Protein AF-0000000083107569 (afdb_homodimer)

InterPro domains:
  IPR003673 CoA-transferase family III [PF02515] (4-371)
  IPR023606 CoA-transferase family III domain 1 superfamily [G3DSA:3.40.50.10540] (3-394)
  IPR023606 CoA-transferase family III domain 1 superfamily [SSF89796] (1-400)
  IPR044855 CoA-transferase family III domain 3 superfamily [G3DSA:3.30.1540.10] (238-335)
  IPR050509 Coenzyme A-transferase family III [PTHR48228] (2-400)

Secondary structure (DSSP, 8-state):
--TTTT-EEEEE--SSHHHHHHHHHHHTT-EEEEEE-TTT--GGGG--EETTEE--SS--HHHHHHHTT-EEEEB-TTSHHHHHHHHHHHHT-SEEEE---HHHHHHHT-SHHHHHHH-TT-EEEEEESS-SSSGGGG----IIIIIIIITSHHHHHSPTT-SS-PPPSSTTHHHHHHHHHHHHHHHHHHHHHHHHS---EEEEEHHHHHHHHTHHHHHHHHHHT-PPPPPPTTS-S-TT-TTEEEEE-TTS-EEEEE-S-HHHHHHHHHHHTT-GGGGG-GGGSSHHHHHHTHHHHHHHHHHHHTTS-HHHHHHHGGG-SS-EEE---HHHHHH-HHHHHTT-EEEETTEEEEPPS-EETTBPPP--PPPPTTTTHHHHHHHTT--HHHHHHHHHTTSB-/--TTTT-EEEEE--SSHHHHHHHHHHHTT-EEEEEE-TTT--GGGG--EETTEE--SS--HHHHHHHTT-EEEEB-TTSHHHHHHHHHHHHT-SEEEE---HHHHHHHT-SHHHHHHH-TT-EEEEEESS-SSSGGGG----IIIIIIIITSHHHHHSPTT-SS-PPPSSTTHHHHHHHHHHHHHHHHHHHHHHHHS---EEEEEHHHHHHHHTHHHHHHHHHHT-PPPPPPTTS-S-TT-TTEEEEE-TTS-EEEEE-S-HHHHHHHHHHHTT-GGGGG-GGGSSHHHHHHTHHHHHHHHHHHHTTS-HHHHHHHGGG-SS-EEE---HHHHHH-HHHHHTT-EEEETTEEEEPPS-EETTBPPP--PPPPTTTTHHHHHHHTT--HHHHHHHHHTTSB-

Organism: NCBI:txid185642

Solvent-accessible surface area (backbone atoms only — not comparable to full-atom values): 39235 Å² total; per-residue (Å²): 138,52,45,32,57,90,38,31,32,40,30,52,42,57,60,46,31,45,27,21,13,49,19,46,38,20,44,34,36,22,50,31,38,35,45,24,39,32,81,76,40,48,71,38,73,71,55,39,69,54,90,93,46,70,61,76,74,78,83,49,40,70,40,32,63,24,34,23,41,33,43,20,29,17,37,24,51,86,40,72,69,15,37,51,52,50,47,56,54,49,49,71,26,49,29,43,35,30,39,67,44,60,68,56,22,59,74,56,54,59,37,71,70,51,48,33,73,64,24,72,62,34,28,43,32,41,34,41,25,49,30,90,32,48,91,51,29,72,44,76,58,42,47,63,33,21,15,35,18,32,26,11,49,26,44,21,36,28,34,80,86,53,60,65,50,49,62,75,64,44,68,51,35,48,19,38,49,32,5,48,45,39,36,16,40,49,26,27,36,53,31,26,22,73,76,68,65,50,51,42,36,36,42,29,16,30,27,41,33,27,32,30,34,39,22,47,43,36,22,43,24,56,73,70,72,44,84,70,76,34,69,62,56,56,56,70,71,40,80,52,34,62,38,27,28,69,37,45,22,54,73,77,40,42,36,38,35,60,30,88,55,46,70,79,39,44,45,60,50,25,46,69,64,73,38,54,69,58,46,73,32,73,60,49,66,41,68,68,35,28,28,73,38,11,69,60,48,37,54,52,49,37,60,51,43,34,73,38,37,57,71,58,46,54,63,60,49,67,76,51,87,55,40,59,24,55,45,20,37,50,65,56,30,72,65,30,65,45,44,54,50,49,36,39,58,38,62,26,77,94,40,61,36,50,35,67,43,58,25,58,64,86,37,61,69,72,59,37,43,37,49,54,88,38,60,39,28,68,62,53,44,42,73,75,69,46,50,71,70,56,50,50,50,36,41,73,70,52,16,30,92,137,51,47,32,57,88,38,29,34,40,29,52,42,56,60,48,31,44,26,20,13,48,19,44,38,22,46,33,35,23,51,31,39,34,44,23,39,32,82,76,41,48,71,37,73,70,54,39,67,54,90,94,45,69,62,76,73,80,84,47,40,70,40,34,62,23,33,23,42,32,42,19,30,17,37,24,50,87,40,71,69,16,36,52,52,50,47,56,55,50,49,71,26,49,28,42,35,31,38,67,44,60,68,56,22,59,73,53,56,60,37,72,69,51,50,34,72,63,24,72,63,34,28,43,33,40,34,41,26,47,32,89,31,48,90,50,31,72,44,75,57,42,49,62,32,21,16,35,17,32,26,11,49,26,44,22,35,29,32,81,88,52,60,63,52,51,61,75,63,45,68,52,34,50,18,37,49,34,6,46,46,40,34,17,41,49,27,26,36,53,32,25,22,73,75,70,66,50,51,42,36,35,41,27,15,29,25,40,32,26,31,29,35,37,21,47,44,35,21,42,24,56,75,69,73,44,84,70,77,33,70,62,56,56,56,68,69,40,81,52,33,59,39,27,28,69,38,45,22,53,72,74,42,42,36,38,34,61,31,89,54,45,67,78,37,44,45,60,51,24,46,67,63,73,37,54,70,58,48,71,34,75,59,50,67,41,67,68,35,29,27,73,37,11,70,60,48,37,54,52,49,40,60,50,44,35,72,38,38,59,70,57,46,53,62,59,49,67,76,52,86,55,42,56,23,55,45,20,38,49,64,55,31,72,66,29,67,47,44,54,51,50,35,39,58,35,63,26,77,95,41,61,35,49,36,67,44,58,26,57,64,86,37,64,68,74,59,39,42,37,50,52,87,39,59,40,28,68,62,54,44,42,73,75,68,47,50,70,70,56,50,52,50,36,42,73,71,52,15,30,90

Nearest PDB structures (foldseek):
  2vjp-assembly1_B  TM=8.245E-01  e=9.365E-31  Oxalobacter formigenes
  2vjn-assembly1_B  TM=8.217E-01  e=1.332E-30  Oxalobacter formigenes
  2vjq-assembly1_A  TM=8.116E-01  e=9.932E-31  Oxalobacter formigenes
  1t4c-assembly1_A  TM=8.168E-01  e=2.132E-30  Oxalobacter formigenes
  1pt8-assembly1_B  TM=8.135E-01  e=2.372E-29  unclassified

Radius of gyration: 26.6 Å; Cα contacts (8 Å, |Δi|>4): 1887; chains: 2; bounding box: 60×81×58 Å

Foldseek 3Di:
DQPQAPAEEEEAEAFQFQLLLVQQSLLSHYAYEYEAAFPCGHPQCVPQDWPPHGHDDDDRPSVFNSFWNYHYWHFHLQDPLRVVVVLLSLLVHQEYEYADAPVVCVNSQNDPCSSCVSPVLHAYEYEAAAWCDDPCSRPGDALFPAQCVPLCPFVAQAAPPDPDTDGDPTHCPLSNQQSNVRSVQVSVQVVVCVVPVHGYYHYTHSNNSNNVVCVVQCVVCVVVVHHRGHDDPPDAPDLQALQAGWAAAQVGWIKGGDFPPCLVQVQLVCVLLVNNVVNPPPCNNDSNSSRVCSVVVNVVVNVSRHHHDLVVSCVSCVPRPGDMDTPDDPVCCVVDPVCVVLCLWDDAPPDIHGFDPDDDPSDTGDIYTRDDHSNCNVVVCVVSPDDPVVVVVCVVVSRTD/DQPQAPAEEEEAEAFQFQLLLVQQSLLSHYAYEYEAAFPCGHPQCVPQDWPPHGHDDDDRPSVFNSFWNYHYWHFHLQDPLRVVVVLLSLLVHQEYEYADAPVVCVNSQNDPCSSCVSPVLHAYEYEAAAWCDDPCSRPGDALFPAQCVPLCPFVAQAAPPDPDTDGDPTHCPLSNQQSNVRSVQ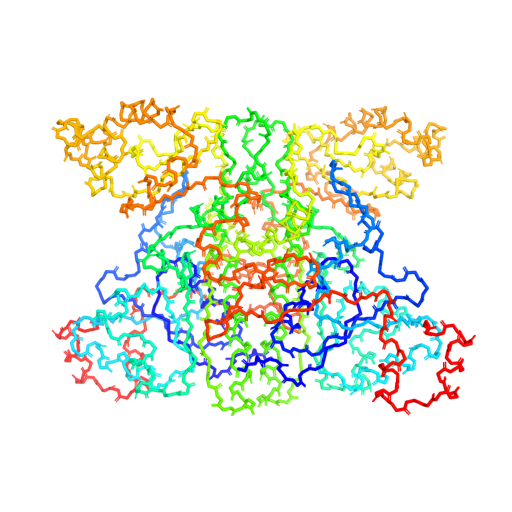VVVQVVCCVVPVHGYYHYTHSNNSNNVVCVVQCVVCVVVVHHRGHDDPPDAPDLQALQAGWAAAQVGWIKGGDFPPCLVQVQVVCVLLVNNVVNPPPCNNDSNSSRVCSVVSNVVVNVSRHHHDLVVSCVSCVPRPGDMDTPDDPVCCVVDPVCVVLCLWDDAPPDIHGFDPDDDPSDTGDIYTRDDHSNCNVVVCVVSPDDPVVVVVCVVSSRTD

Structure (mmCIF, N/CA/C/O backbone):
data_AF-0000000083107569-model_v1
#
loop_
_entity.id
_entity.type
_entity.pdbx_description
1 polymer 'CoA transferase'
#
loop_
_atom_site.group_PDB
_atom_site.id
_atom_site.type_symbol
_atom_site.label_atom_id
_atom_site.label_alt_id
_atom_site.label_comp_id
_atom_site.label_asym_id
_atom_site.label_entity_id
_atom_site.label_seq_id
_atom_site.pdbx_PDB_ins_code
_atom_site.Cartn_x
_atom_site.Cartn_y
_atom_site.Cartn_z
_atom_site.occupancy
_atom_site.B_iso_or_equiv
_atom_site.auth_seq_id
_atom_site.auth_comp_id
_atom_site.auth_asym_id
_atom_site.auth_atom_id
_atom_site.pdbx_PDB_model_num
ATOM 1 N N . MET A 1 1 ? -21.047 1.73 -14.234 1 72.94 1 MET A N 1
ATOM 2 C CA . MET A 1 1 ? -21.484 2.398 -13.008 1 72.94 1 MET A CA 1
ATOM 3 C C . MET A 1 1 ? -20.344 2.455 -11.992 1 72.94 1 MET A C 1
ATOM 5 O O . MET A 1 1 ? -19.547 1.521 -11.898 1 72.94 1 MET A O 1
ATOM 9 N N . ARG A 1 2 ? -20.297 3.654 -11.266 1 92 2 ARG A N 1
ATOM 10 C CA . ARG A 1 2 ? -19.281 3.818 -10.227 1 92 2 ARG A CA 1
ATOM 11 C C . ARG A 1 2 ? -19.828 3.389 -8.867 1 92 2 ARG A C 1
ATOM 13 O O . ARG A 1 2 ? -20.938 3.748 -8.492 1 92 2 ARG A O 1
ATOM 20 N N . PRO A 1 3 ? -19.094 2.604 -8.117 1 96.62 3 PRO A N 1
ATOM 21 C CA . PRO A 1 3 ? -19.609 1.876 -6.957 1 96.62 3 PRO A CA 1
ATOM 22 C C . PRO A 1 3 ? -20.125 2.807 -5.863 1 96.62 3 PRO A C 1
ATOM 24 O O . PRO A 1 3 ? -21.016 2.424 -5.098 1 96.62 3 PRO A O 1
ATOM 27 N N . LEU A 1 4 ? -19.641 4.07 -5.809 1 98.19 4 LEU A N 1
ATOM 28 C CA . LEU A 1 4 ? -20.016 4.93 -4.691 1 98.19 4 LEU A CA 1
ATOM 29 C C . LEU A 1 4 ? -20.859 6.102 -5.164 1 98.19 4 LEU A C 1
ATOM 31 O O . LEU A 1 4 ? -20.953 7.125 -4.484 1 98.19 4 LEU A O 1
ATOM 35 N N . GLU A 1 5 ? -21.453 5.922 -6.336 1 97.56 5 GLU A N 1
ATOM 36 C CA . GLU A 1 5 ? -22.406 6.934 -6.801 1 97.56 5 GLU A CA 1
ATOM 37 C C . GLU A 1 5 ? -23.484 7.188 -5.762 1 97.56 5 GLU A C 1
ATOM 39 O O . GLU A 1 5 ? -24.078 6.246 -5.223 1 97.56 5 GLU A O 1
ATOM 44 N N . GLY A 1 6 ? -23.719 8.438 -5.484 1 97.75 6 GLY A N 1
ATOM 45 C CA . GLY A 1 6 ? -24.75 8.812 -4.539 1 97.75 6 GLY A CA 1
ATOM 46 C C . GLY A 1 6 ? -24.25 8.93 -3.111 1 97.75 6 GLY A C 1
ATOM 47 O O . GLY A 1 6 ? -24.984 9.336 -2.217 1 97.75 6 GLY A O 1
ATOM 48 N N . ILE A 1 7 ? -23.016 8.578 -2.826 1 98.75 7 ILE A N 1
ATOM 49 C CA . ILE A 1 7 ? -22.422 8.68 -1.501 1 98.75 7 ILE A CA 1
ATOM 50 C C . ILE A 1 7 ? -21.781 10.055 -1.324 1 98.75 7 ILE A C 1
ATOM 52 O O . ILE A 1 7 ? -21.062 10.531 -2.203 1 98.75 7 ILE A O 1
ATOM 56 N N . ARG A 1 8 ? -22.047 10.695 -0.234 1 98.88 8 ARG A N 1
ATOM 57 C CA . ARG A 1 8 ? -21.469 12 0.081 1 98.88 8 ARG A CA 1
ATOM 58 C C . ARG A 1 8 ? -20.438 11.883 1.198 1 98.88 8 ARG A C 1
ATOM 60 O O . ARG A 1 8 ? -20.719 11.328 2.258 1 98.88 8 ARG A O 1
ATOM 67 N N . VAL A 1 9 ? -19.266 12.391 0.952 1 98.94 9 VAL A N 1
ATOM 68 C CA . VAL A 1 9 ? -18.172 12.367 1.913 1 98.94 9 VAL A CA 1
ATOM 69 C C . VAL A 1 9 ? -17.781 13.797 2.297 1 98.94 9 VAL A C 1
ATOM 71 O O . VAL A 1 9 ? -17.5 14.625 1.43 1 98.94 9 VAL A O 1
ATOM 74 N N . LEU A 1 10 ? -17.844 14.102 3.568 1 98.94 10 LEU A N 1
ATOM 75 C CA . LEU A 1 10 ? -17.328 15.352 4.105 1 98.94 10 LEU A CA 1
ATOM 76 C C . LEU A 1 10 ? -15.906 15.164 4.637 1 98.94 10 LEU A C 1
ATOM 78 O O . LEU A 1 10 ? -15.703 14.516 5.668 1 98.94 10 LEU A O 1
ATOM 82 N N . GLU A 1 11 ? -14.977 15.727 3.926 1 98.94 11 GLU A N 1
ATOM 83 C CA . GLU A 1 11 ? -13.562 15.547 4.258 1 98.94 11 GLU A CA 1
ATOM 84 C C . GLU A 1 11 ? -13.016 16.766 5.004 1 98.94 11 GLU A C 1
ATOM 86 O O . GLU A 1 11 ? -12.859 17.828 4.422 1 98.94 11 GLU A O 1
ATOM 91 N N . VAL A 1 12 ? -12.758 16.578 6.25 1 98.88 12 VAL A N 1
ATOM 92 C CA . VAL A 1 12 ? -12.078 17.562 7.098 1 98.88 12 VAL A CA 1
ATOM 93 C C . VAL A 1 12 ? -10.656 17.078 7.406 1 98.88 12 VAL A C 1
ATOM 95 O O . VAL A 1 12 ? -10.383 16.594 8.508 1 98.88 12 VAL A O 1
ATOM 98 N N . ALA A 1 13 ? -9.836 17.172 6.438 1 98.62 13 ALA A N 1
ATOM 99 C CA . ALA A 1 13 ? -8.492 16.594 6.5 1 98.62 13 ALA A CA 1
ATOM 100 C C . ALA A 1 13 ? -7.5 17.422 5.691 1 98.62 13 ALA A C 1
ATOM 102 O O . ALA A 1 13 ? -7.898 18.203 4.824 1 98.62 13 ALA A O 1
ATOM 103 N N . MET A 1 14 ? -6.289 17.266 6.023 1 97.19 14 MET A N 1
ATOM 104 C CA . MET A 1 14 ? -5.227 18 5.352 1 97.19 14 MET A CA 1
ATOM 105 C C . MET A 1 14 ? -4.09 17.062 4.938 1 97.19 14 MET A C 1
ATOM 107 O O . MET A 1 14 ? -4.062 15.906 5.336 1 97.19 14 MET A O 1
ATOM 111 N N . TYR A 1 15 ? -3.219 17.562 4.031 1 95.94 15 TYR A N 1
ATOM 112 C CA . TYR A 1 15 ? -1.989 16.906 3.598 1 95.94 15 TYR A CA 1
ATOM 113 C C . TYR A 1 15 ? -2.291 15.711 2.705 1 95.94 15 TYR A C 1
ATOM 115 O O . TYR A 1 15 ? -3.164 15.781 1.835 1 95.94 15 TYR A O 1
ATOM 123 N N . GLY A 1 16 ? -1.47 14.648 2.818 1 96.62 16 GLY A N 1
ATOM 124 C CA . GLY A 1 16 ? -1.492 13.68 1.73 1 96.62 16 GLY A CA 1
ATOM 125 C C . GLY A 1 16 ? -2.219 12.398 2.086 1 96.62 16 GLY A C 1
ATOM 126 O O . GLY A 1 16 ? -2.934 11.836 1.254 1 96.62 16 GLY A O 1
ATOM 127 N N . PHE A 1 17 ? -2.215 11.977 3.359 1 98.62 17 PHE A N 1
ATOM 128 C CA . PHE A 1 17 ? -2.682 10.641 3.723 1 98.62 17 PHE A CA 1
ATOM 129 C C . PHE A 1 17 ? -4.199 10.547 3.59 1 98.62 17 PHE A C 1
ATOM 131 O O . PHE A 1 17 ? -4.707 10.086 2.568 1 98.62 17 PHE A O 1
ATOM 138 N N . VAL A 1 18 ? -4.941 11.172 4.414 1 98.88 18 VAL A N 1
ATOM 139 C CA . VAL A 1 18 ? -6.395 11.039 4.445 1 98.88 18 VAL A CA 1
ATOM 140 C C . VAL A 1 18 ? -6.992 11.617 3.166 1 98.88 18 VAL A C 1
ATOM 142 O O . VAL A 1 18 ? -7.895 11.023 2.572 1 98.88 18 VAL A O 1
ATOM 145 N N . PRO A 1 19 ? -6.465 12.719 2.641 1 98.88 19 PRO A N 1
ATOM 146 C CA . PRO A 1 19 ? -6.992 13.219 1.368 1 98.88 19 PRO A CA 1
ATOM 147 C C . PRO A 1 19 ? -6.797 12.227 0.221 1 98.88 19 PRO A C 1
ATOM 149 O O . PRO A 1 19 ? -7.578 12.219 -0.731 1 98.88 19 PRO A O 1
ATOM 152 N N . SER A 1 20 ? -5.746 11.344 0.263 1 98.88 20 SER A N 1
ATOM 153 C CA . SER A 1 20 ? -5.605 10.305 -0.744 1 98.88 20 SER A CA 1
ATOM 154 C C . SER A 1 20 ? -6.777 9.328 -0.696 1 98.88 20 SER A C 1
ATOM 156 O O . SER A 1 20 ? -7.191 8.789 -1.728 1 98.88 20 SER A O 1
ATOM 158 N N . ALA A 1 21 ? -7.227 9.07 0.498 1 98.94 21 ALA A N 1
ATOM 159 C CA . ALA A 1 21 ? -8.438 8.258 0.612 1 98.94 21 ALA A CA 1
ATOM 160 C C . ALA A 1 21 ? -9.609 8.93 -0.093 1 98.94 21 ALA A C 1
ATOM 162 O O . ALA A 1 21 ? -10.359 8.281 -0.827 1 98.94 21 ALA A O 1
ATOM 163 N N . GLY A 1 22 ? -9.781 10.242 0.153 1 98.88 22 GLY A N 1
ATOM 164 C CA . GLY A 1 22 ? -10.828 10.992 -0.521 1 98.88 22 GLY A CA 1
ATOM 165 C C . GLY A 1 22 ? -10.742 10.922 -2.033 1 98.88 22 GLY A C 1
ATOM 166 O O . GLY A 1 22 ? -11.758 10.844 -2.719 1 98.88 22 GLY A O 1
ATOM 167 N N . ALA A 1 23 ? -9.531 10.953 -2.555 1 98.88 23 ALA A N 1
ATOM 168 C CA . ALA A 1 23 ? -9.32 10.867 -4 1 98.88 23 ALA A CA 1
ATOM 169 C C . ALA A 1 23 ? -9.812 9.523 -4.543 1 98.88 23 ALA A C 1
ATOM 171 O O . ALA A 1 23 ? -10.461 9.477 -5.59 1 98.88 23 ALA A O 1
ATOM 172 N N . VAL A 1 24 ? -9.469 8.445 -3.85 1 98.88 24 VAL A N 1
ATOM 173 C CA . VAL A 1 24 ? -9.906 7.121 -4.266 1 98.88 24 VAL A CA 1
ATOM 174 C C . VAL A 1 24 ? -11.43 7.043 -4.234 1 98.88 24 VAL A C 1
ATOM 176 O O . VAL A 1 24 ? -12.047 6.578 -5.191 1 98.88 24 VAL A O 1
ATOM 179 N N . LEU A 1 25 ? -12.031 7.562 -3.143 1 98.94 25 LEU A N 1
ATOM 180 C CA . LEU A 1 25 ? -13.484 7.551 -3.014 1 98.94 25 LEU A CA 1
ATOM 181 C C . LEU A 1 25 ? -14.133 8.352 -4.133 1 98.94 25 LEU A C 1
ATOM 183 O O . LEU A 1 25 ? -15.148 7.938 -4.691 1 98.94 25 LEU A O 1
ATOM 187 N N . ALA A 1 26 ? -13.547 9.5 -4.434 1 98.81 26 ALA A N 1
ATOM 188 C CA . ALA A 1 26 ? -14.062 10.328 -5.523 1 98.81 26 ALA A CA 1
ATOM 189 C C . ALA A 1 26 ? -14.016 9.57 -6.848 1 98.81 26 ALA A C 1
ATOM 191 O O . ALA A 1 26 ? -14.984 9.594 -7.613 1 98.81 26 ALA A O 1
ATOM 192 N N . GLU A 1 27 ? -12.969 8.883 -7.105 1 98.62 27 GLU A N 1
ATOM 193 C CA . GLU A 1 27 ? -12.812 8.133 -8.344 1 98.62 27 GLU A CA 1
ATOM 194 C C . GLU A 1 27 ? -13.742 6.918 -8.367 1 98.62 27 GLU A C 1
ATOM 196 O O . GLU A 1 27 ? -14.07 6.402 -9.438 1 98.62 27 GLU A O 1
ATOM 201 N N . TRP A 1 28 ? -14.109 6.441 -7.156 1 98.69 28 TRP A N 1
ATOM 202 C CA . TRP A 1 28 ? -15.086 5.363 -7.082 1 98.69 28 TRP A CA 1
ATOM 203 C C . TRP A 1 28 ? -16.5 5.906 -7.227 1 98.69 28 TRP A C 1
ATOM 205 O O . TRP A 1 28 ? -17.469 5.145 -7.219 1 98.69 28 TRP A O 1
ATOM 215 N N . GLY A 1 29 ? -16.672 7.262 -7.273 1 98.25 29 GLY A N 1
ATOM 216 C CA . GLY A 1 29 ? -17.953 7.828 -7.648 1 98.25 29 GLY A CA 1
ATOM 217 C C . GLY A 1 29 ? -18.562 8.711 -6.57 1 98.25 29 GLY A C 1
ATOM 218 O O . GLY A 1 29 ? -19.578 9.359 -6.789 1 98.25 29 GLY A O 1
ATOM 219 N N . ALA A 1 30 ? -17.938 8.828 -5.402 1 98.75 30 ALA A N 1
ATOM 220 C CA . ALA A 1 30 ? -18.484 9.602 -4.297 1 98.75 30 ALA A CA 1
ATOM 221 C C . ALA A 1 30 ? -18.359 11.102 -4.566 1 98.75 30 ALA A C 1
ATOM 223 O O . ALA A 1 30 ? -17.469 11.531 -5.301 1 98.75 30 ALA A O 1
ATOM 224 N N . ASP A 1 31 ? -19.297 11.844 -4.051 1 98.56 31 ASP A N 1
ATOM 225 C CA . ASP A 1 31 ? -19.156 13.297 -3.971 1 98.56 31 ASP A CA 1
ATOM 226 C C . ASP A 1 31 ? -18.375 13.711 -2.73 1 98.56 31 ASP A C 1
ATOM 228 O O . ASP A 1 31 ? -18.922 13.758 -1.627 1 98.56 31 ASP A O 1
ATOM 232 N N . VAL A 1 32 ? -17.141 14.047 -2.932 1 98.94 32 VAL A N 1
ATOM 233 C CA . VAL A 1 32 ? -16.25 14.359 -1.814 1 98.94 32 VAL A CA 1
ATOM 234 C C . VAL A 1 32 ? -16.109 15.875 -1.688 1 98.94 32 VAL A C 1
ATOM 236 O O . VAL A 1 32 ? -15.609 16.531 -2.605 1 98.94 32 VAL A O 1
ATOM 239 N N . LEU A 1 33 ? -16.5 16.391 -0.551 1 98.88 33 LEU A N 1
ATOM 240 C CA . LEU A 1 33 ? -16.375 17.797 -0.213 1 98.88 33 LEU A CA 1
ATOM 241 C C . LEU A 1 33 ? -15.219 18.031 0.753 1 98.88 33 LEU A C 1
ATOM 243 O O . LEU A 1 33 ? -15.297 17.656 1.924 1 98.88 33 LEU A O 1
ATOM 247 N N . LYS A 1 34 ? -14.203 18.625 0.248 1 98.88 34 LYS A N 1
ATOM 248 C CA . LYS A 1 34 ? -13.047 18.938 1.078 1 98.88 34 LYS A CA 1
ATOM 249 C C . LYS A 1 34 ? -13.227 20.266 1.798 1 98.88 34 LYS A C 1
ATOM 251 O O . LYS A 1 34 ? -13.484 21.297 1.164 1 98.88 34 LYS A O 1
ATOM 256 N N . VAL A 1 35 ? -13.117 20.234 3.088 1 98.88 35 VAL A N 1
ATOM 257 C CA . VAL A 1 35 ? -13.125 21.438 3.904 1 98.88 35 VAL A CA 1
ATOM 258 C C . VAL A 1 35 ? -11.703 21.969 4.086 1 98.88 35 VAL A C 1
ATOM 260 O O . VAL A 1 35 ? -10.82 21.219 4.531 1 98.88 35 VAL A O 1
ATOM 263 N N . GLU A 1 36 ? -11.484 23.156 3.729 1 98.38 36 GLU A N 1
ATOM 264 C CA . GLU A 1 36 ? -10.234 23.859 3.977 1 98.38 36 GLU A CA 1
ATOM 265 C C . GLU A 1 36 ? -10.469 25.094 4.844 1 98.38 36 GLU A C 1
ATOM 267 O O . GLU A 1 36 ? -11.547 25.688 4.812 1 98.38 36 GLU A O 1
ATOM 272 N N . HIS A 1 37 ? -9.461 25.453 5.668 1 97.94 37 HIS A N 1
ATOM 273 C CA . HIS A 1 37 ? -9.609 26.672 6.438 1 97.94 37 HIS A CA 1
ATOM 274 C C . HIS A 1 37 ? -9.938 27.859 5.527 1 97.94 37 HIS A C 1
ATOM 276 O O . HIS A 1 37 ? -9.328 28.016 4.469 1 97.94 37 HIS A O 1
ATOM 282 N N . ALA A 1 38 ? -10.773 28.734 5.949 1 97.88 38 ALA A N 1
ATOM 283 C CA . ALA A 1 38 ? -11.383 29.781 5.125 1 97.88 38 ALA A CA 1
ATOM 284 C C . ALA A 1 38 ? -10.336 30.766 4.617 1 97.88 38 ALA A C 1
ATOM 286 O O . ALA A 1 38 ? -10.508 31.391 3.568 1 97.88 38 ALA A O 1
ATOM 287 N N . VAL A 1 39 ? -9.219 30.844 5.309 1 96.5 39 VAL A N 1
ATOM 288 C CA . VAL A 1 39 ? -8.219 31.844 4.965 1 96.5 39 VAL A CA 1
ATOM 289 C C . VAL A 1 39 ? -6.934 31.156 4.512 1 96.5 39 VAL A C 1
ATOM 291 O O . VAL A 1 39 ? -6.426 31.438 3.422 1 96.5 39 VAL A O 1
ATOM 294 N N . THR A 1 40 ? -6.445 30.219 5.234 1 95.38 40 THR A N 1
ATOM 295 C CA . THR A 1 40 ? -5.109 29.656 5.023 1 95.38 40 THR A CA 1
ATOM 296 C C . THR A 1 40 ? -5.164 28.469 4.074 1 95.38 40 THR A C 1
ATOM 298 O O . THR A 1 40 ? -4.148 28.094 3.492 1 95.38 40 THR A O 1
ATOM 301 N N . GLY A 1 41 ? -6.402 27.859 3.908 1 96.69 41 GLY A N 1
ATOM 302 C CA . GLY A 1 41 ? -6.52 26.656 3.082 1 96.69 41 GLY A CA 1
ATOM 303 C C . GLY A 1 41 ? -5.723 25.484 3.613 1 96.69 41 GLY A C 1
ATOM 304 O O . GLY A 1 41 ? -5.449 25.406 4.812 1 96.69 41 GLY A O 1
ATOM 305 N N . ASP A 1 42 ? -5.5 24.5 2.77 1 97.06 42 ASP A N 1
ATOM 306 C CA . ASP A 1 42 ? -4.629 23.375 3.082 1 97.06 42 ASP A CA 1
ATOM 307 C C . ASP A 1 42 ? -3.16 23.75 2.934 1 97.06 42 ASP A C 1
ATOM 309 O O . ASP A 1 42 ? -2.736 24.219 1.868 1 97.06 42 ASP A O 1
ATOM 313 N N . PRO A 1 43 ? -2.398 23.516 3.971 1 94.62 43 PRO A N 1
ATOM 314 C CA . PRO A 1 43 ? -0.979 23.859 3.877 1 94.62 43 PRO A CA 1
ATOM 315 C C . PRO A 1 43 ? -0.27 23.141 2.729 1 94.62 43 PRO A C 1
ATOM 317 O O . PRO A 1 43 ? 0.745 23.641 2.225 1 94.62 43 PRO A O 1
ATOM 320 N N . GLN A 1 44 ? -0.758 22.109 2.26 1 95.06 44 GLN A N 1
ATOM 321 C CA . GLN A 1 44 ? -0.157 21.344 1.168 1 95.06 44 GLN A CA 1
ATOM 322 C C . GLN A 1 44 ? -0.099 22.172 -0.113 1 95.06 44 GLN A C 1
ATOM 324 O O . GLN A 1 44 ? 0.735 21.922 -0.984 1 95.06 44 GLN A O 1
ATOM 329 N N . ARG A 1 45 ? -1.011 23.141 -0.285 1 95.56 45 ARG A N 1
ATOM 330 C CA . ARG A 1 45 ? -1.041 23.984 -1.472 1 95.56 45 ARG A CA 1
ATOM 331 C C . ARG A 1 45 ? 0.247 24.797 -1.6 1 95.56 45 ARG A C 1
ATOM 333 O O . ARG A 1 45 ? 0.629 25.188 -2.701 1 95.56 45 ARG A O 1
ATOM 340 N N . GLY A 1 46 ? 0.902 24.984 -0.491 1 93.62 46 GLY A N 1
ATOM 341 C CA . GLY A 1 46 ? 2.135 25.75 -0.481 1 93.62 46 GLY A CA 1
ATOM 342 C C . GLY A 1 46 ? 3.367 24.906 -0.76 1 93.62 46 GLY A C 1
ATOM 343 O O . GLY A 1 46 ? 4.457 25.453 -0.958 1 93.62 46 GLY A O 1
ATOM 344 N N . LEU A 1 47 ? 3.213 23.625 -0.811 1 92.56 47 LEU A N 1
ATOM 345 C CA . LEU A 1 47 ? 4.344 22.75 -1.081 1 92.56 47 LEU A CA 1
ATOM 346 C C . LEU A 1 47 ? 4.715 22.766 -2.561 1 92.56 47 LEU A C 1
ATOM 348 O O . LEU A 1 47 ? 3.988 22.234 -3.396 1 92.56 47 LEU A O 1
ATOM 352 N N . ARG A 1 48 ? 5.805 23.406 -2.816 1 95.06 48 ARG A N 1
ATOM 353 C CA . ARG A 1 48 ? 6.203 23.594 -4.207 1 95.06 48 ARG A CA 1
ATOM 354 C C . ARG A 1 48 ? 7.598 23.031 -4.461 1 95.06 48 ARG A C 1
ATOM 356 O O . ARG A 1 48 ? 8.039 22.953 -5.609 1 95.06 48 ARG A O 1
ATOM 363 N N . GLN A 1 49 ? 8.234 22.656 -3.432 1 92.81 49 GLN A N 1
ATOM 364 C CA . GLN A 1 49 ? 9.586 22.094 -3.523 1 92.81 49 GLN A CA 1
ATOM 365 C C . GLN A 1 49 ? 9.641 20.672 -2.98 1 92.81 49 GLN A C 1
ATOM 367 O O . GLN A 1 49 ? 9.227 20.422 -1.847 1 92.81 49 GLN A O 1
ATOM 372 N N . THR A 1 50 ? 10.117 19.75 -3.783 1 92.5 50 THR A N 1
ATOM 373 C CA . THR A 1 50 ? 10.422 18.375 -3.406 1 92.5 50 THR A CA 1
ATOM 374 C C . THR A 1 50 ? 11.828 18 -3.842 1 92.5 50 THR A C 1
ATOM 376 O O . THR A 1 50 ? 12.078 17.766 -5.027 1 92.5 50 THR A O 1
ATOM 379 N N . GLY A 1 51 ? 12.672 17.781 -2.818 1 87.44 51 GLY A N 1
ATOM 380 C CA . GLY A 1 51 ? 14.07 17.625 -3.191 1 87.44 51 GLY A CA 1
ATOM 381 C C . GLY A 1 51 ? 14.57 18.734 -4.105 1 87.44 51 GLY A C 1
ATOM 382 O O . GLY A 1 51 ? 14.422 19.922 -3.799 1 87.44 51 GLY A O 1
ATOM 383 N N . MET A 1 52 ? 15.109 18.328 -5.234 1 89.31 52 MET A N 1
ATOM 384 C CA . MET A 1 52 ? 15.648 19.297 -6.18 1 89.31 52 MET A CA 1
ATOM 385 C C . MET A 1 52 ? 14.586 19.75 -7.172 1 89.31 52 MET A C 1
ATOM 387 O O . MET A 1 52 ? 14.828 20.625 -7.996 1 89.31 52 MET A O 1
ATOM 391 N N . LEU A 1 53 ? 13.398 19.172 -7.059 1 95.81 53 LEU A N 1
ATOM 392 C CA . LEU A 1 53 ? 12.328 19.516 -7.992 1 95.81 53 LEU A CA 1
ATOM 393 C C . LEU A 1 53 ? 11.484 20.672 -7.461 1 95.81 53 LEU A C 1
ATOM 395 O O . LEU A 1 53 ? 11.094 20.656 -6.293 1 95.81 53 LEU A O 1
ATOM 399 N N . ARG A 1 54 ? 11.219 21.656 -8.297 1 96.88 54 ARG A N 1
ATOM 400 C CA . ARG A 1 54 ? 10.406 22.812 -7.938 1 96.88 54 ARG A CA 1
ATOM 401 C C . ARG A 1 54 ? 9.273 23.031 -8.938 1 96.88 54 ARG A C 1
ATOM 403 O O . ARG A 1 54 ? 9.492 23 -10.148 1 96.88 54 ARG A O 1
ATOM 410 N N . VAL A 1 55 ? 8.125 23.125 -8.43 1 97.38 55 VAL A N 1
ATOM 411 C CA . VAL A 1 55 ? 6.953 23.391 -9.258 1 97.38 55 VAL A CA 1
ATOM 412 C C . VAL A 1 55 ? 6.668 24.891 -9.273 1 97.38 55 VAL A C 1
ATOM 414 O O . VAL A 1 55 ? 6.523 25.516 -8.227 1 97.38 55 VAL A O 1
ATOM 417 N N . GLU A 1 56 ? 6.574 25.484 -10.492 1 95.25 56 GLU A N 1
ATOM 418 C CA . GLU A 1 56 ? 6.211 26.891 -10.648 1 95.25 56 GLU A CA 1
ATOM 419 C C . GLU A 1 56 ? 4.762 27.031 -11.109 1 95.25 56 GLU A C 1
ATOM 421 O O . GLU A 1 56 ? 4.328 26.344 -12.039 1 95.25 56 GLU A O 1
ATOM 426 N N . GLY A 1 57 ? 4.055 27.812 -10.461 1 93 57 GLY A N 1
ATOM 427 C CA . GLY A 1 57 ? 2.678 28.078 -10.852 1 93 57 GLY A CA 1
ATOM 428 C C . GLY A 1 57 ? 1.775 26.859 -10.695 1 93 57 GLY A C 1
ATOM 429 O O . GLY A 1 57 ? 2.035 26 -9.859 1 93 57 GLY A O 1
ATOM 430 N N . ASP A 1 58 ? 0.604 26.891 -11.359 1 94.62 58 ASP A N 1
ATOM 431 C CA . ASP A 1 58 ? -0.383 25.812 -11.352 1 94.62 58 ASP A CA 1
ATOM 432 C C . ASP A 1 58 ? -0.449 25.109 -12.703 1 94.62 58 ASP A C 1
ATOM 434 O O . ASP A 1 58 ? -0.106 25.703 -13.727 1 94.62 58 ASP A O 1
ATOM 438 N N . PRO A 1 59 ? -0.81 23.875 -12.766 1 97.12 59 PRO A N 1
ATOM 439 C CA . PRO A 1 59 ? -1.237 23.078 -11.609 1 97.12 59 PRO A CA 1
ATOM 440 C C . PRO A 1 59 ? -0.063 22.562 -10.773 1 97.12 59 PRO A C 1
ATOM 442 O O . PRO A 1 59 ? 1.054 22.438 -11.289 1 97.12 59 PRO A O 1
ATOM 445 N N . ASN A 1 60 ? -0.274 22.328 -9.492 1 97.44 60 ASN A N 1
ATOM 446 C CA . ASN A 1 60 ? 0.705 21.797 -8.555 1 97.44 60 ASN A CA 1
ATOM 447 C C . ASN A 1 60 ? 0.443 20.328 -8.242 1 97.44 60 ASN A C 1
ATOM 449 O O . ASN A 1 60 ? -0.457 20 -7.469 1 97.44 60 ASN A O 1
ATOM 453 N N . PRO A 1 61 ? 1.259 19.375 -8.797 1 97.44 61 PRO A N 1
ATOM 454 C CA . PRO A 1 61 ? 1.026 17.953 -8.578 1 97.44 61 PRO A CA 1
ATOM 455 C C . PRO A 1 61 ? 1.026 17.578 -7.094 1 97.44 61 PRO A C 1
ATOM 457 O O . PRO A 1 61 ? 0.402 16.594 -6.703 1 97.44 61 PRO A O 1
ATOM 460 N N . ASN A 1 62 ? 1.654 18.406 -6.285 1 96.19 62 ASN A N 1
ATOM 461 C CA . ASN A 1 62 ? 1.776 18.094 -4.863 1 96.19 62 ASN A CA 1
ATOM 462 C C . ASN A 1 62 ? 0.419 18.125 -4.164 1 96.19 62 ASN A C 1
ATOM 464 O O . ASN A 1 62 ? 0.227 17.453 -3.148 1 96.19 62 ASN A O 1
ATOM 468 N N . ILE A 1 63 ? -0.472 18.859 -4.656 1 97.06 63 ILE A N 1
ATOM 469 C CA . ILE A 1 63 ? -1.803 18.906 -4.059 1 97.06 63 ILE A CA 1
ATOM 470 C C . ILE A 1 63 ? -2.789 18.141 -4.938 1 97.06 63 ILE A C 1
ATOM 472 O O . ILE A 1 63 ? -3.773 17.594 -4.438 1 97.06 63 ILE A O 1
ATOM 476 N N . GLU A 1 64 ? -2.541 18.016 -6.277 1 98.06 64 GLU A N 1
ATOM 477 C CA . GLU A 1 64 ? -3.473 17.469 -7.25 1 98.06 64 GLU A CA 1
ATOM 478 C C . GLU A 1 64 ? -3.658 15.961 -7.035 1 98.06 64 GLU A C 1
ATOM 480 O O . GLU A 1 64 ? -4.766 15.445 -7.176 1 98.06 64 GLU A O 1
ATOM 485 N N . HIS A 1 65 ? -2.611 15.258 -6.688 1 97.88 65 HIS A N 1
ATOM 486 C CA . HIS A 1 65 ? -2.662 13.812 -6.539 1 97.88 65 HIS A CA 1
ATOM 487 C C . HIS A 1 65 ? -3.701 13.398 -5.5 1 97.88 65 HIS A C 1
ATOM 489 O O . HIS A 1 65 ? -4.57 12.57 -5.777 1 97.88 65 HIS A O 1
ATOM 495 N N . ALA A 1 66 ? -3.723 14.031 -4.371 1 98.31 66 ALA A N 1
ATOM 496 C CA . ALA A 1 66 ? -4.555 13.602 -3.25 1 98.31 66 ALA A CA 1
ATOM 497 C C . ALA A 1 66 ? -5.926 14.266 -3.299 1 98.31 66 ALA A C 1
ATOM 499 O O . ALA A 1 66 ? -6.84 13.883 -2.564 1 98.31 66 ALA A O 1
ATOM 500 N N . ASN A 1 67 ? -6.129 15.281 -4.203 1 98.62 67 ASN A N 1
ATOM 501 C CA . ASN A 1 67 ? -7.359 16.062 -4.105 1 98.62 67 ASN A CA 1
ATOM 502 C C . ASN A 1 67 ? -8.117 16.078 -5.426 1 98.62 67 ASN A C 1
ATOM 504 O O . ASN A 1 67 ? -9.148 16.734 -5.547 1 98.62 67 ASN A O 1
ATOM 508 N N . ARG A 1 68 ? -7.617 15.328 -6.414 1 98.5 68 ARG A N 1
ATOM 509 C CA . ARG A 1 68 ? -8.305 15.242 -7.699 1 98.5 68 ARG A CA 1
ATOM 510 C C . ARG A 1 68 ? -9.75 14.805 -7.523 1 98.5 68 ARG A C 1
ATOM 512 O O . ARG A 1 68 ? -10.062 14.008 -6.637 1 98.5 68 ARG A O 1
ATOM 519 N N . GLY A 1 69 ? -10.602 15.367 -8.289 1 98.25 69 GLY A N 1
ATOM 520 C CA . GLY A 1 69 ? -11.984 14.922 -8.383 1 98.25 69 GLY A CA 1
ATOM 521 C C . GLY A 1 69 ? -12.867 15.484 -7.289 1 98.25 69 GLY A C 1
ATOM 522 O O . GLY A 1 69 ? -14.078 15.281 -7.297 1 98.25 69 GLY A O 1
ATOM 523 N N . LYS A 1 70 ? -12.359 16.312 -6.367 1 98.69 70 LYS A N 1
ATOM 524 C CA . LYS A 1 70 ? -13.133 16.797 -5.223 1 98.69 70 LYS A CA 1
ATOM 525 C C . LYS A 1 70 ? -13.695 18.188 -5.48 1 98.69 70 LYS A C 1
ATOM 527 O O . LYS A 1 70 ? -13.398 18.797 -6.504 1 98.69 70 LYS A O 1
ATOM 532 N N . ARG A 1 71 ? -14.602 18.578 -4.629 1 98.62 71 ARG A N 1
ATOM 533 C CA . ARG A 1 71 ? -15 19.969 -4.449 1 98.62 71 ARG A CA 1
ATOM 534 C C . ARG A 1 71 ? -14.453 20.531 -3.139 1 98.62 71 ARG A C 1
ATOM 536 O O . ARG A 1 71 ? -14.164 19.781 -2.207 1 98.62 71 ARG A O 1
ATOM 543 N N . SER A 1 72 ? -14.266 21.844 -3.088 1 98.75 72 SER A N 1
ATOM 544 C CA . SER A 1 72 ? -13.648 22.453 -1.91 1 98.75 72 SER A CA 1
ATOM 545 C C . SER A 1 72 ? -14.5 23.594 -1.364 1 98.75 72 SER A C 1
ATOM 547 O O . SER A 1 72 ? -15.047 24.375 -2.133 1 98.75 72 SER A O 1
ATOM 549 N N . ILE A 1 73 ? -14.641 23.656 -0.067 1 98.88 73 ILE A N 1
ATOM 550 C CA . ILE A 1 73 ? -15.281 24.766 0.643 1 98.88 73 ILE A CA 1
ATOM 551 C C . ILE A 1 73 ? -14.32 25.359 1.665 1 98.88 73 ILE A C 1
ATOM 553 O O . ILE A 1 73 ? -13.633 24.625 2.383 1 98.88 73 ILE A O 1
ATOM 557 N N . GLY A 1 74 ? -14.18 26.672 1.639 1 98.75 74 GLY A N 1
ATOM 558 C CA . GLY A 1 74 ? -13.453 27.375 2.688 1 98.75 74 GLY A CA 1
ATOM 559 C C . GLY A 1 74 ? -14.281 27.609 3.936 1 98.75 74 GLY A C 1
ATOM 560 O O . GLY A 1 74 ? -15.305 28.297 3.887 1 98.75 74 GLY A O 1
ATOM 561 N N . LEU A 1 75 ? -13.867 27.062 5.055 1 98.69 75 LEU A N 1
ATOM 562 C CA . LEU A 1 75 ? -14.664 27.094 6.277 1 98.69 75 LEU A CA 1
ATOM 563 C C . LEU A 1 75 ? -13.773 27.266 7.504 1 98.69 75 LEU A C 1
ATOM 565 O O . LEU A 1 75 ? -12.773 26.562 7.656 1 98.69 75 LEU A O 1
ATOM 569 N N . ASP A 1 76 ? -14.055 28.266 8.32 1 98.44 76 ASP A N 1
ATOM 570 C CA . ASP A 1 76 ? -13.398 28.406 9.609 1 98.44 76 ASP A CA 1
ATOM 571 C C . ASP A 1 76 ? -14.234 27.781 10.727 1 98.44 76 ASP A C 1
ATOM 573 O O . ASP A 1 76 ? -15.18 28.391 11.227 1 98.44 76 ASP A O 1
ATOM 577 N N . MET A 1 77 ? -13.82 26.656 11.195 1 97 77 MET A N 1
ATOM 578 C CA . MET A 1 77 ? -14.586 25.875 12.156 1 97 77 MET A CA 1
ATOM 579 C C . MET A 1 77 ? -14.438 26.438 13.57 1 97 77 MET A C 1
ATOM 581 O O . MET A 1 77 ? -15.094 25.969 14.5 1 97 77 MET A O 1
ATOM 585 N N . SER A 1 78 ? -13.539 27.438 13.734 1 95.75 78 SER A N 1
ATOM 586 C CA . SER A 1 78 ? -13.289 27.984 15.062 1 95.75 78 SER A CA 1
ATOM 587 C C . SER A 1 78 ? -14.359 29 15.453 1 95.75 78 SER A C 1
ATOM 589 O O . SER A 1 78 ? -14.5 29.359 16.625 1 95.75 78 SER A O 1
ATOM 591 N N . VAL A 1 79 ? -15.055 29.531 14.461 1 95.38 79 VAL A N 1
ATOM 592 C CA . VAL A 1 79 ? -16.125 30.484 14.758 1 95.38 79 VAL A CA 1
ATOM 593 C C . VAL A 1 79 ? -17.469 29.766 14.758 1 95.38 79 VAL A C 1
ATOM 595 O O . VAL A 1 79 ? -17.656 28.781 14.039 1 95.38 79 VAL A O 1
ATOM 598 N N . ALA A 1 80 ? -18.422 30.281 15.484 1 96.44 80 ALA A N 1
ATOM 599 C CA . ALA A 1 80 ? -19.703 29.625 15.719 1 96.44 80 ALA A CA 1
ATOM 600 C C . ALA A 1 80 ? -20.453 29.406 14.406 1 96.44 80 ALA A C 1
ATOM 602 O O . ALA A 1 80 ? -21.047 28.344 14.195 1 96.44 80 ALA A O 1
ATOM 603 N N . GLU A 1 81 ? -20.438 30.406 13.562 1 97.38 81 GLU A N 1
ATOM 604 C CA . GLU A 1 81 ? -21.156 30.312 12.289 1 97.38 81 GLU A CA 1
ATOM 605 C C . GLU A 1 81 ? -20.547 29.25 11.391 1 97.38 81 GLU A C 1
ATOM 607 O O . GLU A 1 81 ? -21.281 28.547 10.672 1 97.38 81 GLU A O 1
ATOM 612 N N . GLY A 1 82 ? -19.219 29.109 11.383 1 97.81 82 GLY A N 1
ATOM 613 C CA . GLY A 1 82 ? -18.562 28.062 10.625 1 97.81 82 GLY A CA 1
ATOM 614 C C . GLY A 1 82 ? -18.891 26.656 11.109 1 97.81 82 GLY A C 1
ATOM 615 O O . GLY A 1 82 ? -19.078 25.75 10.312 1 97.81 82 GLY A O 1
ATOM 616 N N . ARG A 1 83 ? -19 26.5 12.391 1 97.69 83 ARG A N 1
ATOM 617 C CA . ARG A 1 83 ? -19.375 25.219 12.984 1 97.69 83 ARG A CA 1
ATOM 618 C C . ARG A 1 83 ? -20.797 24.844 12.594 1 97.69 83 ARG A C 1
ATOM 620 O O . ARG A 1 83 ? -21.094 23.656 12.367 1 97.69 83 ARG A O 1
ATOM 627 N N . GLU A 1 84 ? -21.656 25.828 12.555 1 97.38 84 GLU A N 1
ATOM 628 C CA . GLU A 1 84 ? -23.031 25.578 12.133 1 97.38 84 GLU A CA 1
ATOM 629 C C . GLU A 1 84 ? -23.078 25.016 10.719 1 97.38 84 GLU A C 1
ATOM 631 O O . GLU A 1 84 ? -23.828 24.078 10.438 1 97.38 84 GLU A O 1
ATOM 636 N N . VAL A 1 85 ? -22.297 25.641 9.859 1 98.5 85 VAL A N 1
ATOM 637 C CA . VAL A 1 85 ? -22.234 25.188 8.477 1 98.5 85 VAL A CA 1
ATOM 638 C C . VAL A 1 85 ? -21.688 23.766 8.43 1 98.5 85 VAL A C 1
ATOM 640 O O . VAL A 1 85 ? -22.219 22.906 7.711 1 98.5 85 VAL A O 1
ATOM 643 N N . LEU A 1 86 ? -20.656 23.484 9.219 1 98.75 86 LEU A N 1
ATOM 644 C CA . LEU A 1 86 ? -20.078 22.156 9.266 1 98.75 86 LEU A CA 1
ATOM 645 C C . LEU A 1 86 ? -21.109 21.109 9.695 1 98.75 86 LEU A C 1
ATOM 647 O O . LEU A 1 86 ? -21.172 20.031 9.125 1 98.75 86 LEU A O 1
ATOM 651 N N . CYS A 1 87 ? -21.859 21.453 10.695 1 98.5 87 CYS A N 1
ATOM 652 C CA . CYS A 1 87 ? -22.875 20.531 11.211 1 98.5 87 CYS A CA 1
ATOM 653 C C . CYS A 1 87 ? -23.938 20.25 10.156 1 98.5 87 CYS A C 1
ATOM 655 O O . CYS A 1 87 ? -24.391 19.109 10.016 1 98.5 87 CYS A O 1
ATOM 657 N N . GLU A 1 88 ? -24.328 21.281 9.438 1 98.5 88 GLU A N 1
ATOM 658 C CA . GLU A 1 88 ? -25.312 21.094 8.375 1 98.5 88 GLU A CA 1
ATOM 659 C C . GLU A 1 88 ? -24.766 20.188 7.273 1 98.5 88 GLU A C 1
ATOM 661 O O . GLU A 1 88 ? -25.484 19.344 6.738 1 98.5 88 GLU A O 1
ATOM 666 N N . LEU A 1 89 ? -23.516 20.391 6.891 1 98.81 89 LEU A N 1
ATOM 667 C CA . LEU A 1 89 ? -22.875 19.531 5.891 1 98.81 89 LEU A CA 1
ATOM 668 C C . LEU A 1 89 ? -22.781 18.094 6.387 1 98.81 89 LEU A C 1
ATOM 670 O O . LEU A 1 89 ? -23.031 17.156 5.633 1 98.81 89 LEU A O 1
ATOM 674 N N . ALA A 1 90 ? -22.406 17.906 7.676 1 98.88 90 ALA A N 1
ATOM 675 C CA . ALA A 1 90 ? -22.312 16.578 8.266 1 98.88 90 ALA A CA 1
ATOM 676 C C . ALA A 1 90 ? -23.656 15.875 8.273 1 98.88 90 ALA A C 1
ATOM 678 O O . ALA A 1 90 ? -23.75 14.672 8.016 1 98.88 90 ALA A O 1
ATOM 679 N N . ARG A 1 91 ? -24.719 16.625 8.523 1 98.5 91 ARG A N 1
ATOM 680 C CA . ARG A 1 91 ? -26.078 16.094 8.562 1 98.5 91 ARG A CA 1
ATOM 681 C C . ARG A 1 91 ? -26.453 15.469 7.223 1 98.5 91 ARG A C 1
ATOM 683 O O . ARG A 1 91 ? -27.219 14.5 7.176 1 98.5 91 ARG A O 1
ATOM 690 N N . ARG A 1 92 ? -25.844 15.938 6.18 1 98.25 92 ARG A N 1
ATOM 691 C CA . ARG A 1 92 ? -26.219 15.547 4.824 1 98.25 92 ARG A CA 1
ATOM 692 C C . ARG A 1 92 ? -25.203 14.578 4.23 1 98.25 92 ARG A C 1
ATOM 694 O O . ARG A 1 92 ? -25.281 14.234 3.049 1 98.25 92 ARG A O 1
ATOM 701 N N . SER A 1 93 ? -24.266 14.117 5.004 1 98.88 93 SER A N 1
ATOM 702 C CA . SER A 1 93 ? -23.172 13.289 4.496 1 98.88 93 SER A CA 1
ATOM 703 C C . SER A 1 93 ? -23.312 11.844 4.961 1 98.88 93 SER A C 1
ATOM 705 O O . SER A 1 93 ? -23.922 11.578 5.996 1 98.88 93 SER A O 1
ATOM 707 N N . ASP A 1 94 ? -22.734 10.938 4.195 1 98.88 94 ASP A N 1
ATOM 708 C CA . ASP A 1 94 ? -22.688 9.523 4.566 1 98.88 94 ASP A CA 1
ATOM 709 C C . ASP A 1 94 ? -21.422 9.203 5.352 1 98.88 94 ASP A C 1
ATOM 711 O O . ASP A 1 94 ? -21.406 8.273 6.16 1 98.88 94 ASP A O 1
ATOM 715 N N . VAL A 1 95 ? -20.391 9.922 5.09 1 99 95 VAL A N 1
ATOM 716 C CA . VAL A 1 95 ? -19.078 9.68 5.691 1 99 95 VAL A CA 1
ATOM 717 C C . VAL A 1 95 ? -18.484 11 6.168 1 99 95 VAL A C 1
ATOM 719 O O . VAL A 1 95 ? -18.5 12 5.438 1 99 95 VAL A O 1
ATOM 722 N N . PHE A 1 96 ? -18.062 11.102 7.402 1 98.94 96 PHE A N 1
ATOM 723 C CA . PHE A 1 96 ? -17.172 12.125 7.918 1 98.94 96 PHE A CA 1
ATOM 724 C C . PHE A 1 96 ? -15.734 11.625 7.953 1 98.94 96 PHE A C 1
ATOM 726 O O . PHE A 1 96 ? -15.43 10.641 8.633 1 98.94 96 PHE A O 1
ATOM 733 N N . LEU A 1 97 ? -14.852 12.25 7.215 1 98.94 97 LEU A N 1
ATOM 734 C CA . LEU A 1 97 ? -13.484 11.797 7.016 1 98.94 97 LEU A CA 1
ATOM 735 C C . LEU A 1 97 ? -12.492 12.836 7.539 1 98.94 97 LEU A C 1
ATOM 737 O O . LEU A 1 97 ? -12.453 13.969 7.055 1 98.94 97 LEU A O 1
ATOM 741 N N . THR A 1 98 ? -11.586 12.43 8.523 1 98.94 98 THR A N 1
ATOM 742 C CA . THR A 1 98 ? -10.75 13.461 9.117 1 98.94 98 THR A CA 1
ATOM 743 C C . THR A 1 98 ? -9.344 12.93 9.398 1 98.94 98 THR A C 1
ATOM 745 O O . THR A 1 98 ? -9.156 11.727 9.562 1 98.94 98 THR A O 1
ATOM 748 N N . SER A 1 99 ? -8.391 13.812 9.398 1 98.62 99 SER A N 1
ATOM 749 C CA . SER A 1 99 ? -7.012 13.508 9.766 1 98.62 99 SER A CA 1
ATOM 750 C C . SER A 1 99 ? -6.621 14.211 11.062 1 98.62 99 SER A C 1
ATOM 752 O O . SER A 1 99 ? -5.457 14.164 11.469 1 98.62 99 SER A O 1
ATOM 754 N N . PHE A 1 100 ? -7.555 14.938 11.688 1 98.31 100 PHE A N 1
ATOM 755 C CA . PHE A 1 100 ? -7.223 15.727 12.867 1 98.31 100 PHE A CA 1
ATOM 756 C C . PHE A 1 100 ? -6.992 14.828 14.07 1 98.31 100 PHE A C 1
ATOM 758 O O . PHE A 1 100 ? -7.695 13.828 14.258 1 98.31 100 PHE A O 1
ATOM 765 N N . LEU A 1 101 ? -6.078 15.25 14.898 1 97.81 101 LEU A N 1
ATOM 766 C CA . LEU A 1 101 ? -5.746 14.516 16.125 1 97.81 101 LEU A CA 1
ATOM 767 C C . LEU A 1 101 ? -6.766 14.805 17.219 1 97.81 101 LEU A C 1
ATOM 769 O O . LEU A 1 101 ? -7.566 15.734 17.109 1 97.81 101 LEU A O 1
ATOM 773 N N . PRO A 1 102 ? -6.734 13.992 18.25 1 97.81 102 PRO A N 1
ATOM 774 C CA . PRO A 1 102 ? -7.762 14.102 19.281 1 97.81 102 PRO A CA 1
ATOM 775 C C . PRO A 1 102 ? -7.863 15.508 19.875 1 97.81 102 PRO A C 1
ATOM 777 O O . PRO A 1 102 ? -8.969 16.016 20.078 1 97.81 102 PRO A O 1
ATOM 780 N N . GLY A 1 103 ? -6.762 16.141 20.125 1 97.69 103 GLY A N 1
ATOM 781 C CA . GLY A 1 103 ? -6.797 17.484 20.672 1 97.69 103 GLY A CA 1
ATOM 782 C C . GLY A 1 103 ? -7.527 18.484 19.781 1 97.69 103 GLY A C 1
ATOM 783 O O . GLY A 1 103 ? -8.391 19.219 20.25 1 97.69 103 GLY A O 1
ATOM 784 N N . ALA A 1 104 ? -7.203 18.453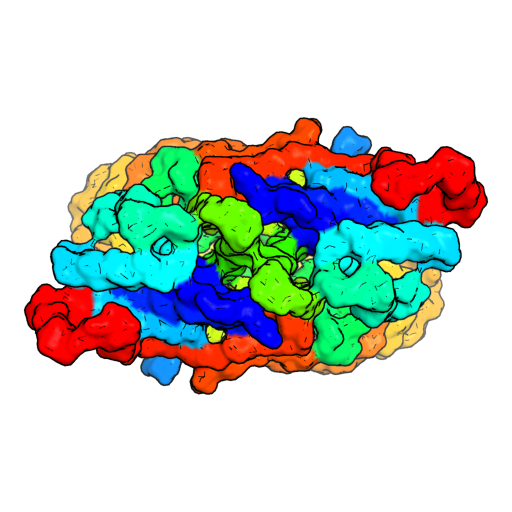 18.531 1 97.38 104 ALA A N 1
ATOM 785 C CA . ALA A 1 104 ? -7.852 19.344 17.578 1 97.38 104 ALA A CA 1
ATOM 786 C C . ALA A 1 104 ? -9.32 18.984 17.391 1 97.38 104 ALA A C 1
ATOM 788 O O . ALA A 1 104 ? -10.172 19.875 17.266 1 97.38 104 ALA A O 1
ATOM 789 N N . ARG A 1 105 ? -9.641 17.703 17.328 1 98.19 105 ARG A N 1
ATOM 790 C CA . ARG A 1 105 ? -11.023 17.281 17.188 1 98.19 105 ARG A CA 1
ATOM 791 C C . ARG A 1 105 ? -11.875 17.781 18.344 1 98.19 105 ARG A C 1
ATOM 793 O O . ARG A 1 105 ? -13.016 18.219 18.141 1 98.19 105 ARG A O 1
ATOM 800 N N . LYS A 1 106 ? -11.289 17.719 19.531 1 97.5 106 LYS A N 1
ATOM 801 C CA . LYS A 1 106 ? -11.992 18.234 20.703 1 97.5 106 LYS A CA 1
ATOM 802 C C . LYS A 1 106 ? -12.172 19.75 20.609 1 97.5 106 LYS A C 1
ATOM 804 O O . LYS A 1 106 ? -13.258 20.266 20.859 1 97.5 106 LYS A O 1
ATOM 809 N N . LYS A 1 107 ? -11.148 20.422 20.234 1 97.31 107 LYS A N 1
ATOM 810 C CA . LYS A 1 107 ? -11.164 21.875 20.125 1 97.31 107 LYS A CA 1
ATOM 811 C C . LYS A 1 107 ? -12.242 22.328 19.156 1 97.31 107 LYS A C 1
ATOM 813 O O . LYS A 1 107 ? -12.969 23.281 19.422 1 97.31 107 LYS A O 1
ATOM 818 N N . PHE A 1 108 ? -12.383 21.625 18.031 1 97.56 108 PHE A N 1
ATOM 819 C CA . PHE A 1 108 ? -13.289 22.062 16.984 1 97.56 108 PHE A CA 1
ATOM 820 C C . PHE A 1 108 ? -14.656 21.406 17.125 1 97.56 108 PHE A C 1
ATOM 822 O O . PHE A 1 108 ? -15.594 21.734 16.391 1 97.56 108 PHE A O 1
ATOM 829 N N . GLY A 1 109 ? -14.797 20.5 18.062 1 97.75 109 GLY A N 1
ATOM 830 C CA . GLY A 1 109 ? -16.062 19.812 18.266 1 97.75 109 GLY A CA 1
ATOM 831 C C . GLY A 1 109 ? -16.438 18.906 17.094 1 97.75 109 GLY A C 1
ATOM 832 O O . GLY A 1 109 ? -17.562 18.969 16.594 1 97.75 109 GLY A O 1
ATOM 833 N N . ILE A 1 110 ? -15.453 18.094 16.656 1 98.5 110 ILE A N 1
ATOM 834 C CA . ILE A 1 110 ? -15.75 17.266 15.492 1 98.5 110 ILE A CA 1
ATOM 835 C C . ILE A 1 110 ? -15.391 15.805 15.797 1 98.5 110 ILE A C 1
ATOM 837 O O . ILE A 1 110 ? -15.102 15.031 14.883 1 98.5 110 ILE A O 1
ATOM 841 N N . ASP A 1 111 ? -15.273 15.469 17.062 1 98.38 111 ASP A N 1
ATOM 842 C CA . ASP A 1 111 ? -15.031 14.07 17.391 1 98.38 111 ASP A CA 1
ATOM 843 C C . ASP A 1 111 ? -16.281 13.227 17.141 1 98.38 111 ASP A C 1
ATOM 845 O O . ASP A 1 111 ? -17.297 13.742 16.688 1 98.38 111 ASP A O 1
ATOM 849 N N . VAL A 1 112 ? -16.203 11.969 17.406 1 98.44 112 VAL A N 1
ATOM 850 C CA . VAL A 1 112 ? -17.234 11 17.047 1 98.44 112 VAL A CA 1
ATOM 851 C C . VAL A 1 112 ? -18.578 11.438 17.641 1 98.44 112 VAL A C 1
ATOM 853 O O . VAL A 1 112 ? -19.578 11.531 16.922 1 98.44 112 VAL A O 1
ATOM 856 N N . ASP A 1 113 ? -18.578 11.773 18.922 1 98.44 113 ASP A N 1
ATOM 857 C CA . ASP A 1 113 ? -19.828 12.109 19.594 1 98.44 113 ASP A CA 1
ATOM 858 C C . ASP A 1 113 ? -20.406 13.414 19.047 1 98.44 113 ASP A C 1
ATOM 860 O O . ASP A 1 113 ? -21.625 13.555 18.922 1 98.44 113 ASP A O 1
ATOM 864 N N . ASP A 1 114 ? -19.562 14.359 18.719 1 98.56 114 ASP A N 1
ATOM 865 C CA . ASP A 1 114 ? -20.016 15.641 18.188 1 98.56 114 ASP A CA 1
ATOM 866 C C . ASP A 1 114 ? -20.703 15.461 16.844 1 98.56 114 ASP A C 1
ATOM 868 O O . ASP A 1 114 ? -21.797 16 16.609 1 98.56 114 ASP A O 1
ATOM 872 N N . ILE A 1 115 ? -20.109 14.727 15.945 1 98.81 115 ILE A N 1
ATOM 873 C CA . ILE A 1 115 ? -20.625 14.547 14.594 1 98.81 115 ILE A CA 1
ATOM 874 C C . ILE A 1 115 ? -21.875 13.672 14.633 1 98.81 115 ILE A C 1
ATOM 876 O O . ILE A 1 115 ? -22.844 13.945 13.922 1 98.81 115 ILE A O 1
ATOM 880 N N . ARG A 1 116 ? -21.891 12.672 15.492 1 98.56 116 ARG A N 1
ATOM 881 C CA . ARG A 1 116 ? -23.031 11.758 15.555 1 98.56 116 ARG A CA 1
ATOM 882 C C . ARG A 1 116 ? -24.219 12.406 16.266 1 98.56 116 ARG A C 1
ATOM 884 O O . ARG A 1 116 ? -25.344 11.938 16.141 1 98.56 116 ARG A O 1
ATOM 891 N N . ALA A 1 117 ? -23.969 13.438 17.031 1 98.5 117 ALA A N 1
ATOM 892 C CA . ALA A 1 117 ? -25.078 14.195 17.609 1 98.5 117 ALA A CA 1
ATOM 893 C C . ALA A 1 117 ? -25.953 14.805 16.516 1 98.5 117 ALA A C 1
ATOM 895 O O . ALA A 1 117 ? -27.172 14.945 16.688 1 98.5 117 ALA A O 1
ATOM 896 N N . VAL A 1 118 ? -25.391 15.062 15.383 1 98.12 118 VAL A N 1
ATOM 897 C CA . VAL A 1 118 ? -26.156 15.695 14.312 1 98.12 118 VAL A CA 1
ATOM 898 C C . VAL A 1 118 ? -26.531 14.648 13.266 1 98.12 118 VAL A C 1
ATOM 900 O O . VAL A 1 118 ? -27.5 14.828 12.523 1 98.12 118 VAL A O 1
ATOM 903 N N . ASN A 1 119 ? -25.75 13.602 13.141 1 98.69 119 ASN A N 1
ATOM 904 C CA . ASN A 1 119 ? -25.984 12.539 12.172 1 98.69 119 ASN A CA 1
ATOM 905 C C . ASN A 1 119 ? -25.609 11.172 12.734 1 98.69 119 ASN A C 1
ATOM 907 O O . ASN A 1 119 ? -24.516 10.664 12.461 1 98.69 119 ASN A O 1
ATOM 911 N N . PRO A 1 120 ? -26.469 10.5 13.391 1 98.56 120 PRO A N 1
ATOM 912 C CA . PRO A 1 120 ? -26.172 9.258 14.109 1 98.56 120 PRO A CA 1
ATOM 913 C C . PRO A 1 120 ? -25.797 8.109 13.172 1 98.56 120 PRO A C 1
ATOM 915 O O . PRO A 1 120 ? -25.219 7.113 13.609 1 98.56 120 PRO A O 1
ATOM 918 N N . LYS A 1 121 ? -26.109 8.195 11.898 1 98.31 121 LYS A N 1
ATOM 919 C CA . LYS A 1 121 ? -25.891 7.086 10.984 1 98.31 121 LYS A CA 1
ATOM 920 C C . LYS A 1 121 ? -24.609 7.281 10.18 1 98.31 121 LYS A C 1
ATOM 922 O O . LYS A 1 121 ? -24.266 6.461 9.32 1 98.31 121 LYS A O 1
ATOM 927 N N . ILE A 1 122 ? -23.891 8.32 10.461 1 98.81 122 ILE A N 1
ATOM 928 C CA . ILE A 1 122 ? -22.719 8.68 9.656 1 98.81 122 ILE A CA 1
ATOM 929 C C . ILE A 1 122 ? -21.594 7.695 9.93 1 98.81 122 ILE A C 1
ATOM 931 O O . ILE A 1 122 ? -21.391 7.258 11.062 1 98.81 122 ILE A O 1
ATOM 935 N N . ILE A 1 123 ? -20.875 7.242 8.906 1 98.94 123 ILE A N 1
ATOM 936 C CA . ILE A 1 123 ? -19.578 6.574 9.086 1 98.94 123 ILE A CA 1
ATOM 937 C C . ILE A 1 123 ? -18.516 7.598 9.484 1 98.94 123 ILE A C 1
ATOM 939 O O . ILE A 1 123 ? -18.297 8.586 8.773 1 98.94 123 ILE A O 1
ATOM 943 N N . TYR A 1 124 ? -17.938 7.422 10.617 1 98.94 124 TYR A N 1
ATOM 944 C CA . TYR A 1 124 ? -16.844 8.281 11.062 1 98.94 124 TYR A CA 1
ATOM 945 C C . TYR A 1 124 ? -15.492 7.633 10.766 1 98.94 124 TYR A C 1
ATOM 947 O O . TYR A 1 124 ? -15.156 6.594 11.344 1 98.94 124 TYR A O 1
ATOM 955 N N . ALA A 1 125 ? -14.75 8.227 9.82 1 98.94 125 ALA A N 1
ATOM 956 C CA . ALA A 1 125 ? -13.469 7.66 9.398 1 98.94 125 ALA A CA 1
ATOM 957 C C . ALA A 1 125 ? -12.32 8.617 9.695 1 98.94 125 ALA A C 1
ATOM 959 O O . ALA A 1 125 ? -12.445 9.828 9.516 1 98.94 125 ALA A O 1
ATOM 960 N N . ARG A 1 126 ? -11.25 8.047 10.164 1 98.75 126 ARG A N 1
ATOM 961 C CA . ARG A 1 126 ? -10.109 8.898 10.477 1 98.75 126 ARG A CA 1
ATOM 962 C C . ARG A 1 126 ? -8.797 8.188 10.141 1 98.75 126 ARG A C 1
ATOM 964 O O . ARG A 1 126 ? -8.734 6.957 10.141 1 98.75 126 ARG A O 1
ATOM 971 N N . GLY A 1 127 ? -7.797 8.922 9.766 1 98.75 127 GLY A N 1
ATOM 972 C CA . GLY A 1 127 ? -6.418 8.516 9.555 1 98.75 127 GLY A CA 1
ATOM 973 C C . GLY A 1 127 ? -5.43 9.25 10.438 1 98.75 127 GLY A C 1
ATOM 974 O O . GLY A 1 127 ? -5.562 10.461 10.648 1 98.75 127 GLY A O 1
ATOM 975 N N . SER A 1 128 ? -4.5 8.562 11.023 1 98.56 128 SER A N 1
ATOM 976 C CA . SER A 1 128 ? -3.459 9.156 11.852 1 98.56 128 SER A CA 1
ATOM 977 C C . SER A 1 128 ? -2.105 8.508 11.586 1 98.56 128 SER A C 1
ATOM 979 O O . SER A 1 128 ? -2.016 7.52 10.852 1 98.56 128 SER A O 1
ATOM 981 N N . ALA A 1 129 ? -1.069 9.062 12.141 1 98.5 129 ALA A N 1
ATOM 982 C CA . ALA A 1 129 ? 0.261 8.484 11.977 1 98.5 129 ALA A CA 1
ATOM 983 C C . ALA A 1 129 ? 0.417 7.227 12.82 1 98.5 129 ALA A C 1
ATOM 985 O O . ALA A 1 129 ? 0.952 6.219 12.352 1 98.5 129 ALA A O 1
ATOM 986 N N . LEU A 1 130 ? -0.179 7.316 14.102 1 98.44 130 LEU A N 1
ATOM 987 C CA . LEU A 1 130 ? 0.305 6.324 15.062 1 98.44 130 LEU A CA 1
ATOM 988 C C . LEU A 1 130 ? -0.851 5.512 15.633 1 98.44 130 LEU A C 1
ATOM 990 O O . LEU A 1 130 ? -0.645 4.656 16.5 1 98.44 130 LEU A O 1
ATOM 994 N N . GLY A 1 131 ? -2.107 5.723 15.242 1 98.44 131 GLY A N 1
ATOM 995 C CA . GLY A 1 131 ? -3.252 4.926 15.664 1 98.44 131 GLY A CA 1
ATOM 996 C C . GLY A 1 131 ? -4.031 5.559 16.797 1 98.44 131 GLY A C 1
ATOM 997 O O . GLY A 1 131 ? -3.543 6.48 17.453 1 98.44 131 GLY A O 1
ATOM 998 N N . PRO A 1 132 ? -5.191 5.121 17.047 1 98.12 132 PRO A N 1
ATOM 999 C CA . PRO A 1 132 ? -6.121 5.777 17.984 1 98.12 132 PRO A CA 1
ATOM 1000 C C . PRO A 1 132 ? -5.918 5.34 19.422 1 98.12 132 PRO A C 1
ATOM 1002 O O . PRO A 1 132 ? -6.52 5.91 20.344 1 98.12 132 PRO A O 1
ATOM 1005 N N . ARG A 1 133 ? -5.102 4.344 19.641 1 97.94 133 ARG A N 1
ATOM 1006 C CA . ARG A 1 133 ? -4.867 3.842 20.984 1 97.94 133 ARG A CA 1
ATOM 1007 C C . ARG A 1 133 ? -3.4 3.984 21.375 1 97.94 133 ARG A C 1
ATOM 1009 O O . ARG A 1 133 ? -2.543 4.207 20.531 1 97.94 133 ARG A O 1
ATOM 1016 N N . GLY A 1 134 ? -3.164 3.855 22.656 1 97.25 134 GLY A N 1
ATOM 1017 C CA . GLY A 1 134 ? -1.801 3.953 23.156 1 97.25 134 GLY A CA 1
ATOM 1018 C C . GLY A 1 134 ? -1.399 5.371 23.516 1 97.25 134 GLY A C 1
ATOM 1019 O O . GLY A 1 134 ? -2.096 6.324 23.172 1 97.25 134 GLY A O 1
ATOM 1020 N N . GLU A 1 135 ? -0.258 5.527 24.125 1 96 135 GLU A N 1
ATOM 1021 C CA . GLU A 1 135 ? 0.222 6.789 24.672 1 96 135 GLU A CA 1
ATOM 1022 C C . GLU A 1 135 ? 0.473 7.816 23.578 1 96 135 GLU A C 1
ATOM 1024 O O . GLU A 1 135 ? 0.32 9.016 23.797 1 96 135 GLU A O 1
ATOM 1029 N N . GLU A 1 136 ? 0.748 7.285 22.438 1 96.94 136 GLU A N 1
ATOM 1030 C CA . GLU A 1 136 ? 1.15 8.211 21.375 1 96.94 136 GLU A CA 1
ATOM 1031 C C . GLU A 1 136 ? -0.007 8.492 20.422 1 96.94 136 GLU A C 1
ATOM 1033 O O . GLU A 1 136 ? 0.192 9.078 19.359 1 96.94 136 GLU A O 1
ATOM 1038 N N . SER A 1 137 ? -1.218 8.109 20.812 1 97.38 137 SER A N 1
ATOM 1039 C CA . SER A 1 137 ? -2.398 8.352 19.984 1 97.38 137 SER A CA 1
ATOM 1040 C C . SER A 1 137 ? -2.645 9.844 19.797 1 97.38 137 SER A C 1
ATOM 1042 O O . SER A 1 137 ? -3.387 10.242 18.891 1 97.38 137 SER A O 1
ATOM 1044 N N . VAL A 1 138 ? -2.027 10.695 20.609 1 96.81 138 VAL A N 1
ATOM 1045 C CA . VAL A 1 138 ? -2.252 12.133 20.547 1 96.81 138 VAL A CA 1
ATOM 1046 C C . VAL A 1 138 ? -1.109 12.812 19.797 1 96.81 138 VAL A C 1
ATOM 1048 O O . VAL A 1 138 ? -1.102 14.031 19.625 1 96.81 138 VAL A O 1
ATOM 1051 N N . LYS A 1 139 ? -0.12 12.008 19.359 1 95.69 139 LYS A N 1
ATOM 1052 C CA . LYS A 1 139 ? 1.048 12.547 18.672 1 95.69 139 LYS A CA 1
ATOM 1053 C C . LYS A 1 139 ? 0.905 12.391 17.156 1 95.69 139 LYS A C 1
ATOM 1055 O O . LYS A 1 139 ? 0.317 11.422 16.672 1 95.69 139 LYS A O 1
ATOM 1060 N N . GLY A 1 140 ? 1.417 13.391 16.469 1 93.88 140 GLY A N 1
ATOM 1061 C CA . GLY A 1 140 ? 1.469 13.312 15.016 1 93.88 140 GLY A CA 1
ATOM 1062 C C . GLY A 1 140 ? 2.688 12.57 14.508 1 93.88 140 GLY A C 1
ATOM 1063 O O . GLY A 1 140 ? 3.494 12.07 15.297 1 93.88 140 GLY A O 1
ATOM 1064 N N . GLY A 1 141 ? 2.762 12.469 13.289 1 95 141 GLY A N 1
ATOM 1065 C CA . GLY A 1 141 ? 3.873 11.852 12.586 1 95 141 GLY A CA 1
ATOM 1066 C C . GLY A 1 141 ? 3.773 11.984 11.078 1 95 141 GLY A C 1
ATOM 1067 O O . GLY A 1 141 ? 2.83 12.594 10.562 1 95 141 GLY A O 1
ATOM 1068 N N . TYR A 1 142 ? 4.812 11.508 10.453 1 96.81 142 TYR A N 1
ATOM 1069 C CA . TYR A 1 142 ? 4.922 11.594 9 1 96.81 142 TYR A CA 1
ATOM 1070 C C . TYR A 1 142 ? 5.137 10.211 8.391 1 96.81 142 TYR A C 1
ATOM 1072 O O . TYR A 1 142 ? 5.418 9.242 9.109 1 96.81 142 TYR A O 1
ATOM 1080 N N . ASP A 1 143 ? 4.926 10.203 7.074 1 97.88 143 ASP A N 1
ATOM 1081 C CA . ASP A 1 143 ? 5.219 8.992 6.316 1 97.88 143 ASP A CA 1
ATOM 1082 C C . ASP A 1 143 ? 6.602 8.445 6.664 1 97.88 143 ASP A C 1
ATOM 1084 O O . ASP A 1 143 ? 6.746 7.262 6.977 1 97.88 143 ASP A O 1
ATOM 1088 N N . MET A 1 144 ? 7.582 9.258 6.742 1 97.19 144 MET A N 1
ATOM 1089 C CA . MET A 1 144 ? 8.969 8.898 7.043 1 97.19 144 MET A CA 1
ATOM 1090 C C . MET A 1 144 ? 9.07 8.258 8.422 1 97.19 144 MET A C 1
ATOM 1092 O O . MET A 1 144 ? 9.648 7.176 8.562 1 97.19 144 MET A O 1
ATOM 1096 N N . THR A 1 145 ? 8.492 8.867 9.406 1 98 145 THR A N 1
ATOM 1097 C CA . THR A 1 145 ? 8.695 8.43 10.781 1 98 145 THR A CA 1
ATOM 1098 C C . THR A 1 145 ? 7.848 7.199 11.086 1 98 145 THR A C 1
ATOM 1100 O O . THR A 1 145 ? 8.328 6.242 11.695 1 98 145 THR A O 1
ATOM 1103 N N . ALA A 1 146 ? 6.602 7.172 10.578 1 98.62 146 ALA A N 1
ATOM 1104 C CA . ALA A 1 146 ? 5.676 6.117 10.984 1 98.62 146 ALA A CA 1
ATOM 1105 C C . ALA A 1 146 ? 5.727 4.938 10.016 1 98.62 146 ALA A C 1
ATOM 1107 O O . ALA A 1 146 ? 6.121 3.832 10.391 1 98.62 146 ALA A O 1
ATOM 1108 N N . PHE A 1 147 ? 5.441 5.172 8.758 1 98.81 147 PHE A N 1
ATOM 1109 C CA . PHE A 1 147 ? 5.324 4.113 7.758 1 98.81 147 PHE A CA 1
ATOM 1110 C C . PHE A 1 147 ? 6.695 3.551 7.398 1 98.81 147 PHE A C 1
ATOM 1112 O O . PHE A 1 147 ? 6.895 2.334 7.398 1 98.81 147 PHE A O 1
ATOM 1119 N N . TRP A 1 148 ? 7.652 4.41 7.113 1 98.62 148 TRP A N 1
ATOM 1120 C CA . TRP A 1 148 ? 8.922 3.998 6.512 1 98.62 148 TRP A CA 1
ATOM 1121 C C . TRP A 1 148 ? 9.891 3.51 7.578 1 98.62 148 TRP A C 1
ATOM 1123 O O . TRP A 1 148 ? 10.422 2.398 7.484 1 98.62 148 TRP A O 1
ATOM 1133 N N . CYS A 1 149 ? 10.125 4.285 8.656 1 98.44 149 CYS A N 1
ATOM 1134 C CA . CYS A 1 149 ? 11.148 3.977 9.641 1 98.44 149 CYS A CA 1
ATOM 1135 C C . CYS A 1 149 ? 10.602 3.047 10.719 1 98.44 149 CYS A C 1
ATOM 1137 O O . CYS A 1 149 ? 11.133 1.954 10.93 1 98.44 149 CYS A O 1
ATOM 1139 N N . ARG A 1 150 ? 9.531 3.498 11.344 1 98.5 150 ARG A N 1
ATOM 1140 C CA . ARG A 1 150 ? 9.094 2.832 12.562 1 98.5 150 ARG A CA 1
ATOM 1141 C C . ARG A 1 150 ? 8.461 1.479 12.258 1 98.5 150 ARG A C 1
ATOM 1143 O O . ARG A 1 150 ? 8.586 0.534 13.039 1 98.5 150 ARG A O 1
ATOM 1150 N N . ALA A 1 151 ? 7.801 1.359 11.086 1 98.62 151 ALA A N 1
ATOM 1151 C CA . ALA A 1 151 ? 7.125 0.121 10.711 1 98.62 151 ALA A CA 1
ATOM 1152 C C . ALA A 1 151 ? 8.125 -0.908 10.188 1 98.62 151 ALA A C 1
ATOM 1154 O O . ALA A 1 151 ? 7.773 -2.074 9.984 1 98.62 151 ALA A O 1
ATOM 1155 N N . GLY A 1 152 ? 9.352 -0.489 9.859 1 98.31 152 GLY A N 1
ATOM 1156 C CA . GLY A 1 152 ? 10.391 -1.49 9.68 1 98.31 152 GLY A CA 1
ATOM 1157 C C . GLY A 1 152 ? 10.906 -1.558 8.25 1 98.31 152 GLY A C 1
ATOM 1158 O O . GLY A 1 152 ? 11.883 -2.258 7.973 1 98.31 152 GLY A O 1
ATOM 1159 N N . THR A 1 153 ? 10.297 -0.812 7.285 1 98.56 153 THR A N 1
ATOM 1160 C CA . THR A 1 153 ? 10.695 -0.904 5.887 1 98.56 153 THR A CA 1
ATOM 1161 C C . THR A 1 153 ? 12.125 -0.395 5.699 1 98.56 153 THR A C 1
ATOM 1163 O O . THR A 1 153 ? 12.961 -1.084 5.113 1 98.56 153 THR A O 1
ATOM 1166 N N . ALA A 1 154 ? 12.422 0.761 6.23 1 97.69 154 ALA A N 1
ATOM 1167 C CA . ALA A 1 154 ? 13.711 1.428 6.023 1 97.69 154 ALA A CA 1
ATOM 1168 C C . ALA A 1 154 ? 14.867 0.528 6.449 1 97.69 154 ALA A C 1
ATOM 1170 O O . ALA A 1 154 ? 15.789 0.283 5.668 1 97.69 154 ALA A O 1
ATOM 1171 N N . ALA A 1 155 ? 14.781 0.022 7.656 1 97.31 155 ALA A N 1
ATOM 1172 C CA . ALA A 1 155 ? 15.859 -0.812 8.18 1 97.31 155 ALA A CA 1
ATOM 1173 C C . ALA A 1 155 ? 15.992 -2.104 7.379 1 97.31 155 ALA A C 1
ATOM 1175 O O . ALA A 1 155 ? 17.109 -2.588 7.156 1 97.31 155 ALA A O 1
ATOM 1176 N N . THR A 1 156 ? 14.898 -2.645 6.961 1 97.38 156 THR A N 1
ATOM 1177 C CA . THR A 1 156 ? 14.891 -3.949 6.305 1 97.38 156 THR A CA 1
ATOM 1178 C C . THR A 1 156 ? 15.523 -3.859 4.918 1 97.38 156 THR A C 1
ATOM 1180 O O . THR A 1 156 ? 16.219 -4.785 4.484 1 97.38 156 THR A O 1
ATOM 1183 N N . ILE A 1 157 ? 15.328 -2.754 4.227 1 97.12 157 ILE A N 1
ATOM 1184 C CA . ILE A 1 157 ? 15.773 -2.693 2.838 1 97.12 157 ILE A CA 1
ATOM 1185 C C . ILE A 1 157 ? 17.188 -2.117 2.77 1 97.12 157 ILE A C 1
ATOM 1187 O O . ILE A 1 157 ? 17.797 -2.084 1.7 1 97.12 157 ILE A O 1
ATOM 1191 N N . THR A 1 158 ? 17.703 -1.556 3.879 1 96.56 158 THR A N 1
ATOM 1192 C CA . THR A 1 158 ? 19.047 -0.983 3.893 1 96.56 158 THR A CA 1
ATOM 1193 C C . THR A 1 158 ? 20.109 -2.074 4.074 1 96.56 158 THR A C 1
ATOM 1195 O O . THR A 1 158 ? 20.125 -2.762 5.094 1 96.56 158 THR A O 1
ATOM 1198 N N . PRO A 1 159 ? 20.938 -2.219 3.074 1 92.62 159 PRO A N 1
ATOM 1199 C CA . PRO A 1 159 ? 21.969 -3.252 3.193 1 92.62 159 PRO A CA 1
ATOM 1200 C C . PRO A 1 159 ? 22.844 -3.07 4.426 1 92.62 159 PRO A C 1
ATOM 1202 O O . PRO A 1 159 ? 23.172 -1.938 4.797 1 92.62 159 PRO A O 1
ATOM 1205 N N . ALA A 1 160 ? 23.281 -4.18 4.949 1 88.31 160 ALA A N 1
ATOM 1206 C CA . ALA A 1 160 ? 24.156 -4.145 6.117 1 88.31 160 ALA A CA 1
ATOM 1207 C C . ALA A 1 160 ? 25.453 -3.385 5.82 1 88.31 160 ALA A C 1
ATOM 1209 O O . ALA A 1 160 ? 26.031 -3.549 4.754 1 88.31 160 ALA A O 1
ATOM 1210 N N . GLY A 1 161 ? 25.812 -2.539 6.727 1 86.75 161 GLY A N 1
ATOM 1211 C CA . GLY A 1 161 ? 27.078 -1.821 6.609 1 86.75 161 GLY A CA 1
ATOM 1212 C C . GLY A 1 161 ? 26.953 -0.526 5.828 1 86.75 161 GLY A C 1
ATOM 1213 O O . GLY A 1 161 ? 27.859 0.302 5.84 1 86.75 161 GLY A O 1
ATOM 1214 N N . MET A 1 162 ? 25.875 -0.378 5.105 1 90.12 162 MET A N 1
ATOM 1215 C CA . MET A 1 162 ? 25.656 0.881 4.402 1 90.12 162 MET A CA 1
ATOM 1216 C C . MET A 1 162 ? 25.469 2.029 5.387 1 90.12 162 MET A C 1
ATOM 1218 O O . MET A 1 162 ? 24.688 1.914 6.332 1 90.12 162 MET A O 1
ATOM 1222 N N . PRO A 1 163 ? 26.25 3.096 5.145 1 90.5 163 PRO A N 1
ATOM 1223 C CA . PRO A 1 163 ? 25.984 4.246 6.016 1 90.5 163 PRO A CA 1
ATOM 1224 C C . PRO A 1 163 ? 24.594 4.836 5.805 1 90.5 163 PRO A C 1
ATOM 1226 O O . PRO A 1 163 ? 24.125 4.941 4.668 1 90.5 163 PRO A O 1
ATOM 1229 N N . GLY A 1 164 ? 23.906 5.137 6.914 1 93.69 164 GLY A N 1
ATOM 1230 C CA . GLY A 1 164 ? 22.594 5.75 6.824 1 93.69 164 GLY A CA 1
ATOM 1231 C C . GLY A 1 164 ? 21.484 4.746 6.566 1 93.69 164 GLY A C 1
ATOM 1232 O O . GLY A 1 164 ? 21.484 3.646 7.121 1 93.69 164 GLY A O 1
ATOM 1233 N N . MET A 1 165 ? 20.5 5.199 5.812 1 94.56 165 MET A N 1
ATOM 1234 C CA . MET A 1 165 ? 19.344 4.367 5.477 1 94.56 165 MET A CA 1
ATOM 1235 C C . MET A 1 165 ? 18.812 4.699 4.086 1 94.56 165 MET A C 1
ATOM 1237 O O . MET A 1 165 ? 19.109 5.766 3.543 1 94.56 165 MET A O 1
ATOM 1241 N N . ILE A 1 166 ? 18.156 3.787 3.473 1 95.94 166 ILE A N 1
ATOM 1242 C CA . ILE A 1 166 ? 17.484 4.043 2.209 1 95.94 166 ILE A CA 1
ATOM 1243 C C . ILE A 1 166 ? 16.203 4.844 2.463 1 95.94 166 ILE A C 1
ATOM 1245 O O . ILE A 1 166 ? 15.359 4.445 3.273 1 95.94 166 ILE A O 1
ATOM 1249 N N . ALA A 1 167 ? 16.094 6 1.831 1 95.31 167 ALA A N 1
ATOM 1250 C CA . ALA A 1 167 ? 14.938 6.883 1.958 1 95.31 167 ALA A CA 1
ATOM 1251 C C . ALA A 1 167 ? 13.766 6.371 1.129 1 95.31 167 ALA A C 1
ATOM 1253 O O . ALA A 1 167 ? 13.945 5.543 0.234 1 95.31 167 ALA A O 1
ATOM 1254 N N . PRO A 1 168 ? 12.539 6.809 1.47 1 96 168 PRO A N 1
ATOM 1255 C CA . PRO A 1 168 ? 11.406 6.457 0.614 1 96 168 PRO A CA 1
ATOM 1256 C C . PRO A 1 168 ? 11.516 7.055 -0.787 1 96 168 PRO A C 1
ATOM 1258 O O . PRO A 1 168 ? 12.328 7.949 -1.019 1 96 168 PRO A O 1
ATOM 1261 N N . PRO A 1 169 ? 10.773 6.52 -1.744 1 95.81 169 PRO A N 1
ATOM 1262 C CA . PRO A 1 169 ? 10.93 6.922 -3.143 1 95.81 169 PRO A CA 1
ATOM 1263 C C . PRO A 1 169 ? 10.461 8.352 -3.4 1 95.81 169 PRO A C 1
ATOM 1265 O O . PRO A 1 169 ? 10.812 8.945 -4.422 1 95.81 169 PRO A O 1
ATOM 1268 N N . GLY A 1 170 ? 9.734 8.906 -2.688 1 93.38 170 GLY A N 1
ATOM 1269 C CA . GLY A 1 170 ? 9.195 10.25 -2.797 1 93.38 170 GLY A CA 1
ATOM 1270 C C . GLY A 1 170 ? 8.211 10.594 -1.697 1 93.38 170 GLY A C 1
ATOM 1271 O O . GLY A 1 170 ? 8.031 9.82 -0.752 1 93.38 170 GLY A O 1
ATOM 1272 N N . PRO A 1 171 ? 7.68 11.805 -1.891 1 93.19 171 PRO A N 1
ATOM 1273 C CA . PRO A 1 171 ? 6.688 12.156 -0.873 1 93.19 171 PRO A CA 1
ATOM 1274 C C . PRO A 1 171 ? 5.426 11.305 -0.953 1 93.19 171 PRO A C 1
ATOM 1276 O O . PRO A 1 171 ? 5.078 10.812 -2.027 1 93.19 171 PRO A O 1
ATOM 1279 N N . ALA A 1 172 ? 4.836 11.062 0.173 1 97.19 172 ALA A N 1
ATOM 1280 C CA . ALA A 1 172 ? 3.477 10.555 0.329 1 97.19 172 ALA A CA 1
ATOM 1281 C C . ALA A 1 172 ? 3.373 9.109 -0.158 1 97.19 172 ALA A C 1
ATOM 1283 O O . ALA A 1 172 ? 2.312 8.68 -0.614 1 97.19 172 ALA A O 1
ATOM 1284 N N . TYR A 1 173 ? 4.504 8.312 -0.246 1 98.5 173 TYR A N 1
ATOM 1285 C CA . TYR A 1 173 ? 4.449 6.914 -0.642 1 98.5 173 TYR A CA 1
ATOM 1286 C C . TYR A 1 173 ? 3.527 6.121 0.279 1 98.5 173 TYR A C 1
ATOM 1288 O O . TYR A 1 173 ? 2.529 5.559 -0.17 1 98.5 173 TYR A O 1
ATOM 1296 N N . GLY A 1 174 ? 3.85 6.152 1.628 1 98.75 174 GLY A N 1
ATOM 1297 C CA . GLY A 1 174 ? 3 5.508 2.617 1 98.75 174 GLY A CA 1
ATOM 1298 C C . GLY A 1 174 ? 1.64 6.164 2.754 1 98.75 174 GLY A C 1
ATOM 1299 O O . GLY A 1 174 ? 0.646 5.492 3.039 1 98.75 174 GLY A O 1
ATOM 1300 N N . ASP A 1 175 ? 1.551 7.484 2.539 1 98.75 175 ASP A N 1
ATOM 1301 C CA . ASP A 1 175 ? 0.285 8.211 2.58 1 98.75 175 ASP A CA 1
ATOM 1302 C C . ASP A 1 175 ? -0.688 7.68 1.53 1 98.75 175 ASP A C 1
ATOM 1304 O O . ASP A 1 175 ? -1.863 7.453 1.823 1 98.75 175 ASP A O 1
ATOM 1308 N N . THR A 1 176 ? -0.142 7.473 0.319 1 98.88 176 THR A N 1
ATOM 1309 C CA . THR A 1 176 ? -0.959 7.016 -0.8 1 98.88 176 THR A CA 1
ATOM 1310 C C . THR A 1 176 ? -1.468 5.602 -0.554 1 98.88 176 THR A C 1
ATOM 1312 O O . THR A 1 176 ? -2.65 5.316 -0.757 1 98.88 176 THR A O 1
ATOM 1315 N N . ILE A 1 177 ? -0.606 4.727 -0.066 1 98.94 177 ILE A N 1
ATOM 1316 C CA . ILE A 1 177 ? -0.963 3.348 0.242 1 98.94 177 ILE A CA 1
ATOM 1317 C C . ILE A 1 177 ? -2.01 3.32 1.354 1 98.94 177 ILE A C 1
ATOM 1319 O O . ILE A 1 177 ? -3.029 2.637 1.239 1 98.94 177 ILE A O 1
ATOM 1323 N N . SER A 1 178 ? -1.787 4.113 2.398 1 98.94 178 SER A N 1
ATOM 1324 C CA . SER A 1 178 ? -2.689 4.152 3.545 1 98.94 178 SER A CA 1
ATOM 1325 C C . SER A 1 178 ? -4.043 4.738 3.164 1 98.94 178 SER A C 1
ATOM 1327 O O . SER A 1 178 ? -5.074 4.34 3.709 1 98.94 178 SER A O 1
ATOM 1329 N N . GLY A 1 179 ? -3.99 5.746 2.242 1 98.94 179 GLY A N 1
ATOM 1330 C CA . GLY A 1 179 ? -5.242 6.301 1.745 1 98.94 179 GLY A CA 1
ATOM 1331 C C . GLY A 1 179 ? -6.137 5.262 1.099 1 98.94 179 GLY A C 1
ATOM 1332 O O . GLY A 1 179 ? -7.352 5.254 1.321 1 98.94 179 GLY A O 1
ATOM 1333 N N . THR A 1 180 ? -5.535 4.375 0.335 1 98.94 180 THR A N 1
ATOM 1334 C CA . THR A 1 180 ? -6.312 3.328 -0.323 1 98.94 180 THR A CA 1
ATOM 1335 C C . THR A 1 180 ? -6.871 2.344 0.701 1 98.94 180 THR A C 1
ATOM 1337 O O . THR A 1 180 ? -7.984 1.841 0.545 1 98.94 180 THR A O 1
ATOM 1340 N N . ASN A 1 181 ? -6.059 2.02 1.754 1 98.94 181 ASN A N 1
ATOM 1341 C CA . ASN A 1 181 ? -6.562 1.195 2.846 1 98.94 181 ASN A CA 1
ATOM 1342 C C . ASN A 1 181 ? -7.809 1.809 3.48 1 98.94 181 ASN A C 1
ATOM 1344 O O . ASN A 1 181 ? -8.797 1.112 3.715 1 98.94 181 ASN A O 1
ATOM 1348 N N . LEU A 1 182 ? -7.727 3.074 3.736 1 98.94 182 LEU A N 1
ATOM 1349 C CA . LEU A 1 182 ? -8.812 3.789 4.395 1 98.94 182 LEU A CA 1
ATOM 1350 C C . LEU A 1 182 ? -10.055 3.828 3.508 1 98.94 182 LEU A C 1
ATOM 1352 O O . LEU A 1 182 ? -11.172 3.596 3.98 1 98.94 182 LEU A O 1
ATOM 1356 N N . ALA A 1 183 ? -9.875 4.094 2.199 1 98.94 183 ALA A N 1
ATOM 1357 C CA . ALA A 1 183 ? -10.984 4.082 1.254 1 98.94 183 ALA A CA 1
ATOM 1358 C C . ALA A 1 183 ? -11.672 2.721 1.236 1 98.94 183 ALA A C 1
ATOM 1360 O O . ALA A 1 183 ? -12.906 2.643 1.237 1 98.94 183 ALA A O 1
ATOM 1361 N N . GLY A 1 184 ? -10.867 1.646 1.226 1 98.94 184 GLY A N 1
ATOM 1362 C CA . GLY A 1 184 ? -11.43 0.308 1.28 1 98.94 184 GLY A CA 1
ATOM 1363 C C . GLY A 1 184 ? -12.219 0.045 2.549 1 98.94 184 GLY A C 1
ATOM 1364 O O . GLY A 1 184 ? -13.305 -0.536 2.5 1 98.94 184 GLY A O 1
ATOM 1365 N N . GLY A 1 185 ? -11.664 0.466 3.709 1 98.88 185 GLY A N 1
ATOM 1366 C CA . GLY A 1 185 ? -12.375 0.338 4.969 1 98.88 185 GLY A CA 1
ATOM 1367 C C . GLY A 1 185 ? -13.695 1.083 4.984 1 98.88 185 GLY A C 1
ATOM 1368 O O . GLY A 1 185 ? -14.695 0.58 5.504 1 98.88 185 GLY A O 1
ATOM 1369 N N . ILE A 1 186 ? -13.711 2.277 4.422 1 98.94 186 ILE A N 1
ATOM 1370 C CA . ILE A 1 186 ? -14.922 3.08 4.352 1 98.94 186 ILE A CA 1
ATOM 1371 C C . ILE A 1 186 ? -15.969 2.361 3.498 1 98.94 186 ILE A C 1
ATOM 1373 O O . ILE A 1 186 ? -17.141 2.291 3.873 1 98.94 186 ILE A O 1
ATOM 1377 N N . ALA A 1 187 ? -15.555 1.769 2.352 1 98.94 187 ALA A N 1
ATOM 1378 C CA . ALA A 1 187 ? -16.484 1.015 1.503 1 98.94 187 ALA A CA 1
ATOM 1379 C C . ALA A 1 187 ? -17.078 -0.163 2.262 1 98.94 187 ALA A C 1
ATOM 1381 O O . ALA A 1 187 ? -18.281 -0.415 2.174 1 98.94 187 ALA A O 1
ATOM 1382 N N . ALA A 1 188 ? -16.266 -0.892 3.01 1 98.88 188 ALA A N 1
ATOM 1383 C CA . ALA A 1 188 ? -16.734 -2.027 3.795 1 98.88 188 ALA A CA 1
ATOM 1384 C C . ALA A 1 188 ? -17.734 -1.578 4.859 1 98.88 188 ALA A C 1
ATOM 1386 O O . ALA A 1 188 ? -18.75 -2.236 5.082 1 98.88 188 ALA A O 1
ATOM 1387 N N . ALA A 1 189 ? -17.406 -0.426 5.504 1 98.88 189 ALA A N 1
ATOM 1388 C CA . ALA A 1 189 ? -18.312 0.115 6.523 1 98.88 189 ALA A CA 1
ATOM 1389 C C . ALA A 1 189 ? -19.641 0.535 5.918 1 98.88 189 ALA A C 1
ATOM 1391 O O . ALA A 1 189 ? -20.703 0.302 6.508 1 98.88 189 ALA A O 1
ATOM 1392 N N . LEU A 1 190 ? -19.625 1.203 4.766 1 98.88 190 LEU A N 1
ATOM 1393 C CA . LEU A 1 190 ? -20.844 1.6 4.062 1 98.88 190 LEU A CA 1
ATOM 1394 C C . LEU A 1 190 ? -21.672 0.379 3.695 1 98.88 190 LEU A C 1
ATOM 1396 O O . LEU A 1 190 ? -22.906 0.412 3.79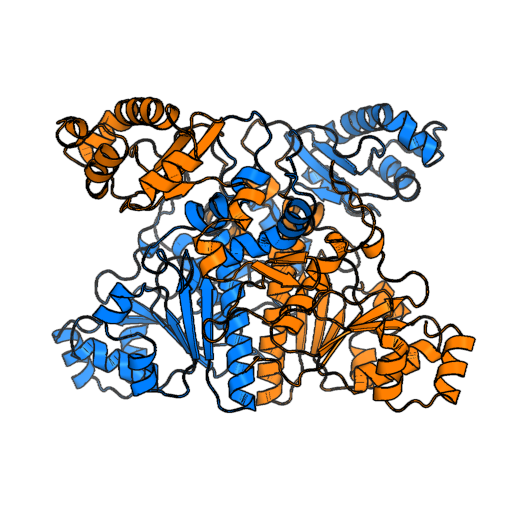1 1 98.88 190 LEU A O 1
ATOM 1400 N N . LEU A 1 191 ? -21.031 -0.713 3.264 1 98.75 191 LEU A N 1
ATOM 1401 C CA . LEU A 1 191 ? -21.719 -1.957 2.959 1 98.75 191 LEU A CA 1
ATOM 1402 C C . LEU A 1 191 ? -22.453 -2.486 4.188 1 98.75 191 LEU A C 1
ATOM 1404 O O . LEU A 1 191 ? -23.625 -2.846 4.113 1 98.75 191 LEU A O 1
ATOM 1408 N N . ALA A 1 192 ? -21.75 -2.516 5.309 1 98.62 192 ALA A N 1
ATOM 1409 C CA . ALA A 1 192 ? -22.344 -2.996 6.551 1 98.62 192 ALA A CA 1
ATOM 1410 C C . ALA A 1 192 ? -23.562 -2.156 6.934 1 98.62 192 ALA A C 1
ATOM 1412 O O . ALA A 1 192 ? -24.609 -2.697 7.32 1 98.62 192 ALA A O 1
ATOM 1413 N N . ARG A 1 193 ? -23.422 -0.855 6.824 1 98.31 193 ARG A N 1
ATOM 1414 C CA . ARG A 1 193 ? -24.516 0.038 7.164 1 98.31 193 ARG A CA 1
ATOM 1415 C C . ARG A 1 193 ? -25.719 -0.197 6.246 1 98.31 193 ARG A C 1
ATOM 1417 O O . ARG A 1 193 ? -26.875 -0.152 6.695 1 98.31 193 ARG A O 1
ATOM 1424 N N . GLU A 1 194 ? -25.438 -0.409 4.945 1 97.44 194 GLU A N 1
ATOM 1425 C CA . GLU A 1 194 ? -26.5 -0.701 3.994 1 97.44 194 GLU A CA 1
ATOM 1426 C C . GLU A 1 194 ? -27.281 -1.948 4.402 1 97.44 194 GLU A C 1
ATOM 1428 O O . GLU A 1 194 ? -28.5 -2.008 4.234 1 97.44 194 GLU A O 1
ATOM 1433 N N . ARG A 1 195 ? -26.688 -2.867 5.004 1 96.88 195 ARG A N 1
ATOM 1434 C CA . ARG A 1 195 ? -27.266 -4.172 5.289 1 96.88 195 ARG A CA 1
ATOM 1435 C C . ARG A 1 195 ? -27.875 -4.207 6.684 1 96.88 195 ARG A C 1
ATOM 1437 O O . ARG A 1 195 ? -28.891 -4.891 6.914 1 96.88 195 ARG A O 1
ATOM 1444 N N . THR A 1 196 ? -27.281 -3.439 7.641 1 97.06 196 THR A N 1
ATOM 1445 C CA . THR A 1 196 ? -27.672 -3.605 9.039 1 97.06 196 THR A CA 1
ATOM 1446 C C . THR A 1 196 ? -28.281 -2.314 9.586 1 97.06 196 THR A C 1
ATOM 1448 O O . THR A 1 196 ? -28.953 -2.326 10.617 1 97.06 196 THR A O 1
ATOM 1451 N N . GLY A 1 197 ? -27.953 -1.2 8.93 1 97.25 197 GLY A N 1
ATOM 1452 C CA . GLY A 1 197 ? -28.375 0.098 9.438 1 97.25 197 GLY A CA 1
ATOM 1453 C C . GLY A 1 197 ? -27.422 0.673 10.469 1 97.25 197 GLY A C 1
ATOM 1454 O O . GLY A 1 197 ? -27.578 1.817 10.898 1 97.25 197 GLY A O 1
ATOM 1455 N N . GLU A 1 198 ? -26.359 -0.088 10.789 1 97 198 GLU A N 1
ATOM 1456 C CA . GLU A 1 198 ? -25.469 0.329 11.867 1 97 198 GLU A CA 1
ATOM 1457 C C . GLU A 1 198 ? -24.188 0.958 11.305 1 97 198 GLU A C 1
ATOM 1459 O O . GLU A 1 198 ? -23.484 0.34 10.5 1 97 198 GLU A O 1
ATOM 1464 N N . PRO A 1 199 ? -23.906 2.18 11.766 1 97.75 199 PRO A N 1
ATOM 1465 C CA . PRO A 1 199 ? -22.672 2.82 11.297 1 97.75 199 PRO A CA 1
ATOM 1466 C C . PRO A 1 199 ? -21.438 2.355 12.07 1 97.75 199 PRO A C 1
ATOM 1468 O O . PRO A 1 199 ? -21.562 1.784 13.156 1 97.75 199 PRO A O 1
ATOM 1471 N N . SER A 1 200 ? -20.219 2.572 11.492 1 98.31 200 SER A N 1
ATOM 1472 C CA . SER A 1 200 ? -18.953 2.195 12.117 1 98.31 200 SER A CA 1
ATOM 1473 C C . SER A 1 200 ? -17.984 3.381 12.188 1 98.31 200 SER A C 1
ATOM 1475 O O . SER A 1 200 ? -18.188 4.387 11.5 1 98.31 200 SER A O 1
ATOM 1477 N N . ILE A 1 201 ? -17.078 3.26 13.125 1 98.69 201 ILE A N 1
ATOM 1478 C CA . ILE A 1 201 ? -15.859 4.059 13.086 1 98.69 201 ILE A CA 1
ATOM 1479 C C . ILE A 1 201 ? -14.781 3.301 12.32 1 98.69 201 ILE A C 1
ATOM 1481 O O . ILE A 1 201 ? -14.555 2.113 12.562 1 98.69 201 ILE A O 1
ATOM 1485 N N . VAL A 1 202 ? -14.188 3.947 11.352 1 98.88 202 VAL A N 1
ATOM 1486 C CA . VAL A 1 202 ? -13.125 3.344 10.562 1 98.88 202 VAL A CA 1
ATOM 1487 C C . VAL A 1 202 ? -11.797 4.035 10.867 1 98.88 202 VAL A C 1
ATOM 1489 O O . VAL A 1 202 ? -11.695 5.262 10.773 1 98.88 202 VAL A O 1
ATOM 1492 N N . ASP A 1 203 ? -10.773 3.238 11.234 1 98.75 203 ASP A N 1
ATOM 1493 C CA . ASP A 1 203 ? -9.477 3.809 11.586 1 98.75 203 ASP A CA 1
ATOM 1494 C C . ASP A 1 203 ? -8.359 3.154 10.789 1 98.75 203 ASP A C 1
ATOM 1496 O O . ASP A 1 203 ? -8.297 1.928 10.68 1 98.75 203 ASP A O 1
ATOM 1500 N N . VAL A 1 204 ? -7.535 3.947 10.188 1 98.88 204 VAL A N 1
ATOM 1501 C CA . VAL A 1 204 ? -6.293 3.506 9.562 1 98.88 204 VAL A CA 1
ATOM 1502 C C . VAL A 1 204 ? -5.145 4.406 10 1 98.88 204 VAL A C 1
ATOM 1504 O O . VAL A 1 204 ? -5.312 5.621 10.133 1 98.88 204 VAL A O 1
ATOM 1507 N N . SER A 1 205 ? -3.984 3.871 10.289 1 98.88 205 SER A N 1
ATOM 1508 C CA . SER A 1 205 ? -2.801 4.66 10.617 1 98.88 205 SER A CA 1
ATOM 1509 C C . SER A 1 205 ? -1.657 4.367 9.648 1 98.88 205 SER A C 1
ATOM 1511 O O . SER A 1 205 ? -1.615 3.299 9.039 1 98.88 205 SER A O 1
ATOM 1513 N N . LEU A 1 206 ? -0.761 5.309 9.508 1 98.88 206 LEU A N 1
ATOM 1514 C CA . LEU A 1 206 ? 0.462 5.086 8.742 1 98.88 206 LEU A CA 1
ATOM 1515 C C . LEU A 1 206 ? 1.266 3.93 9.336 1 98.88 206 LEU A C 1
ATOM 1517 O O . LEU A 1 206 ? 1.77 3.078 8.594 1 98.88 206 LEU A O 1
ATOM 1521 N N . LEU A 1 207 ? 1.386 3.92 10.648 1 98.88 207 LEU A N 1
ATOM 1522 C CA . LEU A 1 207 ? 2.135 2.885 11.352 1 98.88 207 LEU A CA 1
ATOM 1523 C C . LEU A 1 207 ? 1.548 1.505 11.07 1 98.88 207 LEU A C 1
ATOM 1525 O O . LEU A 1 207 ? 2.275 0.58 10.703 1 98.88 207 LEU A O 1
ATOM 1529 N N . GLY A 1 208 ? 0.24 1.361 11.211 1 98.88 208 GLY A N 1
ATOM 1530 C CA . GLY A 1 208 ? -0.427 0.101 10.93 1 98.88 208 GLY A CA 1
ATOM 1531 C C . GLY A 1 208 ? -0.309 -0.322 9.477 1 98.88 208 GLY A C 1
ATOM 1532 O O . GLY A 1 208 ? -0.112 -1.502 9.18 1 98.88 208 GLY A O 1
ATOM 1533 N N . SER A 1 209 ? -0.426 0.619 8.547 1 98.94 209 SER A N 1
ATOM 1534 C CA . SER A 1 209 ? -0.311 0.343 7.117 1 98.94 209 SER A CA 1
ATOM 1535 C C . SER A 1 209 ? 1.092 -0.136 6.758 1 98.94 209 SER A C 1
ATOM 1537 O O . SER A 1 209 ? 1.252 -1.072 5.973 1 98.94 209 SER A O 1
ATOM 1539 N N . GLY A 1 210 ? 2.07 0.592 7.301 1 98.94 210 GLY A N 1
ATOM 1540 C CA . GLY A 1 210 ? 3.439 0.169 7.059 1 98.94 210 GLY A CA 1
ATOM 1541 C C . GLY A 1 210 ? 3.736 -1.225 7.582 1 98.94 210 GLY A C 1
ATOM 1542 O O . GLY A 1 210 ? 4.348 -2.037 6.887 1 98.94 210 GLY A O 1
ATOM 1543 N N . LEU A 1 211 ? 3.26 -1.467 8.789 1 98.94 211 LEU A N 1
ATOM 1544 C CA . LEU A 1 211 ? 3.48 -2.775 9.398 1 98.94 211 LEU A CA 1
ATOM 1545 C C . LEU A 1 211 ? 2.791 -3.871 8.586 1 98.94 211 LEU A C 1
ATOM 1547 O O . LEU A 1 211 ? 3.355 -4.949 8.391 1 98.94 211 LEU A O 1
ATOM 1551 N N . TRP A 1 212 ? 1.625 -3.623 8.117 1 98.88 212 TRP A N 1
ATOM 1552 C CA . TRP A 1 212 ? 0.891 -4.574 7.289 1 98.88 212 TRP A CA 1
ATOM 1553 C C . TRP A 1 212 ? 1.636 -4.852 5.988 1 98.88 212 TRP A C 1
ATOM 1555 O O . TRP A 1 212 ? 1.753 -6.004 5.566 1 98.88 212 TRP A O 1
ATOM 1565 N N . SER A 1 213 ? 2.135 -3.803 5.379 1 98.88 213 SER A N 1
ATOM 1566 C CA . SER A 1 213 ? 2.9 -3.982 4.148 1 98.88 213 SER A CA 1
ATOM 1567 C C . SER A 1 213 ? 4.078 -4.93 4.363 1 98.88 213 SER A C 1
ATOM 1569 O O . SER A 1 213 ? 4.457 -5.672 3.457 1 98.88 213 SER A O 1
ATOM 1571 N N . MET A 1 214 ? 4.594 -4.938 5.59 1 98.62 214 MET A N 1
ATOM 1572 C CA . MET A 1 214 ? 5.711 -5.789 5.988 1 98.62 214 MET A CA 1
ATOM 1573 C C . MET A 1 214 ? 5.211 -7.094 6.598 1 98.62 214 MET A C 1
ATOM 1575 O O . MET A 1 214 ? 5.996 -7.863 7.16 1 98.62 214 MET A O 1
ATOM 1579 N N . GLY A 1 215 ? 3.947 -7.371 6.551 1 98.69 215 GLY A N 1
ATOM 1580 C CA . GLY A 1 215 ? 3.305 -8.406 7.344 1 98.69 215 GLY A CA 1
ATOM 1581 C C . GLY A 1 215 ? 3.918 -9.773 7.148 1 98.69 215 GLY A C 1
ATOM 1582 O O . GLY A 1 215 ? 4.086 -10.531 8.109 1 98.69 215 GLY A O 1
ATOM 1583 N N . HIS A 1 216 ? 4.223 -10.156 5.906 1 98.12 216 HIS A N 1
ATOM 1584 C CA . HIS A 1 216 ? 4.836 -11.453 5.629 1 98.12 216 HIS A CA 1
ATOM 1585 C C . HIS A 1 216 ? 6.203 -11.562 6.293 1 98.12 216 HIS A C 1
ATOM 1587 O O . HIS A 1 216 ? 6.496 -12.555 6.961 1 98.12 216 HIS A O 1
ATOM 1593 N N . THR A 1 217 ? 7.035 -10.555 6.09 1 98.38 217 THR A N 1
ATOM 1594 C CA . THR A 1 217 ? 8.375 -10.531 6.664 1 98.38 217 THR A CA 1
ATOM 1595 C C . THR A 1 217 ? 8.312 -10.516 8.188 1 98.38 217 THR A C 1
ATOM 1597 O O . THR A 1 217 ? 9.086 -11.203 8.859 1 98.38 217 THR A O 1
ATOM 1600 N N . VAL A 1 218 ? 7.379 -9.742 8.742 1 98.75 218 VAL A N 1
ATOM 1601 C CA . VAL A 1 218 ? 7.219 -9.664 10.188 1 98.75 218 VAL A CA 1
ATOM 1602 C C . VAL A 1 218 ? 6.848 -11.039 10.734 1 98.75 218 VAL A C 1
ATOM 1604 O O . VAL A 1 218 ? 7.406 -11.492 11.742 1 98.75 218 VAL A O 1
ATOM 1607 N N . ALA A 1 219 ? 5.91 -11.711 10.078 1 98.44 219 ALA A N 1
ATOM 1608 C CA . ALA A 1 219 ? 5.492 -13.039 10.523 1 98.44 219 ALA A CA 1
ATOM 1609 C C . ALA A 1 219 ? 6.672 -14.008 10.531 1 98.44 219 ALA A C 1
ATOM 1611 O O . ALA A 1 219 ? 6.871 -14.742 11.5 1 98.44 219 ALA A O 1
ATOM 1612 N N . LEU A 1 220 ? 7.418 -14.016 9.445 1 98.25 220 LEU A N 1
ATOM 1613 C CA . LEU A 1 220 ? 8.547 -14.922 9.281 1 98.25 220 LEU A CA 1
ATOM 1614 C C . LEU A 1 220 ? 9.625 -14.641 10.32 1 98.25 220 LEU A C 1
ATOM 1616 O O . LEU A 1 220 ? 10.062 -15.555 11.031 1 98.25 220 LEU A O 1
ATOM 1620 N N . THR A 1 221 ? 10.031 -13.406 10.453 1 98.44 221 THR A N 1
ATOM 1621 C CA . THR A 1 221 ? 11.141 -13.039 11.328 1 98.44 221 THR A CA 1
ATOM 1622 C C . THR A 1 221 ? 10.734 -13.188 12.797 1 98.44 221 THR A C 1
ATOM 1624 O O . THR A 1 221 ? 11.547 -13.594 13.633 1 98.44 221 THR A O 1
ATOM 1627 N N . LYS A 1 222 ? 9.5 -12.844 13.117 1 98.25 222 LYS A N 1
ATOM 1628 C CA . LYS A 1 222 ? 9.031 -13.016 14.484 1 98.25 222 LYS A CA 1
ATOM 1629 C C . LYS A 1 222 ? 8.984 -14.492 14.867 1 98.25 222 LYS A C 1
ATOM 1631 O O . LYS A 1 222 ? 9.391 -14.867 15.969 1 98.25 222 LYS A O 1
ATOM 1636 N N . HIS A 1 223 ? 8.469 -15.336 13.992 1 98.19 223 HIS A N 1
ATOM 1637 C CA . HIS A 1 223 ? 8.375 -16.766 14.242 1 98.19 223 HIS A CA 1
ATOM 1638 C C . HIS A 1 223 ? 9.75 -17.375 14.469 1 98.19 223 HIS A C 1
ATOM 1640 O O . HIS A 1 223 ? 9.93 -18.203 15.367 1 98.19 223 HIS A O 1
ATOM 1646 N N . LEU A 1 224 ? 10.719 -16.969 13.711 1 98 224 LEU A N 1
ATOM 1647 C CA . LEU A 1 224 ? 12.047 -17.562 13.75 1 98 224 LEU A CA 1
ATOM 1648 C C . LEU A 1 224 ? 12.938 -16.844 14.758 1 98 224 LEU A C 1
ATOM 1650 O O . LEU A 1 224 ? 13.992 -17.359 15.141 1 98 224 LEU A O 1
ATOM 1654 N N . GLY A 1 225 ? 12.531 -15.625 15.219 1 97.81 225 GLY A N 1
ATOM 1655 C CA . GLY A 1 225 ? 13.375 -14.805 16.078 1 97.81 225 GLY A CA 1
ATOM 1656 C C . GLY A 1 225 ? 14.641 -14.328 15.391 1 97.81 225 GLY A C 1
ATOM 1657 O O . GLY A 1 225 ? 15.688 -14.211 16.031 1 97.81 225 GLY A O 1
ATOM 1658 N N . GLN A 1 226 ? 14.609 -14.148 14.023 1 97.44 226 GLN A N 1
ATOM 1659 C CA . GLN A 1 226 ? 15.758 -13.766 13.203 1 97.44 226 GLN A CA 1
ATOM 1660 C C . GLN A 1 226 ? 15.383 -12.672 12.211 1 97.44 226 GLN A C 1
ATOM 1662 O O . GLN A 1 226 ? 14.297 -12.703 11.625 1 97.44 226 GLN A O 1
ATOM 1667 N N . ARG A 1 227 ? 16.266 -11.758 12.047 1 95.94 227 ARG A N 1
ATOM 1668 C CA . ARG A 1 227 ? 16.031 -10.695 11.07 1 95.94 227 ARG A CA 1
ATOM 1669 C C . ARG A 1 227 ? 16.281 -11.188 9.648 1 95.94 227 ARG A C 1
ATOM 1671 O O . ARG A 1 227 ? 17.109 -12.07 9.438 1 95.94 227 ARG A O 1
ATOM 1678 N N . LEU A 1 228 ? 15.531 -10.656 8.695 1 95.88 228 LEU A N 1
ATOM 1679 C CA . LEU A 1 228 ? 15.852 -10.82 7.281 1 95.88 228 LEU A CA 1
ATOM 1680 C C . LEU A 1 228 ? 16.766 -9.711 6.793 1 95.88 228 LEU A C 1
ATOM 1682 O O . LEU A 1 228 ? 16.406 -8.531 6.832 1 95.88 228 LEU A O 1
ATOM 1686 N N . GLU A 1 229 ? 17.906 -10 6.355 1 92.31 229 GLU A N 1
ATOM 1687 C CA . GLU A 1 229 ? 18.875 -9.008 5.93 1 92.31 229 GLU A CA 1
ATOM 1688 C C . GLU A 1 229 ? 18.797 -8.758 4.426 1 92.31 229 GLU A C 1
ATOM 1690 O O . GLU A 1 229 ? 18.641 -9.695 3.643 1 92.31 229 GLU A O 1
ATOM 1695 N N . ALA A 1 230 ? 18.844 -7.473 4.113 1 92.56 230 ALA A N 1
ATOM 1696 C CA . ALA A 1 230 ? 18.875 -7.129 2.691 1 92.56 230 ALA A CA 1
ATOM 1697 C C . ALA A 1 230 ? 20.172 -7.605 2.045 1 92.56 230 ALA A C 1
ATOM 1699 O O . ALA A 1 230 ? 21.25 -7.461 2.621 1 92.56 230 ALA A O 1
ATOM 1700 N N . PRO A 1 231 ? 20.047 -8.18 0.866 1 88.56 231 PRO A N 1
ATOM 1701 C CA . PRO A 1 231 ? 21.266 -8.523 0.15 1 88.56 231 PRO A CA 1
ATOM 1702 C C . PRO A 1 231 ? 22.062 -7.297 -0.297 1 88.56 231 PRO A C 1
ATOM 1704 O O . PRO A 1 231 ? 21.469 -6.234 -0.531 1 88.56 231 PRO A O 1
ATOM 1707 N N . PRO A 1 232 ? 23.422 -7.449 -0.382 1 88 232 PRO A N 1
ATOM 1708 C CA . PRO A 1 232 ? 24.188 -6.332 -0.947 1 88 232 PRO A CA 1
ATOM 1709 C C . PRO A 1 232 ? 23.766 -5.988 -2.373 1 88 232 PRO A C 1
ATOM 1711 O O . PRO A 1 232 ? 23.531 -6.887 -3.182 1 88 232 PRO A O 1
ATOM 1714 N N . PRO A 1 233 ? 23.719 -4.68 -2.586 1 87.62 233 PRO A N 1
ATOM 1715 C CA . PRO A 1 233 ? 23.359 -4.32 -3.961 1 87.62 233 PRO A CA 1
ATOM 1716 C C . PRO A 1 233 ? 24.406 -4.77 -4.973 1 87.62 233 PRO A C 1
ATOM 1718 O O . PRO A 1 233 ? 25.609 -4.746 -4.68 1 87.62 233 PRO A O 1
ATOM 1721 N N . GLY A 1 234 ? 24.031 -5.25 -6.082 1 85.31 234 GLY A N 1
ATOM 1722 C CA . GLY A 1 234 ? 24.953 -5.574 -7.16 1 85.31 234 GLY A CA 1
ATOM 1723 C C . GLY A 1 234 ? 25.281 -7.051 -7.242 1 85.31 234 GLY A C 1
ATOM 1724 O O . GLY A 1 234 ? 25.797 -7.523 -8.258 1 85.31 234 GLY A O 1
ATOM 1725 N N . VAL A 1 235 ? 25.031 -7.754 -6.191 1 83.81 235 VAL A N 1
ATOM 1726 C CA . VAL A 1 235 ? 25.297 -9.188 -6.223 1 83.81 235 VAL A CA 1
ATOM 1727 C C . VAL A 1 235 ? 24.219 -9.898 -7.039 1 83.81 235 VAL A C 1
ATOM 1729 O O . VAL A 1 235 ? 23.078 -9.453 -7.086 1 83.81 235 VAL A O 1
ATOM 1732 N N . HIS A 1 236 ? 24.828 -11 -7.684 1 85.56 236 HIS A N 1
ATOM 1733 C CA . HIS A 1 236 ? 23.875 -11.836 -8.391 1 85.56 236 HIS A CA 1
ATOM 1734 C C . HIS A 1 236 ? 22.906 -12.5 -7.418 1 85.56 236 HIS A C 1
ATOM 1736 O O . HIS A 1 236 ? 23.328 -13.055 -6.398 1 85.56 236 HIS A O 1
ATOM 1742 N N . GLY A 1 237 ? 21.641 -12.367 -7.422 1 78.06 237 GLY A N 1
ATOM 1743 C CA . GLY A 1 237 ? 20.562 -12.742 -6.52 1 78.06 237 GLY A CA 1
ATOM 1744 C C . GLY A 1 237 ? 20.531 -14.234 -6.223 1 78.06 237 GLY A C 1
ATOM 1745 O O . GLY A 1 237 ? 20.5 -14.641 -5.059 1 78.06 237 GLY A O 1
ATOM 1746 N N . ALA A 1 238 ? 20.625 -15.141 -7.273 1 87.44 238 ALA A N 1
ATOM 1747 C CA . ALA A 1 238 ? 20.516 -16.578 -7.082 1 87.44 238 ALA A CA 1
ATOM 1748 C C . ALA A 1 238 ? 21.859 -17.266 -7.371 1 87.44 238 ALA A C 1
ATOM 1750 O O . ALA A 1 238 ? 22.344 -17.234 -8.5 1 87.44 238 ALA A O 1
ATOM 1751 N N . PRO A 1 239 ? 22.391 -17.938 -6.449 1 88.31 239 PRO A N 1
ATOM 1752 C CA . PRO A 1 239 ? 23.703 -18.547 -6.652 1 88.31 239 PRO A CA 1
ATOM 1753 C C . PRO A 1 239 ? 23.672 -19.719 -7.641 1 88.31 239 PRO A C 1
ATOM 1755 O O . PRO A 1 239 ? 24.688 -20.062 -8.234 1 88.31 239 PRO A O 1
ATOM 1758 N N . ASN A 1 240 ? 22.469 -20.281 -7.84 1 94.38 240 ASN A N 1
ATOM 1759 C CA . ASN A 1 240 ? 22.422 -21.5 -8.656 1 94.38 240 ASN A CA 1
ATOM 1760 C C . ASN A 1 240 ? 21.484 -21.328 -9.852 1 94.38 240 ASN A C 1
ATOM 1762 O O . ASN A 1 240 ? 20.969 -22.312 -10.383 1 94.38 240 ASN A O 1
ATOM 1766 N N . ASN A 1 241 ? 21.141 -20.125 -10.234 1 97.06 241 ASN A N 1
ATOM 1767 C CA . ASN A 1 241 ? 20.25 -19.844 -11.359 1 97.06 241 ASN A CA 1
ATOM 1768 C C . ASN A 1 241 ? 20.641 -18.547 -12.055 1 97.06 241 ASN A C 1
ATOM 1770 O O . ASN A 1 241 ? 20.359 -17.453 -11.539 1 97.06 241 ASN A O 1
ATOM 1774 N N . PRO A 1 242 ? 21.25 -18.641 -13.234 1 97.88 242 PRO A N 1
ATOM 1775 C CA . PRO A 1 242 ? 21.672 -17.422 -13.93 1 97.88 242 PRO A CA 1
ATOM 1776 C C . PRO A 1 242 ? 20.5 -16.578 -14.414 1 97.88 242 PRO A C 1
ATOM 1778 O O . PRO A 1 242 ? 20.688 -15.43 -14.836 1 97.88 242 PRO A O 1
ATOM 1781 N N . LEU A 1 243 ? 19.266 -17.156 -14.344 1 97.94 243 LEU A N 1
ATOM 1782 C CA . LEU A 1 243 ? 18.094 -16.453 -14.867 1 97.94 243 LEU A CA 1
ATOM 1783 C C . LEU A 1 243 ? 17.266 -15.875 -13.734 1 97.94 243 LEU A C 1
ATOM 1785 O O . LEU A 1 243 ? 16.078 -15.555 -13.93 1 97.94 243 LEU A O 1
ATOM 1789 N N . VAL A 1 244 ? 17.812 -15.797 -12.547 1 96.25 244 VAL A N 1
ATOM 1790 C CA . VAL A 1 244 ? 17.281 -15.055 -11.414 1 96.25 244 VAL A CA 1
ATOM 1791 C C . VAL A 1 244 ? 18.328 -14.086 -10.891 1 96.25 244 VAL A C 1
ATOM 1793 O O . VAL A 1 244 ? 19.172 -14.461 -10.07 1 96.25 244 VAL A O 1
ATOM 1796 N N . GLY A 1 245 ? 18.188 -12.875 -11.383 1 95.31 245 GLY A N 1
ATOM 1797 C CA . GLY A 1 245 ? 19.203 -11.891 -11.039 1 95.31 245 GLY A CA 1
ATOM 1798 C C . GLY A 1 245 ? 19.078 -10.602 -11.836 1 95.31 245 GLY A C 1
ATOM 1799 O O . GLY A 1 245 ? 18.062 -10.383 -12.508 1 95.31 245 GLY A O 1
ATOM 1800 N N . LEU A 1 246 ? 20.078 -9.727 -11.625 1 96.44 246 LEU A N 1
ATOM 1801 C CA . LEU A 1 246 ? 20.109 -8.406 -12.242 1 96.44 246 LEU A CA 1
ATOM 1802 C C . LEU A 1 246 ? 21.234 -8.305 -13.25 1 96.44 246 LEU A C 1
ATOM 1804 O O . LEU A 1 246 ? 22.359 -8.766 -12.992 1 96.44 246 LEU A O 1
ATOM 1808 N N . TYR A 1 247 ? 20.953 -7.695 -14.367 1 97.44 247 TYR A N 1
ATOM 1809 C CA . TYR A 1 247 ? 21.953 -7.477 -15.406 1 97.44 247 TYR A CA 1
ATOM 1810 C C . TYR A 1 247 ? 21.969 -6.02 -15.844 1 97.44 247 TYR A C 1
ATOM 1812 O O . TYR A 1 247 ? 20.922 -5.414 -16.062 1 97.44 247 TYR A O 1
ATOM 1820 N N . SER A 1 248 ? 23.141 -5.465 -15.984 1 97.06 248 SER A N 1
ATOM 1821 C CA . SER A 1 248 ? 23.281 -4.059 -16.344 1 97.06 248 SER A CA 1
ATOM 1822 C C . SER A 1 248 ? 23.281 -3.875 -17.859 1 97.06 248 SER A C 1
ATOM 1824 O O . SER A 1 248 ? 23.875 -4.672 -18.594 1 97.06 248 SER A O 1
ATOM 1826 N N . THR A 1 249 ? 22.656 -2.873 -18.328 1 97.69 249 THR A N 1
ATOM 1827 C CA . THR A 1 249 ? 22.625 -2.512 -19.75 1 97.69 249 THR A CA 1
ATOM 1828 C C . THR A 1 249 ? 23.703 -1.494 -20.062 1 97.69 249 THR A C 1
ATOM 1830 O O . THR A 1 249 ? 24.391 -0.999 -19.172 1 97.69 249 THR A O 1
ATOM 1833 N N . SER A 1 250 ? 23.797 -1.146 -21.344 1 98 250 SER A N 1
ATOM 1834 C CA . SER A 1 250 ? 24.891 -0.288 -21.797 1 98 250 SER A CA 1
ATOM 1835 C C . SER A 1 250 ? 24.719 1.14 -21.297 1 98 250 SER A C 1
ATOM 1837 O O . SER A 1 250 ? 25.688 1.89 -21.203 1 98 250 SER A O 1
ATOM 1839 N N . ASP A 1 251 ? 23.531 1.534 -20.969 1 96 251 ASP A N 1
ATOM 1840 C CA . ASP A 1 251 ? 23.25 2.898 -20.531 1 96 251 ASP A CA 1
ATOM 1841 C C . ASP A 1 251 ? 23.141 2.977 -19.016 1 96 251 ASP A C 1
ATOM 1843 O O . ASP A 1 251 ? 22.547 3.906 -18.484 1 96 251 ASP A O 1
ATOM 1847 N N . GLY A 1 252 ? 23.656 1.986 -18.328 1 94.5 252 GLY A N 1
ATOM 1848 C CA . GLY A 1 252 ? 23.781 2.031 -16.875 1 94.5 252 GLY A CA 1
ATOM 1849 C C . GLY A 1 252 ? 22.484 1.7 -16.172 1 94.5 252 GLY A C 1
ATOM 1850 O O . GLY A 1 252 ? 22.281 2.078 -15.016 1 94.5 252 GLY A O 1
ATOM 1851 N N . ARG A 1 253 ? 21.562 1.115 -16.828 1 95.94 253 ARG A N 1
ATOM 1852 C CA . ARG A 1 253 ? 20.312 0.647 -16.266 1 95.94 253 ARG A CA 1
ATOM 1853 C C . ARG A 1 253 ? 20.328 -0.862 -16.047 1 95.94 253 ARG A C 1
ATOM 1855 O O . ARG A 1 253 ? 21.375 -1.5 -16.203 1 95.94 253 ARG A O 1
ATOM 1862 N N . TYR A 1 254 ? 19.141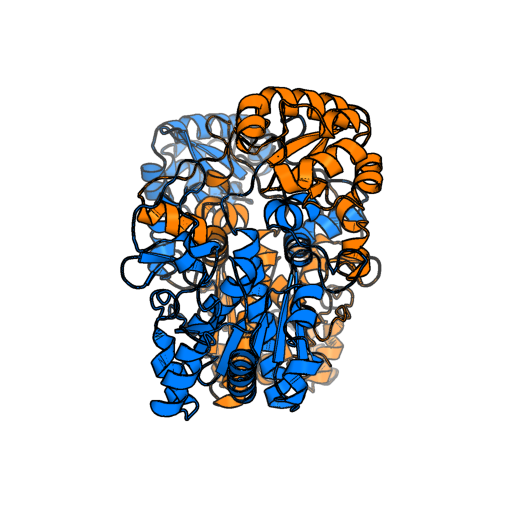 -1.397 -15.602 1 97.31 254 TYR A N 1
ATOM 1863 C CA . TYR A 1 254 ? 19.188 -2.809 -15.234 1 97.31 254 TYR A CA 1
ATOM 1864 C C . TYR A 1 254 ? 17.969 -3.545 -15.781 1 97.31 254 TYR A C 1
ATOM 1866 O O . TYR A 1 254 ? 16.906 -2.947 -15.969 1 97.31 254 TYR A O 1
ATOM 1874 N N . ILE A 1 255 ? 18.141 -4.801 -15.992 1 97.75 255 ILE A N 1
ATOM 1875 C CA . ILE A 1 255 ? 17.109 -5.785 -16.297 1 97.75 255 ILE A CA 1
ATOM 1876 C C . ILE A 1 255 ? 17.047 -6.828 -15.18 1 97.75 255 ILE A C 1
ATOM 1878 O O . ILE A 1 255 ? 18.078 -7.324 -14.727 1 97.75 255 ILE A O 1
ATOM 1882 N N . SER A 1 256 ? 15.852 -7.082 -14.758 1 97.19 256 SER A N 1
ATOM 1883 C CA . SER A 1 256 ? 15.641 -8.117 -13.75 1 97.19 256 SER A CA 1
ATOM 1884 C C . SER A 1 256 ? 15.047 -9.375 -14.367 1 97.19 256 SER A C 1
ATOM 1886 O O . SER A 1 256 ? 13.961 -9.336 -14.945 1 97.19 256 SER A O 1
ATOM 1888 N N . PHE A 1 257 ? 15.742 -10.531 -14.203 1 97.5 257 PHE A N 1
ATOM 1889 C CA . PHE A 1 257 ? 15.211 -11.844 -14.555 1 97.5 257 PHE A CA 1
ATOM 1890 C C . PHE A 1 257 ? 14.68 -12.562 -13.32 1 97.5 257 PHE A C 1
ATOM 1892 O O . PHE A 1 257 ? 15.328 -12.555 -12.266 1 97.5 257 PHE A O 1
ATOM 1899 N N . VAL A 1 258 ? 13.516 -13.086 -13.43 1 96.56 258 VAL A N 1
ATOM 1900 C CA . VAL A 1 258 ? 12.945 -13.914 -12.375 1 96.56 258 VAL A CA 1
ATOM 1901 C C . VAL A 1 258 ? 12.383 -15.203 -12.969 1 96.56 258 VAL A C 1
ATOM 1903 O O . VAL A 1 258 ? 11.188 -15.484 -12.828 1 96.56 258 VAL A O 1
ATOM 1906 N N . MET A 1 259 ? 13.25 -15.992 -13.555 1 96.56 259 MET A N 1
ATOM 1907 C CA . MET A 1 259 ? 12.891 -17.266 -14.18 1 96.56 259 MET A CA 1
ATOM 1908 C C . MET A 1 259 ? 13.328 -18.438 -13.312 1 96.56 259 MET A C 1
ATOM 1910 O O . MET A 1 259 ? 14.453 -18.922 -13.445 1 96.56 259 MET A O 1
ATOM 1914 N N . MET A 1 260 ? 12.43 -19 -12.586 1 91.88 260 MET A N 1
ATOM 1915 C CA . MET A 1 260 ? 12.727 -19.984 -11.555 1 91.88 260 MET A CA 1
ATOM 1916 C C . MET A 1 260 ? 13.094 -21.328 -12.18 1 91.88 260 MET A C 1
ATOM 1918 O O . MET A 1 260 ? 13.797 -22.125 -11.57 1 91.88 260 MET A O 1
ATOM 1922 N N . GLN A 1 261 ? 12.586 -21.578 -13.375 1 94.31 261 GLN A N 1
ATOM 1923 C CA . GLN A 1 261 ? 12.914 -22.797 -14.109 1 94.31 261 GLN A CA 1
ATOM 1924 C C . GLN A 1 261 ? 13.906 -22.516 -15.234 1 94.31 261 GLN A C 1
ATOM 1926 O O . GLN A 1 261 ? 13.523 -22.422 -16.406 1 94.31 261 GLN A O 1
ATOM 1931 N N . PRO A 1 262 ? 15.117 -22.547 -14.875 1 95.88 262 PRO A N 1
ATOM 1932 C CA . PRO A 1 262 ? 16.094 -22.078 -15.859 1 95.88 262 PRO A CA 1
ATOM 1933 C C . PRO A 1 262 ? 16.156 -22.984 -17.094 1 95.88 262 PRO A C 1
ATOM 1935 O O . PRO A 1 262 ? 16.375 -22.5 -18.203 1 95.88 262 PRO A O 1
ATOM 1938 N N . THR A 1 263 ? 15.938 -24.297 -16.953 1 95.94 263 THR A N 1
ATOM 1939 C CA . THR A 1 263 ? 16.016 -25.203 -18.109 1 95.94 263 THR A CA 1
ATOM 1940 C C . THR A 1 263 ? 14.883 -24.906 -19.094 1 95.94 263 THR A C 1
ATOM 1942 O O . THR A 1 263 ? 15.055 -25.078 -20.312 1 95.94 263 THR A O 1
ATOM 1945 N N . LYS A 1 264 ? 13.836 -24.453 -18.562 1 96.75 264 LYS A N 1
ATOM 1946 C CA . LYS A 1 264 ? 12.688 -24.125 -19.391 1 96.75 264 LYS A CA 1
ATOM 1947 C C . LYS A 1 264 ? 12.945 -22.875 -20.234 1 96.75 264 LYS A C 1
ATOM 1949 O O . LYS A 1 264 ? 12.492 -22.797 -21.375 1 96.75 264 LYS A O 1
ATOM 1954 N N . PHE A 1 265 ? 13.68 -21.984 -19.703 1 97.88 265 PHE A N 1
ATOM 1955 C CA . PHE A 1 265 ? 13.719 -20.656 -20.312 1 97.88 265 PHE A CA 1
ATOM 1956 C C . PHE A 1 265 ? 15.086 -20.375 -20.922 1 97.88 265 PHE A C 1
ATOM 1958 O O . PHE A 1 265 ? 15.242 -19.453 -21.703 1 97.88 265 PHE A O 1
ATOM 1965 N N . TRP A 1 266 ? 16.109 -21.156 -20.672 1 98.31 266 TRP A N 1
ATOM 1966 C CA . TRP A 1 266 ? 17.484 -20.891 -21.031 1 98.31 266 TRP A CA 1
ATOM 1967 C C . TRP A 1 266 ? 17.625 -20.703 -22.547 1 98.31 266 TRP A C 1
ATOM 1969 O O . TRP A 1 266 ? 18.172 -19.703 -23 1 98.31 266 TRP A O 1
ATOM 1979 N N . ALA A 1 267 ? 17.094 -21.625 -23.297 1 98.12 267 ALA A N 1
ATOM 1980 C CA . ALA A 1 267 ? 17.234 -21.562 -24.75 1 98.12 267 ALA A CA 1
ATOM 1981 C C . ALA A 1 267 ? 16.625 -20.297 -25.328 1 98.12 267 ALA A C 1
ATOM 1983 O O . ALA A 1 267 ? 17.203 -19.672 -26.219 1 98.12 267 ALA A O 1
ATOM 1984 N N . ASP A 1 268 ? 15.469 -19.969 -24.844 1 98.31 268 ASP A N 1
ATOM 1985 C CA . ASP A 1 268 ? 14.773 -18.766 -25.312 1 98.31 268 ASP A CA 1
ATOM 1986 C C . ASP A 1 268 ? 15.562 -17.516 -24.984 1 98.31 268 ASP A C 1
ATOM 1988 O O . ASP A 1 268 ? 15.664 -16.594 -25.797 1 98.31 268 ASP A O 1
ATOM 1992 N N . VAL A 1 269 ? 16.141 -17.469 -23.766 1 98.5 269 VAL A N 1
ATOM 1993 C CA . VAL A 1 269 ? 16.969 -16.328 -23.359 1 98.5 269 VAL A CA 1
ATOM 1994 C C . VAL A 1 269 ? 18.203 -16.25 -24.266 1 98.5 269 VAL A C 1
ATOM 1996 O O . VAL A 1 269 ? 18.547 -15.164 -24.75 1 98.5 269 VAL A O 1
ATOM 1999 N N . CYS A 1 270 ? 18.828 -17.359 -24.531 1 98.31 270 CYS A N 1
ATOM 2000 C CA . CYS A 1 270 ? 20.016 -17.391 -25.375 1 98.31 270 CYS A CA 1
ATOM 2001 C C . CYS A 1 270 ? 19.703 -16.828 -26.75 1 98.31 270 CYS A C 1
ATOM 2003 O O . CYS A 1 270 ? 20.484 -16.031 -27.297 1 98.31 270 CYS A O 1
ATOM 2005 N N . ARG A 1 271 ? 18.594 -17.219 -27.281 1 98.12 271 ARG A N 1
ATOM 2006 C CA . ARG A 1 271 ? 18.203 -16.719 -28.594 1 98.12 271 ARG A CA 1
ATOM 2007 C C . ARG A 1 271 ? 18 -15.211 -28.562 1 98.12 271 ARG A C 1
ATOM 2009 O O . ARG A 1 271 ? 18.438 -14.5 -29.469 1 98.12 271 ARG A O 1
ATOM 2016 N N . HIS A 1 272 ? 17.391 -14.688 -27.516 1 98.31 272 HIS A N 1
ATOM 2017 C CA . HIS A 1 272 ? 17.062 -13.273 -27.438 1 98.31 272 HIS A CA 1
ATOM 2018 C C . HIS A 1 272 ? 18.312 -12.43 -27.219 1 98.31 272 HIS A C 1
ATOM 2020 O O . HIS A 1 272 ? 18.344 -11.25 -27.578 1 98.31 272 HIS A O 1
ATOM 2026 N N . VAL A 1 273 ? 19.375 -13.07 -26.641 1 98.06 273 VAL A N 1
ATOM 2027 C CA . VAL A 1 273 ? 20.594 -12.297 -26.406 1 98.06 273 VAL A CA 1
ATOM 2028 C C . VAL A 1 273 ? 21.578 -12.539 -27.547 1 98.06 273 VAL A C 1
ATOM 2030 O O . VAL A 1 273 ? 22.766 -12.242 -27.438 1 98.06 273 VAL A O 1
ATOM 2033 N N . ASP A 1 274 ? 21.156 -13.203 -28.609 1 97.31 274 ASP A N 1
ATOM 2034 C CA . ASP A 1 274 ? 21.906 -13.43 -29.844 1 97.31 274 ASP A CA 1
ATOM 2035 C C . ASP A 1 274 ? 23.062 -14.398 -29.609 1 97.31 274 ASP A C 1
ATOM 2037 O O . ASP A 1 274 ? 24.156 -14.195 -30.141 1 97.31 274 ASP A O 1
ATOM 2041 N N . LEU A 1 275 ? 22.844 -15.297 -28.75 1 97.94 275 LEU A N 1
ATOM 2042 C CA . LEU A 1 275 ? 23.797 -16.391 -28.531 1 97.94 275 LEU A CA 1
ATOM 2043 C C . LEU A 1 275 ? 23.109 -17.734 -28.594 1 97.94 275 LEU A C 1
ATOM 2045 O O . LEU A 1 275 ? 23.203 -18.547 -27.656 1 97.94 275 LEU A O 1
ATOM 2049 N N . PRO A 1 276 ? 22.516 -18.047 -29.734 1 97.56 276 PRO A N 1
ATOM 2050 C CA . PRO A 1 276 ? 21.703 -19.266 -29.828 1 97.56 276 PRO A CA 1
ATOM 2051 C C . PRO A 1 276 ? 22.531 -20.531 -29.641 1 97.56 276 PRO A C 1
ATOM 2053 O O . PRO A 1 276 ? 22 -21.562 -29.219 1 97.56 276 PRO A O 1
ATOM 2056 N N . GLU A 1 277 ? 23.812 -20.453 -29.859 1 96.56 277 GLU A N 1
ATOM 2057 C CA . GLU A 1 277 ? 24.672 -21.625 -29.719 1 96.56 277 GLU A CA 1
ATOM 2058 C C . GLU A 1 277 ? 24.75 -22.078 -28.266 1 96.56 277 GLU A C 1
ATOM 2060 O O . GLU A 1 277 ? 24.984 -23.25 -27.984 1 96.56 277 GLU A O 1
ATOM 2065 N N . LEU A 1 278 ? 24.516 -21.188 -27.328 1 97 278 LEU A N 1
ATOM 2066 C CA . LEU A 1 278 ? 24.594 -21.5 -25.906 1 97 278 LEU A CA 1
ATOM 2067 C C . LEU A 1 278 ? 23.438 -22.406 -25.484 1 97 278 LEU A C 1
ATOM 2069 O O . LEU A 1 278 ? 23.5 -23.047 -24.438 1 97 278 LEU A O 1
ATOM 2073 N N . ALA A 1 279 ? 22.375 -22.453 -26.281 1 96.69 279 ALA A N 1
ATOM 2074 C CA . ALA A 1 279 ? 21.234 -23.297 -25.984 1 96.69 279 ALA A CA 1
ATOM 2075 C C . ALA A 1 279 ? 21.625 -24.781 -25.984 1 96.69 279 ALA A C 1
ATOM 2077 O O . ALA A 1 279 ? 21.047 -25.578 -25.234 1 96.69 279 ALA A O 1
ATOM 2078 N N . ASP A 1 280 ? 22.656 -25.062 -26.781 1 96 280 ASP A N 1
ATOM 2079 C CA . ASP A 1 280 ? 23.078 -26.453 -26.906 1 96 280 ASP A CA 1
ATOM 2080 C C . ASP A 1 280 ? 24.391 -26.703 -26.156 1 96 280 ASP A C 1
ATOM 2082 O O . ASP A 1 280 ? 24.969 -27.781 -26.266 1 96 280 ASP A O 1
ATOM 2086 N N . ASP A 1 281 ? 24.844 -25.719 -25.453 1 97.25 281 ASP A N 1
ATOM 2087 C CA . ASP A 1 281 ? 26.062 -25.875 -24.641 1 97.25 281 ASP A CA 1
ATOM 2088 C C . ASP A 1 281 ? 25.844 -26.906 -23.531 1 97.25 281 ASP A C 1
ATOM 2090 O O . ASP A 1 281 ? 24.953 -26.75 -22.703 1 97.25 281 ASP A O 1
ATOM 2094 N N . PRO A 1 282 ? 26.641 -27.938 -23.453 1 97.19 282 PRO A N 1
ATOM 2095 C CA . PRO A 1 282 ? 26.469 -29.016 -22.469 1 97.19 282 PRO A CA 1
ATOM 2096 C C . PRO A 1 282 ? 26.516 -28.516 -21.031 1 97.19 282 PRO A C 1
ATOM 2098 O O . PRO A 1 282 ? 25.953 -29.141 -20.125 1 97.19 282 PRO A O 1
ATOM 2101 N N . ARG A 1 283 ? 27.156 -27.375 -20.781 1 96.69 283 ARG A N 1
ATOM 2102 C CA . ARG A 1 283 ? 27.25 -26.797 -19.438 1 96.69 283 ARG A CA 1
ATOM 2103 C C . ARG A 1 283 ? 25.875 -26.453 -18.891 1 96.69 283 ARG A C 1
ATOM 2105 O O . ARG A 1 283 ? 25.688 -26.375 -17.672 1 96.69 283 ARG A O 1
ATOM 2112 N N . PHE A 1 284 ? 24.875 -26.297 -19.828 1 97.88 284 PHE A N 1
ATOM 2113 C CA . PHE A 1 284 ? 23.594 -25.734 -19.406 1 97.88 284 PHE A CA 1
ATOM 2114 C C . PHE A 1 284 ? 22.453 -26.641 -19.812 1 97.88 284 PHE A C 1
ATOM 2116 O O . PHE A 1 284 ? 21.328 -26.172 -20.016 1 97.88 284 PHE A O 1
ATOM 2123 N N . ALA A 1 285 ? 22.75 -27.891 -19.938 1 95.75 285 ALA A N 1
ATOM 2124 C CA . ALA A 1 285 ? 21.812 -28.844 -20.516 1 95.75 285 ALA A CA 1
ATOM 2125 C C . ALA A 1 285 ? 20.781 -29.297 -19.5 1 95.75 285 ALA A C 1
ATOM 2127 O O . ALA A 1 285 ? 19.656 -29.672 -19.859 1 95.75 285 ALA A O 1
ATOM 2128 N N . THR A 1 286 ? 21.219 -29.375 -18.266 1 96.62 286 THR A N 1
ATOM 2129 C CA . THR A 1 286 ? 20.328 -29.844 -17.203 1 96.62 286 THR A CA 1
ATOM 2130 C C . THR A 1 286 ? 20.266 -28.844 -16.047 1 96.62 286 THR A C 1
ATOM 2132 O O . THR A 1 286 ? 21.078 -27.906 -16 1 96.62 286 THR A O 1
ATOM 2135 N N . VAL A 1 287 ? 19.312 -29.047 -15.18 1 95.69 287 VAL A N 1
ATOM 2136 C CA . VAL A 1 287 ? 19.141 -28.172 -14.031 1 95.69 287 VAL A CA 1
ATOM 2137 C C . VAL A 1 287 ? 20.406 -28.188 -13.172 1 95.69 287 VAL A C 1
ATOM 2139 O O . VAL A 1 287 ? 20.875 -27.141 -12.719 1 95.69 287 VAL A O 1
ATOM 2142 N N . GLU A 1 288 ? 20.984 -29.359 -13.047 1 97 288 GLU A N 1
ATOM 2143 C CA . GLU A 1 288 ? 22.188 -29.5 -12.234 1 97 288 GLU A CA 1
ATOM 2144 C C . GLU A 1 288 ? 23.375 -28.812 -12.891 1 97 288 GLU A C 1
ATOM 2146 O O . GLU A 1 288 ? 24.188 -28.188 -12.203 1 97 288 GLU A O 1
ATOM 2151 N N . LYS A 1 289 ? 23.438 -28.938 -14.117 1 97.75 289 LYS A N 1
ATOM 2152 C CA . LYS A 1 289 ? 24.562 -28.375 -14.852 1 97.75 289 LYS A CA 1
ATOM 2153 C C . LYS A 1 289 ? 24.484 -26.844 -14.875 1 97.75 289 LYS A C 1
ATOM 2155 O O . LYS A 1 289 ? 25.484 -26.156 -14.711 1 97.75 289 LYS A O 1
ATOM 2160 N N . ILE A 1 290 ? 23.312 -26.312 -15.094 1 97.56 290 ILE A N 1
ATOM 2161 C CA . ILE A 1 290 ? 23.141 -24.859 -15.047 1 97.56 290 ILE A CA 1
ATOM 2162 C C . ILE A 1 290 ? 23.531 -24.344 -13.664 1 97.56 290 ILE A C 1
ATOM 2164 O O . ILE A 1 290 ? 24.25 -23.344 -13.555 1 97.56 290 ILE A O 1
ATOM 2168 N N . ALA A 1 291 ? 23.047 -25.031 -12.656 1 97.38 291 ALA A N 1
ATOM 2169 C CA . ALA A 1 291 ? 23.359 -24.625 -11.289 1 97.38 291 ALA A CA 1
ATOM 2170 C C . ALA A 1 291 ? 24.859 -24.594 -11.039 1 97.38 291 ALA A C 1
ATOM 2172 O O . ALA A 1 291 ? 25.391 -23.625 -10.469 1 97.38 291 ALA A O 1
ATOM 2173 N N . ALA A 1 292 ? 25.516 -25.609 -11.539 1 97.5 292 ALA A N 1
ATOM 2174 C CA . ALA A 1 292 ? 26.953 -25.734 -11.328 1 97.5 292 ALA A CA 1
ATOM 2175 C C . ALA A 1 292 ? 27.734 -24.688 -12.125 1 97.5 292 ALA A C 1
ATOM 2177 O O . ALA A 1 292 ? 28.812 -24.266 -11.719 1 97.5 292 ALA A O 1
ATOM 2178 N N . ASN A 1 293 ? 27.188 -24.266 -13.188 1 97.88 293 ASN A N 1
ATOM 2179 C CA . ASN A 1 293 ? 27.891 -23.359 -14.078 1 97.88 293 ASN A CA 1
ATOM 2180 C C . ASN A 1 293 ? 27.266 -21.969 -14.094 1 97.88 293 ASN A C 1
ATOM 2182 O O . ASN A 1 293 ? 27.406 -21.219 -15.062 1 97.88 293 ASN A O 1
ATOM 2186 N N . THR A 1 294 ? 26.484 -21.656 -13.086 1 97.94 294 THR A N 1
ATOM 2187 C CA . THR A 1 294 ? 25.797 -20.375 -12.977 1 97.94 294 THR A CA 1
ATOM 2188 C C . THR A 1 294 ? 26.797 -19.219 -13.07 1 97.94 294 THR A C 1
ATOM 2190 O O . THR A 1 294 ? 26.562 -18.25 -13.797 1 97.94 294 THR A O 1
ATOM 2193 N N . PRO A 1 295 ? 27.969 -19.25 -12.43 1 97.31 295 PRO A N 1
ATOM 2194 C CA . PRO A 1 295 ? 28.906 -18.125 -12.555 1 97.31 295 PRO A CA 1
ATOM 2195 C C . PRO A 1 295 ? 29.312 -17.875 -14 1 97.31 295 PRO A C 1
ATOM 2197 O O . PRO A 1 295 ? 29.375 -16.719 -14.43 1 97.31 295 PRO A O 1
ATOM 2200 N N . ASP A 1 296 ? 29.531 -18.922 -14.711 1 97.75 296 ASP A N 1
ATOM 2201 C CA . ASP A 1 296 ? 29.906 -18.781 -16.125 1 97.75 296 ASP A CA 1
ATOM 2202 C C . ASP A 1 296 ? 28.766 -18.172 -16.922 1 97.75 296 ASP A C 1
ATOM 2204 O O . ASP A 1 296 ? 28.984 -17.281 -17.75 1 97.75 296 ASP A O 1
ATOM 2208 N N . ALA A 1 297 ? 27.578 -18.719 -16.719 1 98.12 297 ALA A N 1
ATOM 2209 C CA . ALA A 1 297 ? 26.406 -18.219 -17.438 1 98.12 297 ALA A CA 1
ATOM 2210 C C . ALA A 1 297 ? 26.156 -16.734 -17.125 1 98.12 297 ALA A C 1
ATOM 2212 O O . ALA A 1 297 ? 25.844 -15.961 -18.031 1 98.12 297 ALA A O 1
ATOM 2213 N N . VAL A 1 298 ? 26.328 -16.375 -15.883 1 97.81 298 VAL A N 1
ATOM 2214 C CA . VAL A 1 298 ? 26.141 -14.984 -15.453 1 97.81 298 VAL A CA 1
ATOM 2215 C C . VAL A 1 298 ? 27.156 -14.078 -16.156 1 97.81 298 VAL A C 1
ATOM 2217 O O . VAL A 1 298 ? 26.812 -12.992 -16.609 1 97.81 298 VAL A O 1
ATOM 2220 N N . GLU A 1 299 ? 28.359 -14.492 -16.203 1 97.69 299 GLU A N 1
ATOM 2221 C CA . GLU A 1 299 ? 29.391 -13.719 -16.891 1 97.69 299 GLU A CA 1
ATOM 2222 C C . GLU A 1 299 ? 29.047 -13.508 -18.359 1 97.69 299 GLU A C 1
ATOM 2224 O O . GLU A 1 299 ? 29.172 -12.398 -18.891 1 97.69 299 GLU A O 1
ATOM 2229 N N . ILE A 1 300 ? 28.578 -14.562 -18.984 1 98.19 300 ILE A N 1
ATOM 2230 C CA . ILE A 1 300 ? 28.219 -14.516 -20.406 1 98.19 300 ILE A CA 1
ATOM 2231 C C . ILE A 1 300 ? 27.047 -13.555 -20.609 1 98.19 300 ILE A C 1
ATOM 2233 O O . ILE A 1 300 ? 27.109 -12.672 -21.469 1 98.19 300 ILE A O 1
ATOM 2237 N N . LEU A 1 301 ? 26 -13.68 -19.844 1 98.12 301 LEU A N 1
ATOM 2238 C CA . LEU A 1 301 ? 24.812 -12.844 -19.969 1 98.12 301 LEU A CA 1
ATOM 2239 C C . LEU A 1 301 ? 25.141 -11.391 -19.641 1 98.12 301 LEU A C 1
ATOM 2241 O O . LEU A 1 301 ? 24.594 -10.477 -20.266 1 98.12 301 LEU A O 1
ATOM 2245 N N . THR A 1 302 ? 25.984 -11.219 -18.641 1 97.81 302 THR A N 1
ATOM 2246 C CA . THR A 1 302 ? 26.391 -9.867 -18.266 1 97.81 302 THR A CA 1
ATOM 2247 C C . THR A 1 302 ? 27.047 -9.156 -19.453 1 97.81 302 THR A C 1
ATOM 2249 O O . THR A 1 302 ? 26.703 -8.008 -19.75 1 97.81 302 THR A O 1
ATOM 2252 N N . LYS A 1 303 ? 27.953 -9.828 -20.094 1 98.31 303 LYS A N 1
ATOM 2253 C CA . LYS A 1 303 ? 28.641 -9.25 -21.25 1 98.31 303 LYS A CA 1
ATOM 2254 C C . LYS A 1 303 ? 27.656 -8.969 -22.375 1 98.31 303 LYS A C 1
ATOM 2256 O O . LYS A 1 303 ? 27.719 -7.926 -23.031 1 98.31 303 LYS A O 1
ATOM 2261 N N . ALA A 1 304 ? 26.75 -9.906 -22.594 1 98.5 304 ALA A N 1
ATOM 2262 C CA . ALA A 1 304 ? 25.781 -9.766 -23.672 1 98.5 304 ALA A CA 1
ATOM 2263 C C . ALA A 1 304 ? 24.828 -8.602 -23.422 1 98.5 304 ALA A C 1
ATOM 2265 O O . ALA A 1 304 ? 24.609 -7.773 -24.297 1 98.5 304 ALA A O 1
ATOM 2266 N N . ILE A 1 305 ? 24.266 -8.453 -22.25 1 98.38 305 ILE A N 1
ATOM 2267 C CA . ILE A 1 305 ? 23.234 -7.469 -21.938 1 98.38 305 ILE A CA 1
ATOM 2268 C C . ILE A 1 305 ? 23.859 -6.078 -21.844 1 98.38 305 ILE A C 1
ATOM 2270 O O . ILE A 1 305 ? 23.203 -5.074 -22.125 1 98.38 305 ILE A O 1
ATOM 2274 N N . ALA A 1 306 ? 25.125 -6.039 -21.562 1 98.31 306 ALA A N 1
ATOM 2275 C CA . ALA A 1 306 ? 25.844 -4.77 -21.453 1 98.31 306 ALA A CA 1
ATOM 2276 C C . ALA A 1 306 ? 26.016 -4.113 -22.828 1 98.31 306 ALA A C 1
ATOM 2278 O O . ALA A 1 306 ? 26.438 -2.961 -22.922 1 98.31 306 ALA A O 1
ATOM 2279 N N . THR A 1 307 ? 25.578 -4.762 -23.891 1 98.31 307 THR A N 1
ATOM 2280 C CA . THR A 1 307 ? 25.891 -4.285 -25.234 1 98.31 307 THR A CA 1
ATOM 2281 C C . THR A 1 307 ? 24.781 -3.365 -25.766 1 98.31 307 THR A C 1
ATOM 2283 O O . THR A 1 307 ? 24.969 -2.664 -26.75 1 98.31 307 THR A O 1
ATOM 2286 N N . ARG A 1 308 ? 23.609 -3.398 -25.141 1 98.44 308 ARG A N 1
ATOM 2287 C CA . ARG A 1 308 ? 22.484 -2.602 -25.625 1 98.44 308 ARG A CA 1
ATOM 2288 C C . ARG A 1 308 ? 21.844 -1.817 -24.484 1 98.44 308 ARG A C 1
ATOM 2290 O O . ARG A 1 308 ? 22.062 -2.129 -23.312 1 98.44 308 ARG A O 1
ATOM 2297 N N . THR A 1 309 ? 21.094 -0.798 -24.891 1 98.12 309 THR A N 1
ATOM 2298 C CA . THR A 1 309 ? 20.391 0.026 -23.906 1 98.12 309 THR A CA 1
ATOM 2299 C C . THR A 1 309 ? 19.172 -0.702 -23.359 1 98.12 309 THR A C 1
ATOM 2301 O O . THR A 1 309 ? 18.734 -1.701 -23.922 1 98.12 309 THR A O 1
ATOM 2304 N N . LEU A 1 310 ? 18.672 -0.194 -22.312 1 97.81 310 LEU A N 1
ATOM 2305 C CA . LEU A 1 310 ? 17.469 -0.761 -21.703 1 97.81 310 LEU A CA 1
ATOM 2306 C C . LEU A 1 310 ? 16.297 -0.746 -22.688 1 97.81 310 LEU A C 1
ATOM 2308 O O . LEU A 1 310 ? 15.547 -1.718 -22.797 1 97.81 310 LEU A O 1
ATOM 2312 N N . ALA A 1 311 ? 16.125 0.359 -23.406 1 96.62 311 ALA A N 1
ATOM 2313 C CA . ALA A 1 311 ? 15.039 0.485 -24.375 1 96.62 311 ALA A CA 1
ATOM 2314 C C . ALA A 1 311 ? 15.141 -0.583 -25.453 1 96.62 311 ALA A C 1
ATOM 2316 O O . ALA A 1 311 ? 14.141 -1.193 -25.828 1 96.62 311 ALA A O 1
ATOM 2317 N N . GLU A 1 312 ? 16.359 -0.792 -25.906 1 97.69 312 GLU A N 1
ATOM 2318 C CA . GLU A 1 312 ? 16.578 -1.806 -26.938 1 97.69 312 GLU A CA 1
ATOM 2319 C C . GLU A 1 312 ? 16.266 -3.203 -26.406 1 97.69 312 GLU A C 1
ATOM 2321 O O . GLU A 1 312 ? 15.609 -3.996 -27.094 1 97.69 312 GLU A O 1
ATOM 2326 N N . TRP A 1 313 ? 16.75 -3.465 -25.25 1 98.06 313 TRP A N 1
ATOM 2327 C CA . TRP A 1 313 ? 16.484 -4.773 -24.656 1 98.06 313 TRP A CA 1
ATOM 2328 C C . TRP A 1 313 ? 14.984 -4.949 -24.391 1 98.06 313 TRP A C 1
ATOM 2330 O O . TRP A 1 313 ? 14.445 -6.047 -24.547 1 98.06 313 TRP A O 1
ATOM 2340 N N . SER A 1 314 ? 14.32 -3.867 -23.922 1 96.75 314 SER A N 1
ATOM 2341 C CA . SER A 1 314 ? 12.883 -3.939 -23.656 1 96.75 314 SER A CA 1
ATOM 2342 C C . SER A 1 314 ? 12.109 -4.332 -24.922 1 96.75 314 SER A C 1
ATOM 2344 O O . SER A 1 314 ? 11.156 -5.109 -24.844 1 96.75 314 SER A O 1
ATOM 2346 N N . GLU A 1 315 ? 12.5 -3.836 -26.016 1 95.56 315 GLU A N 1
ATOM 2347 C CA . GLU A 1 315 ? 11.898 -4.227 -27.297 1 95.56 315 GLU A CA 1
ATOM 2348 C C . GLU A 1 315 ? 12.203 -5.684 -27.625 1 95.56 315 GLU A C 1
ATOM 2350 O O . GLU A 1 315 ? 11.305 -6.438 -28.016 1 95.56 315 GLU A O 1
ATOM 2355 N N . ARG A 1 316 ? 13.43 -6.059 -27.453 1 96.38 316 ARG A N 1
ATOM 2356 C CA . ARG A 1 316 ? 13.875 -7.398 -27.812 1 96.38 316 ARG A CA 1
ATOM 2357 C C . ARG A 1 316 ? 13.266 -8.445 -26.906 1 96.38 316 ARG A C 1
ATOM 2359 O O . ARG A 1 316 ? 12.953 -9.555 -27.344 1 96.38 316 ARG A O 1
ATOM 2366 N N . PHE A 1 317 ? 13.148 -8.109 -25.625 1 97.38 317 PHE A N 1
ATOM 2367 C CA . PHE A 1 317 ? 12.68 -9.07 -24.641 1 97.38 317 PHE A CA 1
ATOM 2368 C C . PHE A 1 317 ? 11.156 -9.07 -24.578 1 97.38 317 PHE A C 1
ATOM 2370 O O . PHE A 1 317 ? 10.57 -9.82 -23.781 1 97.38 317 PHE A O 1
ATOM 2377 N N . ALA A 1 318 ? 10.477 -8.273 -25.391 1 93.56 318 ALA A N 1
ATOM 2378 C CA . ALA A 1 318 ? 9.016 -8.211 -25.406 1 93.56 318 ALA A CA 1
ATOM 2379 C C . ALA A 1 318 ? 8.406 -9.586 -25.672 1 93.56 318 ALA A C 1
ATOM 2381 O O . ALA A 1 318 ? 7.305 -9.883 -25.203 1 93.56 318 ALA A O 1
ATOM 2382 N N . THR A 1 319 ? 9.133 -10.469 -26.359 1 94.69 319 THR A N 1
ATOM 2383 C CA . THR A 1 319 ? 8.602 -11.773 -26.719 1 94.69 319 THR A CA 1
ATOM 2384 C C . THR A 1 319 ? 9.242 -12.875 -25.891 1 94.69 319 THR A C 1
ATOM 2386 O O . THR A 1 319 ? 9.047 -14.062 -26.156 1 94.69 319 THR A O 1
ATOM 2389 N N . LEU A 1 320 ? 10.062 -12.461 -24.953 1 96.38 320 LEU A N 1
ATOM 2390 C CA . LEU A 1 320 ? 10.664 -13.438 -24.047 1 96.38 320 LEU A CA 1
ATOM 2391 C C . LEU A 1 320 ? 9.594 -14.18 -23.266 1 96.38 320 LEU A C 1
ATOM 2393 O O . LEU A 1 320 ? 8.641 -13.57 -22.766 1 96.38 320 LEU A O 1
ATOM 2397 N N . ALA A 1 321 ? 9.75 -15.484 -23.109 1 95.06 321 ALA A N 1
ATOM 2398 C CA . ALA A 1 321 ? 8.734 -16.328 -22.484 1 95.06 321 ALA A CA 1
ATOM 2399 C C . ALA A 1 321 ? 8.773 -16.203 -20.969 1 95.06 321 ALA A C 1
ATOM 2401 O O . ALA A 1 321 ? 7.734 -16.234 -20.312 1 95.06 321 ALA A O 1
ATOM 2402 N N . GLY A 1 322 ? 9.93 -16.078 -20.469 1 96.5 322 GLY A N 1
ATOM 2403 C CA . GLY A 1 322 ? 10.086 -16.047 -19.016 1 96.5 322 GLY A CA 1
ATOM 2404 C C . GLY A 1 322 ? 9.844 -14.672 -18.422 1 96.5 322 GLY A C 1
ATOM 2405 O O . GLY A 1 322 ? 9.914 -13.664 -19.125 1 96.5 322 GLY A O 1
ATOM 2406 N N . PRO A 1 323 ? 9.5 -14.656 -17.109 1 96.88 323 PRO A N 1
ATOM 2407 C CA . PRO A 1 323 ? 9.266 -13.375 -16.453 1 96.88 323 PRO A CA 1
ATOM 2408 C C . PRO A 1 323 ? 10.523 -12.523 -16.328 1 96.88 323 PRO A C 1
ATOM 2410 O O . PRO A 1 323 ? 11.57 -13.023 -15.914 1 96.88 323 PRO A O 1
ATOM 2413 N N . TRP A 1 324 ? 10.438 -11.344 -16.719 1 97.75 324 TRP A N 1
ATOM 2414 C CA . TRP A 1 324 ? 11.492 -10.336 -16.625 1 97.75 324 TRP A CA 1
ATOM 2415 C C . TRP A 1 324 ? 10.898 -8.938 -16.516 1 97.75 324 TRP A C 1
ATOM 2417 O O . TRP A 1 324 ? 9.695 -8.75 -16.703 1 97.75 324 TRP A O 1
ATOM 2427 N N . ALA A 1 325 ? 11.727 -7.98 -16.125 1 98.06 325 ALA A N 1
ATOM 2428 C CA . ALA A 1 325 ? 11.258 -6.598 -16.125 1 98.06 325 ALA A CA 1
ATOM 2429 C C . ALA A 1 325 ? 12.43 -5.625 -16.266 1 98.06 325 ALA A C 1
ATOM 2431 O O . ALA A 1 325 ? 13.508 -5.859 -15.719 1 98.06 325 ALA A O 1
ATOM 2432 N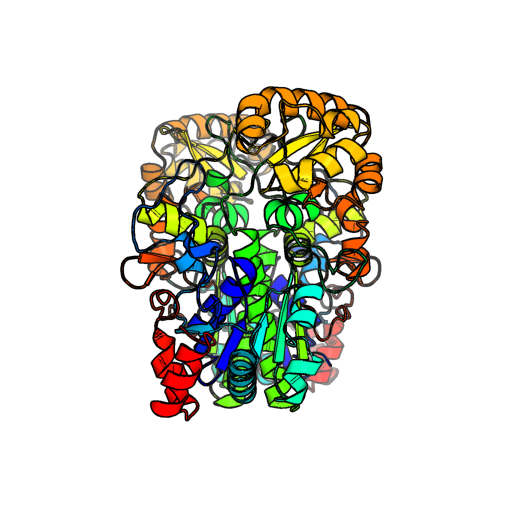 N . PRO A 1 326 ? 12.211 -4.578 -17.094 1 98.25 326 PRO A N 1
ATOM 2433 C CA . PRO A 1 326 ? 13.125 -3.439 -16.969 1 98.25 326 PRO A CA 1
ATOM 2434 C C . PRO A 1 326 ? 13.016 -2.752 -15.609 1 98.25 326 PRO A C 1
ATOM 2436 O O . PRO A 1 326 ? 11.922 -2.635 -15.055 1 98.25 326 PRO A O 1
ATOM 2439 N N . VAL A 1 327 ? 14.109 -2.416 -15 1 98 327 VAL A N 1
ATOM 2440 C CA . VAL A 1 327 ? 14.102 -1.568 -13.812 1 98 327 VAL A CA 1
ATOM 2441 C C . VAL A 1 327 ? 13.898 -0.111 -14.227 1 98 327 VAL A C 1
ATOM 2443 O O . VAL A 1 327 ? 14.852 0.585 -14.562 1 98 327 VAL A O 1
ATOM 2446 N N . GLN A 1 328 ? 12.633 0.347 -14.07 1 98 328 GLN A N 1
ATOM 2447 C CA . GLN A 1 328 ? 12.234 1.61 -14.68 1 98 328 GLN A CA 1
ATOM 2448 C C . GLN A 1 328 ? 12.227 2.74 -13.656 1 98 328 GLN A C 1
ATOM 2450 O O . GLN A 1 328 ? 11.945 2.514 -12.477 1 98 328 GLN A O 1
ATOM 2455 N N . ASP A 1 329 ? 12.578 3.945 -14.141 1 97.25 329 ASP A N 1
ATOM 2456 C CA . ASP A 1 329 ? 12.258 5.129 -13.344 1 97.25 329 ASP A CA 1
ATOM 2457 C C . ASP A 1 329 ? 10.828 5.602 -13.617 1 97.25 329 ASP A C 1
ATOM 2459 O O . ASP A 1 329 ? 10.102 4.977 -14.391 1 97.25 329 ASP A O 1
ATOM 2463 N N . THR A 1 330 ? 10.453 6.727 -13.047 1 98.12 330 THR A N 1
ATOM 2464 C CA . THR A 1 330 ? 9.062 7.164 -13.086 1 98.12 330 THR A CA 1
ATOM 2465 C C . THR A 1 330 ? 8.688 7.664 -14.484 1 98.12 330 THR A C 1
ATOM 2467 O O . THR A 1 330 ? 7.535 7.547 -14.898 1 98.12 330 THR A O 1
ATOM 2470 N N . LEU A 1 331 ? 9.602 8.281 -15.18 1 98.19 331 LEU A N 1
ATOM 2471 C CA . LEU A 1 331 ? 9.312 8.773 -16.516 1 98.19 331 LEU A CA 1
ATOM 2472 C C . LEU A 1 331 ? 9.117 7.613 -17.5 1 98.19 331 LEU A C 1
ATOM 2474 O O . LEU A 1 331 ? 8.195 7.633 -18.312 1 98.19 331 LEU A O 1
ATOM 2478 N N . GLN A 1 332 ? 9.977 6.605 -17.375 1 97.75 332 GLN A N 1
ATOM 2479 C CA . GLN A 1 332 ? 9.836 5.406 -18.203 1 97.75 332 GLN A CA 1
ATOM 2480 C C . GLN A 1 332 ? 8.539 4.672 -17.875 1 97.75 332 GLN A C 1
ATOM 2482 O O . GLN A 1 332 ? 7.836 4.207 -18.781 1 97.75 332 GLN A O 1
ATOM 2487 N N . ALA A 1 333 ? 8.234 4.559 -16.609 1 98.44 333 ALA A N 1
ATOM 2488 C CA . ALA A 1 333 ? 7.004 3.885 -16.203 1 98.44 333 ALA A CA 1
ATOM 2489 C C . ALA A 1 333 ? 5.777 4.578 -16.781 1 98.44 333 ALA A C 1
ATOM 2491 O O . ALA A 1 333 ? 4.848 3.916 -17.25 1 98.44 333 ALA A O 1
ATOM 2492 N N . ALA A 1 334 ? 5.746 5.891 -16.75 1 98.5 334 ALA A N 1
ATOM 2493 C CA . ALA A 1 334 ? 4.598 6.66 -17.219 1 98.5 334 ALA A CA 1
ATOM 2494 C C . ALA A 1 334 ? 4.359 6.43 -18.719 1 98.5 334 ALA A C 1
ATOM 2496 O O . ALA A 1 334 ? 3.248 6.637 -19.203 1 98.5 334 ALA A O 1
ATOM 2497 N N . GLU A 1 335 ? 5.375 5.973 -19.406 1 97.62 335 GLU A N 1
ATOM 2498 C CA . GLU A 1 335 ? 5.258 5.773 -20.844 1 97.62 335 GLU A CA 1
ATOM 2499 C C . GLU A 1 335 ? 5.207 4.289 -21.203 1 97.62 335 GLU A C 1
ATOM 2501 O O . GLU A 1 335 ? 5.137 3.924 -22.375 1 97.62 335 GLU A O 1
ATOM 2506 N N . ASP A 1 336 ? 5.285 3.432 -20.25 1 97.88 336 ASP A N 1
ATOM 2507 C CA . ASP A 1 336 ? 5.297 1.984 -20.438 1 97.88 336 ASP A CA 1
ATOM 2508 C C . ASP A 1 336 ? 4.047 1.513 -21.172 1 97.88 336 ASP A C 1
ATOM 2510 O O . ASP A 1 336 ? 2.928 1.865 -20.797 1 97.88 336 ASP A O 1
ATOM 2514 N N . ALA A 1 337 ? 4.191 0.663 -22.141 1 97.44 337 ALA A N 1
ATOM 2515 C CA . ALA A 1 337 ? 3.105 0.26 -23.031 1 97.44 337 ALA A CA 1
ATOM 2516 C C . ALA A 1 337 ? 2.021 -0.496 -22.281 1 97.44 337 ALA A C 1
ATOM 2518 O O . ALA A 1 337 ? 0.832 -0.35 -22.562 1 97.44 337 ALA A O 1
ATOM 2519 N N . GLN A 1 338 ? 2.381 -1.332 -21.359 1 98 338 GLN A N 1
ATOM 2520 C CA . GLN A 1 338 ? 1.416 -2.115 -20.609 1 98 338 GLN A CA 1
ATOM 2521 C C . GLN A 1 338 ? 0.661 -1.236 -19.609 1 98 338 GLN A C 1
ATOM 2523 O O . GLN A 1 338 ? -0.532 -1.441 -19.375 1 98 338 GLN A O 1
ATOM 2528 N N . ILE A 1 339 ? 1.318 -0.244 -19 1 98.69 339 ILE A N 1
ATOM 2529 C CA . ILE A 1 339 ? 0.693 0.723 -18.094 1 98.69 339 ILE A CA 1
ATOM 2530 C C . ILE A 1 339 ? -0.317 1.565 -18.875 1 98.69 339 ILE A C 1
ATOM 2532 O O . ILE A 1 339 ? -1.444 1.769 -18.422 1 98.69 339 ILE A O 1
ATOM 2536 N N . ARG A 1 340 ? 0.07 1.987 -20.078 1 98.56 340 ARG A N 1
ATOM 2537 C CA . ARG A 1 340 ? -0.812 2.793 -20.906 1 98.56 340 ARG A CA 1
ATOM 2538 C C . ARG A 1 340 ? -1.996 1.971 -21.406 1 98.56 340 ARG A C 1
ATOM 2540 O O . ARG A 1 340 ? -3.131 2.453 -21.422 1 98.56 340 ARG A O 1
ATOM 2547 N N . ALA A 1 341 ? -1.761 0.733 -21.734 1 98.44 341 ALA A N 1
ATOM 2548 C CA . ALA A 1 341 ? -2.816 -0.136 -22.25 1 98.44 341 ALA A CA 1
ATOM 2549 C C . ALA A 1 341 ? -3.891 -0.376 -21.188 1 98.44 341 ALA A C 1
ATOM 2551 O O . ALA A 1 341 ? -5.074 -0.506 -21.516 1 98.44 341 ALA A O 1
ATOM 2552 N N . ASN A 1 342 ? -3.518 -0.409 -19.953 1 98.62 342 ASN A N 1
ATOM 2553 C CA . ASN A 1 342 ? -4.465 -0.627 -18.859 1 98.62 342 ASN A CA 1
ATOM 2554 C C . ASN A 1 342 ? -5.09 0.684 -18.391 1 98.62 342 ASN A C 1
ATOM 2556 O O . ASN A 1 342 ? -5.953 0.684 -17.516 1 98.62 342 ASN A O 1
ATOM 2560 N N . GLU A 1 343 ? -4.555 1.833 -18.922 1 98.44 343 GLU A N 1
ATOM 2561 C CA . GLU A 1 343 ? -5.016 3.166 -18.531 1 98.44 343 GLU A CA 1
ATOM 2562 C C . GLU A 1 343 ? -4.801 3.42 -17.047 1 98.44 343 GLU A C 1
ATOM 2564 O O . GLU A 1 343 ? -5.688 3.939 -16.375 1 98.44 343 GLU A O 1
ATOM 2569 N N . TYR A 1 344 ? -3.641 3.045 -16.625 1 98.69 344 TYR A N 1
ATOM 2570 C CA . TYR A 1 344 ? -3.26 3.357 -15.242 1 98.69 344 TYR A CA 1
ATOM 2571 C C . TYR A 1 344 ? -2.846 4.816 -15.109 1 98.69 344 TYR A C 1
ATOM 2573 O O . TYR A 1 344 ? -2.746 5.344 -14 1 98.69 344 TYR A O 1
ATOM 2581 N N . MET A 1 345 ? -2.59 5.473 -16.219 1 98.56 345 MET A N 1
ATOM 2582 C CA . MET A 1 345 ? -2.451 6.926 -16.297 1 98.56 345 MET A CA 1
ATOM 2583 C C . MET A 1 345 ? -3.727 7.562 -16.844 1 98.56 345 MET A C 1
ATOM 2585 O O . MET A 1 345 ? -4.238 7.156 -17.891 1 98.56 345 MET A O 1
ATOM 2589 N N . VAL A 1 346 ? -4.18 8.57 -16.109 1 98.06 346 VAL A N 1
ATOM 2590 C CA . VAL A 1 346 ? -5.406 9.234 -16.547 1 98.06 346 VAL A CA 1
ATOM 2591 C C . VAL A 1 346 ? -5.188 10.75 -16.594 1 98.06 346 VAL A C 1
ATOM 2593 O O . VAL A 1 346 ? -4.355 11.281 -15.859 1 98.06 346 VAL A O 1
ATOM 2596 N N . ARG A 1 347 ? -5.961 11.391 -17.406 1 97.06 347 ARG A N 1
ATOM 2597 C CA . ARG A 1 347 ? -5.879 12.844 -17.531 1 97.06 347 ARG A CA 1
ATOM 2598 C C . ARG A 1 347 ? -6.77 13.539 -16.5 1 97.06 347 ARG A C 1
ATOM 2600 O O . ARG A 1 347 ? -7.938 13.172 -16.344 1 97.06 347 ARG A O 1
ATOM 2607 N N . ALA A 1 348 ? -6.266 14.445 -15.766 1 97.31 348 ALA A N 1
ATOM 2608 C CA . ALA A 1 348 ? -6.965 15.344 -14.852 1 97.31 348 ALA A CA 1
ATOM 2609 C C . ALA A 1 348 ? -6.621 16.797 -15.148 1 97.31 348 ALA A C 1
ATOM 2611 O O . ALA A 1 348 ? -5.707 17.359 -14.539 1 97.31 348 ALA A O 1
ATOM 2612 N N . GLY A 1 349 ? -7.469 17.453 -15.992 1 96.94 349 GLY A N 1
ATOM 2613 C CA . GLY A 1 349 ? -7.082 18.766 -16.484 1 96.94 349 GLY A CA 1
ATOM 2614 C C . GLY A 1 349 ? -5.789 18.766 -17.266 1 96.94 349 GLY A C 1
ATOM 2615 O O . GLY A 1 349 ? -5.648 18 -18.234 1 96.94 349 GLY A O 1
ATOM 2616 N N . GLU A 1 350 ? -4.859 19.547 -16.781 1 96.62 350 GLU A N 1
ATOM 2617 C CA . GLU A 1 350 ? -3.592 19.703 -17.5 1 96.62 350 GLU A CA 1
ATOM 2618 C C . GLU A 1 350 ? -2.588 18.641 -17.047 1 96.62 350 GLU A C 1
ATOM 2620 O O . GLU A 1 350 ? -1.507 18.516 -17.641 1 96.62 350 GLU A O 1
ATOM 2625 N N . LEU A 1 351 ? -2.945 17.844 -16.094 1 98 351 LEU A N 1
ATOM 2626 C CA . LEU A 1 351 ? -2.012 16.859 -15.547 1 98 351 LEU A CA 1
ATOM 2627 C C . LEU A 1 351 ? -2.387 15.461 -16 1 98 351 LEU A C 1
ATOM 2629 O O . LEU A 1 351 ? -3.549 15.188 -16.312 1 98 351 LEU A O 1
ATOM 2633 N N . GLU A 1 352 ? -1.397 14.641 -16.109 1 97.88 352 GLU A N 1
ATOM 2634 C CA . GLU A 1 352 ? -1.588 13.195 -16.109 1 97.88 352 GLU A CA 1
ATOM 2635 C C . GLU A 1 352 ? -1.281 12.609 -14.727 1 97.88 352 GLU A C 1
ATOM 2637 O O . GLU A 1 352 ? -0.209 12.844 -14.172 1 97.88 352 GLU A O 1
ATOM 2642 N N . LEU A 1 353 ? -2.193 11.945 -14.188 1 98.69 353 LEU A N 1
ATOM 2643 C CA . LEU A 1 353 ? -2.068 11.359 -12.859 1 98.69 353 LEU A CA 1
ATOM 2644 C C . LEU A 1 353 ? -2.234 9.844 -12.914 1 98.69 353 LEU A C 1
ATOM 2646 O O . LEU A 1 353 ? -2.818 9.32 -13.859 1 98.69 353 LEU A O 1
ATOM 2650 N N . VAL A 1 354 ? -1.687 9.188 -11.969 1 98.81 354 VAL A N 1
ATOM 2651 C CA . VAL A 1 354 ? -1.917 7.75 -11.82 1 98.81 354 VAL A CA 1
ATOM 2652 C C . VAL A 1 354 ? -3.322 7.504 -11.281 1 98.81 354 VAL A C 1
ATOM 2654 O O . VAL A 1 354 ? -3.727 8.117 -10.289 1 98.81 354 VAL A O 1
ATOM 2657 N N . ALA A 1 355 ? -4.074 6.613 -11.867 1 98.38 355 ALA A N 1
ATOM 2658 C CA . ALA A 1 355 ? -5.402 6.219 -11.398 1 98.38 355 ALA A CA 1
ATOM 2659 C C . ALA A 1 355 ? -5.312 5.367 -10.141 1 98.38 355 ALA A C 1
ATOM 2661 O O . ALA A 1 355 ? -4.309 4.688 -9.914 1 98.38 355 ALA A O 1
ATOM 2662 N N . ASN A 1 356 ? -6.414 5.449 -9.305 1 98.5 356 ASN A N 1
ATOM 2663 C CA . ASN A 1 356 ? -6.434 4.516 -8.188 1 98.5 356 ASN A CA 1
ATOM 2664 C C . ASN A 1 356 ? -6.234 3.076 -8.656 1 98.5 356 ASN A C 1
ATOM 2666 O O . ASN A 1 356 ? -6.488 2.756 -9.82 1 98.5 356 ASN A O 1
ATOM 2670 N N . PRO A 1 357 ? -5.84 2.156 -7.816 1 98.5 357 PRO A N 1
ATOM 2671 C CA . PRO A 1 357 ? -5.355 0.857 -8.289 1 98.5 357 PRO A CA 1
ATOM 2672 C C . PRO A 1 357 ? -6.488 -0.127 -8.578 1 98.5 357 PRO A C 1
ATOM 2674 O O . PRO A 1 357 ? -6.238 -1.253 -9.016 1 98.5 357 PRO A O 1
ATOM 2677 N N . VAL A 1 358 ? -7.699 0.231 -8.312 1 98.75 358 VAL A N 1
ATOM 2678 C CA . VAL A 1 358 ? -8.836 -0.657 -8.531 1 98.75 358 VAL A CA 1
ATOM 2679 C C . VAL A 1 358 ? -9.602 -0.221 -9.781 1 98.75 358 VAL A C 1
ATOM 2681 O O . VAL A 1 358 ? -9.93 0.957 -9.938 1 98.75 358 VAL A O 1
ATOM 2684 N N . GLN A 1 359 ? -9.828 -1.103 -10.648 1 98.19 359 GLN A N 1
ATOM 2685 C CA . GLN A 1 359 ? -10.703 -0.823 -11.781 1 98.19 359 GLN A CA 1
ATOM 2686 C C . GLN A 1 359 ? -11.977 -1.66 -11.719 1 98.19 359 GLN A C 1
ATOM 2688 O O . GLN A 1 359 ? -11.938 -2.84 -11.359 1 98.19 359 GLN A O 1
ATOM 2693 N N . PHE A 1 360 ? -13.055 -1.089 -11.977 1 98.44 360 PHE A N 1
ATOM 2694 C CA . PHE A 1 360 ? -14.352 -1.755 -12.062 1 98.44 360 PHE A CA 1
ATOM 2695 C C . PHE A 1 360 ? -14.766 -1.939 -13.516 1 98.44 360 PHE A C 1
ATOM 2697 O O . PHE A 1 360 ? -14.711 -0.997 -14.305 1 98.44 360 PHE A O 1
ATOM 2704 N N . ASP A 1 361 ? -15.055 -3.193 -13.859 1 97.81 361 ASP A N 1
ATOM 2705 C CA . ASP A 1 361 ? -15.547 -3.576 -15.18 1 97.81 361 ASP A CA 1
ATOM 2706 C C . ASP A 1 361 ? -14.539 -3.211 -16.266 1 97.81 361 ASP A C 1
ATOM 2708 O O . ASP A 1 361 ? -14.922 -2.752 -17.344 1 97.81 361 ASP A O 1
ATOM 2712 N N . VAL A 1 362 ? -13.305 -3.248 -15.883 1 95.75 362 VAL A N 1
ATOM 2713 C CA . VAL A 1 362 ? -12.148 -3.113 -16.766 1 95.75 362 VAL A CA 1
ATOM 2714 C C . VAL A 1 362 ? -12.141 -1.729 -17.406 1 95.75 362 VAL A C 1
ATOM 2716 O O . VAL A 1 362 ? -11.836 -1.589 -18.594 1 95.75 362 VAL A O 1
ATOM 2719 N N . ALA A 1 363 ? -12.609 -0.775 -16.672 1 95.06 363 ALA A N 1
ATOM 2720 C CA . ALA A 1 363 ? -12.617 0.609 -17.141 1 95.06 363 ALA A CA 1
ATOM 2721 C C . ALA A 1 363 ? -11.812 1.507 -16.203 1 95.06 363 ALA A C 1
ATOM 2723 O O . ALA A 1 363 ? -11.836 1.33 -14.984 1 95.06 363 ALA A O 1
ATOM 2724 N N . PRO A 1 364 ? -11.07 2.443 -16.797 1 94.38 364 PRO A N 1
ATOM 2725 C CA . PRO A 1 364 ? -10.383 3.412 -15.945 1 94.38 364 PRO A CA 1
ATOM 2726 C C . PRO A 1 364 ? -11.352 4.352 -15.227 1 94.38 364 PRO A C 1
ATOM 2728 O O . PRO A 1 364 ? -12.484 4.539 -15.672 1 94.38 364 PRO A O 1
ATOM 2731 N N . PRO A 1 365 ? -10.93 4.91 -14.094 1 94.81 365 PRO A N 1
ATOM 2732 C CA . PRO A 1 365 ? -11.789 5.93 -13.492 1 94.81 365 PRO A CA 1
ATOM 2733 C C . PRO A 1 365 ? -11.844 7.215 -14.312 1 94.81 365 PRO A C 1
ATOM 2735 O O . PRO A 1 365 ? -10.922 7.504 -15.078 1 94.81 365 PRO A O 1
ATOM 2738 N N . GLN A 1 366 ? -12.977 7.859 -14.195 1 93.12 366 GLN A N 1
ATOM 2739 C CA . GLN A 1 366 ? -13.062 9.242 -14.656 1 93.12 366 GLN A CA 1
ATOM 2740 C C . GLN A 1 366 ? -12.648 10.219 -13.562 1 93.12 366 GLN A C 1
ATOM 2742 O O . GLN A 1 366 ? -13.188 10.18 -12.453 1 93.12 366 GLN A O 1
ATOM 2747 N N . THR A 1 367 ? -11.617 10.977 -13.859 1 94.69 367 THR A N 1
ATOM 2748 C CA . THR A 1 367 ? -11.094 11.867 -12.836 1 94.69 367 THR A CA 1
ATOM 2749 C C . THR A 1 367 ? -11.117 13.312 -13.312 1 94.69 367 THR A C 1
ATOM 2751 O O . THR A 1 367 ? -11.172 13.578 -14.523 1 94.69 367 THR A O 1
ATOM 2754 N N . LYS A 1 368 ? -11.242 14.25 -12.359 1 96.94 368 LYS A N 1
ATOM 2755 C CA . LYS A 1 368 ? -11.172 15.695 -12.594 1 96.94 368 LYS A CA 1
ATOM 2756 C C . LYS A 1 368 ? -10.016 16.312 -11.812 1 96.94 368 LYS A C 1
ATOM 2758 O O . LYS A 1 368 ? -9.445 15.68 -10.93 1 96.94 368 LYS A O 1
ATOM 2763 N N . PRO A 1 369 ? -9.648 17.531 -12.219 1 98.06 369 PRO A N 1
ATOM 2764 C CA . PRO A 1 369 ? -8.617 18.219 -11.422 1 98.06 369 PRO A CA 1
ATOM 2765 C C . PRO A 1 369 ? -9.039 18.453 -9.977 1 98.06 369 PRO A C 1
ATOM 2767 O O . PRO A 1 369 ? -10.234 18.375 -9.656 1 98.06 369 PRO A O 1
ATOM 2770 N N . ALA A 1 370 ? -8.07 18.609 -9.141 1 98.19 370 ALA A N 1
ATOM 2771 C CA . ALA A 1 370 ? -8.367 19.078 -7.793 1 98.19 370 ALA A CA 1
ATOM 2772 C C . ALA A 1 370 ? -9.016 20.469 -7.824 1 98.19 370 ALA A C 1
ATOM 2774 O O . ALA A 1 370 ? -8.75 21.266 -8.719 1 98.19 370 ALA A O 1
ATOM 2775 N N . PRO A 1 371 ? -9.906 20.719 -6.902 1 98.19 371 PRO A N 1
ATOM 2776 C CA . PRO A 1 371 ? -10.484 22.062 -6.848 1 98.19 371 PRO A CA 1
ATOM 2777 C C . PRO A 1 371 ? -9.469 23.125 -6.426 1 98.19 371 PRO A C 1
ATOM 2779 O O . PRO A 1 371 ? -8.547 22.828 -5.66 1 98.19 371 PRO A O 1
ATOM 2782 N N . GLY A 1 372 ? -9.625 24.328 -6.996 1 97.31 372 GLY A N 1
ATOM 2783 C CA . GLY A 1 372 ? -8.914 25.453 -6.406 1 97.31 372 GLY A CA 1
ATOM 2784 C C . GLY A 1 372 ? -9.281 25.688 -4.953 1 97.31 372 GLY A C 1
ATOM 2785 O O . GLY A 1 372 ? -10.25 25.125 -4.453 1 97.31 372 GLY A O 1
ATOM 2786 N N . PHE A 1 373 ? -8.492 26.562 -4.305 1 97.38 373 PHE A N 1
ATOM 2787 C CA . PHE A 1 373 ? -8.781 26.891 -2.912 1 97.38 373 PHE A CA 1
ATOM 2788 C C . PHE A 1 373 ? -10.203 27.422 -2.758 1 97.38 373 PHE A C 1
ATOM 2790 O O . PHE A 1 373 ? -10.547 28.453 -3.33 1 97.38 373 PHE A O 1
ATOM 2797 N N . ALA A 1 374 ? -11.062 26.656 -1.991 1 98.06 374 ALA A N 1
ATOM 2798 C CA . ALA A 1 374 ? -12.414 27.078 -1.626 1 98.06 374 ALA A CA 1
ATOM 2799 C C . ALA A 1 374 ? -13.242 27.406 -2.867 1 98.06 374 ALA A C 1
ATOM 2801 O O . ALA A 1 374 ? -14.117 28.266 -2.828 1 98.06 374 ALA A O 1
ATOM 2802 N N . GLU A 1 375 ? -12.961 26.672 -3.896 1 98 375 GLU A N 1
ATOM 2803 C CA . GLU A 1 375 ? -13.453 27.031 -5.223 1 98 375 GLU A CA 1
ATOM 2804 C C . GLU A 1 375 ? -14.977 26.922 -5.293 1 98 375 GLU A C 1
ATOM 2806 O O . GLU A 1 375 ? -15.633 27.719 -5.973 1 98 375 GLU A O 1
ATOM 2811 N N . GLN A 1 376 ? -15.594 26.031 -4.629 1 98.62 376 GLN A N 1
ATOM 2812 C CA . GLN A 1 376 ? -17.016 25.781 -4.797 1 98.62 376 GLN A CA 1
ATOM 2813 C C . GLN A 1 376 ? -17.812 26.203 -3.564 1 98.62 376 GLN A C 1
ATOM 2815 O O . GLN A 1 376 ? -18.906 25.719 -3.322 1 98.62 376 GLN A O 1
ATOM 2820 N N . THR A 1 377 ? -17.297 27.125 -2.77 1 98.69 377 THR A N 1
ATOM 2821 C CA . THR A 1 377 ? -17.891 27.5 -1.49 1 98.69 377 THR A CA 1
ATOM 2822 C C . THR A 1 377 ? -19.328 27.953 -1.677 1 98.69 377 THR A C 1
ATOM 2824 O O . THR A 1 377 ? -20.25 27.406 -1.062 1 98.69 377 THR A O 1
ATOM 2827 N N . ASP A 1 378 ? -19.562 28.922 -2.586 1 98.38 378 ASP A N 1
ATOM 2828 C CA . ASP A 1 378 ? -20.906 29.469 -2.773 1 98.38 378 ASP A CA 1
ATOM 2829 C C . ASP A 1 378 ? -21.875 28.391 -3.256 1 98.38 378 ASP A C 1
ATOM 2831 O O . ASP A 1 378 ? -23 28.281 -2.752 1 98.38 378 ASP A O 1
ATOM 2835 N N . GLU A 1 379 ? -21.422 27.641 -4.199 1 98.38 379 GLU A N 1
ATOM 2836 C CA . GLU A 1 379 ? -22.234 26.562 -4.754 1 98.38 379 GLU A CA 1
ATOM 2837 C C . GLU A 1 379 ? -22.656 25.578 -3.674 1 98.38 379 GLU A C 1
ATOM 2839 O O . GLU A 1 379 ? -23.812 25.172 -3.605 1 98.38 379 GLU A O 1
ATOM 2844 N N . ILE A 1 380 ? -21.719 25.156 -2.848 1 98.69 380 ILE A N 1
ATOM 2845 C CA . ILE A 1 380 ? -21.953 24.172 -1.796 1 98.69 380 ILE A CA 1
ATOM 2846 C C . ILE A 1 380 ? -22.938 24.734 -0.769 1 98.69 380 ILE A C 1
ATOM 2848 O O . ILE A 1 380 ? -23.844 24.031 -0.307 1 98.69 380 ILE A O 1
ATOM 2852 N N . LEU A 1 381 ? -22.781 26.016 -0.4 1 98.69 381 LEU A N 1
ATOM 2853 C CA . LEU A 1 381 ? -23.656 26.656 0.571 1 98.69 381 LEU A CA 1
ATOM 2854 C C . LEU A 1 381 ? -25.078 26.75 0.03 1 98.69 381 LEU A C 1
ATOM 2856 O O . LEU A 1 381 ? -26.047 26.547 0.769 1 98.69 381 LEU A O 1
ATOM 2860 N N . MET A 1 382 ? -25.203 27.047 -1.223 1 98.38 382 MET A N 1
ATOM 2861 C CA . MET A 1 382 ? -26.531 27.094 -1.844 1 98.38 382 MET A CA 1
ATOM 2862 C C . MET A 1 382 ? -27.156 25.703 -1.881 1 98.38 382 MET A C 1
ATOM 2864 O O . MET A 1 382 ? -28.359 25.562 -1.69 1 98.38 382 MET A O 1
ATOM 2868 N N . GLU A 1 383 ? -26.359 24.703 -2.115 1 97.75 383 GLU A N 1
ATOM 2869 C CA . GLU A 1 383 ? -26.828 23.312 -2.166 1 97.75 383 GLU A CA 1
ATOM 2870 C C . GLU A 1 383 ? -27.453 22.906 -0.834 1 97.75 383 GLU A C 1
ATOM 2872 O O . GLU A 1 383 ? -28.359 22.062 -0.8 1 97.75 383 GLU A O 1
ATOM 2877 N N . ILE A 1 384 ? -26.969 23.484 0.234 1 97.06 384 ILE A N 1
ATOM 2878 C CA . ILE A 1 384 ? -27.5 23.062 1.524 1 97.06 384 ILE A CA 1
ATOM 2879 C C . ILE A 1 384 ? -28.594 24.031 1.97 1 97.06 384 ILE A C 1
ATOM 2881 O O . ILE A 1 384 ? -28.984 24.047 3.139 1 97.06 384 ILE A O 1
ATOM 2885 N N . GLY A 1 385 ? -29.016 24.984 1.104 1 97.19 385 GLY A N 1
ATOM 2886 C CA . GLY A 1 385 ? -30.25 25.719 1.295 1 97.19 385 GLY A CA 1
ATOM 2887 C C . GLY A 1 385 ? -30.031 27.141 1.773 1 97.19 385 GLY A C 1
ATOM 2888 O O . GLY A 1 385 ? -30.984 27.828 2.152 1 97.19 385 GLY A O 1
ATOM 2889 N N . LEU A 1 386 ? -28.844 27.578 1.743 1 97.5 386 LEU A N 1
ATOM 2890 C CA . LEU A 1 386 ? -28.594 28.953 2.189 1 97.5 386 LEU A CA 1
ATOM 2891 C C . LEU A 1 386 ? -28.797 29.938 1.045 1 97.5 386 LEU A C 1
ATOM 2893 O O . LEU A 1 386 ? -28.422 29.656 -0.099 1 97.5 386 LEU A O 1
ATOM 2897 N N . ASP A 1 387 ? -29.406 31.031 1.378 1 97.5 387 ASP A N 1
ATOM 2898 C CA . ASP A 1 387 ? -29.562 32.062 0.364 1 97.5 387 ASP A CA 1
ATOM 2899 C C . ASP A 1 387 ? -28.422 33.094 0.417 1 97.5 387 ASP A C 1
ATOM 2901 O O . ASP A 1 387 ? -27.547 33 1.276 1 97.5 387 ASP A O 1
ATOM 2905 N N . TRP A 1 388 ? -28.5 34 -0.471 1 97.31 388 TRP A N 1
ATOM 2906 C CA . TRP A 1 388 ? -27.391 34.938 -0.638 1 97.31 388 TRP A CA 1
ATOM 2907 C C . TRP A 1 388 ? -27.25 35.844 0.592 1 97.31 388 TRP A C 1
ATOM 2909 O O . TRP A 1 388 ? -26.125 36.219 0.959 1 97.31 388 TRP A O 1
ATOM 2919 N N . ASP A 1 389 ? -28.297 36.156 1.249 1 97.69 389 ASP A N 1
ATOM 2920 C CA . ASP A 1 389 ? -28.234 37 2.453 1 97.69 389 ASP A CA 1
ATOM 2921 C C . ASP A 1 389 ? -27.469 36.281 3.561 1 97.69 389 ASP A C 1
ATOM 2923 O O . ASP A 1 389 ? -26.594 36.875 4.195 1 97.69 389 ASP A O 1
ATOM 2927 N N . ARG A 1 390 ? -27.766 35.062 3.727 1 97.5 390 ARG A N 1
ATOM 2928 C CA . ARG A 1 390 ? -27.094 34.281 4.746 1 97.5 390 ARG A CA 1
ATOM 2929 C C . ARG A 1 390 ? -25.625 34.062 4.391 1 97.5 390 ARG A C 1
ATOM 2931 O O . ARG A 1 390 ? -24.75 34.125 5.266 1 97.5 390 ARG A O 1
ATOM 2938 N N . ILE A 1 391 ? -25.328 33.844 3.135 1 98.12 391 ILE A N 1
ATOM 2939 C CA . ILE A 1 391 ? -23.969 33.625 2.666 1 98.12 391 ILE A CA 1
ATOM 2940 C C . ILE A 1 391 ? -23.125 34.875 2.922 1 98.12 391 ILE A C 1
ATOM 2942 O O . ILE A 1 391 ? -21.984 34.781 3.381 1 98.12 391 ILE A O 1
ATOM 2946 N N . ILE A 1 392 ? -23.703 36 2.678 1 97.75 392 ILE A N 1
ATOM 2947 C CA . ILE A 1 392 ? -23.016 37.25 2.91 1 97.75 392 ILE A CA 1
ATOM 2948 C C . ILE A 1 392 ? -22.719 37.406 4.402 1 97.75 392 ILE A C 1
ATOM 2950 O O . ILE A 1 392 ? -21.641 37.875 4.781 1 97.75 392 ILE A O 1
ATOM 2954 N N . GLU A 1 393 ? -23.656 37.062 5.234 1 97.69 393 GLU A N 1
ATOM 2955 C CA . GLU A 1 393 ? -23.453 37.094 6.68 1 97.69 393 GLU A CA 1
ATOM 2956 C C . GLU A 1 393 ? -22.281 36.219 7.102 1 97.69 393 GLU A C 1
ATOM 2958 O O . GLU A 1 393 ? -21.469 36.594 7.941 1 97.69 393 GLU A O 1
ATOM 2963 N N . LEU A 1 394 ? -22.25 35 6.574 1 98.25 394 LEU A N 1
ATOM 2964 C CA . LEU A 1 394 ? -21.188 34.031 6.895 1 98.25 394 LEU A CA 1
ATOM 2965 C C . LEU A 1 394 ? -19.828 34.594 6.465 1 98.25 394 LEU A C 1
ATOM 2967 O O . LEU A 1 394 ? -18.844 34.438 7.188 1 98.25 394 LEU A O 1
ATOM 2971 N N . LYS A 1 395 ? -19.797 35.188 5.266 1 97.81 395 LYS A N 1
ATOM 2972 C CA . LYS A 1 395 ? -18.547 35.781 4.781 1 97.81 395 LYS A CA 1
ATOM 2973 C C . LYS A 1 395 ? -18.109 36.938 5.676 1 97.81 395 LYS A C 1
ATOM 2975 O O . LYS A 1 395 ? -16.922 37.094 5.992 1 97.81 395 LYS A O 1
ATOM 2980 N N . THR A 1 396 ? -19.094 37.75 6.102 1 97.06 396 THR A N 1
ATOM 2981 C CA . THR A 1 396 ? -18.828 38.906 6.957 1 97.06 396 THR A CA 1
ATOM 2982 C C . THR A 1 396 ? -18.297 38.438 8.32 1 97.06 396 THR A C 1
ATOM 2984 O O . THR A 1 396 ? -17.422 39.094 8.898 1 97.06 396 THR A O 1
ATOM 2987 N N . ALA A 1 397 ? -18.781 37.344 8.766 1 96.44 397 ALA A N 1
ATOM 2988 C CA . ALA A 1 397 ? -18.375 36.781 10.047 1 96.44 397 ALA A CA 1
ATOM 2989 C C . ALA A 1 397 ? -17.031 36.094 9.945 1 96.44 397 ALA A C 1
ATOM 2991 O O . ALA A 1 397 ? -16.438 35.719 10.961 1 96.44 397 ALA A O 1
ATOM 2992 N N . GLY A 1 398 ? -16.531 35.875 8.727 1 96.69 398 GLY A N 1
ATOM 2993 C CA . GLY A 1 398 ? -15.281 35.188 8.5 1 96.69 398 GLY A CA 1
ATOM 2994 C C . GLY A 1 398 ? -15.414 33.656 8.555 1 96.69 398 GLY A C 1
ATOM 2995 O O . GLY A 1 398 ? -14.414 32.938 8.609 1 96.69 398 GLY A O 1
ATOM 2996 N N . ALA A 1 399 ? -16.625 33.188 8.523 1 98.12 399 ALA A N 1
ATOM 2997 C CA . ALA A 1 399 ? -16.891 31.766 8.664 1 98.12 399 ALA A CA 1
ATOM 2998 C C . ALA A 1 399 ? -16.578 31.016 7.375 1 98.12 399 ALA A C 1
ATOM 3000 O O . ALA A 1 399 ? -16.219 29.844 7.41 1 98.12 399 ALA A O 1
ATOM 3001 N N . VAL A 1 400 ? -16.766 31.656 6.273 1 98.5 400 VAL A N 1
ATOM 3002 C CA . VAL A 1 400 ? -16.484 31.047 4.973 1 98.5 400 VAL A CA 1
ATOM 3003 C C . VAL A 1 400 ? -15.664 32 4.117 1 98.5 400 VAL A C 1
ATOM 3005 O O . VAL A 1 400 ? -15.5 33.188 4.461 1 98.5 400 VAL A O 1
ATOM 3008 N N . THR A 1 401 ? -15.117 31.422 3.102 1 96.06 401 THR A N 1
ATOM 3009 C CA . THR A 1 401 ? -14.336 32.188 2.154 1 96.06 401 THR A CA 1
ATOM 3010 C C . THR A 1 401 ? -15.25 32.969 1.208 1 96.06 401 THR A C 1
ATOM 3012 O O . THR A 1 401 ? -16.297 32.469 0.792 1 96.06 401 THR A O 1
ATOM 3015 N N . MET B 1 1 ? -19.547 -5.543 15.359 1 73.31 1 MET B N 1
ATOM 3016 C CA . MET B 1 1 ? -19.922 -6.266 14.141 1 73.31 1 MET B CA 1
ATOM 3017 C C . MET B 1 1 ? -18.859 -6.109 13.062 1 73.31 1 MET B C 1
ATOM 3019 O O . MET B 1 1 ? -18.25 -5.047 12.938 1 73.31 1 MET B O 1
ATOM 3023 N N . ARG B 1 2 ? -18.656 -7.277 12.312 1 92.38 2 ARG B N 1
ATOM 3024 C CA . ARG B 1 2 ? -17.703 -7.254 11.211 1 92.38 2 ARG B CA 1
ATOM 3025 C C . ARG B 1 2 ? -18.375 -6.914 9.891 1 92.38 2 ARG B C 1
ATOM 3027 O O . ARG B 1 2 ? -19.469 -7.43 9.594 1 92.38 2 ARG B O 1
ATOM 3034 N N . PRO B 1 3 ? -17.828 -6.035 9.102 1 96.75 3 PRO B N 1
ATOM 3035 C CA . PRO B 1 3 ? -18.531 -5.402 7.977 1 96.75 3 PRO B CA 1
ATOM 3036 C C . PRO B 1 3 ? -18.969 -6.406 6.914 1 96.75 3 PRO B C 1
ATOM 3038 O O . PRO B 1 3 ? -19.953 -6.172 6.215 1 96.75 3 PRO B O 1
ATOM 3041 N N . LEU B 1 4 ? -18.297 -7.582 6.828 1 98.19 4 LEU B N 1
ATOM 3042 C CA . LEU B 1 4 ? -18.594 -8.492 5.734 1 98.19 4 LEU B CA 1
ATOM 3043 C C . LEU B 1 4 ? -19.234 -9.781 6.262 1 98.19 4 LEU B C 1
ATOM 3045 O O . LEU B 1 4 ? -19.203 -10.812 5.586 1 98.19 4 LEU B O 1
ATOM 3049 N N . GLU B 1 5 ? -19.75 -9.695 7.465 1 97.56 5 GLU B N 1
ATOM 3050 C CA . GLU B 1 5 ? -20.5 -10.836 7.984 1 97.56 5 GLU B CA 1
ATOM 3051 C C . GLU B 1 5 ? -21.609 -11.25 7.023 1 97.56 5 GLU B C 1
ATOM 3053 O O . GLU B 1 5 ? -22.359 -10.406 6.539 1 97.56 5 GLU B O 1
ATOM 3058 N N . GLY B 1 6 ? -21.656 -12.531 6.746 1 97.75 6 GLY B N 1
ATOM 3059 C CA . GLY B 1 6 ? -22.688 -13.055 5.867 1 97.75 6 GLY B CA 1
ATOM 3060 C C . GLY B 1 6 ? -22.266 -13.102 4.41 1 97.75 6 GLY B C 1
ATOM 3061 O O . GLY B 1 6 ? -23 -13.617 3.564 1 97.75 6 GLY B O 1
ATOM 3062 N N . ILE B 1 7 ? -21.141 -12.57 4.051 1 98.75 7 ILE B N 1
ATOM 3063 C CA . ILE B 1 7 ? -20.609 -12.586 2.688 1 98.75 7 ILE B CA 1
ATOM 3064 C C . ILE B 1 7 ? -19.797 -13.852 2.463 1 98.75 7 ILE B C 1
ATOM 3066 O O . ILE B 1 7 ? -18.953 -14.203 3.289 1 98.75 7 ILE B O 1
ATOM 3070 N N . ARG B 1 8 ? -20.016 -14.523 1.393 1 98.88 8 ARG B N 1
ATOM 3071 C CA . ARG B 1 8 ? -19.266 -15.727 1.035 1 98.88 8 ARG B CA 1
ATOM 3072 C C . ARG B 1 8 ? -18.328 -15.461 -0.149 1 98.88 8 ARG B C 1
ATOM 3074 O O . ARG B 1 8 ? -18.766 -14.953 -1.186 1 98.88 8 ARG B O 1
ATOM 3081 N N . VAL B 1 9 ? -17.094 -15.781 0.015 1 98.94 9 VAL B N 1
ATOM 3082 C CA . VAL B 1 9 ? -16.094 -15.594 -1.019 1 98.94 9 VAL B CA 1
ATOM 3083 C C . VAL B 1 9 ? -15.516 -16.953 -1.436 1 98.94 9 VAL B C 1
ATOM 3085 O O . VAL B 1 9 ? -15.047 -17.719 -0.593 1 98.94 9 VAL B O 1
ATOM 3088 N N . LEU B 1 10 ? -15.617 -17.266 -2.703 1 98.94 10 LEU B N 1
ATOM 3089 C CA . LEU B 1 10 ? -14.945 -18.422 -3.281 1 98.94 10 LEU B CA 1
ATOM 3090 C C . LEU B 1 10 ? -13.617 -18.031 -3.906 1 98.94 10 LEU B C 1
ATOM 3092 O O . LEU B 1 10 ? -13.586 -17.359 -4.949 1 98.94 10 LEU B O 1
ATOM 3096 N N . GLU B 1 11 ? -12.57 -18.422 -3.264 1 98.94 11 GLU B N 1
ATOM 3097 C CA . GLU B 1 11 ? -11.227 -18.031 -3.688 1 98.94 11 GLU B CA 1
ATOM 3098 C C . GLU B 1 11 ? -10.547 -19.156 -4.477 1 98.94 11 GLU B C 1
ATOM 3100 O O . GLU B 1 11 ? -10.195 -20.188 -3.91 1 98.94 11 GLU B O 1
ATOM 3105 N N . VAL B 1 12 ? -10.406 -18.953 -5.738 1 98.88 12 VAL B N 1
ATOM 3106 C CA . VAL B 1 12 ? -9.641 -19.812 -6.637 1 98.88 12 VAL B CA 1
ATOM 3107 C C . VAL B 1 12 ? -8.344 -19.125 -7.039 1 98.88 12 VAL B C 1
ATOM 3109 O O . VAL B 1 12 ? -8.219 -18.625 -8.156 1 98.88 12 VAL B O 1
ATOM 3112 N N . ALA B 1 13 ? -7.453 -19.078 -6.129 1 98.69 13 ALA B N 1
ATOM 3113 C CA . ALA B 1 13 ? -6.223 -18.312 -6.281 1 98.69 13 ALA B CA 1
ATOM 3114 C C . ALA B 1 13 ? -5.062 -18.969 -5.547 1 98.69 13 ALA B C 1
ATOM 3116 O O . ALA B 1 13 ? -5.273 -19.797 -4.656 1 98.69 13 ALA B O 1
ATOM 3117 N N . MET B 1 14 ? -3.912 -18.625 -5.961 1 97.25 14 MET B N 1
ATOM 3118 C CA . MET B 1 14 ? -2.705 -19.188 -5.367 1 97.25 14 MET B CA 1
ATOM 3119 C C . MET B 1 14 ? -1.699 -18.094 -5.031 1 97.25 14 MET B C 1
ATOM 3121 O O . MET B 1 14 ? -1.876 -16.938 -5.43 1 97.25 14 MET B O 1
ATOM 3125 N N . TYR B 1 15 ? -0.701 -18.438 -4.184 1 96 15 TYR B N 1
ATOM 3126 C CA . TYR B 1 15 ? 0.44 -17.609 -3.834 1 96 15 TYR B CA 1
ATOM 3127 C C . TYR B 1 15 ? 0.017 -16.453 -2.922 1 96 15 TYR B C 1
ATOM 3129 O O . TYR B 1 15 ? -0.774 -16.656 -1.995 1 96 15 TYR B O 1
ATOM 3137 N N . GLY B 1 16 ? 0.658 -15.289 -3.092 1 96.69 16 GLY B N 1
ATOM 3138 C CA . GLY B 1 16 ? 0.562 -14.328 -2.002 1 96.69 16 GLY B CA 1
ATOM 3139 C C . GLY B 1 16 ? -0.375 -13.172 -2.303 1 96.69 16 GLY B C 1
ATOM 3140 O O . GLY B 1 16 ? -1.108 -12.719 -1.424 1 96.69 16 GLY B O 1
ATOM 3141 N N . PHE B 1 17 ? -0.52 -12.766 -3.576 1 98.62 17 PHE B N 1
ATOM 3142 C CA . PHE B 1 17 ? -1.211 -11.523 -3.902 1 98.62 17 PHE B CA 1
ATOM 3143 C C . PHE B 1 17 ? -2.709 -11.656 -3.666 1 98.62 17 PHE B C 1
ATOM 3145 O O . PHE B 1 17 ? -3.215 -11.281 -2.607 1 98.62 17 PHE B O 1
ATOM 3152 N N . VAL B 1 18 ? -3.404 -12.391 -4.438 1 98.88 18 VAL B N 1
ATOM 3153 C CA . VAL B 1 18 ? -4.859 -12.484 -4.371 1 98.88 18 VAL B CA 1
ATOM 3154 C C . VAL B 1 18 ? -5.273 -13.141 -3.057 1 98.88 18 VAL B C 1
ATOM 3156 O O . VAL B 1 18 ? -6.215 -12.688 -2.4 1 98.88 18 VAL B O 1
ATOM 3159 N N . PRO B 1 19 ? -4.551 -14.141 -2.566 1 98.88 19 PRO B N 1
ATOM 3160 C CA . PRO B 1 19 ? -4.906 -14.711 -1.262 1 98.88 19 PRO B CA 1
ATOM 3161 C C . PRO B 1 19 ? -4.785 -13.695 -0.127 1 98.88 19 PRO B C 1
ATOM 3163 O O . PRO B 1 19 ? -5.5 -13.797 0.874 1 98.88 19 PRO B O 1
ATOM 3166 N N . SER B 1 20 ? -3.893 -12.664 -0.237 1 98.88 20 SER B N 1
ATOM 3167 C CA . SER B 1 20 ? -3.846 -11.602 0.763 1 98.88 20 SER B CA 1
ATOM 3168 C C . SER B 1 20 ? -5.152 -10.82 0.799 1 98.88 20 SER B C 1
ATOM 3170 O O . SER B 1 20 ? -5.57 -10.352 1.859 1 98.88 20 SER B O 1
ATOM 3172 N N . ALA B 1 21 ? -5.715 -10.633 -0.364 1 98.94 21 ALA B N 1
ATOM 3173 C CA . ALA B 1 21 ? -7.043 -10.023 -0.392 1 98.94 21 ALA B CA 1
ATOM 3174 C C . ALA B 1 21 ? -8.047 -10.867 0.389 1 98.94 21 ALA B C 1
ATOM 3176 O O . ALA B 1 21 ? -8.836 -10.336 1.176 1 98.94 21 ALA B O 1
ATOM 3177 N N . GLY B 1 22 ? -8.023 -12.195 0.155 1 98.88 22 GLY B N 1
ATOM 3178 C CA . GLY B 1 22 ? -8.898 -13.094 0.895 1 98.88 22 GLY B CA 1
ATOM 3179 C C . GLY B 1 22 ? -8.711 -13 2.398 1 98.88 22 GLY B C 1
ATOM 3180 O O . GLY B 1 22 ? -9.688 -13.078 3.152 1 98.88 22 GLY B O 1
ATOM 3181 N N . ALA B 1 23 ? -7.48 -12.836 2.834 1 98.88 23 ALA B N 1
ATOM 3182 C CA . ALA B 1 23 ? -7.191 -12.711 4.262 1 98.88 23 ALA B CA 1
ATOM 3183 C C . ALA B 1 23 ? -7.844 -11.461 4.848 1 98.88 23 ALA B C 1
ATOM 3185 O O . ALA B 1 23 ? -8.422 -11.508 5.938 1 98.88 23 ALA B O 1
ATOM 3186 N N . VAL B 1 24 ? -7.719 -10.336 4.133 1 98.88 24 VAL B N 1
ATOM 3187 C CA . VAL B 1 24 ? -8.328 -9.094 4.586 1 98.88 24 VAL B CA 1
ATOM 3188 C C . VAL B 1 24 ? -9.844 -9.25 4.664 1 98.88 24 VAL B C 1
ATOM 3190 O O . VAL B 1 24 ? -10.461 -8.883 5.664 1 98.88 24 VAL B O 1
ATOM 3193 N N . LEU B 1 25 ? -10.43 -9.867 3.611 1 98.94 25 LEU B N 1
ATOM 3194 C CA . LEU B 1 25 ? -11.875 -10.078 3.584 1 98.94 25 LEU B CA 1
ATOM 3195 C C . LEU B 1 25 ? -12.312 -10.977 4.742 1 98.94 25 LEU B C 1
ATOM 3197 O O . LEU B 1 25 ? -13.336 -10.719 5.375 1 98.94 25 LEU B O 1
ATOM 3201 N N . ALA B 1 26 ? -11.539 -12.008 4.996 1 98.81 26 ALA B N 1
ATOM 3202 C CA . ALA B 1 26 ? -11.836 -12.898 6.117 1 98.81 26 ALA B CA 1
ATOM 3203 C C . ALA B 1 26 ? -11.812 -12.141 7.441 1 98.81 26 ALA B C 1
ATOM 3205 O O . ALA B 1 26 ? -12.711 -12.305 8.273 1 98.81 26 ALA B O 1
ATOM 3206 N N . GLU B 1 27 ? -10.875 -11.289 7.629 1 98.62 27 GLU B N 1
ATOM 3207 C CA . GLU B 1 27 ? -10.758 -10.516 8.859 1 98.62 27 GLU B CA 1
ATOM 3208 C C . GLU B 1 27 ? -11.859 -9.469 8.953 1 98.62 27 GLU B C 1
ATOM 3210 O O . GLU B 1 27 ? -12.188 -8.992 10.047 1 98.62 27 GLU B O 1
ATOM 3215 N N . TRP B 1 28 ? -12.375 -9.062 7.77 1 98.69 28 TRP B N 1
ATOM 3216 C CA . TRP B 1 28 ? -13.516 -8.148 7.766 1 98.69 28 TRP B CA 1
ATOM 3217 C C . TRP B 1 28 ? -14.82 -8.906 8.008 1 98.69 28 TRP B C 1
ATOM 3219 O O . TRP B 1 28 ? -15.891 -8.305 8.078 1 98.69 28 TRP B O 1
ATOM 3229 N N . GLY B 1 29 ? -14.766 -10.266 8.062 1 98.25 29 GLY B N 1
ATOM 3230 C CA . GLY B 1 29 ? -15.914 -11.031 8.523 1 98.25 29 GLY B CA 1
ATOM 3231 C C . GLY B 1 29 ? -16.438 -12 7.488 1 98.25 29 GLY B C 1
ATOM 3232 O O . GLY B 1 29 ? -17.344 -12.797 7.777 1 98.25 29 GLY B O 1
ATOM 3233 N N . ALA B 1 30 ? -15.898 -12.023 6.285 1 98.75 30 ALA B N 1
ATOM 3234 C CA . ALA B 1 30 ? -16.391 -12.883 5.215 1 98.75 30 ALA B CA 1
ATOM 3235 C C . ALA B 1 30 ? -16.031 -14.344 5.465 1 98.75 30 ALA B C 1
ATOM 3237 O O . ALA B 1 30 ? -15.031 -14.625 6.133 1 98.75 30 ALA B O 1
ATOM 3238 N N . ASP B 1 31 ? -16.859 -15.219 5.004 1 98.62 31 ASP B N 1
ATOM 3239 C CA . ASP B 1 31 ? -16.516 -16.625 4.91 1 98.62 31 ASP B CA 1
ATOM 3240 C C . ASP B 1 31 ? -15.758 -16.922 3.617 1 98.62 31 ASP B C 1
ATOM 3242 O O . ASP B 1 31 ? -16.375 -17.062 2.553 1 98.62 31 ASP B O 1
ATOM 3246 N N . VAL B 1 32 ? -14.477 -17.062 3.736 1 98.94 32 VAL B N 1
ATOM 3247 C CA . VAL B 1 32 ? -13.641 -17.25 2.557 1 98.94 32 VAL B CA 1
ATOM 3248 C C . VAL B 1 32 ? -13.266 -18.719 2.41 1 98.94 32 VAL B C 1
ATOM 3250 O O . VAL B 1 32 ? -12.617 -19.297 3.287 1 98.94 32 VAL B O 1
ATOM 3253 N N . LEU B 1 33 ? -13.664 -19.297 1.304 1 98.88 33 LEU B N 1
ATOM 3254 C CA . LEU B 1 33 ? -13.344 -20.672 0.948 1 98.88 33 LEU B CA 1
ATOM 3255 C C . LEU B 1 33 ? -12.234 -20.734 -0.094 1 98.88 33 LEU B C 1
ATOM 3257 O O . LEU B 1 33 ? -12.453 -20.375 -1.257 1 98.88 33 LEU B O 1
ATOM 3261 N N . LYS B 1 34 ? -11.109 -21.156 0.337 1 98.88 34 LYS B N 1
ATOM 3262 C CA . LYS B 1 34 ? -9.969 -21.281 -0.571 1 98.88 34 LYS B CA 1
ATOM 3263 C C . LYS B 1 34 ? -9.984 -22.641 -1.281 1 98.88 34 LYS B C 1
ATOM 3265 O O . LYS B 1 34 ? -10.039 -23.688 -0.634 1 98.88 34 LYS B O 1
ATOM 3270 N N . VAL B 1 35 ? -9.977 -22.594 -2.578 1 98.88 35 VAL B N 1
ATOM 3271 C CA . VAL B 1 35 ? -9.859 -23.797 -3.393 1 98.88 35 VAL B CA 1
ATOM 3272 C C . VAL B 1 35 ? -8.383 -24.094 -3.672 1 98.88 35 VAL B C 1
ATOM 3274 O O . VAL B 1 35 ? -7.656 -23.219 -4.164 1 98.88 35 VAL B O 1
ATOM 3277 N N . GLU B 1 36 ? -7.953 -25.234 -3.332 1 98.38 36 GLU B N 1
ATOM 3278 C CA . GLU B 1 36 ? -6.629 -25.75 -3.668 1 98.38 36 GLU B CA 1
ATOM 3279 C C . GLU B 1 36 ? -6.727 -27.016 -4.523 1 98.38 36 GLU B C 1
ATOM 3281 O O . GLU B 1 36 ? -7.699 -27.766 -4.422 1 98.38 36 GLU B O 1
ATOM 3286 N N . HIS B 1 37 ? -5.738 -27.188 -5.422 1 97.94 37 HIS B N 1
ATOM 3287 C CA . HIS B 1 37 ? -5.75 -28.438 -6.184 1 97.94 37 HIS B CA 1
ATOM 3288 C C . HIS B 1 37 ? -5.824 -29.656 -5.262 1 97.94 37 HIS B C 1
ATOM 3290 O O . HIS B 1 37 ? -5.125 -29.703 -4.25 1 97.94 37 HIS B O 1
ATOM 3296 N N . ALA B 1 38 ? -6.547 -30.656 -5.629 1 97.88 38 ALA B N 1
ATOM 3297 C CA . ALA B 1 38 ? -6.93 -31.781 -4.77 1 97.88 38 ALA B CA 1
ATOM 3298 C C . ALA B 1 38 ? -5.711 -32.594 -4.34 1 97.88 38 ALA B C 1
ATOM 3300 O O . ALA B 1 38 ? -5.723 -33.219 -3.289 1 97.88 38 ALA B O 1
ATOM 3301 N N . VAL B 1 39 ? -4.641 -32.5 -5.105 1 96.56 39 VAL B N 1
ATOM 3302 C CA . VAL B 1 39 ? -3.479 -33.312 -4.832 1 96.56 39 VAL B CA 1
ATOM 3303 C C . VAL B 1 39 ? -2.283 -32.438 -4.469 1 96.56 39 VAL B C 1
ATOM 3305 O O . VAL B 1 39 ? -1.667 -32.625 -3.416 1 96.56 39 VAL B O 1
ATOM 3308 N N . THR B 1 40 ? -2.002 -31.453 -5.215 1 95.44 40 THR B N 1
ATOM 3309 C CA . THR B 1 40 ? -0.759 -30.688 -5.094 1 95.44 40 THR B CA 1
ATOM 3310 C C . THR B 1 40 ? -0.93 -29.516 -4.133 1 95.44 40 THR B C 1
ATOM 3312 O O . THR B 1 40 ? 0.054 -28.984 -3.619 1 95.44 40 THR B O 1
ATOM 3315 N N . GLY B 1 41 ? -2.225 -29.094 -3.873 1 96.75 41 GLY B N 1
ATOM 3316 C CA . GLY B 1 41 ? -2.469 -27.938 -3.037 1 96.75 41 GLY B CA 1
ATOM 3317 C C . GLY B 1 41 ? -1.903 -26.656 -3.617 1 96.75 41 GLY B C 1
ATOM 3318 O O . GLY B 1 41 ? -1.72 -26.547 -4.832 1 96.75 41 GLY B O 1
ATOM 3319 N N . ASP B 1 42 ? -1.791 -25.641 -2.795 1 97.12 42 ASP B N 1
ATOM 3320 C CA . ASP B 1 42 ? -1.131 -24.391 -3.162 1 97.12 42 ASP B CA 1
ATOM 3321 C C . ASP B 1 42 ? 0.389 -24.547 -3.117 1 97.12 42 ASP B C 1
ATOM 3323 O O . ASP B 1 42 ? 0.951 -24.922 -2.088 1 97.12 42 ASP B O 1
ATOM 3327 N N . PRO B 1 43 ? 1.036 -24.203 -4.203 1 94.75 43 PRO B N 1
ATOM 3328 C CA . PRO B 1 43 ? 2.496 -24.328 -4.211 1 94.75 43 PRO B CA 1
ATOM 3329 C C . PRO B 1 43 ? 3.164 -23.5 -3.113 1 94.75 43 PRO B C 1
ATOM 3331 O O . PRO B 1 43 ? 4.277 -23.812 -2.688 1 94.75 43 PRO B O 1
ATOM 3334 N N . GLN B 1 44 ? 2.553 -22.547 -2.609 1 95.19 44 GLN B N 1
ATOM 3335 C CA . GLN B 1 44 ? 3.102 -21.688 -1.559 1 95.19 44 GLN B CA 1
ATOM 3336 C C . GLN B 1 44 ? 3.377 -22.5 -0.289 1 95.19 44 GLN B C 1
ATOM 3338 O O . GLN B 1 44 ? 4.219 -22.109 0.523 1 95.19 44 GLN B O 1
ATOM 3343 N N . ARG B 1 45 ? 2.643 -23.578 -0.059 1 95.69 45 ARG B N 1
ATOM 3344 C CA . ARG B 1 45 ? 2.83 -24.422 1.121 1 95.69 45 ARG B CA 1
ATOM 3345 C C . ARG B 1 45 ? 4.234 -25.016 1.154 1 95.69 45 ARG B C 1
ATOM 3347 O O . ARG B 1 45 ? 4.75 -25.344 2.225 1 95.69 45 ARG B O 1
ATOM 3354 N N . GLY B 1 46 ? 4.824 -25.109 -0.002 1 93.75 46 GLY B N 1
ATOM 3355 C CA . GLY B 1 46 ? 6.16 -25.672 -0.103 1 93.75 46 GLY B CA 1
ATOM 3356 C C . GLY B 1 46 ? 7.262 -24.656 0.091 1 93.75 46 GLY B C 1
ATOM 3357 O O . GLY B 1 46 ? 8.438 -25.016 0.201 1 93.75 46 GLY B O 1
ATOM 3358 N N . LEU B 1 47 ? 6.918 -23.406 0.168 1 92.69 47 LEU B N 1
ATOM 3359 C CA . LEU B 1 47 ? 7.918 -22.359 0.36 1 92.69 47 LEU B CA 1
ATOM 3360 C C . LEU B 1 47 ? 8.391 -22.328 1.809 1 92.69 47 LEU B C 1
ATOM 3362 O O . LEU B 1 47 ? 7.66 -21.891 2.695 1 92.69 47 LEU B O 1
ATOM 3366 N N . ARG B 1 48 ? 9.578 -22.781 1.98 1 95 48 ARG B N 1
ATOM 3367 C CA . ARG B 1 48 ? 10.102 -22.906 3.338 1 95 48 ARG B CA 1
ATOM 3368 C C . ARG B 1 48 ? 11.406 -22.125 3.494 1 95 48 ARG B C 1
ATOM 3370 O O . ARG B 1 48 ? 11.914 -21.969 4.605 1 95 48 ARG B O 1
ATOM 3377 N N . GLN B 1 49 ? 11.906 -21.656 2.43 1 92.75 49 GLN B N 1
ATOM 3378 C CA . GLN B 1 49 ? 13.156 -20.891 2.428 1 92.75 49 GLN B CA 1
ATOM 3379 C C . GLN B 1 49 ? 12.945 -19.484 1.893 1 92.75 49 GLN B C 1
ATOM 3381 O O . GLN B 1 49 ? 12.414 -19.297 0.793 1 92.75 49 GLN B O 1
ATOM 3386 N N . THR B 1 50 ? 13.336 -18.5 2.658 1 92.44 50 THR B N 1
ATOM 3387 C CA . THR B 1 50 ? 13.391 -17.094 2.27 1 92.44 50 THR B CA 1
ATOM 3388 C C . THR B 1 50 ? 14.75 -16.484 2.604 1 92.44 50 THR B C 1
ATOM 3390 O O . THR B 1 50 ? 15.039 -16.219 3.771 1 92.44 50 THR B O 1
ATOM 3393 N N . GLY B 1 51 ? 15.477 -16.141 1.53 1 87.38 51 GLY B N 1
ATOM 3394 C CA . GLY B 1 51 ? 16.844 -15.766 1.804 1 87.38 51 GLY B CA 1
ATOM 3395 C C . GLY B 1 51 ? 17.578 -16.766 2.674 1 87.38 51 GLY B C 1
ATOM 3396 O O . GLY B 1 51 ? 17.609 -17.969 2.367 1 87.38 51 GLY B O 1
ATOM 3397 N N . MET B 1 52 ? 18.109 -16.281 3.762 1 89.25 52 MET B N 1
ATOM 3398 C CA . MET B 1 52 ? 18.875 -17.141 4.66 1 89.25 52 MET B CA 1
ATOM 3399 C C . MET B 1 52 ? 17.953 -17.75 5.723 1 89.25 52 MET B C 1
ATOM 3401 O O . MET B 1 52 ? 18.406 -18.578 6.527 1 89.25 52 MET B O 1
ATOM 3405 N N . LEU B 1 53 ? 16.703 -17.391 5.699 1 95.81 53 LEU B N 1
ATOM 3406 C CA . LEU B 1 53 ? 15.766 -17.875 6.703 1 95.81 53 LEU B CA 1
ATOM 3407 C C . LEU B 1 53 ? 15.078 -19.156 6.227 1 95.81 53 LEU B C 1
ATOM 3409 O O . LEU B 1 53 ? 14.594 -19.219 5.094 1 95.81 53 LEU B O 1
ATOM 3413 N N . ARG B 1 54 ? 15.031 -20.188 7.07 1 96.81 54 ARG B N 1
ATOM 3414 C CA . ARG B 1 54 ? 14.383 -21.453 6.762 1 96.81 54 ARG B CA 1
ATOM 3415 C C . ARG B 1 54 ? 13.367 -21.828 7.836 1 96.81 54 ARG B C 1
ATOM 3417 O O . ARG B 1 54 ? 13.664 -21.766 9.031 1 96.81 54 ARG B O 1
ATOM 3424 N N . VAL B 1 55 ? 12.203 -22.109 7.406 1 97.44 55 VAL B N 1
ATOM 3425 C CA . VAL B 1 55 ? 11.156 -22.547 8.312 1 97.44 55 VAL B CA 1
ATOM 3426 C C . VAL B 1 55 ? 11.109 -24.078 8.352 1 97.44 55 VAL B C 1
ATOM 3428 O O . VAL B 1 55 ? 11 -24.734 7.305 1 97.44 55 VAL B O 1
ATOM 3431 N N . GLU B 1 56 ? 11.188 -24.672 9.562 1 95.31 56 GLU B N 1
ATOM 3432 C CA . GLU B 1 56 ? 11.062 -26.125 9.742 1 95.31 56 GLU B CA 1
ATOM 3433 C C . GLU B 1 56 ? 9.695 -26.484 10.305 1 95.31 56 GLU B C 1
ATOM 3435 O O . GLU B 1 56 ? 9.219 -25.859 11.266 1 95.31 56 GLU B O 1
ATOM 3440 N N . GLY B 1 57 ? 9.07 -27.375 9.703 1 92.94 57 GLY B N 1
ATOM 3441 C CA . GLY B 1 57 ? 7.785 -27.844 10.188 1 92.94 57 GLY B CA 1
ATOM 3442 C C . GLY B 1 57 ? 6.695 -26.797 10.102 1 92.94 57 GLY B C 1
ATOM 3443 O O . GLY B 1 57 ? 6.762 -25.891 9.266 1 92.94 57 GLY B O 1
ATOM 3444 N N . ASP B 1 58 ? 5.59 -26.984 10.844 1 94.56 58 ASP B N 1
ATOM 3445 C CA . ASP B 1 58 ? 4.445 -26.078 10.906 1 94.56 58 ASP B CA 1
ATOM 3446 C C . ASP B 1 58 ? 4.359 -25.391 12.266 1 94.56 58 ASP B C 1
ATOM 3448 O O . ASP B 1 58 ? 4.855 -25.922 13.266 1 94.56 58 ASP B O 1
ATOM 3452 N N . PRO B 1 59 ? 3.814 -24.234 12.359 1 97.12 59 PRO B N 1
ATOM 3453 C CA . PRO B 1 59 ? 3.191 -23.516 11.242 1 97.12 59 PRO B CA 1
ATOM 3454 C C . PRO B 1 59 ? 4.211 -22.828 10.336 1 97.12 59 PRO B C 1
ATOM 3456 O O . PRO B 1 59 ? 5.332 -22.547 10.766 1 97.12 59 PRO B O 1
ATOM 3459 N N . ASN B 1 60 ? 3.887 -22.641 9.07 1 97.5 60 ASN B N 1
ATOM 3460 C CA . ASN B 1 60 ? 4.699 -21.969 8.062 1 97.5 60 ASN B CA 1
ATOM 3461 C C . ASN B 1 60 ? 4.191 -20.547 7.785 1 97.5 60 ASN B C 1
ATOM 3463 O O . ASN B 1 60 ? 3.199 -20.375 7.078 1 97.5 60 ASN B O 1
ATOM 3467 N N . PRO B 1 61 ? 4.883 -19.484 8.281 1 97.5 61 PRO B N 1
ATOM 3468 C CA . PRO B 1 61 ? 4.414 -18.109 8.086 1 97.5 61 PRO B CA 1
ATOM 3469 C C . PRO B 1 61 ? 4.25 -17.75 6.617 1 97.5 61 PRO B C 1
ATOM 3471 O O . PRO B 1 61 ? 3.455 -16.859 6.277 1 97.5 61 PRO B O 1
ATOM 3474 N N . ASN B 1 62 ? 4.945 -18.469 5.758 1 96.25 62 ASN B N 1
ATOM 3475 C CA . ASN B 1 62 ? 4.914 -18.156 4.332 1 96.25 62 ASN B CA 1
ATOM 3476 C C . ASN B 1 62 ? 3.529 -18.391 3.736 1 96.25 62 ASN B C 1
ATOM 3478 O O . ASN B 1 62 ? 3.16 -17.75 2.746 1 96.25 62 ASN B O 1
ATOM 3482 N N . ILE B 1 63 ? 2.799 -19.25 4.277 1 97.06 63 ILE B N 1
ATOM 3483 C CA . ILE B 1 63 ? 1.453 -19.516 3.775 1 97.06 63 ILE B CA 1
ATOM 3484 C C . ILE B 1 63 ? 0.423 -18.906 4.723 1 97.06 63 ILE B C 1
ATOM 3486 O O . ILE B 1 63 ? -0.67 -18.516 4.297 1 97.06 63 ILE B O 1
ATOM 3490 N N . GLU B 1 64 ? 0.749 -18.734 6.039 1 98.06 64 GLU B N 1
ATOM 3491 C CA . GLU B 1 64 ? -0.189 -18.328 7.074 1 98.06 64 GLU B CA 1
ATOM 3492 C C . GLU B 1 64 ? -0.622 -16.875 6.883 1 98.06 64 GLU B C 1
ATOM 3494 O O . GLU B 1 64 ? -1.787 -16.531 7.098 1 98.06 64 GLU B O 1
ATOM 3499 N N . HIS B 1 65 ? 0.275 -16.016 6.469 1 97.88 65 HIS B N 1
ATOM 3500 C CA . HIS B 1 65 ? -0.009 -14.594 6.332 1 97.88 65 HIS B CA 1
ATOM 3501 C C . HIS B 1 65 ? -1.166 -14.359 5.367 1 97.88 65 HIS B C 1
ATOM 3503 O O . HIS B 1 65 ? -2.133 -13.672 5.711 1 97.88 65 HIS B O 1
ATOM 3509 N N . ALA B 1 66 ? -1.164 -14.977 4.234 1 98.38 66 ALA B N 1
ATOM 3510 C CA . ALA B 1 66 ? -2.131 -14.688 3.18 1 98.38 66 ALA B CA 1
ATOM 3511 C C . ALA B 1 66 ? -3.377 -15.562 3.324 1 98.38 66 ALA B C 1
ATOM 3513 O O . ALA B 1 66 ? -4.391 -15.32 2.662 1 98.38 66 ALA B O 1
ATOM 3514 N N . ASN B 1 67 ? -3.355 -16.578 4.238 1 98.62 67 ASN B N 1
ATOM 3515 C CA . ASN B 1 67 ? -4.457 -17.531 4.223 1 98.62 67 ASN B CA 1
ATOM 3516 C C . ASN B 1 67 ? -5.109 -17.672 5.594 1 98.62 67 ASN B C 1
ATOM 3518 O O . ASN B 1 67 ? -6.016 -18.484 5.781 1 98.62 67 ASN B O 1
ATOM 3522 N N . ARG B 1 68 ? -4.668 -16.844 6.551 1 98.5 68 ARG B N 1
ATOM 3523 C CA . ARG B 1 68 ? -5.266 -16.859 7.883 1 98.5 68 ARG B CA 1
ATOM 3524 C C . ARG B 1 68 ? -6.773 -16.656 7.809 1 98.5 68 ARG B C 1
ATOM 3526 O O . ARG B 1 68 ? -7.266 -15.93 6.945 1 98.5 68 ARG B O 1
ATOM 3533 N N . GLY B 1 69 ? -7.473 -17.328 8.633 1 98.25 69 GLY B N 1
ATOM 3534 C CA . GLY B 1 69 ? -8.898 -17.109 8.828 1 98.25 69 GLY B CA 1
ATOM 3535 C C . GLY B 1 69 ? -9.758 -17.812 7.789 1 98.25 69 GLY B C 1
ATOM 3536 O O . GLY B 1 69 ? -10.984 -17.797 7.883 1 98.25 69 GLY B O 1
ATOM 3537 N N . LYS B 1 70 ? -9.188 -18.562 6.828 1 98.69 70 LYS B N 1
ATOM 3538 C CA . LYS B 1 70 ? -9.953 -19.156 5.734 1 98.69 70 LYS B CA 1
ATOM 3539 C C . LYS B 1 70 ? -10.281 -20.609 6.02 1 98.69 70 LYS B C 1
ATOM 3541 O O . LYS B 1 70 ? -9.828 -21.172 7.023 1 98.69 70 LYS B O 1
ATOM 3546 N N . ARG B 1 71 ? -11.164 -21.141 5.227 1 98.62 71 ARG B N 1
ATOM 3547 C CA . ARG B 1 71 ? -11.352 -22.578 5.066 1 98.62 71 ARG B CA 1
ATOM 3548 C C . ARG B 1 71 ? -10.82 -23.062 3.719 1 98.62 71 ARG B C 1
ATOM 3550 O O . ARG B 1 71 ? -10.719 -22.281 2.773 1 98.62 71 ARG B O 1
ATOM 3557 N N .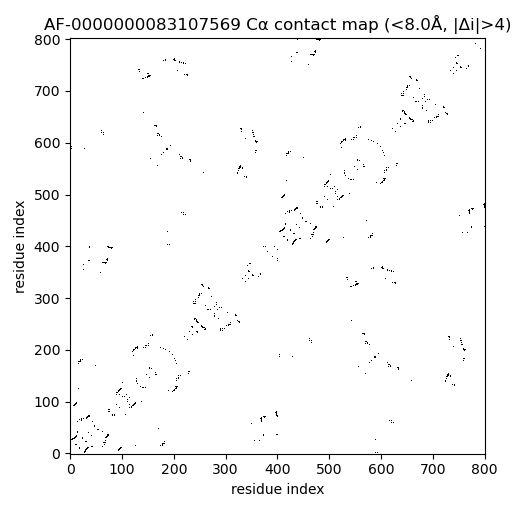 SER B 1 72 ? -10.422 -24.328 3.656 1 98.75 72 SER B N 1
ATOM 3558 C CA . SER B 1 72 ? -9.805 -24.828 2.436 1 98.75 72 SER B CA 1
ATOM 3559 C C . SER B 1 72 ? -10.508 -26.094 1.943 1 98.75 72 SER B C 1
ATOM 3561 O O . SER B 1 72 ? -10.883 -26.953 2.742 1 98.75 72 SER B O 1
ATOM 3563 N N . ILE B 1 73 ? -10.727 -26.203 0.657 1 98.88 73 ILE B N 1
ATOM 3564 C CA . ILE B 1 73 ? -11.25 -27.391 -0.012 1 98.88 73 ILE B CA 1
ATOM 3565 C C . ILE B 1 73 ? -10.273 -27.828 -1.101 1 98.88 73 ILE B C 1
ATOM 3567 O O . ILE B 1 73 ? -9.766 -27 -1.861 1 98.88 73 ILE B O 1
ATOM 3571 N N . GLY B 1 74 ? -9.93 -29.125 -1.086 1 98.75 74 GLY B N 1
ATOM 3572 C CA . GLY B 1 74 ? -9.18 -29.703 -2.184 1 98.75 74 GLY B CA 1
ATOM 3573 C C . GLY B 1 74 ? -10.047 -30.078 -3.375 1 98.75 74 GLY B C 1
ATOM 3574 O O . GLY B 1 74 ? -10.945 -30.906 -3.26 1 98.75 74 GLY B O 1
ATOM 3575 N N . LEU B 1 75 ? -9.789 -29.469 -4.52 1 98.69 75 LEU B N 1
ATOM 3576 C CA . LEU B 1 75 ? -10.648 -29.625 -5.688 1 98.69 75 LEU B CA 1
ATOM 3577 C C . LEU B 1 75 ? -9.828 -29.672 -6.969 1 98.69 75 LEU B C 1
ATOM 3579 O O . LEU B 1 75 ? -8.961 -28.828 -7.188 1 98.69 75 LEU B O 1
ATOM 3583 N N . ASP B 1 76 ? -10.008 -30.703 -7.773 1 98.44 76 ASP B N 1
ATOM 3584 C CA . ASP B 1 76 ? -9.422 -30.75 -9.109 1 98.44 76 ASP B CA 1
ATOM 3585 C C . ASP B 1 76 ? -10.422 -30.266 -10.164 1 98.44 76 ASP B C 1
ATOM 3587 O O . ASP B 1 76 ? -11.289 -31.031 -10.594 1 98.44 76 ASP B O 1
ATOM 3591 N N . MET B 1 77 ? -10.227 -29.109 -10.648 1 97 77 MET B N 1
ATOM 3592 C CA . MET B 1 77 ? -11.172 -28.453 -11.555 1 97 77 MET B CA 1
ATOM 3593 C C . MET B 1 77 ? -11.023 -28.984 -12.969 1 97 77 MET B C 1
ATOM 3595 O O . MET B 1 77 ? -11.812 -28.641 -13.852 1 97 77 MET B O 1
ATOM 3599 N N . SER B 1 78 ? -9.984 -29.844 -13.203 1 95.81 78 SER B N 1
ATOM 3600 C CA . SER B 1 78 ? -9.75 -30.359 -14.555 1 95.81 78 SER B CA 1
ATOM 3601 C C . SER B 1 78 ? -10.672 -31.531 -14.867 1 95.81 78 SER B C 1
ATOM 3603 O O . SER B 1 78 ? -10.836 -31.906 -16.031 1 95.81 78 SER B O 1
ATOM 3605 N N . VAL B 1 79 ? -11.227 -32.125 -13.844 1 95.38 79 VAL B N 1
ATOM 3606 C CA . VAL B 1 79 ? -12.148 -33.25 -14.062 1 95.38 79 VAL B CA 1
ATOM 3607 C C . VAL B 1 79 ? -13.594 -32.75 -13.969 1 95.38 79 VAL B C 1
ATOM 3609 O O . VAL B 1 79 ? -13.875 -31.797 -13.227 1 95.38 79 VAL B O 1
ATOM 3612 N N . ALA B 1 80 ? -14.492 -33.406 -14.633 1 96.38 80 ALA B N 1
ATOM 3613 C CA . ALA B 1 80 ? -15.875 -32.969 -14.773 1 96.38 80 ALA B CA 1
ATOM 3614 C C . ALA B 1 80 ? -16.562 -32.844 -13.414 1 96.38 80 ALA B C 1
ATOM 3616 O O . ALA B 1 80 ? -17.297 -31.891 -13.148 1 96.38 80 ALA B O 1
ATOM 3617 N N . GLU B 1 81 ? -16.328 -33.844 -12.57 1 97.31 81 GLU B N 1
ATOM 3618 C CA . GLU B 1 81 ? -16.969 -33.844 -11.25 1 97.31 81 GLU B CA 1
ATOM 3619 C C . GLU B 1 81 ? -16.469 -32.688 -10.391 1 97.31 81 GLU B C 1
ATOM 3621 O O . GLU B 1 81 ? -17.25 -32.125 -9.617 1 97.31 81 GLU B O 1
ATOM 3626 N N . GLY B 1 82 ? -15.172 -32.344 -10.484 1 97.81 82 GLY B N 1
ATOM 3627 C CA . GLY B 1 82 ? -14.633 -31.203 -9.766 1 97.81 82 GLY B CA 1
ATOM 3628 C C . GLY B 1 82 ? -15.219 -29.875 -10.219 1 97.81 82 GLY B C 1
ATOM 3629 O O . GLY B 1 82 ? -15.484 -29 -9.406 1 97.81 82 GLY B O 1
ATOM 3630 N N . ARG B 1 83 ? -15.438 -29.75 -11.492 1 97.62 83 ARG B N 1
ATOM 3631 C CA . ARG B 1 83 ? -16.047 -28.547 -12.047 1 97.62 83 ARG B CA 1
ATOM 3632 C C . ARG B 1 83 ? -17.484 -28.375 -11.562 1 97.62 83 ARG B C 1
ATOM 3634 O O . ARG B 1 83 ? -17.938 -27.266 -11.312 1 97.62 83 ARG B O 1
ATOM 3641 N N . GLU B 1 84 ? -18.156 -29.484 -11.469 1 97.31 84 GLU B N 1
ATOM 3642 C CA . GLU B 1 84 ? -19.531 -29.453 -10.953 1 97.31 84 GLU B CA 1
ATOM 3643 C C . GLU B 1 84 ? -19.562 -28.906 -9.531 1 97.31 84 GLU B C 1
ATOM 3645 O O . GLU B 1 84 ? -20.422 -28.078 -9.195 1 97.31 84 GLU B O 1
ATOM 3650 N N . VAL B 1 85 ? -18.641 -29.391 -8.727 1 98.5 85 VAL B N 1
ATOM 3651 C CA . VAL B 1 85 ? -18.547 -28.922 -7.348 1 98.5 85 VAL B CA 1
ATOM 3652 C C . VAL B 1 85 ? -18.234 -27.438 -7.332 1 98.5 85 VAL B C 1
ATOM 3654 O O . VAL B 1 85 ? -18.844 -26.672 -6.574 1 98.5 85 VAL B O 1
ATOM 3657 N N . LEU B 1 86 ? -17.328 -27.016 -8.188 1 98.75 86 LEU B N 1
ATOM 3658 C CA . LEU B 1 86 ? -16.953 -25.609 -8.266 1 98.75 86 LEU B CA 1
ATOM 3659 C C . LEU B 1 86 ? -18.156 -24.734 -8.625 1 98.75 86 LEU B C 1
ATOM 3661 O O . LEU B 1 86 ? -18.359 -23.672 -8.047 1 98.75 86 LEU B O 1
ATOM 3665 N N . CYS B 1 87 ? -18.922 -25.188 -9.57 1 98.5 87 CYS B N 1
ATOM 3666 C CA . CYS B 1 87 ? -20.094 -24.453 -10.008 1 98.5 87 CYS B CA 1
ATOM 3667 C C . CYS B 1 87 ? -21.109 -24.328 -8.883 1 98.5 87 CYS B C 1
ATOM 3669 O O . CYS B 1 87 ? -21.734 -23.266 -8.703 1 98.5 87 CYS B O 1
ATOM 3671 N N . GLU B 1 88 ? -21.281 -25.391 -8.148 1 98.5 88 GLU B N 1
ATOM 3672 C CA . GLU B 1 88 ? -22.203 -25.359 -7.02 1 98.5 88 GLU B CA 1
ATOM 3673 C C . GLU B 1 88 ? -21.734 -24.375 -5.949 1 98.5 88 GLU B C 1
ATOM 3675 O O . GLU B 1 88 ? -22.547 -23.656 -5.359 1 98.5 88 GLU B O 1
ATOM 3680 N N . LEU B 1 89 ? -20.453 -24.375 -5.656 1 98.81 89 LEU B N 1
ATOM 3681 C CA . LEU B 1 89 ? -19.891 -23.422 -4.699 1 98.81 89 LEU B CA 1
ATOM 3682 C C . LEU B 1 89 ? -20.047 -22 -5.191 1 98.81 89 LEU B C 1
ATOM 3684 O O . LEU B 1 89 ? -20.391 -21.094 -4.41 1 98.81 89 LEU B O 1
ATOM 3688 N N . ALA B 1 90 ? -19.797 -21.766 -6.5 1 98.88 90 ALA B N 1
ATOM 3689 C CA . ALA B 1 90 ? -19.938 -20.438 -7.09 1 98.88 90 ALA B CA 1
ATOM 3690 C C . ALA B 1 90 ? -21.391 -19.953 -6.992 1 98.88 90 ALA B C 1
ATOM 3692 O O . ALA B 1 90 ? -21.641 -18.781 -6.723 1 98.88 90 ALA B O 1
ATOM 3693 N N . ARG B 1 91 ? -22.328 -20.859 -7.18 1 98.5 91 ARG B N 1
ATOM 3694 C CA . ARG B 1 91 ? -23.75 -20.547 -7.121 1 98.5 91 ARG B CA 1
ATOM 3695 C C . ARG B 1 91 ? -24.125 -19.969 -5.754 1 98.5 91 ARG B C 1
ATOM 3697 O O . ARG B 1 91 ? -25.031 -19.125 -5.652 1 98.5 91 ARG B O 1
ATOM 3704 N N . ARG B 1 92 ? -23.375 -20.328 -4.762 1 98.25 92 ARG B N 1
ATOM 3705 C CA . ARG B 1 92 ? -23.719 -19.984 -3.383 1 98.25 92 ARG B CA 1
ATOM 3706 C C . ARG B 1 92 ? -22.828 -18.875 -2.855 1 98.25 92 ARG B C 1
ATOM 3708 O O . ARG B 1 92 ? -22.859 -18.547 -1.667 1 98.25 92 ARG B O 1
ATOM 3715 N N . SER B 1 93 ? -22.031 -18.281 -3.689 1 98.88 93 SER B N 1
ATOM 3716 C CA . SER B 1 93 ? -21.047 -17.297 -3.256 1 98.88 93 SER B CA 1
ATOM 3717 C C . SER B 1 93 ? -21.438 -15.891 -3.707 1 98.88 93 SER B C 1
ATOM 3719 O O . SER B 1 93 ? -22.156 -15.734 -4.703 1 98.88 93 SER B O 1
ATOM 3721 N N . ASP B 1 94 ? -20.969 -14.898 -2.973 1 98.94 94 ASP B N 1
ATOM 3722 C CA . ASP B 1 94 ? -21.172 -13.5 -3.338 1 98.94 94 ASP B CA 1
ATOM 3723 C C . ASP B 1 94 ? -20.031 -12.992 -4.207 1 98.94 94 ASP B C 1
ATOM 3725 O O . ASP B 1 94 ? -20.219 -12.078 -5.012 1 98.94 94 ASP B O 1
ATOM 3729 N N . VAL B 1 95 ? -18.875 -13.539 -4.027 1 99 95 VAL B N 1
ATOM 3730 C CA . VAL B 1 95 ? -17.672 -13.102 -4.715 1 99 95 VAL B CA 1
ATOM 3731 C C . VAL B 1 95 ? -16.906 -14.312 -5.238 1 99 95 VAL B C 1
ATOM 3733 O O . VAL B 1 95 ? -16.719 -15.297 -4.512 1 99 95 VAL B O 1
ATOM 3736 N N . PHE B 1 96 ? -16.562 -14.352 -6.5 1 98.94 96 PHE B N 1
ATOM 3737 C CA . PHE B 1 96 ? -15.555 -15.234 -7.082 1 98.94 96 PHE B CA 1
ATOM 3738 C C . PHE B 1 96 ? -14.219 -14.516 -7.215 1 98.94 96 PHE B C 1
ATOM 3740 O O . PHE B 1 96 ? -14.117 -13.5 -7.906 1 98.94 96 PHE B O 1
ATOM 3747 N N . LEU B 1 97 ? -13.203 -14.992 -6.543 1 98.94 97 LEU B N 1
ATOM 3748 C CA . LEU B 1 97 ? -11.906 -14.336 -6.434 1 98.94 97 LEU B CA 1
ATOM 3749 C C . LEU B 1 97 ? -10.805 -15.211 -7.027 1 98.94 97 LEU B C 1
ATOM 3751 O O . LEU B 1 97 ? -10.562 -16.328 -6.559 1 98.94 97 LEU B O 1
ATOM 3755 N N . THR B 1 98 ? -10.039 -14.672 -8.07 1 98.94 98 THR B N 1
ATOM 3756 C CA . THR B 1 98 ? -9.094 -15.578 -8.727 1 98.94 98 THR B CA 1
ATOM 3757 C C . THR B 1 98 ? -7.816 -14.836 -9.102 1 98.94 98 THR B C 1
ATOM 3759 O O . THR B 1 98 ? -7.824 -13.617 -9.273 1 98.94 98 THR B O 1
ATOM 3762 N N . SER B 1 99 ? -6.746 -15.562 -9.172 1 98.62 99 SER B N 1
ATOM 3763 C CA . SER B 1 99 ? -5.461 -15.055 -9.633 1 98.62 99 SER B CA 1
ATOM 3764 C C . SER B 1 99 ? -5.051 -15.703 -10.953 1 98.62 99 SER B C 1
ATOM 3766 O O . SER B 1 99 ? -3.943 -15.477 -11.445 1 98.62 99 SER B O 1
ATOM 3768 N N . PHE B 1 100 ? -5.902 -16.578 -11.516 1 98.38 100 PHE B N 1
ATOM 3769 C CA . PHE B 1 100 ? -5.539 -17.312 -12.719 1 98.38 100 PHE B CA 1
ATOM 3770 C C . PHE B 1 100 ? -5.539 -16.391 -13.938 1 98.38 100 PHE B C 1
ATOM 3772 O O . PHE B 1 100 ? -6.402 -15.516 -14.062 1 98.38 100 PHE B O 1
ATOM 3779 N N . LEU B 1 101 ? -4.629 -16.672 -14.828 1 97.88 101 LEU B N 1
ATOM 3780 C CA . LEU B 1 101 ? -4.5 -15.891 -16.062 1 97.88 101 LEU B CA 1
ATOM 3781 C C . LEU B 1 101 ? -5.535 -16.344 -17.094 1 97.88 101 LEU B C 1
ATOM 3783 O O . LEU B 1 101 ? -6.168 -17.391 -16.922 1 97.88 101 LEU B O 1
ATOM 3787 N N . PRO B 1 102 ? -5.707 -15.531 -18.109 1 97.81 102 PRO B N 1
ATOM 3788 C CA . PRO B 1 102 ? -6.777 -15.805 -19.078 1 97.81 102 PRO B CA 1
ATOM 3789 C C . PRO B 1 102 ? -6.695 -17.219 -19.656 1 97.81 102 PRO B C 1
ATOM 3791 O O . PRO B 1 102 ? -7.719 -17.891 -19.797 1 97.81 102 PRO B O 1
ATOM 3794 N N . GLY B 1 103 ? -5.52 -17.672 -19.984 1 97.69 103 GLY B N 1
ATOM 3795 C CA . GLY B 1 103 ? -5.387 -19.016 -20.547 1 97.69 103 GLY B CA 1
ATOM 3796 C C . GLY B 1 103 ? -5.887 -20.094 -19.609 1 97.69 103 GLY B C 1
ATOM 3797 O O . GLY B 1 103 ? -6.652 -20.969 -20.016 1 97.69 103 GLY B O 1
ATOM 3798 N N . ALA B 1 104 ? -5.484 -20.016 -18.391 1 97.38 104 ALA B N 1
ATOM 3799 C CA . ALA B 1 104 ? -5.914 -21 -17.391 1 97.38 104 ALA B CA 1
ATOM 3800 C C . ALA B 1 104 ? -7.406 -20.875 -17.109 1 97.38 104 ALA B C 1
ATOM 3802 O O . ALA B 1 104 ? -8.102 -21.875 -16.938 1 97.38 104 ALA B O 1
ATOM 3803 N N . ARG B 1 105 ? -7.922 -19.656 -17.031 1 98.19 105 ARG B N 1
ATOM 3804 C CA . ARG B 1 105 ? -9.344 -19.453 -16.781 1 98.19 105 ARG B CA 1
ATOM 3805 C C . ARG B 1 105 ? -10.188 -20.094 -17.875 1 98.19 105 ARG B C 1
ATOM 3807 O O . ARG B 1 105 ? -11.227 -20.703 -17.594 1 98.19 105 ARG B O 1
ATOM 3814 N N . LYS B 1 106 ? -9.703 -19.938 -19.109 1 97.5 106 LYS B N 1
ATOM 3815 C CA . LYS B 1 106 ? -10.391 -20.562 -20.234 1 97.5 106 LYS B CA 1
ATOM 3816 C C . LYS B 1 106 ? -10.328 -22.094 -20.125 1 97.5 106 LYS B C 1
ATOM 3818 O O . LYS B 1 106 ? -11.336 -22.766 -20.297 1 97.5 106 LYS B O 1
ATOM 3823 N N . LYS B 1 107 ? -9.195 -22.578 -19.828 1 97.31 107 LYS B N 1
ATOM 3824 C CA . LYS B 1 107 ? -8.977 -24.016 -19.719 1 97.31 107 LYS B CA 1
ATOM 3825 C C . LYS B 1 107 ? -9.898 -24.641 -18.672 1 97.31 107 LYS B C 1
ATOM 3827 O O . LYS B 1 107 ? -10.492 -25.703 -18.906 1 97.31 107 LYS B O 1
ATOM 3832 N N . PHE B 1 108 ? -10.062 -23.969 -17.547 1 97.56 108 PHE B N 1
ATOM 3833 C CA . PHE B 1 108 ? -10.812 -24.531 -16.422 1 97.56 108 PHE B CA 1
ATOM 3834 C C . PHE B 1 108 ? -12.273 -24.094 -16.484 1 97.56 108 PHE B C 1
ATOM 3836 O O . PHE B 1 108 ? -13.094 -24.562 -15.68 1 97.56 108 PHE B O 1
ATOM 3843 N N . GLY B 1 109 ? -12.617 -23.234 -17.391 1 97.75 109 GLY B N 1
ATOM 3844 C CA . GLY B 1 109 ? -13.984 -22.75 -17.5 1 97.75 109 GLY B CA 1
ATOM 3845 C C . GLY B 1 109 ? -14.414 -21.906 -16.312 1 97.75 109 GLY B C 1
ATOM 3846 O O . GLY B 1 109 ? -15.477 -22.125 -15.734 1 97.75 109 GLY B O 1
ATOM 3847 N N . ILE B 1 110 ? -13.539 -20.938 -15.93 1 98.5 110 ILE B N 1
ATOM 3848 C CA . ILE B 1 110 ? -13.875 -20.156 -14.75 1 98.5 110 ILE B CA 1
ATOM 3849 C C . ILE B 1 110 ? -13.766 -18.672 -15.062 1 98.5 110 ILE B C 1
ATOM 3851 O O . ILE B 1 110 ? -13.547 -17.844 -14.164 1 98.5 110 ILE B O 1
ATOM 3855 N N . ASP B 1 111 ? -13.789 -18.312 -16.328 1 98.38 111 ASP B N 1
ATOM 3856 C CA . ASP B 1 111 ? -13.789 -16.906 -16.672 1 98.38 111 ASP B CA 1
ATOM 3857 C C . ASP B 1 111 ? -15.133 -16.25 -16.344 1 98.38 111 ASP B C 1
ATOM 3859 O O . ASP B 1 111 ? -16.031 -16.922 -15.812 1 98.38 111 ASP B O 1
ATOM 3863 N N . VAL B 1 112 ? -15.266 -15.008 -16.609 1 98.44 112 VAL B N 1
ATOM 3864 C CA . VAL B 1 112 ? -16.406 -14.203 -16.172 1 98.44 112 VAL B CA 1
ATOM 3865 C C . VAL B 1 112 ? -17.703 -14.844 -16.672 1 98.44 112 VAL B C 1
ATOM 3867 O O . VAL B 1 112 ? -18.625 -15.086 -15.891 1 98.44 112 VAL B O 1
ATOM 3870 N N . ASP B 1 113 ? -17.75 -15.18 -17.953 1 98.44 113 ASP B N 1
ATOM 3871 C CA . ASP B 1 113 ? -18.984 -15.711 -18.531 1 98.44 113 ASP B CA 1
ATOM 3872 C C . ASP B 1 113 ? -19.312 -17.078 -17.953 1 98.44 113 ASP B C 1
ATOM 3874 O O . ASP B 1 113 ? -20.484 -17.406 -17.75 1 98.44 113 ASP B O 1
ATOM 3878 N N . ASP B 1 114 ? -18.312 -17.891 -17.688 1 98.56 114 ASP B N 1
ATOM 3879 C CA . ASP B 1 114 ? -18.516 -19.219 -17.125 1 98.56 114 ASP B CA 1
ATOM 3880 C C . ASP B 1 114 ? -19.141 -19.141 -15.742 1 98.56 114 ASP B C 1
ATOM 3882 O O . ASP B 1 114 ? -20.109 -19.844 -15.453 1 98.56 114 ASP B O 1
ATOM 3886 N N . ILE B 1 115 ? -18.594 -18.328 -14.891 1 98.81 115 ILE B N 1
ATOM 3887 C CA . ILE B 1 115 ? -19.031 -18.203 -13.5 1 98.81 115 ILE B CA 1
ATOM 3888 C C . ILE B 1 115 ? -20.406 -17.531 -13.445 1 98.81 115 ILE B C 1
ATOM 3890 O O . ILE B 1 115 ? -21.281 -17.953 -12.68 1 98.81 115 ILE B O 1
ATOM 3894 N N . ARG B 1 116 ? -20.641 -16.562 -14.305 1 98.56 116 ARG B N 1
ATOM 3895 C CA . ARG B 1 116 ? -21.906 -15.828 -14.281 1 98.56 116 ARG B CA 1
ATOM 3896 C C . ARG B 1 116 ? -23.016 -16.656 -14.914 1 98.56 116 ARG B C 1
ATOM 3898 O O . ARG B 1 116 ? -24.203 -16.359 -14.711 1 98.56 116 ARG B O 1
ATOM 3905 N N . ALA B 1 117 ? -22.672 -17.641 -15.703 1 98.5 117 ALA B N 1
ATOM 3906 C CA . ALA B 1 117 ? -23.688 -18.578 -16.203 1 98.5 117 ALA B CA 1
ATOM 3907 C C . ALA B 1 117 ? -24.391 -19.297 -15.055 1 98.5 117 ALA B C 1
ATOM 3909 O O . ALA B 1 117 ? -25.578 -19.625 -15.148 1 98.5 117 ALA B O 1
ATOM 3910 N N . VAL B 1 118 ? -23.719 -19.453 -13.969 1 98.12 118 VAL B N 1
ATOM 3911 C CA . VAL B 1 118 ? -24.297 -20.188 -12.852 1 98.12 118 VAL B CA 1
ATOM 3912 C C . VAL B 1 118 ? -24.75 -19.203 -11.773 1 98.12 118 VAL B C 1
ATOM 3914 O O . VAL B 1 118 ? -25.625 -19.531 -10.969 1 98.12 118 VAL B O 1
ATOM 3917 N N . ASN B 1 119 ? -24.141 -18.062 -11.703 1 98.69 119 ASN B N 1
ATOM 3918 C CA . ASN B 1 119 ? -24.469 -17.031 -10.711 1 98.69 119 ASN B CA 1
ATOM 3919 C C . ASN B 1 119 ? -24.344 -15.633 -11.289 1 98.69 119 ASN B C 1
ATOM 3921 O O . ASN B 1 119 ? -23.328 -14.961 -11.102 1 98.69 119 ASN B O 1
ATOM 3925 N N . PRO B 1 120 ? -25.344 -15.109 -11.891 1 98.56 120 PRO B N 1
ATOM 3926 C CA . PRO B 1 120 ? -25.281 -13.836 -12.617 1 98.56 120 PRO B CA 1
ATOM 3927 C C . PRO B 1 120 ? -25.031 -12.648 -11.703 1 98.56 120 PRO B C 1
ATOM 3929 O O . PRO B 1 120 ? -24.641 -11.57 -12.172 1 98.56 120 PRO B O 1
ATOM 3932 N N . LYS B 1 121 ? -25.234 -12.766 -10.422 1 98.31 121 LYS B N 1
ATOM 3933 C CA . LYS B 1 121 ? -25.125 -11.633 -9.516 1 98.31 121 LYS B CA 1
ATOM 3934 C C . LYS B 1 121 ? -23.781 -11.625 -8.797 1 98.31 121 LYS B C 1
ATOM 3936 O O . LYS B 1 121 ? -23.516 -10.75 -7.969 1 98.31 121 LYS B O 1
ATOM 3941 N N . ILE B 1 122 ? -22.938 -12.547 -9.133 1 98.81 122 ILE B N 1
ATOM 3942 C CA . ILE B 1 122 ? -21.688 -12.719 -8.414 1 98.81 122 ILE B CA 1
ATOM 3943 C C . ILE B 1 122 ? -20.734 -11.57 -8.75 1 98.81 122 ILE B C 1
ATOM 3945 O O . ILE B 1 122 ? -20.688 -11.109 -9.898 1 98.81 122 ILE B O 1
ATOM 3949 N N . ILE B 1 123 ? -20.016 -10.992 -7.789 1 98.94 123 ILE B N 1
ATOM 3950 C CA . ILE B 1 123 ? -18.875 -10.133 -8.055 1 98.94 123 ILE B CA 1
ATOM 3951 C C . ILE B 1 123 ? -17.688 -10.977 -8.523 1 98.94 123 ILE B C 1
ATOM 3953 O O . ILE B 1 123 ? -17.266 -11.914 -7.836 1 98.94 123 ILE B O 1
ATOM 3957 N N . TYR B 1 124 ? -17.219 -10.734 -9.695 1 98.94 124 TYR B N 1
ATOM 3958 C CA . TYR B 1 124 ? -16.047 -11.414 -10.211 1 98.94 124 TYR B CA 1
ATOM 3959 C C . TYR B 1 124 ? -14.797 -10.562 -10.016 1 98.94 124 TYR B C 1
ATOM 3961 O O . TYR B 1 124 ? -14.656 -9.492 -10.617 1 98.94 124 TYR B O 1
ATOM 3969 N N . ALA B 1 125 ? -13.906 -11.023 -9.125 1 98.94 125 ALA B N 1
ATOM 3970 C CA . ALA B 1 125 ? -12.703 -10.266 -8.789 1 98.94 125 ALA B CA 1
ATOM 3971 C C . ALA B 1 125 ? -11.445 -11.031 -9.172 1 98.94 125 ALA B C 1
ATOM 3973 O O . ALA B 1 125 ? -11.367 -12.25 -8.992 1 98.94 125 ALA B O 1
ATOM 3974 N N . ARG B 1 126 ? -10.508 -10.305 -9.711 1 98.75 126 ARG B N 1
ATOM 3975 C CA . ARG B 1 126 ? -9.266 -10.969 -10.102 1 98.75 126 ARG B CA 1
ATOM 3976 C C . ARG B 1 126 ? -8.062 -10.062 -9.859 1 98.75 126 ARG B C 1
ATOM 3978 O O . ARG B 1 126 ? -8.195 -8.836 -9.852 1 98.75 126 ARG B O 1
ATOM 3985 N N . GLY B 1 127 ? -6.938 -10.641 -9.555 1 98.75 127 GLY B N 1
ATOM 3986 C CA . GLY B 1 127 ? -5.629 -10.016 -9.438 1 98.75 127 GLY B CA 1
ATOM 3987 C C . GLY B 1 127 ? -4.602 -10.602 -10.391 1 98.75 127 GLY B C 1
ATOM 3988 O O . GLY B 1 127 ? -4.562 -11.82 -10.594 1 98.75 127 GLY B O 1
ATOM 3989 N N . SER B 1 128 ? -3.828 -9.781 -11.039 1 98.56 128 SER B N 1
ATOM 3990 C CA . SER B 1 128 ? -2.764 -10.219 -11.938 1 98.56 128 SER B CA 1
ATOM 3991 C C . SER B 1 128 ? -1.514 -9.359 -11.766 1 98.56 128 SER B C 1
ATOM 3993 O O . SER B 1 128 ? -1.529 -8.367 -11.039 1 98.56 128 SER B O 1
ATOM 3995 N N . ALA B 1 129 ? -0.442 -9.758 -12.391 1 98.5 129 ALA B N 1
ATOM 3996 C CA . ALA B 1 129 ? 0.791 -8.977 -12.312 1 98.5 129 ALA B CA 1
ATOM 3997 C C . ALA B 1 129 ? 0.689 -7.711 -13.164 1 98.5 129 ALA B C 1
ATOM 3999 O O . ALA B 1 129 ? 1.09 -6.633 -12.727 1 98.5 129 ALA B O 1
ATOM 4000 N N . LEU B 1 130 ? 0.024 -7.902 -14.406 1 98.5 130 LEU B N 1
ATOM 4001 C CA . LEU B 1 130 ? 0.281 -6.852 -15.383 1 98.5 130 LEU B CA 1
ATOM 4002 C C . LEU B 1 130 ? -1.023 -6.23 -15.867 1 98.5 130 LEU B C 1
ATOM 4004 O O . LEU B 1 130 ? -1.015 -5.363 -16.75 1 98.5 130 LEU B O 1
ATOM 4008 N N . GLY B 1 131 ? -2.205 -6.629 -15.391 1 98.44 131 GLY B N 1
ATOM 4009 C CA . GLY B 1 131 ? -3.484 -6.023 -15.727 1 98.44 131 GLY B CA 1
ATOM 4010 C C . GLY B 1 131 ? -4.234 -6.773 -16.812 1 98.44 131 GLY B C 1
ATOM 4011 O O . GLY B 1 131 ? -3.658 -7.613 -17.5 1 98.44 131 GLY B O 1
ATOM 4012 N N . PRO B 1 132 ? -5.461 -6.516 -16.984 1 98.12 132 PRO B N 1
ATOM 4013 C CA . PRO B 1 132 ? -6.34 -7.309 -17.859 1 98.12 132 PRO B CA 1
ATOM 4014 C C . PRO B 1 132 ? -6.305 -6.852 -19.312 1 98.12 132 PRO B C 1
ATOM 4016 O O . PRO B 1 132 ? -6.883 -7.508 -20.188 1 98.12 132 PRO B O 1
ATOM 4019 N N . ARG B 1 133 ? -5.664 -5.746 -19.578 1 97.88 133 ARG B N 1
ATOM 4020 C CA . ARG B 1 133 ? -5.605 -5.219 -20.938 1 97.88 133 ARG B CA 1
ATOM 4021 C C . ARG B 1 133 ? -4.164 -5.141 -21.422 1 97.88 133 ARG B C 1
ATOM 4023 O O . ARG B 1 133 ? -3.225 -5.238 -20.625 1 97.88 133 ARG B O 1
ATOM 4030 N N . GLY B 1 134 ? -4.039 -4.984 -22.703 1 97.25 134 GLY B N 1
ATOM 4031 C CA . GLY B 1 134 ? -2.715 -4.875 -23.297 1 97.25 134 GLY B CA 1
ATOM 4032 C C . GLY B 1 134 ? -2.131 -6.219 -23.703 1 97.25 134 GLY B C 1
ATOM 4033 O O . GLY B 1 134 ? -2.652 -7.266 -23.312 1 97.25 134 GLY B O 1
ATOM 4034 N N . GLU B 1 135 ? -1.019 -6.199 -24.375 1 96.06 135 GLU B N 1
ATOM 4035 C CA . GLU B 1 135 ? -0.395 -7.379 -24.969 1 96.06 135 GLU B CA 1
ATOM 4036 C C . GLU B 1 135 ? 0.088 -8.344 -23.891 1 96.06 135 GLU B C 1
ATOM 4038 O O . GLU B 1 135 ? 0.105 -9.562 -24.109 1 96.06 135 GLU B O 1
ATOM 4043 N N . GLU B 1 136 ? 0.363 -7.781 -22.781 1 97 136 GLU B N 1
ATOM 4044 C CA . GLU B 1 136 ? 0.974 -8.617 -21.75 1 97 136 GLU B CA 1
ATOM 4045 C C . GLU B 1 136 ? -0.059 -9.078 -20.719 1 97 136 GLU B C 1
ATOM 4047 O O . GLU B 1 136 ? 0.298 -9.609 -19.672 1 97 136 GLU B O 1
ATOM 4052 N N . SER B 1 137 ? -1.34 -8.891 -21.016 1 97.38 137 SER B N 1
ATOM 4053 C CA . SER B 1 137 ? -2.412 -9.305 -20.125 1 97.38 137 SER B CA 1
ATOM 4054 C C . SER B 1 137 ? -2.416 -10.812 -19.922 1 97.38 137 SER B C 1
ATOM 4056 O O . SER B 1 137 ? -3.023 -11.32 -18.969 1 97.38 137 SER B O 1
ATOM 4058 N N . VAL B 1 138 ? -1.733 -11.562 -20.766 1 96.81 138 VAL B N 1
ATOM 4059 C CA . VAL B 1 138 ? -1.73 -13.016 -20.719 1 96.81 138 VAL B CA 1
ATOM 4060 C C . VAL B 1 138 ? -0.446 -13.508 -20.047 1 96.81 138 VAL B C 1
ATOM 4062 O O . VAL B 1 138 ? -0.238 -14.711 -19.891 1 96.81 138 VAL B O 1
ATOM 4065 N N . LYS B 1 139 ? 0.439 -12.562 -19.672 1 95.75 139 LYS B N 1
ATOM 4066 C CA . LYS B 1 139 ? 1.722 -12.914 -19.078 1 95.75 139 LYS B CA 1
ATOM 4067 C C . LYS B 1 139 ? 1.666 -12.781 -17.547 1 95.75 139 LYS B C 1
ATOM 4069 O O . LYS B 1 139 ? 0.976 -11.906 -17.031 1 95.75 139 LYS B O 1
ATOM 4074 N N . GLY B 1 140 ? 2.379 -13.695 -16.922 1 94 140 GLY B N 1
ATOM 4075 C CA . GLY B 1 140 ? 2.521 -13.602 -15.477 1 94 140 GLY B CA 1
ATOM 4076 C C . GLY B 1 140 ? 3.645 -12.672 -15.047 1 94 140 GLY B C 1
ATOM 4077 O O . GLY B 1 140 ? 4.309 -12.062 -15.883 1 94 140 GLY B O 1
ATOM 4078 N N . GLY B 1 141 ? 3.783 -12.547 -13.828 1 95.06 141 GLY B N 1
ATOM 4079 C CA . GLY B 1 141 ? 4.832 -11.758 -13.195 1 95.06 141 GLY B CA 1
ATOM 4080 C C . GLY B 1 141 ? 4.863 -11.898 -11.688 1 95.06 141 GLY B C 1
ATOM 4081 O O . GLY B 1 141 ? 4.074 -12.648 -11.109 1 95.06 141 GLY B O 1
ATOM 4082 N N . TYR B 1 142 ? 5.855 -11.258 -11.141 1 96.81 142 TYR B N 1
ATOM 4083 C CA . TYR B 1 142 ? 6.078 -11.305 -9.695 1 96.81 142 TYR B CA 1
ATOM 4084 C C . TYR B 1 142 ? 6.113 -9.906 -9.102 1 96.81 142 TYR B C 1
ATOM 4086 O O . TYR B 1 142 ? 6.184 -8.914 -9.828 1 96.81 142 TYR B O 1
ATOM 4094 N N . ASP B 1 143 ? 5.996 -9.922 -7.766 1 97.88 143 ASP B N 1
ATOM 4095 C CA . ASP B 1 143 ? 6.145 -8.672 -7.027 1 97.88 143 ASP B CA 1
ATOM 4096 C C . ASP B 1 143 ? 7.398 -7.922 -7.465 1 97.88 143 ASP B C 1
ATOM 4098 O O . ASP B 1 143 ? 7.336 -6.73 -7.777 1 97.88 143 ASP B O 1
ATOM 4102 N N . MET B 1 144 ? 8.484 -8.578 -7.617 1 97.12 144 MET B N 1
ATOM 4103 C CA . MET B 1 144 ? 9.773 -8.008 -8.008 1 97.12 144 MET B CA 1
ATOM 4104 C C . MET B 1 144 ? 9.68 -7.367 -9.391 1 97.12 144 MET B C 1
ATOM 4106 O O . MET B 1 144 ? 10.07 -6.211 -9.57 1 97.12 144 MET B O 1
ATOM 4110 N N . THR B 1 145 ? 9.133 -8.062 -10.336 1 98 145 THR B N 1
ATOM 4111 C CA . THR B 1 145 ? 9.172 -7.605 -11.719 1 98 145 THR B CA 1
ATOM 4112 C C . THR B 1 145 ? 8.125 -6.52 -11.961 1 98 145 THR B C 1
ATOM 4114 O O . THR B 1 145 ? 8.406 -5.508 -12.609 1 98 145 THR B O 1
ATOM 4117 N N . ALA B 1 146 ? 6.91 -6.699 -11.375 1 98.62 146 ALA B N 1
ATOM 4118 C CA . ALA B 1 146 ? 5.809 -5.805 -11.711 1 98.62 146 ALA B CA 1
ATOM 4119 C C . ALA B 1 146 ? 5.746 -4.625 -10.742 1 98.62 146 ALA B C 1
ATOM 4121 O O . ALA B 1 146 ? 5.934 -3.475 -11.141 1 98.62 146 ALA B O 1
ATOM 4122 N N . PHE B 1 147 ? 5.59 -4.867 -9.484 1 98.81 147 PHE B N 1
ATOM 4123 C CA . PHE B 1 147 ? 5.379 -3.836 -8.477 1 98.81 147 PHE B CA 1
ATOM 4124 C C . PHE B 1 147 ? 6.672 -3.068 -8.203 1 98.81 147 PHE B C 1
ATOM 4126 O O . PHE B 1 147 ? 6.676 -1.836 -8.195 1 98.81 147 PHE B O 1
ATOM 4133 N N . TRP B 1 148 ? 7.766 -3.758 -7.977 1 98.69 148 TRP B N 1
ATOM 4134 C CA . TRP B 1 148 ? 8.992 -3.154 -7.461 1 98.69 148 TRP B CA 1
ATOM 4135 C C . TRP B 1 148 ? 9.805 -2.531 -8.586 1 98.69 148 TRP B C 1
ATOM 4137 O O . TRP B 1 148 ? 10.164 -1.352 -8.523 1 98.69 148 TRP B O 1
ATOM 4147 N N . CYS B 1 149 ? 10.086 -3.275 -9.68 1 98.44 149 CYS B N 1
ATOM 4148 C CA . CYS B 1 149 ? 10.977 -2.818 -10.734 1 98.44 149 CYS B CA 1
ATOM 4149 C C . CYS B 1 149 ? 10.219 -1.989 -11.766 1 98.44 149 CYS B C 1
ATOM 4151 O O . CYS B 1 149 ? 10.555 -0.828 -12.008 1 98.44 149 CYS B O 1
ATOM 4153 N N . ARG B 1 150 ? 9.195 -2.607 -12.312 1 98.5 150 ARG B N 1
ATOM 4154 C CA . ARG B 1 150 ? 8.578 -2.021 -13.492 1 98.5 150 ARG B CA 1
ATOM 4155 C C . ARG B 1 150 ? 7.766 -0.782 -13.133 1 98.5 150 ARG B C 1
ATOM 4157 O O . ARG B 1 150 ? 7.695 0.17 -13.914 1 98.5 150 ARG B O 1
ATOM 4164 N N . ALA B 1 151 ? 7.176 -0.762 -11.93 1 98.62 151 ALA B N 1
ATOM 4165 C CA . ALA B 1 151 ? 6.348 0.361 -11.492 1 98.62 151 ALA B CA 1
ATOM 4166 C C . ALA B 1 151 ? 7.211 1.533 -11.039 1 98.62 151 ALA B C 1
ATOM 4168 O O . ALA B 1 151 ? 6.703 2.635 -10.812 1 98.62 151 ALA B O 1
ATOM 4169 N N . GLY B 1 152 ? 8.508 1.309 -10.797 1 98.31 152 GLY B N 1
ATOM 4170 C CA . GLY B 1 152 ? 9.391 2.459 -10.68 1 98.31 152 GLY B CA 1
ATOM 4171 C C . GLY B 1 152 ? 9.984 2.617 -9.297 1 98.31 152 GLY B C 1
ATOM 4172 O O . GLY B 1 152 ? 10.859 3.461 -9.086 1 98.31 152 GLY B O 1
ATOM 4173 N N . THR B 1 153 ? 9.57 1.792 -8.297 1 98.56 153 THR B N 1
ATOM 4174 C CA . THR B 1 153 ? 10.047 1.956 -6.926 1 98.56 153 THR B CA 1
ATOM 4175 C C . THR B 1 153 ? 11.539 1.678 -6.84 1 98.56 153 THR B C 1
ATOM 4177 O O . THR B 1 153 ? 12.305 2.494 -6.312 1 98.56 153 THR B O 1
ATOM 4180 N N . ALA B 1 154 ? 11.984 0.585 -7.402 1 97.69 154 ALA B N 1
ATOM 4181 C CA . ALA B 1 154 ? 13.367 0.13 -7.285 1 97.69 154 ALA B CA 1
ATOM 4182 C C . ALA B 1 154 ? 14.336 1.195 -7.789 1 97.69 154 ALA B C 1
ATOM 4184 O O . ALA B 1 154 ? 15.266 1.586 -7.074 1 97.69 154 ALA B O 1
ATOM 4185 N N . ALA B 1 155 ? 14.086 1.674 -8.984 1 97.38 155 ALA B N 1
ATOM 4186 C CA . ALA B 1 155 ? 14.977 2.66 -9.586 1 97.38 155 ALA B CA 1
ATOM 4187 C C . ALA B 1 155 ? 14.969 3.963 -8.789 1 97.38 155 ALA B C 1
ATOM 4189 O O . ALA B 1 155 ? 16 4.617 -8.641 1 97.38 155 ALA B O 1
ATOM 4190 N N . THR B 1 156 ? 13.836 4.332 -8.297 1 97.38 156 THR B N 1
ATOM 4191 C CA . THR B 1 156 ? 13.672 5.621 -7.633 1 97.38 156 THR B CA 1
ATOM 4192 C C . THR B 1 156 ? 14.406 5.641 -6.297 1 97.38 156 THR B C 1
ATOM 4194 O O . THR B 1 156 ? 14.984 6.664 -5.914 1 97.38 156 THR B O 1
ATOM 4197 N N . ILE B 1 157 ? 14.43 4.527 -5.59 1 97.12 157 ILE B N 1
ATOM 4198 C CA . ILE B 1 157 ? 14.969 4.543 -4.234 1 97.12 157 ILE B CA 1
ATOM 4199 C C . ILE B 1 157 ? 16.453 4.195 -4.266 1 97.12 157 ILE B C 1
ATOM 4201 O O . ILE B 1 157 ? 17.141 4.266 -3.242 1 97.12 157 ILE B O 1
ATOM 4205 N N . THR B 1 158 ? 16.984 3.719 -5.414 1 96.5 158 THR B N 1
ATOM 4206 C CA . THR B 1 158 ? 18.391 3.363 -5.52 1 96.5 158 THR B CA 1
ATOM 4207 C C . THR B 1 158 ? 19.25 4.602 -5.773 1 96.5 158 THR B C 1
ATOM 4209 O O . THR B 1 158 ? 19.094 5.273 -6.797 1 96.5 158 THR B O 1
ATOM 4212 N N . PRO B 1 159 ? 20.125 4.887 -4.84 1 92.69 159 PRO B N 1
ATOM 4213 C CA . PRO B 1 159 ? 20.969 6.07 -5.023 1 92.69 159 PRO B CA 1
ATOM 4214 C C . PRO B 1 159 ? 21.781 6.02 -6.316 1 92.69 159 PRO B C 1
ATOM 4216 O O . PRO B 1 159 ? 22.234 4.949 -6.715 1 92.69 159 PRO B O 1
ATOM 4219 N N . ALA B 1 160 ? 22 7.18 -6.859 1 88.5 160 ALA B N 1
ATOM 4220 C CA . ALA B 1 160 ? 22.781 7.273 -8.086 1 88.5 160 ALA B CA 1
ATOM 4221 C C . ALA B 1 160 ? 24.188 6.723 -7.875 1 88.5 160 ALA B C 1
ATOM 4223 O O . ALA B 1 160 ? 24.828 6.98 -6.844 1 88.5 160 ALA B O 1
ATOM 4224 N N . GLY B 1 161 ? 24.641 5.934 -8.805 1 86.94 161 GLY B N 1
ATOM 4225 C CA . GLY B 1 161 ? 26 5.414 -8.766 1 86.94 161 GLY B CA 1
ATOM 4226 C C . GLY B 1 161 ? 26.125 4.121 -7.988 1 86.94 161 GLY B C 1
ATOM 4227 O O . GLY B 1 161 ? 27.141 3.441 -8.062 1 86.94 161 GLY B O 1
ATOM 4228 N N . MET B 1 162 ? 25.141 3.811 -7.203 1 90.31 162 MET B N 1
ATOM 4229 C CA . MET B 1 162 ? 25.156 2.535 -6.492 1 90.31 162 MET B CA 1
ATOM 4230 C C . MET B 1 162 ? 25.062 1.367 -7.469 1 90.31 162 MET B C 1
ATOM 4232 O O . MET B 1 162 ? 24.203 1.357 -8.352 1 90.31 162 MET B O 1
ATOM 4236 N N . PRO B 1 163 ? 26.016 0.438 -7.301 1 90.5 163 PRO B N 1
ATOM 4237 C CA . PRO B 1 163 ? 25.875 -0.738 -8.164 1 90.5 163 PRO B CA 1
ATOM 4238 C C . PRO B 1 163 ? 24.609 -1.541 -7.859 1 90.5 163 PRO B C 1
ATOM 4240 O O . PRO B 1 163 ? 24.25 -1.726 -6.691 1 90.5 163 PRO B O 1
ATOM 4243 N N . GLY B 1 164 ? 23.906 -1.936 -8.914 1 93.69 164 GLY B N 1
ATOM 4244 C CA . GLY B 1 164 ? 22.703 -2.748 -8.734 1 93.69 164 GLY B CA 1
ATOM 4245 C C . GLY B 1 164 ? 21.469 -1.934 -8.398 1 93.69 164 GLY B C 1
ATOM 4246 O O . GLY B 1 164 ? 21.266 -0.851 -8.953 1 93.69 164 GLY B O 1
ATOM 4247 N N . MET B 1 165 ? 20.625 -2.529 -7.582 1 94.56 165 MET B N 1
ATOM 4248 C CA . MET B 1 165 ? 19.375 -1.889 -7.16 1 94.56 165 MET B CA 1
ATOM 4249 C C . MET B 1 165 ? 19.016 -2.287 -5.73 1 94.56 165 MET B C 1
ATOM 4251 O O . MET B 1 165 ? 19.531 -3.285 -5.215 1 94.56 165 MET B O 1
ATOM 4255 N N . ILE B 1 166 ? 18.281 -1.495 -5.074 1 95.88 166 ILE B N 1
ATOM 4256 C CA . ILE B 1 166 ? 17.734 -1.848 -3.764 1 95.88 166 ILE B CA 1
ATOM 4257 C C . ILE B 1 166 ? 16.594 -2.846 -3.932 1 95.88 166 ILE B C 1
ATOM 4259 O O . ILE B 1 166 ? 15.648 -2.594 -4.684 1 95.88 166 ILE B O 1
ATOM 4263 N N . ALA B 1 167 ? 16.703 -3.996 -3.291 1 95.31 167 ALA B N 1
ATOM 4264 C CA . ALA B 1 167 ? 15.695 -5.055 -3.34 1 95.31 167 ALA B CA 1
ATOM 4265 C C . ALA B 1 167 ? 14.508 -4.723 -2.439 1 95.31 167 ALA B C 1
ATOM 4267 O O . ALA B 1 167 ? 14.609 -3.867 -1.557 1 95.31 167 ALA B O 1
ATOM 4268 N N . PRO B 1 168 ? 13.359 -5.352 -2.699 1 95.94 168 PRO B N 1
ATOM 4269 C CA . PRO B 1 168 ? 12.234 -5.176 -1.771 1 95.94 168 PRO B CA 1
ATOM 4270 C C . PRO B 1 168 ? 12.531 -5.734 -0.38 1 95.94 168 PRO B C 1
ATOM 4272 O O . PRO B 1 168 ? 13.492 -6.488 -0.203 1 95.94 168 PRO B O 1
ATOM 4275 N N . PRO B 1 169 ? 11.781 -5.309 0.627 1 95.81 169 PRO B N 1
ATOM 4276 C CA . PRO B 1 169 ? 12.102 -5.664 2.012 1 95.81 169 PRO B CA 1
ATOM 4277 C C . PRO B 1 169 ? 11.891 -7.148 2.305 1 95.81 169 PRO B C 1
ATOM 4279 O O . PRO B 1 169 ? 12.398 -7.664 3.301 1 95.81 169 PRO B O 1
ATOM 4282 N N . GLY B 1 170 ? 11.211 -7.82 1.644 1 93.25 170 GLY B N 1
ATOM 4283 C CA . GLY B 1 170 ? 10.906 -9.234 1.789 1 93.25 170 GLY B CA 1
ATOM 4284 C C . GLY B 1 170 ? 9.898 -9.734 0.772 1 93.25 170 GLY B C 1
ATOM 4285 O O . GLY B 1 170 ? 9.539 -9.008 -0.159 1 93.25 170 GLY B O 1
ATOM 4286 N N . PRO B 1 171 ? 9.57 -11.008 1.018 1 93.25 171 PRO B N 1
ATOM 4287 C CA . PRO B 1 171 ? 8.578 -11.523 0.075 1 93.25 171 PRO B CA 1
ATOM 4288 C C . PRO B 1 171 ? 7.207 -10.867 0.24 1 93.25 171 PRO B C 1
ATOM 4290 O O . PRO B 1 171 ? 6.867 -10.414 1.335 1 93.25 171 PRO B O 1
ATOM 4293 N N . ALA B 1 172 ? 6.504 -10.742 -0.847 1 97.25 172 ALA B N 1
ATOM 4294 C CA . ALA B 1 172 ? 5.07 -10.453 -0.91 1 97.25 172 ALA B CA 1
ATOM 4295 C C . ALA B 1 172 ? 4.777 -9.039 -0.414 1 97.25 172 ALA B C 1
ATOM 4297 O O . ALA B 1 172 ? 3.699 -8.773 0.122 1 97.25 172 ALA B O 1
ATOM 4298 N N . TYR B 1 173 ? 5.77 -8.062 -0.405 1 98.5 173 TYR B N 1
ATOM 4299 C CA . TYR B 1 173 ? 5.523 -6.684 -0.003 1 98.5 173 TYR B CA 1
ATOM 4300 C C . TYR B 1 173 ? 4.434 -6.055 -0.86 1 98.5 173 TYR B C 1
ATOM 4302 O O . TYR B 1 173 ? 3.389 -5.648 -0.346 1 98.5 173 TYR B O 1
ATOM 4310 N N . GLY B 1 174 ? 4.668 -6.039 -2.227 1 98.75 174 GLY B N 1
ATOM 4311 C CA . GLY B 1 174 ? 3.666 -5.543 -3.156 1 98.75 174 GLY B CA 1
ATOM 4312 C C . GLY B 1 174 ? 2.416 -6.402 -3.205 1 98.75 174 GLY B C 1
ATOM 4313 O O . GLY B 1 174 ? 1.314 -5.895 -3.424 1 98.75 174 GLY B O 1
ATOM 4314 N N . ASP B 1 175 ? 2.545 -7.723 -2.982 1 98.81 175 ASP B N 1
ATOM 4315 C CA . ASP B 1 175 ? 1.407 -8.641 -2.939 1 98.81 175 ASP B CA 1
ATOM 4316 C C . ASP B 1 175 ? 0.436 -8.258 -1.825 1 98.81 175 ASP B C 1
ATOM 4318 O O . ASP B 1 175 ? -0.778 -8.219 -2.037 1 98.81 175 ASP B O 1
ATOM 4322 N N . THR B 1 176 ? 1.026 -7.953 -0.659 1 98.88 176 THR B N 1
ATOM 4323 C CA . THR B 1 176 ? 0.226 -7.621 0.514 1 98.88 176 THR B CA 1
ATOM 4324 C C . THR B 1 176 ? -0.509 -6.301 0.308 1 98.88 176 THR B C 1
ATOM 4326 O O . THR B 1 176 ? -1.705 -6.199 0.59 1 98.88 176 THR B O 1
ATOM 4329 N N . ILE B 1 177 ? 0.163 -5.305 -0.224 1 98.94 177 ILE B N 1
ATOM 4330 C CA . ILE B 1 177 ? -0.423 -4 -0.506 1 98.94 177 ILE B CA 1
ATOM 4331 C C . ILE B 1 177 ? -1.533 -4.145 -1.544 1 98.94 177 ILE B C 1
ATOM 4333 O O . ILE B 1 177 ? -2.637 -3.629 -1.358 1 98.94 177 ILE B O 1
ATOM 4337 N N . SER B 1 178 ? -1.258 -4.906 -2.605 1 98.94 178 SER B N 1
ATOM 4338 C CA . SER B 1 178 ? -2.217 -5.094 -3.689 1 98.94 178 SER B CA 1
ATOM 4339 C C . SER B 1 178 ? -3.434 -5.883 -3.221 1 98.94 178 SER B C 1
ATOM 4341 O O . SER B 1 178 ? -4.551 -5.652 -3.695 1 98.94 178 SER B O 1
ATOM 4343 N N . GLY B 1 179 ? -3.162 -6.867 -2.314 1 98.94 179 GLY B N 1
ATOM 4344 C CA . GLY B 1 179 ? -4.273 -7.605 -1.735 1 98.94 179 GLY B CA 1
ATOM 4345 C C . GLY B 1 179 ? -5.273 -6.715 -1.021 1 98.94 179 GLY B C 1
ATOM 4346 O O . GLY B 1 179 ? -6.484 -6.898 -1.156 1 98.94 179 GLY B O 1
ATOM 4347 N N . THR B 1 180 ? -4.762 -5.738 -0.297 1 98.94 180 THR B N 1
ATOM 4348 C CA . THR B 1 180 ? -5.641 -4.82 0.42 1 98.94 180 THR B CA 1
ATOM 4349 C C . THR B 1 180 ? -6.418 -3.941 -0.555 1 98.94 180 THR B C 1
ATOM 4351 O O . THR B 1 180 ? -7.582 -3.619 -0.318 1 98.94 180 THR B O 1
ATOM 4354 N N . ASN B 1 181 ? -5.742 -3.502 -1.66 1 98.94 181 ASN B N 1
ATOM 4355 C CA . ASN B 1 181 ? -6.445 -2.773 -2.709 1 98.94 181 ASN B CA 1
ATOM 4356 C C . ASN B 1 181 ? -7.621 -3.576 -3.26 1 98.94 181 ASN B C 1
ATOM 4358 O O . ASN B 1 181 ? -8.719 -3.045 -3.42 1 98.94 181 ASN B O 1
ATOM 4362 N N . LEU B 1 182 ? -7.359 -4.816 -3.525 1 98.94 182 LEU B N 1
ATOM 4363 C CA . LEU B 1 182 ? -8.367 -5.691 -4.109 1 98.94 182 LEU B CA 1
ATOM 4364 C C . LEU B 1 182 ? -9.523 -5.918 -3.141 1 98.94 182 LEU B C 1
ATOM 4366 O O . LEU B 1 182 ? -10.688 -5.867 -3.535 1 98.94 182 LEU B O 1
ATOM 4370 N N . ALA B 1 183 ? -9.211 -6.148 -1.846 1 98.94 183 ALA B N 1
ATOM 4371 C CA . ALA B 1 183 ? -10.242 -6.301 -0.826 1 98.94 183 ALA B CA 1
ATOM 4372 C C . ALA B 1 183 ? -11.133 -5.062 -0.754 1 98.94 183 ALA B C 1
ATOM 4374 O O . ALA B 1 183 ? -12.359 -5.176 -0.669 1 98.94 183 ALA B O 1
ATOM 4375 N N . GLY B 1 184 ? -10.508 -3.877 -0.798 1 98.94 184 GLY B N 1
ATOM 4376 C CA . GLY B 1 184 ? -11.273 -2.643 -0.806 1 98.94 184 GLY B CA 1
ATOM 4377 C C . GLY B 1 184 ? -12.18 -2.512 -2.014 1 98.94 184 GLY B C 1
ATOM 4378 O O . GLY B 1 184 ? -13.336 -2.105 -1.888 1 98.94 184 GLY B O 1
ATOM 4379 N N . GLY B 1 185 ? -11.648 -2.84 -3.213 1 98.88 185 GLY B N 1
ATOM 4380 C CA . GLY B 1 185 ? -12.461 -2.83 -4.418 1 98.88 185 GLY B CA 1
ATOM 4381 C C . GLY B 1 185 ? -13.648 -3.771 -4.344 1 98.88 185 GLY B C 1
ATOM 4382 O O . GLY B 1 185 ? -14.742 -3.434 -4.793 1 98.88 185 GLY B O 1
ATOM 4383 N N . ILE B 1 186 ? -13.43 -4.953 -3.793 1 98.94 186 ILE B N 1
ATOM 4384 C CA . ILE B 1 186 ? -14.5 -5.934 -3.639 1 98.94 186 ILE B CA 1
ATOM 4385 C C . ILE B 1 186 ? -15.578 -5.379 -2.713 1 98.94 186 ILE B C 1
ATOM 4387 O O . ILE B 1 186 ? -16.766 -5.492 -3.004 1 98.94 186 ILE B O 1
ATOM 4391 N N . ALA B 1 187 ? -15.188 -4.727 -1.592 1 98.94 187 ALA B N 1
ATOM 4392 C CA . ALA B 1 187 ? -16.141 -4.117 -0.678 1 98.94 187 ALA B CA 1
ATOM 4393 C C . ALA B 1 187 ? -16.984 -3.053 -1.388 1 98.94 187 ALA B C 1
ATOM 4395 O O . ALA B 1 187 ? -18.203 -2.988 -1.213 1 98.94 187 ALA B O 1
ATOM 4396 N N . ALA B 1 188 ? -16.344 -2.213 -2.186 1 98.88 188 ALA B N 1
ATOM 4397 C CA . ALA B 1 188 ? -17.031 -1.17 -2.928 1 98.88 188 ALA B CA 1
ATOM 4398 C C . ALA B 1 188 ? -18.031 -1.773 -3.924 1 98.88 188 ALA B C 1
ATOM 4400 O O . ALA B 1 188 ? -19.141 -1.283 -4.07 1 98.88 188 ALA B O 1
ATOM 4401 N N . ALA B 1 189 ? -17.578 -2.861 -4.598 1 98.88 189 ALA B N 1
ATOM 4402 C CA . ALA B 1 189 ? -18.438 -3.539 -5.559 1 98.88 189 ALA B CA 1
ATOM 4403 C C . ALA B 1 189 ? -19.656 -4.16 -4.863 1 98.88 189 ALA B C 1
ATOM 4405 O O . ALA B 1 189 ? -20.766 -4.098 -5.379 1 98.88 189 ALA B O 1
ATOM 4406 N N . LEU B 1 190 ? -19.453 -4.809 -3.717 1 98.88 190 LEU B N 1
ATOM 4407 C CA . LEU B 1 190 ? -20.547 -5.383 -2.938 1 98.88 190 LEU B CA 1
ATOM 4408 C C . LEU B 1 190 ? -21.531 -4.305 -2.506 1 98.88 190 LEU B C 1
ATOM 4410 O O . LEU B 1 190 ? -22.734 -4.531 -2.514 1 98.88 190 LEU B O 1
ATOM 4414 N N . LEU B 1 191 ? -21.016 -3.125 -2.113 1 98.75 191 LEU B N 1
ATOM 4415 C CA . LEU B 1 191 ? -21.875 -2.002 -1.754 1 98.75 191 LEU B CA 1
ATOM 4416 C C . LEU B 1 191 ? -22.766 -1.599 -2.928 1 98.75 191 LEU B C 1
ATOM 4418 O O . LEU B 1 191 ? -23.984 -1.426 -2.766 1 98.75 191 LEU B O 1
ATOM 4422 N N . ALA B 1 192 ? -22.156 -1.471 -4.09 1 98.56 192 ALA B N 1
ATOM 4423 C CA . ALA B 1 192 ? -22.922 -1.099 -5.285 1 98.56 192 ALA B CA 1
ATOM 4424 C C . ALA B 1 192 ? -24.016 -2.119 -5.582 1 98.56 192 ALA B C 1
ATOM 4426 O O . ALA B 1 192 ? -25.141 -1.748 -5.898 1 98.56 192 ALA B O 1
ATOM 4427 N N . ARG B 1 193 ? -23.656 -3.377 -5.496 1 98.31 193 ARG B N 1
ATOM 4428 C CA . ARG B 1 193 ? -24.625 -4.434 -5.762 1 98.31 193 ARG B CA 1
ATOM 4429 C C . ARG B 1 193 ? -25.781 -4.379 -4.77 1 98.31 193 ARG B C 1
ATOM 4431 O O . ARG B 1 193 ? -26.922 -4.609 -5.137 1 98.31 193 ARG B O 1
ATOM 4438 N N . GLU B 1 194 ? -25.438 -4.117 -3.488 1 97.44 194 GLU B N 1
ATOM 4439 C CA . GLU B 1 194 ? -26.469 -3.986 -2.465 1 97.44 194 GLU B CA 1
ATOM 4440 C C . GLU B 1 194 ? -27.453 -2.877 -2.814 1 97.44 194 GLU B C 1
ATOM 4442 O O . GLU B 1 194 ? -28.656 -3.006 -2.562 1 97.44 194 GLU B O 1
ATOM 4447 N N . ARG B 1 195 ? -27.062 -1.881 -3.451 1 96.94 195 ARG B N 1
ATOM 4448 C CA . ARG B 1 195 ? -27.859 -0.683 -3.686 1 96.94 195 ARG B CA 1
ATOM 4449 C C . ARG B 1 195 ? -28.562 -0.75 -5.039 1 96.94 195 ARG B C 1
ATOM 4451 O O . ARG B 1 195 ? -29.672 -0.236 -5.191 1 96.94 195 ARG B O 1
ATOM 4458 N N . THR B 1 196 ? -27.922 -1.42 -6.035 1 97.06 196 THR B N 1
ATOM 4459 C CA . THR B 1 196 ? -28.422 -1.328 -7.398 1 97.06 196 THR B CA 1
ATOM 4460 C C . THR B 1 196 ? -28.859 -2.701 -7.906 1 97.06 196 THR B C 1
ATOM 4462 O O . THR B 1 196 ? -29.594 -2.801 -8.891 1 97.06 196 THR B O 1
ATOM 4465 N N . GLY B 1 197 ? -28.328 -3.752 -7.285 1 97.25 197 GLY B N 1
ATOM 4466 C CA . GLY B 1 197 ? -28.578 -5.102 -7.762 1 97.25 197 GLY B CA 1
ATOM 4467 C C . GLY B 1 197 ? -27.609 -5.535 -8.859 1 97.25 197 GLY B C 1
ATOM 4468 O O . GLY B 1 197 ? -27.625 -6.691 -9.281 1 97.25 197 GLY B O 1
ATOM 4469 N N . GLU B 1 198 ? -26.719 -4.625 -9.242 1 97 198 GLU B N 1
ATOM 4470 C CA . GLU B 1 198 ? -25.844 -4.906 -10.375 1 97 198 GLU B CA 1
ATOM 4471 C C . GLU B 1 198 ? -24.453 -5.328 -9.906 1 97 198 GLU B C 1
ATOM 4473 O O . GLU B 1 198 ? -23.797 -4.605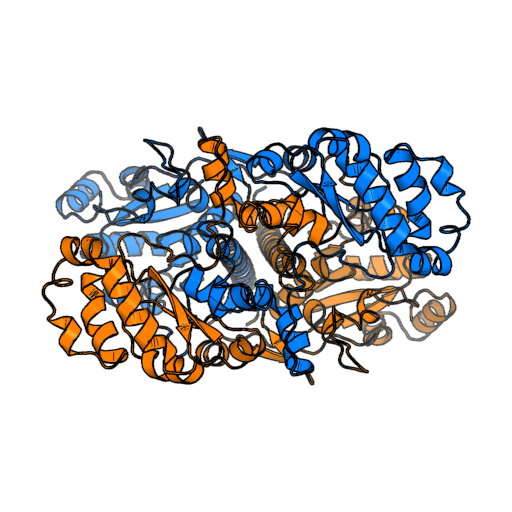 -9.148 1 97 198 GLU B O 1
ATOM 4478 N N . PRO B 1 199 ? -24 -6.488 -10.398 1 97.75 199 PRO B N 1
ATOM 4479 C CA . PRO B 1 199 ? -22.656 -6.926 -10.023 1 97.75 199 PRO B CA 1
ATOM 4480 C C . PRO B 1 199 ? -21.562 -6.27 -10.875 1 97.75 199 PRO B C 1
ATOM 4482 O O . PRO B 1 199 ? -21.859 -5.699 -11.922 1 97.75 199 PRO B O 1
ATOM 4485 N N . SER B 1 200 ? -20.281 -6.312 -10.398 1 98.31 200 SER B N 1
ATOM 4486 C CA . SER B 1 200 ? -19.141 -5.746 -11.109 1 98.31 200 SER B CA 1
ATOM 4487 C C . SER B 1 200 ? -18.016 -6.762 -11.242 1 98.31 200 SER B C 1
ATOM 4489 O O . SER B 1 200 ? -18 -7.781 -10.547 1 98.31 200 SER B O 1
ATOM 4491 N N . ILE B 1 201 ? -17.203 -6.5 -12.242 1 98.69 201 ILE B N 1
ATOM 4492 C CA . ILE B 1 201 ? -15.875 -7.098 -12.281 1 98.69 201 ILE B CA 1
ATOM 4493 C C . ILE B 1 201 ? -14.867 -6.176 -11.594 1 98.69 201 ILE B C 1
ATOM 4495 O O . ILE B 1 201 ? -14.844 -4.969 -11.852 1 98.69 201 ILE B O 1
ATOM 4499 N N . VAL B 1 202 ? -14.117 -6.715 -10.672 1 98.88 202 VAL B N 1
ATOM 4500 C CA . VAL B 1 202 ? -13.109 -5.949 -9.953 1 98.88 202 VAL B CA 1
ATOM 4501 C C . VAL B 1 202 ? -11.711 -6.434 -10.352 1 98.88 202 VAL B C 1
ATOM 4503 O O . VAL B 1 202 ? -11.414 -7.625 -10.273 1 98.88 202 VAL B O 1
ATOM 4506 N N . ASP B 1 203 ? -10.859 -5.492 -10.789 1 98.75 203 ASP B N 1
ATOM 4507 C CA . ASP B 1 203 ? -9.523 -5.855 -11.234 1 98.75 203 ASP B CA 1
ATOM 4508 C C . ASP B 1 203 ? -8.461 -5.031 -10.508 1 98.75 203 ASP B C 1
ATOM 4510 O O . ASP B 1 203 ? -8.586 -3.812 -10.391 1 98.75 203 ASP B O 1
ATOM 4514 N N . VAL B 1 204 ? -7.48 -5.688 -9.977 1 98.88 204 VAL B N 1
ATOM 4515 C CA . VAL B 1 204 ? -6.281 -5.055 -9.438 1 98.88 204 VAL B CA 1
ATOM 4516 C C . VAL B 1 204 ? -5.039 -5.77 -9.961 1 98.88 204 VAL B C 1
ATOM 4518 O O . VAL B 1 204 ? -5.027 -6.996 -10.086 1 98.88 204 VAL B O 1
ATOM 4521 N N . SER B 1 205 ? -3.992 -5.062 -10.32 1 98.88 205 SER B N 1
ATOM 4522 C CA . SER B 1 205 ? -2.727 -5.66 -10.727 1 98.88 205 SER B CA 1
ATOM 4523 C C . SER B 1 205 ? -1.578 -5.188 -9.844 1 98.88 205 SER B C 1
ATOM 4525 O O . SER B 1 205 ? -1.661 -4.121 -9.227 1 98.88 205 SER B O 1
ATOM 4527 N N . LEU B 1 206 ? -0.533 -5.98 -9.766 1 98.88 206 LEU B N 1
ATOM 4528 C CA . LEU B 1 206 ? 0.69 -5.562 -9.094 1 98.88 206 LEU B CA 1
ATOM 4529 C C . LEU B 1 206 ? 1.262 -4.301 -9.734 1 98.88 206 LEU B C 1
ATOM 4531 O O . LEU B 1 206 ? 1.679 -3.377 -9.031 1 98.88 206 LEU B O 1
ATOM 4535 N N . LEU B 1 207 ? 1.283 -4.281 -11.055 1 98.88 207 LEU B N 1
ATOM 4536 C CA . LEU B 1 207 ? 1.81 -3.146 -11.812 1 98.88 207 LEU B CA 1
ATOM 4537 C C . LEU B 1 207 ? 1.038 -1.872 -11.484 1 98.88 207 LEU B C 1
ATOM 4539 O O . LEU B 1 207 ? 1.638 -0.843 -11.164 1 98.88 207 LEU B O 1
ATOM 4543 N N . GLY B 1 208 ? -0.282 -1.934 -11.523 1 98.88 208 GLY B N 1
ATOM 4544 C CA . GLY B 1 208 ? -1.116 -0.791 -11.188 1 98.88 208 GLY B CA 1
ATOM 4545 C C . GLY B 1 208 ? -0.965 -0.347 -9.742 1 98.88 208 GLY B C 1
ATOM 4546 O O . GLY B 1 208 ? -0.932 0.852 -9.461 1 98.88 208 GLY B O 1
ATOM 4547 N N . SER B 1 209 ? -0.874 -1.288 -8.812 1 98.94 209 SER B N 1
ATOM 4548 C CA . SER B 1 209 ? -0.706 -0.99 -7.395 1 98.94 209 SER B CA 1
ATOM 4549 C C . SER B 1 209 ? 0.627 -0.298 -7.129 1 98.94 209 SER B C 1
ATOM 4551 O O . SER B 1 209 ? 0.693 0.655 -6.348 1 98.94 209 SER B O 1
ATOM 4553 N N . GLY B 1 210 ? 1.664 -0.865 -7.742 1 98.94 210 GLY B N 1
ATOM 4554 C CA . GLY B 1 210 ? 2.967 -0.233 -7.598 1 98.94 210 GLY B CA 1
ATOM 4555 C C . GLY B 1 210 ? 3.006 1.186 -8.133 1 98.94 210 GLY B C 1
ATOM 4556 O O . GLY B 1 210 ? 3.529 2.088 -7.473 1 98.94 210 GLY B O 1
ATOM 4557 N N . LEU B 1 211 ? 2.416 1.342 -9.305 1 98.94 211 LEU B N 1
ATOM 4558 C CA . LEU B 1 211 ? 2.387 2.666 -9.914 1 98.94 211 LEU B CA 1
ATOM 4559 C C . LEU B 1 211 ? 1.594 3.645 -9.055 1 98.94 211 LEU B C 1
ATOM 4561 O O . LEU B 1 211 ? 1.996 4.797 -8.891 1 98.94 211 LEU B O 1
ATOM 4565 N N . TRP B 1 212 ? 0.516 3.223 -8.508 1 98.88 212 TRP B N 1
ATOM 4566 C CA . TRP B 1 212 ? -0.299 4.055 -7.625 1 98.88 212 TRP B CA 1
ATOM 4567 C C . TRP B 1 212 ? 0.481 4.449 -6.375 1 98.88 212 TRP B C 1
ATOM 4569 O O . TRP B 1 212 ? 0.443 5.609 -5.953 1 98.88 212 TRP B O 1
ATOM 4579 N N . SER B 1 213 ? 1.185 3.496 -5.809 1 98.88 213 SER B N 1
ATOM 4580 C CA . SER B 1 213 ? 1.997 3.799 -4.633 1 98.88 213 SER B CA 1
ATOM 4581 C C . SER B 1 213 ? 2.992 4.914 -4.926 1 98.88 213 SER B C 1
ATOM 4583 O O . SER B 1 213 ? 3.318 5.711 -4.039 1 98.88 213 SER B O 1
ATOM 4585 N N . MET B 1 214 ? 3.41 5 -6.184 1 98.62 214 MET B N 1
ATOM 4586 C CA . MET B 1 214 ? 4.355 6.012 -6.652 1 98.62 214 MET B CA 1
ATOM 4587 C C . MET B 1 214 ? 3.619 7.223 -7.223 1 98.62 214 MET B C 1
ATOM 4589 O O . MET B 1 214 ? 4.234 8.094 -7.84 1 98.62 214 MET B O 1
ATOM 4593 N N . GLY B 1 215 ? 2.336 7.293 -7.07 1 98.69 215 GLY B N 1
ATOM 4594 C CA . GLY B 1 215 ? 1.486 8.211 -7.812 1 98.69 215 GLY B CA 1
ATOM 4595 C C . GLY B 1 215 ? 1.895 9.664 -7.652 1 98.69 215 GLY B C 1
ATOM 4596 O O . GLY B 1 215 ? 1.877 10.43 -8.617 1 98.69 215 GLY B O 1
ATOM 4597 N N . HIS B 1 216 ? 2.217 10.102 -6.438 1 98.12 216 HIS B N 1
ATOM 4598 C CA . HIS B 1 216 ? 2.643 11.477 -6.199 1 98.12 216 HIS B CA 1
ATOM 4599 C C . HIS B 1 216 ? 3.93 11.789 -6.953 1 98.12 216 HIS B C 1
ATOM 4601 O O . HIS B 1 216 ? 4.02 12.812 -7.637 1 98.12 216 HIS B O 1
ATOM 4607 N N . THR B 1 217 ? 4.914 10.914 -6.816 1 98.38 217 THR B N 1
ATOM 4608 C CA . THR B 1 217 ? 6.199 11.094 -7.484 1 98.38 217 THR B CA 1
ATOM 4609 C C . THR B 1 217 ? 6.027 11.062 -9 1 98.38 217 THR B C 1
ATOM 4611 O O . THR B 1 217 ? 6.641 11.859 -9.719 1 98.38 217 THR B O 1
ATOM 4614 N N . VAL B 1 218 ? 5.195 10.148 -9.492 1 98.75 218 VAL B N 1
ATOM 4615 C CA . VAL B 1 218 ? 4.945 10.047 -10.922 1 98.75 218 VAL B CA 1
ATOM 4616 C C . VAL B 1 218 ? 4.328 11.344 -11.438 1 98.75 218 VAL B C 1
ATOM 4618 O O . VAL B 1 218 ? 4.742 11.867 -12.477 1 98.75 218 VAL B O 1
ATOM 4621 N N . ALA B 1 219 ? 3.354 11.867 -10.711 1 98.44 219 ALA B N 1
ATOM 4622 C CA . ALA B 1 219 ? 2.705 13.109 -11.117 1 98.44 219 ALA B CA 1
ATOM 4623 C C . ALA B 1 219 ? 3.715 14.25 -11.203 1 98.44 219 ALA B C 1
ATOM 4625 O O . ALA B 1 219 ? 3.73 15.008 -12.188 1 98.44 219 ALA B O 1
ATOM 4626 N N . LEU B 1 220 ? 4.52 14.375 -10.18 1 98.25 220 LEU B N 1
ATOM 4627 C CA . LEU B 1 220 ? 5.504 15.445 -10.086 1 98.25 220 LEU B CA 1
ATOM 4628 C C . LEU B 1 220 ? 6.539 15.336 -11.203 1 98.25 220 LEU B C 1
ATOM 4630 O O . LEU B 1 220 ? 6.777 16.297 -11.93 1 98.25 220 LEU B O 1
ATOM 4634 N N . THR B 1 221 ? 7.117 14.188 -11.375 1 98.44 221 THR B N 1
ATOM 4635 C CA . THR B 1 221 ? 8.203 13.984 -12.328 1 98.44 221 THR B CA 1
ATOM 4636 C C . THR B 1 221 ? 7.684 14.062 -13.758 1 98.44 221 THR B C 1
ATOM 4638 O O . THR B 1 221 ? 8.367 14.594 -14.648 1 98.44 221 THR B O 1
ATOM 4641 N N . LYS B 1 222 ? 6.508 13.531 -13.992 1 98.25 222 LYS B N 1
ATOM 4642 C CA . LYS B 1 222 ? 5.922 13.617 -15.328 1 98.25 222 LYS B CA 1
ATOM 4643 C C . LYS B 1 222 ? 5.621 15.07 -15.695 1 98.25 222 LYS B C 1
ATOM 4645 O O . LYS B 1 222 ? 5.883 15.5 -16.828 1 98.25 222 LYS B O 1
ATOM 4650 N N . HIS B 1 223 ? 5.035 15.82 -14.773 1 98.19 223 HIS B N 1
ATOM 4651 C CA . HIS B 1 223 ? 4.703 17.219 -15 1 98.19 223 HIS B CA 1
ATOM 4652 C C . HIS B 1 223 ? 5.949 18.031 -15.32 1 98.19 223 HIS B C 1
ATOM 4654 O O . HIS B 1 223 ? 5.934 18.875 -16.234 1 98.19 223 HIS B O 1
ATOM 4660 N N . LEU B 1 224 ? 7.02 17.781 -14.633 1 98 224 LEU B N 1
ATOM 4661 C CA . LEU B 1 224 ? 8.234 18.578 -14.766 1 98 224 LEU B CA 1
ATOM 4662 C C . LEU B 1 224 ? 9.156 18 -15.828 1 98 224 LEU B C 1
ATOM 4664 O O . LEU B 1 224 ? 10.094 18.656 -16.281 1 98 224 LEU B O 1
ATOM 4668 N N . GLY B 1 225 ? 8.914 16.734 -16.266 1 97.88 225 GLY B N 1
ATOM 4669 C CA . GLY B 1 225 ? 9.812 16.047 -17.172 1 97.88 225 GLY B CA 1
ATOM 4670 C C . GLY B 1 225 ? 11.188 15.781 -16.578 1 97.88 225 GLY B C 1
ATOM 4671 O O . GLY B 1 225 ? 12.195 15.836 -17.297 1 97.88 225 GLY B O 1
ATOM 4672 N N . GLN B 1 226 ? 11.273 15.617 -15.227 1 97.5 226 GLN B N 1
ATOM 4673 C CA . GLN B 1 226 ? 12.523 15.422 -14.492 1 97.5 226 GLN B CA 1
ATOM 4674 C C . GLN B 1 226 ? 12.391 14.289 -13.484 1 97.5 226 GLN B C 1
ATOM 4676 O O . GLN B 1 226 ? 11.359 14.141 -12.828 1 97.5 226 GLN B O 1
ATOM 4681 N N . ARG B 1 227 ? 13.414 13.523 -13.375 1 96 227 ARG B N 1
ATOM 4682 C CA . ARG B 1 227 ? 13.414 12.438 -12.398 1 96 227 ARG B CA 1
ATOM 4683 C C . ARG B 1 227 ? 13.68 12.969 -10.992 1 96 227 ARG B C 1
ATOM 4685 O O . ARG B 1 227 ? 14.383 13.969 -10.828 1 96 227 ARG B O 1
ATOM 4692 N N . LEU B 1 228 ? 13.078 12.336 -10 1 95.88 228 LEU B N 1
ATOM 4693 C CA . LEU B 1 228 ? 13.461 12.547 -8.602 1 95.88 228 LEU B CA 1
ATOM 4694 C C . LEU B 1 228 ? 14.57 11.586 -8.188 1 95.88 228 LEU B C 1
ATOM 4696 O O . LEU B 1 228 ? 14.391 10.367 -8.234 1 95.88 228 LEU B O 1
ATOM 4700 N N . GLU B 1 229 ? 15.664 12.062 -7.809 1 92.25 229 GLU B N 1
ATOM 4701 C CA . GLU B 1 229 ? 16.812 11.227 -7.465 1 92.25 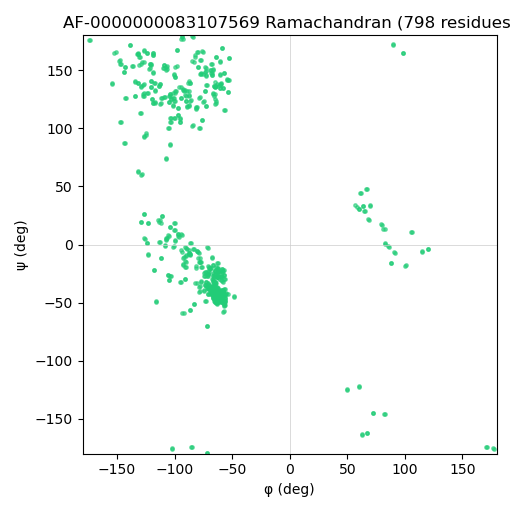229 GLU B CA 1
ATOM 4702 C C . GLU B 1 229 ? 16.891 10.977 -5.961 1 92.25 229 GLU B C 1
ATOM 4704 O O . GLU B 1 229 ? 16.656 11.891 -5.164 1 92.25 229 GLU B O 1
ATOM 4709 N N . ALA B 1 230 ? 17.156 9.711 -5.656 1 92.69 230 ALA B N 1
ATOM 4710 C CA . ALA B 1 230 ? 17.344 9.391 -4.246 1 92.69 230 ALA B CA 1
ATOM 4711 C C . ALA B 1 230 ? 18.594 10.07 -3.695 1 92.69 230 ALA B C 1
ATOM 4713 O O . ALA B 1 230 ? 19.641 10.102 -4.352 1 92.69 230 ALA B O 1
ATOM 4714 N N . PRO B 1 231 ? 18.453 10.633 -2.502 1 88.75 231 PRO B N 1
ATOM 4715 C CA . PRO B 1 231 ? 19.672 11.172 -1.878 1 88.75 231 PRO B CA 1
ATOM 4716 C C . PRO B 1 231 ? 20.672 10.078 -1.503 1 88.75 231 PRO B C 1
ATOM 4718 O O . PRO B 1 231 ? 20.281 8.945 -1.233 1 88.75 231 PRO B O 1
ATOM 4721 N N . PRO B 1 232 ? 22 10.453 -1.52 1 87.94 232 PRO B N 1
ATOM 4722 C CA . PRO B 1 232 ? 22.969 9.477 -1.022 1 87.94 232 PRO B CA 1
ATOM 4723 C C . PRO B 1 232 ? 22.719 9.078 0.429 1 87.94 232 PRO B C 1
ATOM 4725 O O . PRO B 1 232 ? 22.406 9.93 1.263 1 87.94 232 PRO B O 1
ATOM 4728 N N . PRO B 1 233 ? 22.875 7.766 0.639 1 87.5 233 PRO B N 1
ATOM 4729 C CA . PRO B 1 233 ? 22.688 7.363 2.035 1 87.5 233 PRO B CA 1
ATOM 4730 C C . PRO B 1 233 ? 23.719 7.973 2.971 1 87.5 233 PRO B C 1
ATOM 4732 O O . PRO B 1 233 ? 24.891 8.125 2.59 1 87.5 233 PRO B O 1
ATOM 4735 N N . GLY B 1 234 ? 23.328 8.406 4.098 1 85.69 234 GLY B N 1
ATOM 4736 C CA . GLY B 1 234 ? 24.266 8.883 5.105 1 85.69 234 GLY B CA 1
ATOM 4737 C C . GLY B 1 234 ? 24.359 10.391 5.164 1 85.69 234 GLY B C 1
ATOM 4738 O O . GLY B 1 234 ? 24.859 10.953 6.145 1 85.69 234 GLY B O 1
ATOM 4739 N N . VAL B 1 235 ? 23.906 11.016 4.137 1 84.44 235 VAL B N 1
ATOM 4740 C CA . VAL B 1 235 ? 23.953 12.477 4.148 1 84.44 235 VAL B CA 1
ATOM 4741 C C . VAL B 1 235 ? 22.828 13.016 5.035 1 84.44 235 VAL B C 1
ATOM 4743 O O . VAL B 1 235 ? 21.766 12.398 5.148 1 84.44 235 VAL B O 1
ATOM 4746 N N . HIS B 1 236 ? 23.266 14.172 5.652 1 86.31 236 HIS B N 1
ATOM 4747 C CA . HIS B 1 236 ? 22.234 14.844 6.43 1 86.31 236 HIS B CA 1
ATOM 4748 C C . HIS B 1 236 ? 21.109 15.352 5.523 1 86.31 236 HIS B C 1
ATOM 4750 O O . HIS B 1 236 ? 21.375 15.938 4.477 1 86.31 236 HIS B O 1
ATOM 4756 N N . GLY B 1 237 ? 19.906 15.062 5.68 1 78.75 237 GLY B N 1
ATOM 4757 C CA . GLY B 1 237 ? 18.734 15.266 4.844 1 78.75 237 GLY B CA 1
ATOM 4758 C C . GLY B 1 237 ? 18.453 16.734 4.543 1 78.75 237 GLY B C 1
ATOM 4759 O O . GLY B 1 237 ? 18.312 17.109 3.381 1 78.75 237 GLY B O 1
ATOM 4760 N N . ALA B 1 238 ? 18.469 17.625 5.602 1 87.88 238 ALA B N 1
ATOM 4761 C CA . ALA B 1 238 ? 18.141 19.031 5.41 1 87.88 238 ALA B CA 1
ATOM 4762 C C . ALA B 1 238 ? 19.375 19.922 5.602 1 87.88 238 ALA B C 1
ATOM 4764 O O . ALA B 1 238 ? 19.953 19.969 6.691 1 87.88 238 ALA B O 1
ATOM 4765 N N . PRO B 1 239 ? 19.734 20.656 4.645 1 88.5 239 PRO B N 1
ATOM 4766 C CA . PRO B 1 239 ? 20.953 21.453 4.75 1 88.5 239 PRO B CA 1
ATOM 4767 C C . PRO B 1 239 ? 20.812 22.594 5.75 1 88.5 239 PRO B C 1
ATOM 4769 O O . PRO B 1 239 ? 21.828 23.094 6.27 1 88.5 239 PRO B O 1
ATOM 4772 N N . ASN B 1 240 ? 19.562 22.984 6.051 1 94.44 240 ASN B N 1
ATOM 4773 C CA . ASN B 1 240 ? 19.391 24.188 6.875 1 94.44 240 ASN B CA 1
ATOM 4774 C C . ASN B 1 240 ? 18.578 23.875 8.133 1 94.44 240 ASN B C 1
ATOM 4776 O O . ASN B 1 240 ? 17.953 24.781 8.703 1 94.44 240 ASN B O 1
ATOM 4780 N N . ASN B 1 241 ? 18.453 22.641 8.531 1 97.06 241 ASN B N 1
ATOM 4781 C CA . ASN B 1 241 ? 17.703 22.234 9.711 1 97.06 241 ASN B CA 1
ATOM 4782 C C . ASN B 1 241 ? 18.328 21 10.375 1 97.06 241 ASN B C 1
ATOM 4784 O O . ASN B 1 241 ? 18.188 19.891 9.875 1 97.06 241 ASN B O 1
ATOM 4788 N N . PRO B 1 242 ? 19 21.188 11.508 1 97.94 242 PRO B N 1
ATOM 4789 C CA . PRO B 1 242 ? 19.656 20.062 12.172 1 97.94 242 PRO B CA 1
ATOM 4790 C C . PRO B 1 242 ? 18.656 19.047 12.727 1 97.94 242 PRO B C 1
ATOM 4792 O O . PRO B 1 242 ? 19.062 17.953 13.133 1 97.94 242 PRO B O 1
ATOM 4795 N N . LEU B 1 243 ? 17.359 19.438 12.742 1 97.94 243 LEU B N 1
ATOM 4796 C CA . LEU B 1 243 ? 16.344 18.562 13.344 1 97.94 243 LEU B CA 1
ATOM 4797 C C . LEU B 1 243 ? 15.531 17.859 12.266 1 97.94 243 LEU B C 1
ATOM 4799 O O . LEU B 1 243 ? 14.438 17.359 12.539 1 97.94 243 LEU B O 1
ATOM 4803 N N . VAL B 1 244 ? 15.992 17.859 11.047 1 96.31 244 VAL B N 1
ATOM 4804 C CA . VAL B 1 244 ? 15.508 17.047 9.945 1 96.31 244 VAL B CA 1
ATOM 4805 C C . VAL B 1 244 ? 16.656 16.25 9.344 1 96.31 244 VAL B C 1
ATOM 4807 O O . VAL B 1 244 ? 17.359 16.734 8.461 1 96.31 244 VAL B O 1
ATOM 4810 N N . GLY B 1 245 ? 16.75 15.039 9.852 1 95.44 245 GLY B N 1
ATOM 4811 C CA . GLY B 1 245 ? 17.875 14.219 9.438 1 95.44 245 GLY B CA 1
ATOM 4812 C C . GLY B 1 245 ? 18 12.93 10.227 1 95.44 245 GLY B C 1
ATOM 4813 O O . GLY B 1 245 ? 17.094 12.562 10.969 1 95.44 245 GLY B O 1
ATOM 4814 N N . LEU B 1 246 ? 19.109 12.211 9.938 1 96.5 246 LEU B N 1
ATOM 4815 C CA . LEU B 1 246 ? 19.375 10.914 10.547 1 96.5 246 LEU B CA 1
ATOM 4816 C C . LEU B 1 246 ? 20.594 10.992 11.477 1 96.5 246 LEU B C 1
ATOM 4818 O O . LEU B 1 246 ? 21.594 11.625 11.141 1 96.5 246 LEU B O 1
ATOM 4822 N N . TYR B 1 247 ? 20.469 10.352 12.602 1 97.44 247 TYR B N 1
ATOM 4823 C CA . TYR B 1 247 ? 21.562 10.297 13.562 1 97.44 247 TYR B CA 1
ATOM 4824 C C . TYR B 1 247 ? 21.828 8.859 13.992 1 97.44 247 TYR B C 1
ATOM 4826 O O . TYR B 1 247 ? 20.906 8.102 14.273 1 97.44 247 TYR B O 1
ATOM 4834 N N . SER B 1 248 ? 23.078 8.484 14.062 1 97.06 248 SER B N 1
ATOM 4835 C CA . SER B 1 248 ? 23.469 7.121 14.406 1 97.06 248 SER B CA 1
ATOM 4836 C C . SER B 1 248 ? 23.609 6.945 15.914 1 97.06 248 SER B C 1
ATOM 4838 O O . SER B 1 248 ? 24.109 7.832 16.609 1 97.06 248 SER B O 1
ATOM 4840 N N . THR B 1 249 ? 23.172 5.875 16.422 1 97.69 249 THR B N 1
ATOM 4841 C CA . THR B 1 249 ? 23.281 5.52 17.828 1 97.69 249 THR B CA 1
ATOM 4842 C C . THR B 1 249 ? 24.547 4.688 18.078 1 97.69 249 THR B C 1
ATOM 4844 O O . THR B 1 249 ? 25.234 4.301 17.125 1 97.69 249 THR B O 1
ATOM 4847 N N . SER B 1 250 ? 24.781 4.367 19.344 1 98 250 SER B N 1
ATOM 4848 C CA . SER B 1 250 ? 26.016 3.691 19.719 1 98 250 SER B CA 1
ATOM 4849 C C . SER B 1 250 ? 26.031 2.252 19.203 1 98 250 SER B C 1
ATOM 4851 O O . SER B 1 250 ? 27.109 1.662 19.031 1 98 250 SER B O 1
ATOM 4853 N N . ASP B 1 251 ? 24.906 1.681 18.969 1 95.94 251 ASP B N 1
ATOM 4854 C CA . ASP B 1 251 ? 24.812 0.287 18.547 1 95.94 251 ASP B CA 1
ATOM 4855 C C . ASP B 1 251 ? 24.609 0.185 17.031 1 95.94 251 ASP B C 1
ATOM 4857 O O . ASP B 1 251 ? 24.125 -0.831 16.531 1 95.94 251 ASP B O 1
ATOM 4861 N N . GLY B 1 252 ? 24.922 1.236 16.328 1 94.5 252 GLY B N 1
ATOM 4862 C CA . GLY B 1 252 ? 24.938 1.202 14.867 1 94.5 252 GLY B CA 1
ATOM 4863 C C . GLY B 1 252 ? 23.562 1.32 14.258 1 94.5 252 GLY B C 1
ATOM 4864 O O . GLY B 1 252 ? 23.344 0.907 13.109 1 94.5 252 GLY B O 1
ATOM 4865 N N . ARG B 1 253 ? 22.625 1.759 14.984 1 95.94 253 ARG B N 1
ATOM 4866 C CA . ARG B 1 253 ? 21.266 2.02 14.5 1 95.94 253 ARG B CA 1
ATOM 4867 C C . ARG B 1 253 ? 21.047 3.512 14.289 1 95.94 253 ARG B C 1
ATOM 4869 O O . ARG B 1 253 ? 21.984 4.305 14.359 1 95.94 253 ARG B O 1
ATOM 4876 N N . TYR B 1 254 ? 19.75 3.857 13.938 1 97.31 254 TYR B N 1
ATOM 4877 C CA . TYR B 1 254 ? 19.547 5.254 13.57 1 97.31 254 TYR B CA 1
ATOM 4878 C C . TYR B 1 254 ? 18.266 5.797 14.203 1 97.31 254 TYR B C 1
ATOM 4880 O O . TYR B 1 254 ? 17.328 5.047 14.461 1 97.31 254 TYR B O 1
ATOM 4888 N N . ILE B 1 255 ? 18.266 7.066 14.398 1 97.75 255 ILE B N 1
ATOM 4889 C CA . ILE B 1 255 ? 17.125 7.883 14.781 1 97.75 255 ILE B CA 1
ATOM 4890 C C . ILE B 1 255 ? 16.828 8.898 13.68 1 97.75 255 ILE B C 1
ATOM 4892 O O . ILE B 1 255 ? 17.734 9.547 13.156 1 97.75 255 ILE B O 1
ATOM 4896 N N . SER B 1 256 ? 15.562 8.953 13.344 1 97.25 256 SER B N 1
ATOM 4897 C CA . SER B 1 256 ? 15.133 9.945 12.359 1 97.25 256 SER B CA 1
ATOM 4898 C C . SER B 1 256 ? 14.391 11.102 13.023 1 97.25 256 SER B C 1
ATOM 4900 O O . SER B 1 256 ? 13.367 10.898 13.68 1 97.25 256 SER B O 1
ATOM 4902 N N . PHE B 1 257 ? 14.891 12.352 12.82 1 97.56 257 PHE B N 1
ATOM 4903 C CA . PHE B 1 257 ? 14.188 13.57 13.219 1 97.56 257 PHE B CA 1
ATOM 4904 C C . PHE B 1 257 ? 13.477 14.188 12.023 1 97.56 257 PHE B C 1
ATOM 4906 O O . PHE B 1 257 ? 14.031 14.273 10.93 1 97.56 257 PHE B O 1
ATOM 4913 N N . VAL B 1 258 ? 12.258 14.523 12.219 1 96.62 258 VAL B N 1
ATOM 4914 C CA . VAL B 1 258 ? 11.492 15.25 11.203 1 96.62 258 VAL B CA 1
ATOM 4915 C C . VAL B 1 258 ? 10.773 16.438 11.852 1 96.62 258 VAL B C 1
ATOM 4917 O O . VAL B 1 258 ? 9.547 16.531 11.805 1 96.62 258 VAL B O 1
ATOM 4920 N N . MET B 1 259 ? 11.555 17.359 12.367 1 96.56 259 MET B N 1
ATOM 4921 C CA . MET B 1 259 ? 11.047 18.562 13.023 1 96.56 259 MET B CA 1
ATOM 4922 C C . MET B 1 259 ? 11.234 19.781 12.133 1 96.56 259 MET B C 1
ATOM 4924 O O . MET B 1 259 ? 12.281 20.438 12.195 1 96.56 259 MET B O 1
ATOM 4928 N N . MET B 1 260 ? 10.211 20.188 11.477 1 91.88 260 MET B N 1
ATOM 4929 C CA . MET B 1 260 ? 10.273 21.203 10.438 1 91.88 260 MET B CA 1
ATOM 4930 C C . MET B 1 260 ? 10.469 22.594 11.047 1 91.88 260 MET B C 1
ATOM 4932 O O . MET B 1 260 ? 11 23.5 10.391 1 91.88 260 MET B O 1
ATOM 4936 N N . GLN B 1 261 ? 10.023 22.766 12.273 1 94.31 261 GLN B N 1
ATOM 4937 C CA . GLN B 1 261 ? 10.211 24.016 12.992 1 94.31 261 GLN B CA 1
ATOM 4938 C C . GLN B 1 261 ? 11.312 23.906 14.039 1 94.31 261 GLN B C 1
ATOM 4940 O O . GLN B 1 261 ? 11.031 23.766 15.227 1 94.31 261 GLN B O 1
ATOM 4945 N N . PRO B 1 262 ? 12.477 24.109 13.594 1 95.81 262 PRO B N 1
ATOM 4946 C CA . PRO B 1 262 ? 13.586 23.812 14.5 1 95.81 262 PRO B CA 1
ATOM 4947 C C . PRO B 1 262 ? 13.594 24.719 15.734 1 95.81 262 PRO B C 1
ATOM 4949 O O . PRO B 1 262 ? 13.969 24.266 16.828 1 95.81 262 PRO B O 1
ATOM 4952 N N . THR B 1 263 ? 13.164 25.984 15.625 1 95.88 263 THR B N 1
ATOM 4953 C CA . THR B 1 263 ? 13.188 26.891 16.781 1 95.88 263 THR B CA 1
ATOM 4954 C C . THR B 1 263 ? 12.195 26.438 17.844 1 95.88 263 THR B C 1
ATOM 4956 O O . THR B 1 263 ? 12.422 26.625 19.031 1 95.88 263 THR B O 1
ATOM 4959 N N . LYS B 1 264 ? 11.188 25.828 17.375 1 96.69 264 LYS B N 1
ATOM 4960 C CA . LYS B 1 264 ? 10.156 25.344 18.281 1 96.69 264 LYS B CA 1
ATOM 4961 C C . LYS B 1 264 ? 10.664 24.156 19.094 1 96.69 264 LYS B C 1
ATOM 4963 O O . LYS B 1 264 ? 10.32 24 20.266 1 96.69 264 LYS B O 1
ATOM 4968 N N . PHE B 1 265 ? 11.492 23.375 18.5 1 97.88 265 PHE B N 1
ATOM 4969 C CA . PHE B 1 265 ? 11.773 22.078 19.094 1 97.88 265 PHE B CA 1
ATOM 4970 C C . PHE B 1 265 ? 13.211 22.016 19.609 1 97.88 265 PHE B C 1
ATOM 4972 O O . PHE B 1 265 ? 13.562 21.125 20.391 1 97.88 265 PHE B O 1
ATOM 4979 N N . TRP B 1 266 ? 14.062 22.938 19.297 1 98.31 266 TRP B N 1
ATOM 4980 C CA . TRP B 1 266 ? 15.5 22.875 19.562 1 98.31 266 TRP B CA 1
ATOM 4981 C C . TRP B 1 266 ? 15.773 22.734 21.062 1 98.31 266 TRP B C 1
ATOM 4983 O O . TRP B 1 266 ? 16.484 21.812 21.469 1 98.31 266 TRP B O 1
ATOM 4993 N N . ALA B 1 267 ? 15.156 23.547 21.859 1 98.12 267 ALA B N 1
ATOM 4994 C CA . ALA B 1 267 ? 15.406 23.531 23.297 1 98.12 267 ALA B CA 1
ATOM 4995 C C . ALA B 1 267 ? 15.039 22.188 23.906 1 98.12 267 ALA B C 1
ATOM 4997 O O . ALA B 1 267 ? 15.766 21.656 24.75 1 98.12 267 ALA B O 1
ATOM 4998 N N . ASP B 1 268 ? 13.914 21.688 23.5 1 98.31 268 ASP B N 1
ATOM 4999 C CA . ASP B 1 268 ? 13.453 20.406 24.016 1 98.31 268 ASP B CA 1
ATOM 5000 C C . ASP B 1 268 ? 14.406 19.266 23.625 1 98.31 268 ASP B C 1
ATOM 5002 O O . ASP B 1 268 ? 14.703 18.391 24.438 1 98.31 268 ASP B O 1
ATOM 5006 N N . VAL B 1 269 ? 14.891 19.312 22.359 1 98.5 269 VAL B N 1
ATOM 5007 C CA . VAL B 1 269 ? 15.859 18.312 21.906 1 98.5 269 VAL B CA 1
ATOM 5008 C C . VAL B 1 269 ? 17.141 18.422 22.719 1 98.5 269 VAL B C 1
ATOM 5010 O O . VAL B 1 269 ? 17.688 17.406 23.172 1 98.5 269 VAL B O 1
ATOM 5013 N N . CYS B 1 270 ? 17.609 19.625 22.938 1 98.31 270 CYS B N 1
ATOM 5014 C CA . CYS B 1 270 ? 18.828 19.844 23.703 1 98.31 270 CYS B CA 1
ATOM 5015 C C . CYS B 1 270 ? 18.703 19.234 25.109 1 98.31 270 CYS B C 1
ATOM 5017 O O . CYS B 1 270 ? 19.641 18.594 25.594 1 98.31 270 CYS B O 1
ATOM 5019 N N . ARG B 1 271 ? 17.594 19.469 25.703 1 98.12 271 ARG B N 1
ATOM 5020 C CA . ARG B 1 271 ? 17.375 18.922 27.047 1 98.12 271 ARG B CA 1
ATOM 5021 C C . ARG B 1 271 ? 17.406 17.406 27.016 1 98.12 271 ARG B C 1
ATOM 5023 O O . ARG B 1 271 ? 18.016 16.781 27.891 1 98.12 271 ARG B O 1
ATOM 5030 N N . HIS B 1 272 ? 16.812 16.797 26.031 1 98.31 272 HIS B N 1
ATOM 5031 C CA . HIS B 1 272 ? 16.703 15.336 25.953 1 98.31 272 HIS B CA 1
ATOM 5032 C C . HIS B 1 272 ? 18.047 14.695 25.656 1 98.31 272 HIS B C 1
ATOM 5034 O O . HIS B 1 272 ? 18.281 13.539 26 1 98.31 272 HIS B O 1
ATOM 5040 N N . VAL B 1 273 ? 18.953 15.477 25 1 98.06 273 VAL B N 1
ATOM 5041 C CA . VAL B 1 273 ? 20.25 14.906 24.688 1 98.06 273 VAL B CA 1
ATOM 5042 C C . VAL B 1 273 ? 21.266 15.305 25.75 1 98.06 273 VAL B C 1
ATOM 5044 O O . VAL B 1 273 ? 22.469 15.195 25.547 1 98.06 273 VAL B O 1
ATOM 5047 N N . ASP B 1 274 ? 20.828 15.906 26.844 1 97.31 274 ASP B N 1
ATOM 5048 C CA . ASP B 1 274 ? 21.625 16.266 28.016 1 97.31 274 ASP B CA 1
ATOM 5049 C C . ASP B 1 274 ? 22.594 17.391 27.703 1 97.31 274 ASP B C 1
ATOM 5051 O O . ASP B 1 274 ? 23.75 17.359 28.141 1 97.31 274 ASP B O 1
ATOM 5055 N N . LEU B 1 275 ? 22.188 18.234 26.891 1 97.94 275 LEU B N 1
ATOM 5056 C CA . LEU B 1 275 ? 22.938 19.453 26.594 1 97.94 275 LEU B CA 1
ATOM 5057 C C . LEU B 1 275 ? 22.047 20.688 26.719 1 97.94 275 LEU B C 1
ATOM 5059 O O . LEU B 1 275 ? 21.969 21.5 25.781 1 97.94 275 LEU B O 1
ATOM 5063 N N . PRO B 1 276 ? 21.5 20.906 27.891 1 97.62 276 PRO B N 1
ATOM 5064 C CA . PRO B 1 276 ? 20.531 21.984 28.062 1 97.62 276 PRO B CA 1
ATOM 5065 C C . PRO B 1 276 ? 21.125 23.359 27.797 1 97.62 276 PRO B C 1
ATOM 5067 O O . PRO B 1 276 ? 20.406 24.297 27.422 1 97.62 276 PRO B O 1
ATOM 5070 N N . GLU B 1 277 ? 22.406 23.484 27.938 1 96.69 277 GLU B N 1
ATOM 5071 C CA . GLU B 1 277 ? 23.078 24.781 27.734 1 96.69 277 GLU B CA 1
ATOM 5072 C C . GLU B 1 277 ? 22.969 25.234 26.281 1 96.69 277 GLU B C 1
ATOM 5074 O O . GLU B 1 277 ? 23 26.422 26 1 96.69 277 GLU B O 1
ATOM 5079 N N . LEU B 1 278 ? 22.812 24.312 25.359 1 97.06 278 LEU B N 1
ATOM 5080 C CA . LEU B 1 278 ? 22.734 24.625 23.938 1 97.06 278 LEU B CA 1
ATOM 5081 C C . LEU B 1 278 ? 21.422 25.328 23.609 1 97.06 278 LEU B C 1
ATOM 5083 O O . LEU B 1 278 ? 21.297 25.953 22.562 1 97.06 278 LEU B O 1
ATOM 5087 N N . ALA B 1 279 ? 20.438 25.219 24.484 1 96.75 279 ALA B N 1
ATOM 5088 C CA . ALA B 1 279 ? 19.141 25.875 24.266 1 96.75 279 ALA B CA 1
ATOM 5089 C C . ALA B 1 279 ? 19.297 27.391 24.234 1 96.75 279 ALA B C 1
ATOM 5091 O O . ALA B 1 279 ? 18.562 28.078 23.547 1 96.75 279 ALA B O 1
ATOM 5092 N N . ASP B 1 280 ? 20.344 27.844 24.953 1 96.06 280 ASP B N 1
ATOM 5093 C CA . ASP B 1 280 ? 20.547 29.281 25.047 1 96.06 280 ASP B CA 1
ATOM 5094 C C . ASP B 1 280 ? 21.734 29.734 24.219 1 96.06 280 ASP B C 1
ATOM 5096 O O . ASP B 1 280 ? 22.156 30.891 24.281 1 96.06 280 ASP B O 1
ATOM 5100 N N . ASP B 1 281 ? 22.297 28.828 23.484 1 97.25 281 ASP B N 1
ATOM 5101 C CA . ASP B 1 281 ? 23.406 29.156 22.594 1 97.25 281 ASP B CA 1
ATOM 5102 C C . ASP B 1 281 ? 22.969 30.125 21.5 1 97.25 281 ASP B C 1
ATOM 5104 O O . ASP B 1 281 ? 22.047 29.828 20.734 1 97.25 281 ASP B O 1
ATOM 5108 N N . PRO B 1 282 ? 23.578 31.297 21.359 1 97.19 282 PRO B N 1
ATOM 5109 C CA . PRO B 1 282 ? 23.172 32.312 20.391 1 97.19 282 PRO B CA 1
ATOM 5110 C C . PRO B 1 282 ? 23.203 31.812 18.953 1 97.19 282 PRO B C 1
ATOM 5112 O O . PRO B 1 282 ? 22.484 32.344 18.094 1 97.19 282 PRO B O 1
ATOM 5115 N N . ARG B 1 283 ? 23.984 30.766 18.641 1 96.62 283 ARG B N 1
ATOM 5116 C CA . ARG B 1 283 ? 24.062 30.219 17.297 1 96.62 283 ARG B CA 1
ATOM 5117 C C . ARG B 1 283 ? 22.734 29.641 16.844 1 96.62 283 ARG B C 1
ATOM 5119 O O . ARG B 1 283 ? 22.469 29.531 15.648 1 96.62 283 ARG B O 1
ATOM 5126 N N . PHE B 1 284 ? 21.844 29.344 17.859 1 97.81 284 PHE B N 1
ATOM 5127 C CA . PHE B 1 284 ? 20.641 28.578 17.531 1 97.81 284 PHE B CA 1
ATOM 5128 C C . PHE B 1 284 ? 19.391 29.312 18.016 1 97.81 284 PHE B C 1
ATOM 5130 O O . PHE B 1 284 ? 18.375 28.672 18.297 1 97.81 284 PHE B O 1
ATOM 5137 N N . ALA B 1 285 ? 19.516 30.594 18.109 1 95.75 285 ALA B N 1
ATOM 5138 C CA . ALA B 1 285 ? 18.484 31.391 18.781 1 95.75 285 ALA B CA 1
ATOM 5139 C C . ALA B 1 285 ? 17.312 31.688 17.844 1 95.75 285 ALA B C 1
ATOM 5141 O O . ALA B 1 285 ? 16.188 31.875 18.281 1 95.75 285 ALA B O 1
ATOM 5142 N N . THR B 1 286 ? 17.656 31.828 16.578 1 96.62 286 THR B N 1
ATOM 5143 C CA . THR B 1 286 ? 16.641 32.156 15.586 1 96.62 286 THR B CA 1
ATOM 5144 C C . THR B 1 286 ? 16.656 31.156 14.43 1 96.62 286 THR B C 1
ATOM 5146 O O . THR B 1 286 ? 17.594 30.359 14.312 1 96.62 286 THR B O 1
ATOM 5149 N N . VAL B 1 287 ? 15.617 31.203 13.633 1 95.62 287 VAL B N 1
ATOM 5150 C CA . VAL B 1 287 ? 15.5 30.312 12.484 1 95.62 287 VAL B CA 1
ATOM 5151 C C . VAL B 1 287 ? 16.688 30.516 11.547 1 95.62 287 VAL B C 1
ATOM 5153 O O . VAL B 1 287 ? 17.281 29.547 11.047 1 95.62 287 VAL B O 1
ATOM 5156 N N . GLU B 1 288 ? 17.062 31.75 11.398 1 97 288 GLU B N 1
ATOM 5157 C CA . GLU B 1 288 ? 18.172 32.094 10.508 1 97 288 GLU B CA 1
ATOM 5158 C C . GLU B 1 288 ? 19.5 31.578 11.07 1 97 288 GLU B C 1
ATOM 5160 O O . GLU B 1 288 ? 20.344 31.078 10.328 1 97 288 GLU B O 1
ATOM 5165 N N . LYS B 1 289 ? 19.625 31.719 12.289 1 97.75 289 LYS B N 1
ATOM 5166 C CA . LYS B 1 289 ? 20.875 31.328 12.938 1 97.75 289 LYS B CA 1
ATOM 5167 C C . LYS B 1 289 ? 21.031 29.812 12.961 1 97.75 289 LYS B C 1
ATOM 5169 O O . LYS B 1 289 ? 22.125 29.297 12.719 1 97.75 289 LYS B O 1
ATOM 5174 N N . ILE B 1 290 ? 19.984 29.109 13.258 1 97.56 290 ILE B N 1
ATOM 5175 C CA . ILE B 1 290 ? 20.031 27.656 13.219 1 97.56 290 ILE B CA 1
ATOM 5176 C C . ILE B 1 290 ? 20.406 27.188 11.812 1 97.56 290 ILE B C 1
ATOM 5178 O O . ILE B 1 290 ? 21.234 26.297 11.641 1 97.56 290 ILE B O 1
ATOM 5182 N N . ALA B 1 291 ? 19.75 27.797 10.836 1 97.31 291 ALA B N 1
ATOM 5183 C CA . ALA B 1 291 ? 20.016 27.438 9.445 1 97.31 291 ALA B CA 1
ATOM 5184 C C . ALA B 1 291 ? 21.484 27.641 9.094 1 97.31 291 ALA B C 1
ATOM 5186 O O . ALA B 1 291 ? 22.109 26.766 8.484 1 97.31 291 ALA B O 1
ATOM 5187 N N . ALA B 1 292 ? 22.016 28.734 9.555 1 97.5 292 ALA B N 1
ATOM 5188 C CA . ALA B 1 292 ? 23.391 29.094 9.242 1 97.5 292 ALA B CA 1
ATOM 5189 C C . ALA B 1 292 ? 24.375 28.188 9.977 1 97.5 292 ALA B C 1
ATOM 5191 O O . ALA B 1 292 ? 25.484 27.938 9.492 1 97.5 292 ALA B O 1
ATOM 5192 N N . ASN B 1 293 ? 23.969 27.688 11.07 1 97.94 293 ASN B N 1
ATOM 5193 C CA . ASN B 1 293 ? 24.875 26.891 11.906 1 97.94 293 ASN B CA 1
ATOM 5194 C C . ASN B 1 293 ? 24.453 25.422 11.961 1 97.94 293 ASN B C 1
ATOM 5196 O O . ASN B 1 293 ? 24.797 24.719 12.906 1 97.94 293 ASN B O 1
ATOM 5200 N N . THR B 1 294 ? 23.688 24.984 11 1 97.94 294 THR B N 1
ATOM 5201 C CA . THR B 1 294 ? 23.203 23.609 10.938 1 97.94 294 THR B CA 1
ATOM 5202 C C . THR B 1 294 ? 24.359 22.625 10.953 1 97.94 294 THR B C 1
ATOM 5204 O O . THR B 1 294 ? 24.328 21.625 11.695 1 97.94 294 THR B O 1
ATOM 5207 N N . PRO B 1 295 ? 25.469 22.828 10.234 1 97.38 295 PRO B N 1
ATOM 5208 C CA . PRO B 1 295 ? 26.578 21.875 10.289 1 97.38 295 PRO B CA 1
ATOM 5209 C C . PRO B 1 295 ? 27.125 21.688 11.703 1 97.38 295 PRO B C 1
ATOM 5211 O O . PRO B 1 295 ? 27.391 20.547 12.125 1 97.38 295 PRO B O 1
ATOM 5214 N N . ASP B 1 296 ? 27.219 22.766 12.398 1 97.81 296 ASP B N 1
ATOM 5215 C CA . ASP B 1 296 ? 27.703 22.703 13.773 1 97.81 296 ASP B CA 1
ATOM 5216 C C . ASP B 1 296 ? 26.734 21.922 14.656 1 97.81 296 ASP B C 1
ATOM 5218 O O . ASP B 1 296 ? 27.156 21.078 15.461 1 97.81 296 ASP B O 1
ATOM 5222 N N . ALA B 1 297 ? 25.469 22.266 14.539 1 98.12 297 ALA B N 1
ATOM 5223 C CA . ALA B 1 297 ? 24.438 21.594 15.328 1 98.12 297 ALA B CA 1
ATOM 5224 C C . ALA B 1 297 ? 24.406 20.094 15.031 1 98.12 297 ALA B C 1
ATOM 5226 O O . ALA B 1 297 ? 24.266 19.281 15.953 1 98.12 297 ALA B O 1
ATOM 5227 N N . VAL B 1 298 ? 24.547 19.75 13.781 1 97.88 298 VAL B N 1
ATOM 5228 C CA . VAL B 1 298 ? 24.531 18.359 13.359 1 97.88 298 VAL B CA 1
ATOM 5229 C C . VAL B 1 298 ? 25.719 17.625 13.984 1 97.88 298 VAL B C 1
ATOM 5231 O O . VAL B 1 298 ? 25.578 16.5 14.461 1 97.88 298 VAL B O 1
ATOM 5234 N N . GLU B 1 299 ? 26.859 18.219 13.953 1 97.75 299 GLU B N 1
ATOM 5235 C CA . GLU B 1 299 ? 28.031 17.609 14.562 1 97.75 299 GLU B CA 1
ATOM 5236 C C . GLU B 1 299 ? 27.828 17.359 16.047 1 97.75 299 GLU B C 1
ATOM 5238 O O . GLU B 1 299 ? 28.156 16.297 16.562 1 97.75 299 GLU B O 1
ATOM 5243 N N . ILE B 1 300 ? 27.25 18.328 16.703 1 98.19 300 ILE B N 1
ATOM 5244 C CA . ILE B 1 300 ? 27 18.25 18.141 1 98.19 300 ILE B CA 1
ATOM 5245 C C . ILE B 1 300 ? 26.016 17.109 18.422 1 98.19 300 ILE B C 1
ATOM 5247 O O . ILE B 1 300 ? 26.281 16.25 19.281 1 98.19 300 ILE B O 1
ATOM 5251 N N . LEU B 1 301 ? 24.922 17.078 17.734 1 98.19 301 LEU B N 1
ATOM 5252 C CA . LEU B 1 301 ? 23.875 16.078 17.938 1 98.19 301 LEU B CA 1
ATOM 5253 C C . LEU B 1 301 ? 24.391 14.688 17.594 1 98.19 301 LEU B C 1
ATOM 5255 O O . LEU B 1 301 ? 24.047 13.695 18.234 1 98.19 301 LEU B O 1
ATOM 5259 N N . THR B 1 302 ? 25.188 14.633 16.531 1 97.88 302 THR B N 1
ATOM 5260 C CA . THR B 1 302 ? 25.781 13.359 16.125 1 97.88 302 THR B CA 1
ATOM 5261 C C . THR B 1 302 ? 26.594 12.758 17.266 1 97.88 302 THR B C 1
ATOM 5263 O O . THR B 1 302 ? 26.469 11.578 17.578 1 97.88 302 THR B O 1
ATOM 5266 N N . LYS B 1 303 ? 27.438 13.57 17.844 1 98.31 303 LYS B N 1
ATOM 5267 C CA . LYS B 1 303 ? 28.281 13.109 18.953 1 98.31 303 LYS B CA 1
ATOM 5268 C C . LYS B 1 303 ? 27.438 12.688 20.141 1 98.31 303 LYS B C 1
ATOM 5270 O O . LYS B 1 303 ? 27.703 11.672 20.781 1 98.31 303 LYS B O 1
ATOM 5275 N N . ALA B 1 304 ? 26.422 13.477 20.422 1 98.5 304 ALA B N 1
ATOM 5276 C CA . ALA B 1 304 ? 25.562 13.203 21.562 1 98.5 304 ALA B CA 1
ATOM 5277 C C . ALA B 1 304 ? 24.797 11.898 21.375 1 98.5 304 ALA B C 1
ATOM 5279 O O . ALA B 1 304 ? 24.75 11.055 22.266 1 98.5 304 ALA B O 1
ATOM 5280 N N . ILE B 1 305 ? 24.172 11.656 20.25 1 98.44 305 ILE B N 1
ATOM 5281 C CA . ILE B 1 305 ? 23.281 10.523 20 1 98.44 305 ILE B CA 1
ATOM 5282 C C . ILE B 1 305 ? 24.109 9.25 19.859 1 98.44 305 ILE B C 1
ATOM 5284 O O . ILE B 1 305 ? 23.641 8.156 20.188 1 98.44 305 ILE B O 1
ATOM 5288 N N . ALA B 1 306 ? 25.344 9.398 19.5 1 98.31 306 ALA B N 1
ATOM 5289 C CA . ALA B 1 306 ? 26.234 8.25 19.328 1 98.31 306 ALA B CA 1
ATOM 5290 C C . ALA B 1 306 ? 26.609 7.641 20.672 1 98.31 306 ALA B C 1
ATOM 5292 O O . ALA B 1 306 ? 27.219 6.566 20.734 1 98.31 306 ALA B O 1
ATOM 5293 N N . THR B 1 307 ? 26.141 8.219 21.766 1 98.31 307 THR B N 1
ATOM 5294 C CA . THR B 1 307 ? 26.625 7.805 23.094 1 98.31 307 THR B CA 1
ATOM 5295 C C . THR B 1 307 ? 25.719 6.727 23.672 1 98.31 307 THR B C 1
ATOM 5297 O O . THR B 1 307 ? 26.078 6.07 24.656 1 98.31 307 THR B O 1
ATOM 5300 N N . ARG B 1 308 ? 24.516 6.578 23.156 1 98.44 308 ARG B N 1
ATOM 5301 C CA . ARG B 1 308 ? 23.562 5.621 23.703 1 98.44 308 ARG B CA 1
ATOM 5302 C C . ARG B 1 308 ? 22.969 4.742 22.609 1 98.44 308 ARG B C 1
ATOM 5304 O O . ARG B 1 308 ? 23.047 5.074 21.438 1 98.44 308 ARG B O 1
ATOM 5311 N N . THR B 1 309 ? 22.406 3.625 23.047 1 98.06 309 THR B N 1
ATOM 5312 C CA . THR B 1 309 ? 21.781 2.699 22.109 1 98.06 309 THR B CA 1
ATOM 5313 C C . THR B 1 309 ? 20.422 3.227 21.656 1 98.06 309 THR B C 1
ATOM 5315 O O . THR B 1 309 ? 19.875 4.148 22.266 1 98.06 309 THR B O 1
ATOM 5318 N N . LEU B 1 310 ? 19.938 2.643 20.656 1 97.81 310 LEU B N 1
ATOM 5319 C CA . LEU B 1 310 ? 18.625 3.014 20.141 1 97.81 310 LEU B CA 1
ATOM 5320 C C . LEU B 1 310 ? 17.547 2.824 21.203 1 97.81 310 LEU B C 1
ATOM 5322 O O . LEU B 1 310 ? 16.656 3.668 21.359 1 97.81 310 LEU B O 1
ATOM 5326 N N . ALA B 1 311 ? 17.594 1.706 21.922 1 96.62 311 ALA B N 1
ATOM 5327 C CA . ALA B 1 311 ? 16.609 1.42 22.953 1 96.62 311 ALA B CA 1
ATOM 5328 C C . ALA B 1 311 ? 16.625 2.496 24.047 1 96.62 311 ALA B C 1
ATOM 5330 O O . ALA B 1 311 ? 15.57 2.947 24.484 1 96.62 311 ALA B O 1
ATOM 5331 N N . GLU B 1 312 ? 17.812 2.895 24.406 1 97.62 312 GLU B N 1
ATOM 5332 C CA . GLU B 1 312 ? 17.953 3.936 25.422 1 97.62 312 GLU B CA 1
ATOM 5333 C C . GLU B 1 312 ? 17.391 5.266 24.938 1 97.62 312 GLU B C 1
ATOM 5335 O O . GLU B 1 312 ? 16.672 5.949 25.672 1 97.62 312 GLU B O 1
ATOM 5340 N N . TRP B 1 313 ? 17.75 5.594 23.734 1 98 313 TRP B N 1
ATOM 5341 C CA . TRP B 1 313 ? 17.234 6.84 23.172 1 98 313 TRP B CA 1
ATOM 5342 C C . TRP B 1 313 ? 15.727 6.781 23.016 1 98 313 TRP B C 1
ATOM 5344 O O . TRP B 1 313 ? 15.031 7.785 23.219 1 98 313 TRP B O 1
ATOM 5354 N N . SER B 1 314 ? 15.203 5.609 22.594 1 96.69 314 SER B N 1
ATOM 5355 C CA . SER B 1 314 ? 13.758 5.457 22.422 1 96.69 314 SER B CA 1
ATOM 5356 C C . SER B 1 314 ? 13.023 5.734 23.734 1 96.69 314 SER B C 1
ATOM 5358 O O . SER B 1 314 ? 11.961 6.352 23.734 1 96.69 314 SER B O 1
ATOM 5360 N N . GLU B 1 315 ? 13.555 5.316 24.812 1 95.5 315 GLU B N 1
ATOM 5361 C CA . GLU B 1 315 ? 12.992 5.613 26.125 1 95.5 315 GLU B CA 1
ATOM 5362 C C . GLU B 1 315 ? 13.094 7.102 26.438 1 95.5 315 GLU B C 1
ATOM 5364 O O . GLU B 1 315 ? 12.117 7.711 26.891 1 95.5 315 GLU B O 1
ATOM 5369 N N . ARG B 1 316 ? 14.227 7.66 26.188 1 96.31 316 ARG B N 1
ATOM 5370 C CA . ARG B 1 316 ? 14.492 9.055 26.516 1 96.31 316 ARG B CA 1
ATOM 5371 C C . ARG B 1 316 ? 13.656 9.992 25.641 1 96.31 316 ARG B C 1
ATOM 5373 O O . ARG B 1 316 ? 13.219 11.047 26.109 1 96.31 316 ARG B O 1
ATOM 5380 N N . PHE B 1 317 ? 13.516 9.625 24.391 1 97.31 317 PHE B N 1
ATOM 5381 C CA . PHE B 1 317 ? 12.828 10.492 23.438 1 97.31 317 PHE B CA 1
ATOM 5382 C C . PHE B 1 317 ? 11.328 10.258 23.469 1 97.31 317 PHE B C 1
ATOM 5384 O O . PHE B 1 317 ? 10.578 10.898 22.734 1 97.31 317 PHE B O 1
ATOM 5391 N N . ALA B 1 318 ? 10.836 9.375 24.328 1 93.38 318 ALA B N 1
ATOM 5392 C CA . ALA B 1 318 ? 9.406 9.094 24.453 1 93.38 318 ALA B CA 1
ATOM 5393 C C . ALA B 1 318 ? 8.617 10.359 24.766 1 93.38 318 ALA B C 1
ATOM 5395 O O . ALA B 1 318 ? 7.453 10.477 24.375 1 93.38 318 ALA B O 1
ATOM 5396 N N . THR B 1 319 ? 9.25 11.344 25.391 1 94.56 319 THR B N 1
ATOM 5397 C CA . THR B 1 319 ? 8.555 12.555 25.812 1 94.56 319 THR B CA 1
ATOM 5398 C C . THR B 1 319 ? 8.953 13.734 24.938 1 94.56 319 THR B C 1
ATOM 5400 O O . THR B 1 319 ? 8.594 14.883 25.219 1 94.56 319 THR B O 1
ATOM 5403 N N . LEU B 1 320 ? 9.758 13.453 23.938 1 96.25 320 LEU B N 1
ATOM 5404 C CA . LEU B 1 320 ? 10.125 14.5 23 1 96.25 320 LEU B CA 1
ATOM 5405 C C . LEU B 1 320 ? 8.898 15.07 22.297 1 96.25 320 LEU B C 1
ATOM 5407 O O . LEU B 1 320 ? 8.016 14.32 21.875 1 96.25 320 LEU B O 1
ATOM 5411 N N . ALA B 1 321 ? 8.852 16.391 22.156 1 94.94 321 ALA B N 1
ATOM 5412 C CA . ALA B 1 321 ? 7.68 17.062 21.609 1 94.94 321 ALA B CA 1
ATOM 5413 C C . ALA B 1 321 ? 7.633 16.938 20.094 1 94.94 321 ALA B C 1
ATOM 5415 O O . ALA B 1 321 ? 6.555 16.812 19.5 1 94.94 321 ALA B O 1
ATOM 5416 N N . GLY B 1 322 ? 8.758 16.969 19.516 1 96.44 322 GLY B N 1
ATOM 5417 C CA . GLY B 1 322 ? 8.812 16.953 18.062 1 96.44 322 GLY B CA 1
ATOM 5418 C C . GLY B 1 322 ? 8.75 15.555 17.469 1 96.44 322 GLY B C 1
ATOM 5419 O O . GLY B 1 322 ? 9.023 14.57 18.172 1 96.44 322 GLY B O 1
ATOM 5420 N N . PRO B 1 323 ? 8.328 15.484 16.188 1 96.81 323 PRO B N 1
ATOM 5421 C CA . PRO B 1 323 ? 8.242 14.18 15.531 1 96.81 323 PRO B CA 1
ATOM 5422 C C . PRO B 1 323 ? 9.609 13.531 15.328 1 96.81 323 PRO B C 1
ATOM 5424 O O . PRO B 1 323 ? 10.539 14.18 14.836 1 96.81 323 PRO B O 1
ATOM 5427 N N . TRP B 1 324 ? 9.719 12.359 15.703 1 97.75 324 TRP B N 1
ATOM 5428 C CA . TRP B 1 324 ? 10.906 11.523 15.539 1 97.75 324 TRP B CA 1
ATOM 5429 C C . TRP B 1 324 ? 10.523 10.047 15.469 1 97.75 324 TRP B C 1
ATOM 5431 O O . TRP B 1 324 ? 9.375 9.68 15.727 1 97.75 324 TRP B O 1
ATOM 5441 N N . ALA B 1 325 ? 11.461 9.227 15.008 1 98.06 325 ALA B N 1
ATOM 5442 C CA . ALA B 1 325 ? 11.219 7.785 15.039 1 98.06 325 ALA B CA 1
ATOM 5443 C C . ALA B 1 325 ? 12.531 7.004 15.086 1 98.06 325 ALA B C 1
ATOM 5445 O O . ALA B 1 325 ? 13.516 7.398 14.461 1 98.06 325 ALA B O 1
ATOM 5446 N N . PRO B 1 326 ? 12.531 5.941 15.922 1 98.25 326 PRO B N 1
ATOM 5447 C CA . PRO B 1 326 ? 13.594 4.957 15.719 1 98.25 326 PRO B CA 1
ATOM 5448 C C . PRO B 1 326 ? 13.5 4.258 14.367 1 98.25 326 PRO B C 1
ATOM 5450 O O . PRO B 1 326 ? 12.398 3.973 13.891 1 98.25 326 PRO B O 1
ATOM 5453 N N . VAL B 1 327 ? 14.586 4.082 13.688 1 98 327 VAL B N 1
ATOM 5454 C CA . VAL B 1 327 ? 14.625 3.236 12.5 1 98 327 VAL B CA 1
ATOM 5455 C C . VAL B 1 327 ? 14.68 1.767 12.906 1 98 327 VAL B C 1
ATOM 5457 O O . VAL B 1 327 ? 15.758 1.229 13.172 1 98 327 VAL B O 1
ATOM 5460 N N . GLN B 1 328 ? 13.5 1.121 12.844 1 98 328 GLN B N 1
ATOM 5461 C CA . GLN B 1 328 ? 13.352 -0.186 13.469 1 98 328 GLN B CA 1
ATOM 5462 C C . GLN B 1 328 ? 13.445 -1.308 12.438 1 98 328 GLN B C 1
ATOM 5464 O O . GLN B 1 328 ? 13.047 -1.13 11.289 1 98 328 GLN B O 1
ATOM 5469 N N . ASP B 1 329 ? 14 -2.445 12.898 1 97.25 329 ASP B N 1
ATOM 5470 C CA . ASP B 1 329 ? 13.812 -3.666 12.117 1 97.25 329 ASP B CA 1
ATOM 5471 C C . ASP B 1 329 ? 12.5 -4.355 12.484 1 97.25 329 ASP B C 1
ATOM 5473 O O . ASP B 1 329 ? 11.734 -3.842 13.305 1 97.25 329 ASP B O 1
ATOM 5477 N N . THR B 1 330 ? 12.266 -5.527 11.945 1 98.12 330 THR B N 1
ATOM 5478 C CA . THR B 1 330 ? 10.969 -6.18 12.078 1 98.12 330 THR B CA 1
ATOM 5479 C C . THR B 1 330 ? 10.781 -6.719 13.492 1 98.12 330 THR B C 1
ATOM 5481 O O . THR B 1 330 ? 9.648 -6.789 13.984 1 98.12 330 THR B O 1
ATOM 5484 N N . LEU B 1 331 ? 11.82 -7.18 14.125 1 98.19 331 LEU B N 1
ATOM 5485 C CA . LEU B 1 331 ? 11.703 -7.703 15.477 1 98.19 331 LEU B CA 1
ATOM 5486 C C . LEU B 1 331 ? 11.398 -6.582 16.469 1 98.19 331 LEU B C 1
ATOM 5488 O O . LEU B 1 331 ? 10.547 -6.738 17.344 1 98.19 331 LEU B O 1
ATOM 5492 N N . GLN B 1 332 ? 12.078 -5.449 16.297 1 97.75 332 GLN B N 1
ATOM 5493 C CA . GLN B 1 332 ? 11.805 -4.285 17.141 1 97.75 332 GLN B CA 1
ATOM 5494 C C . GLN B 1 332 ? 10.391 -3.766 16.906 1 97.75 332 GLN B C 1
ATOM 5496 O O . GLN B 1 332 ? 9.695 -3.41 17.859 1 97.75 332 GLN B O 1
ATOM 5501 N N . ALA B 1 333 ? 9.992 -3.707 15.664 1 98.44 333 ALA B N 1
ATOM 5502 C CA . ALA B 1 333 ? 8.648 -3.232 15.336 1 98.44 333 ALA B CA 1
ATOM 5503 C C . ALA B 1 333 ? 7.582 -4.102 16 1 98.44 333 ALA B C 1
ATOM 5505 O O . ALA B 1 333 ? 6.598 -3.59 16.547 1 98.44 333 ALA B O 1
ATOM 5506 N N . ALA B 1 334 ? 7.758 -5.402 15.977 1 98.5 334 ALA B N 1
ATOM 5507 C CA . ALA B 1 334 ? 6.777 -6.336 16.516 1 98.5 334 ALA B CA 1
ATOM 5508 C C . ALA B 1 334 ? 6.605 -6.141 18.016 1 98.5 334 ALA B C 1
ATOM 5510 O O . ALA B 1 334 ? 5.578 -6.516 18.594 1 98.5 334 ALA B O 1
ATOM 5511 N N . GLU B 1 335 ? 7.578 -5.531 18.641 1 97.56 335 GLU B N 1
ATOM 5512 C CA . GLU B 1 335 ? 7.535 -5.344 20.094 1 97.56 335 GLU B CA 1
ATOM 5513 C C . GLU B 1 335 ? 7.277 -3.883 20.453 1 97.56 335 GLU B C 1
ATOM 5515 O O . GLU B 1 335 ? 7.23 -3.527 21.625 1 97.56 335 GLU B O 1
ATOM 5520 N N . ASP B 1 336 ? 7.16 -3.027 19.5 1 97.75 336 ASP B N 1
ATOM 5521 C CA . ASP B 1 336 ? 6.965 -1.594 19.703 1 97.75 336 ASP B CA 1
ATOM 5522 C C . ASP B 1 336 ? 5.711 -1.316 20.516 1 97.75 336 ASP B C 1
ATOM 5524 O O . ASP B 1 336 ? 4.637 -1.84 20.219 1 97.75 336 ASP B O 1
ATOM 5528 N N . ALA B 1 337 ? 5.785 -0.449 21.484 1 97.44 337 ALA B N 1
ATOM 5529 C CA . ALA B 1 337 ? 4.715 -0.215 22.453 1 97.44 337 ALA B CA 1
ATOM 5530 C C . ALA B 1 337 ? 3.477 0.359 21.766 1 97.44 337 ALA B C 1
ATOM 5532 O O . ALA B 1 337 ? 2.348 0.031 22.141 1 97.44 337 ALA B O 1
ATOM 5533 N N . GLN B 1 338 ? 3.637 1.232 20.844 1 98 338 GLN B N 1
ATOM 5534 C CA . GLN B 1 338 ? 2.512 1.852 20.156 1 98 338 GLN B CA 1
ATOM 5535 C C . GLN B 1 338 ? 1.835 0.862 19.219 1 98 338 GLN B C 1
ATOM 5537 O O . GLN B 1 338 ? 0.611 0.875 19.062 1 98 338 GLN B O 1
ATOM 5542 N N . ILE B 1 339 ? 2.6 -0.021 18.547 1 98.62 339 ILE B N 1
ATOM 5543 C CA . ILE B 1 339 ? 2.072 -1.079 17.688 1 98.62 339 ILE B CA 1
ATOM 5544 C C . ILE B 1 339 ? 1.261 -2.064 18.531 1 98.62 339 ILE B C 1
ATOM 5546 O O . ILE B 1 339 ? 0.148 -2.441 18.156 1 98.62 339 ILE B O 1
ATOM 5550 N N . ARG B 1 340 ? 1.79 -2.41 19.703 1 98.56 340 ARG B N 1
ATOM 5551 C CA . ARG B 1 340 ? 1.105 -3.338 20.594 1 98.56 340 ARG B CA 1
ATOM 5552 C C . ARG B 1 340 ? -0.156 -2.709 21.172 1 98.56 340 ARG B C 1
ATOM 5554 O O . ARG B 1 340 ? -1.198 -3.361 21.266 1 98.56 340 ARG B O 1
ATOM 5561 N N . ALA B 1 341 ? -0.096 -1.45 21.484 1 98.44 341 ALA B N 1
ATOM 5562 C CA . ALA B 1 341 ? -1.236 -0.753 22.078 1 98.44 341 ALA B CA 1
ATOM 5563 C C . ALA B 1 341 ? -2.404 -0.689 21.094 1 98.44 341 ALA B C 1
ATOM 5565 O O . ALA B 1 341 ? -3.568 -0.743 21.5 1 98.44 341 ALA B O 1
ATOM 5566 N N . ASN B 1 342 ? -2.123 -0.604 19.844 1 98.62 342 ASN B N 1
ATOM 5567 C CA . ASN B 1 342 ? -3.168 -0.54 18.828 1 98.62 342 ASN B CA 1
ATOM 5568 C C . ASN B 1 342 ? -3.605 -1.934 18.375 1 98.62 342 ASN B C 1
ATOM 5570 O O . ASN B 1 342 ? -4.516 -2.072 17.562 1 98.62 342 ASN B O 1
ATOM 5574 N N . GLU B 1 343 ? -2.857 -2.982 18.859 1 98.44 343 GLU B N 1
ATOM 5575 C CA . GLU B 1 343 ? -3.135 -4.371 18.5 1 98.44 343 GLU B CA 1
ATOM 5576 C C . GLU B 1 343 ? -2.988 -4.598 17 1 98.44 343 GLU B C 1
ATOM 5578 O O . GLU B 1 343 ? -3.83 -5.25 16.375 1 98.44 343 GLU B O 1
ATOM 5583 N N . TYR B 1 344 ? -1.938 -4.051 16.5 1 98.69 344 TYR B N 1
ATOM 5584 C CA . TYR B 1 344 ? -1.61 -4.305 15.094 1 98.69 344 TYR B CA 1
ATOM 5585 C C . TYR B 1 344 ? -0.987 -5.688 14.922 1 98.69 344 TYR B C 1
ATOM 5587 O O . TYR B 1 344 ? -0.888 -6.195 13.805 1 98.69 344 TYR B O 1
ATOM 5595 N N . MET B 1 345 ? -0.559 -6.285 16 1 98.56 345 MET B N 1
ATOM 5596 C CA . MET B 1 345 ? -0.192 -7.699 16.078 1 98.56 345 MET B CA 1
ATOM 5597 C C . MET B 1 345 ? -1.313 -8.523 16.688 1 98.56 345 MET B C 1
ATOM 5599 O O . MET B 1 345 ? -1.811 -8.188 17.766 1 98.56 345 MET B O 1
ATOM 5603 N N . VAL B 1 346 ? -1.644 -9.602 16 1 98.06 346 VAL B N 1
ATOM 5604 C CA . VAL B 1 346 ? -2.719 -10.438 16.516 1 98.06 346 VAL B CA 1
ATOM 5605 C C . VAL B 1 346 ? -2.268 -11.898 16.531 1 98.06 346 VAL B C 1
ATOM 5607 O O . VAL B 1 346 ? -1.411 -12.305 15.75 1 98.06 346 VAL B O 1
ATOM 5610 N N . ARG B 1 347 ? -2.869 -12.648 17.391 1 97.06 347 ARG B N 1
ATOM 5611 C CA . ARG B 1 347 ? -2.557 -14.07 17.516 1 97.06 347 ARG B CA 1
ATOM 5612 C C . ARG B 1 347 ? -3.396 -14.898 16.547 1 97.06 347 ARG B C 1
ATOM 5614 O O . ARG B 1 347 ? -4.613 -14.719 16.469 1 97.06 347 ARG B O 1
ATOM 5621 N N . ALA B 1 348 ? -2.818 -15.719 15.781 1 97.38 348 ALA B N 1
ATOM 5622 C CA . ALA B 1 348 ? -3.428 -16.719 14.906 1 97.38 348 ALA B CA 1
ATOM 5623 C C . ALA B 1 348 ? -2.844 -18.109 15.164 1 97.38 348 ALA B C 1
ATOM 5625 O O . ALA B 1 348 ? -1.899 -18.531 14.492 1 97.38 348 ALA B O 1
ATOM 5626 N N . GLY B 1 349 ? -3.514 -18.891 16.062 1 96.94 349 GLY B N 1
ATOM 5627 C CA . GLY B 1 349 ? -2.898 -20.125 16.516 1 96.94 349 GLY B CA 1
ATOM 5628 C C . GLY B 1 349 ? -1.571 -19.906 17.219 1 96.94 349 GLY B C 1
ATOM 5629 O O . GLY B 1 349 ? -1.486 -19.125 18.172 1 96.94 349 GLY B O 1
ATOM 5630 N N . GLU B 1 350 ? -0.565 -20.547 16.688 1 96.62 350 GLU B N 1
ATOM 5631 C CA . GLU B 1 350 ? 0.755 -20.484 17.297 1 96.62 350 GLU B CA 1
ATOM 5632 C C . GLU B 1 350 ? 1.553 -19.297 16.797 1 96.62 350 GLU B C 1
ATOM 5634 O O . GLU B 1 350 ? 2.641 -19 17.312 1 96.62 350 GLU B O 1
ATOM 5639 N N . LEU B 1 351 ? 1.002 -18.578 15.859 1 98.06 351 LEU B N 1
ATOM 5640 C CA . LEU B 1 351 ? 1.733 -17.469 15.266 1 98.06 351 LEU B CA 1
ATOM 5641 C C . LEU B 1 351 ? 1.177 -16.125 15.75 1 98.06 351 LEU B C 1
ATOM 5643 O O . LEU B 1 351 ? 0.01 -16.031 16.141 1 98.06 351 LEU B O 1
ATOM 5647 N N . GLU B 1 352 ? 2.027 -15.156 15.781 1 97.88 352 GLU B N 1
ATOM 5648 C CA . GLU B 1 352 ? 1.615 -13.758 15.797 1 97.88 352 GLU B CA 1
ATOM 5649 C C . GLU B 1 352 ? 1.732 -13.141 14.406 1 97.88 352 GLU B C 1
ATOM 5651 O O . GLU B 1 352 ? 2.787 -13.211 13.773 1 97.88 352 GLU B O 1
ATOM 5656 N N . LEU B 1 353 ? 0.698 -12.633 13.922 1 98.69 353 LEU B N 1
ATOM 5657 C CA . LEU B 1 353 ? 0.639 -12.047 12.594 1 98.69 353 LEU B CA 1
ATOM 5658 C C . LEU B 1 353 ? 0.243 -10.57 12.664 1 98.69 353 LEU B C 1
ATOM 5660 O O . LEU B 1 353 ? -0.352 -10.133 13.648 1 98.69 353 LEU B O 1
ATOM 5664 N N . VAL B 1 354 ? 0.623 -9.836 11.695 1 98.81 354 VAL B N 1
ATOM 5665 C CA . VAL B 1 354 ? 0.163 -8.461 11.57 1 98.81 354 VAL B CA 1
ATOM 5666 C C . VAL B 1 354 ? -1.296 -8.438 11.125 1 98.81 354 VAL B C 1
ATOM 5668 O O . VAL B 1 354 ? -1.663 -9.117 10.156 1 98.81 354 VAL B O 1
ATOM 5671 N N . ALA B 1 355 ? -2.139 -7.672 11.75 1 98.44 355 ALA B N 1
ATOM 5672 C CA . ALA B 1 355 ? -3.539 -7.492 11.375 1 98.44 355 ALA B CA 1
ATOM 5673 C C . ALA B 1 355 ? -3.668 -6.641 10.117 1 98.44 355 ALA B C 1
ATOM 5675 O O . ALA B 1 355 ? -2.797 -5.816 9.828 1 98.44 355 ALA B O 1
ATOM 5676 N N . ASN B 1 356 ? -4.793 -6.883 9.359 1 98.5 356 ASN B N 1
ATOM 5677 C CA . ASN B 1 356 ? -5.039 -5.961 8.258 1 98.5 356 ASN B CA 1
ATOM 5678 C C . ASN B 1 356 ? -5.035 -4.512 8.727 1 98.5 356 ASN B C 1
ATOM 5680 O O . ASN B 1 356 ? -5.254 -4.234 9.906 1 98.5 356 ASN B O 1
ATOM 5684 N N . PRO B 1 357 ? -4.855 -3.547 7.871 1 98.5 357 PRO B N 1
ATOM 5685 C CA . PRO B 1 357 ? -4.547 -2.189 8.328 1 98.5 357 PRO B CA 1
ATOM 5686 C C . PRO B 1 357 ? -5.801 -1.396 8.703 1 98.5 357 PRO B C 1
ATOM 5688 O O . PRO B 1 357 ? -5.699 -0.247 9.133 1 98.5 357 PRO B O 1
ATOM 5691 N N . VAL B 1 358 ? -6.953 -1.935 8.516 1 98.75 358 VAL B N 1
ATOM 5692 C CA . VAL B 1 358 ? -8.203 -1.235 8.812 1 98.75 358 VAL B CA 1
ATOM 5693 C C . VAL B 1 358 ? -8.797 -1.78 10.109 1 98.75 358 VAL B C 1
ATOM 5695 O O . VAL B 1 358 ? -8.938 -2.994 10.273 1 98.75 358 VAL B O 1
ATOM 5698 N N . GLN B 1 359 ? -9.094 -0.943 10.992 1 98.25 359 GLN B N 1
ATOM 5699 C CA . GLN B 1 359 ? -9.836 -1.35 12.188 1 98.25 359 GLN B CA 1
ATOM 5700 C C . GLN B 1 359 ? -11.227 -0.72 12.211 1 98.25 359 GLN B C 1
ATOM 5702 O O . GLN B 1 359 ? -11.383 0.452 11.859 1 98.25 359 GLN B O 1
ATOM 5707 N N . PHE B 1 360 ? -12.18 -1.452 12.539 1 98.5 360 PHE B N 1
ATOM 5708 C CA . PHE B 1 360 ? -13.555 -0.993 12.719 1 98.5 360 PHE B CA 1
ATOM 5709 C C . PHE B 1 360 ? -13.891 -0.869 14.203 1 98.5 360 PHE B C 1
ATOM 5711 O O . PHE B 1 360 ? -13.633 -1.787 14.984 1 98.5 360 PHE B O 1
ATOM 5718 N N . ASP B 1 361 ? -14.344 0.332 14.57 1 97.88 361 ASP B N 1
ATOM 5719 C CA . ASP B 1 361 ? -14.789 0.643 15.922 1 97.88 361 ASP B CA 1
ATOM 5720 C C . ASP B 1 361 ? -13.664 0.447 16.938 1 97.88 361 ASP B C 1
ATOM 5722 O O . ASP B 1 361 ? -13.891 -0.061 18.031 1 97.88 361 ASP B O 1
ATOM 5726 N N . VAL B 1 362 ? -12.484 0.67 16.469 1 95.81 362 VAL B N 1
ATOM 5727 C CA . VAL B 1 362 ? -11.258 0.722 17.266 1 95.81 362 VAL B CA 1
ATOM 5728 C C . VAL B 1 362 ? -10.992 -0.642 17.891 1 95.81 362 VAL B C 1
ATOM 5730 O O . VAL B 1 362 ? -10.57 -0.727 19.047 1 95.81 362 VAL B O 1
ATOM 5733 N N . ALA B 1 363 ? -11.352 -1.656 17.188 1 95.06 363 ALA B N 1
ATOM 5734 C CA . ALA B 1 363 ? -11.117 -3.023 17.641 1 95.06 363 ALA B CA 1
ATOM 5735 C C . ALA B 1 363 ? -10.242 -3.789 16.656 1 95.06 363 ALA B C 1
ATOM 5737 O O . ALA B 1 363 ? -10.383 -3.623 15.438 1 95.06 363 ALA B O 1
ATOM 5738 N N . PRO B 1 364 ? -9.336 -4.605 17.188 1 94.5 364 PRO B N 1
ATOM 5739 C CA . PRO B 1 364 ? -8.57 -5.461 16.281 1 94.5 364 PRO B CA 1
ATOM 5740 C C . PRO B 1 364 ? -9.422 -6.543 15.633 1 94.5 364 PRO B C 1
ATOM 5742 O O . PRO B 1 364 ? -10.484 -6.898 16.156 1 94.5 364 PRO B O 1
ATOM 5745 N N . PRO B 1 365 ? -9.008 -7.031 14.469 1 94.94 365 PRO B N 1
ATOM 5746 C CA . PRO B 1 365 ? -9.742 -8.172 13.922 1 94.94 365 PRO B CA 1
ATOM 5747 C C . PRO B 1 365 ? -9.539 -9.445 14.742 1 94.94 365 PRO B C 1
ATOM 5749 O O . PRO B 1 365 ? -8.531 -9.586 15.438 1 94.94 365 PRO B O 1
ATOM 5752 N N . GLN B 1 366 ? -10.57 -10.258 14.711 1 93.12 366 GLN B N 1
ATOM 5753 C CA . GLN B 1 366 ? -10.414 -11.633 15.188 1 93.12 366 GLN B CA 1
ATOM 5754 C C . GLN B 1 366 ? -9.938 -12.547 14.062 1 93.12 366 GLN B C 1
ATOM 5756 O O . GLN B 1 366 ? -10.562 -12.617 13 1 93.12 366 GLN B O 1
ATOM 5761 N N . THR B 1 367 ? -8.773 -13.125 14.273 1 94.69 367 THR B N 1
ATOM 5762 C CA . THR B 1 367 ? -8.195 -13.938 13.211 1 94.69 367 THR B CA 1
ATOM 5763 C C . THR B 1 367 ? -7.961 -15.367 13.688 1 94.69 367 THR B C 1
ATOM 5765 O O . THR B 1 367 ? -7.879 -15.617 14.891 1 94.69 367 THR B O 1
ATOM 5768 N N . LYS B 1 368 ? -8.008 -16.328 12.75 1 96.94 368 LYS B N 1
ATOM 5769 C CA . LYS B 1 368 ? -7.699 -17.734 12.969 1 96.94 368 LYS B CA 1
ATOM 5770 C C . LYS B 1 368 ? -6.52 -18.172 12.102 1 96.94 368 LYS B C 1
ATOM 5772 O O . LYS B 1 368 ? -6.109 -17.453 11.188 1 96.94 368 LYS B O 1
ATOM 5777 N N . PRO B 1 369 ? -5.926 -19.328 12.477 1 98.12 369 PRO B N 1
ATOM 5778 C CA . PRO B 1 369 ? -4.859 -19.844 11.617 1 98.12 369 PRO B CA 1
ATOM 5779 C C . PRO B 1 369 ? -5.34 -20.141 10.195 1 98.12 369 PRO B C 1
ATOM 5781 O O . PRO B 1 369 ? -6.543 -20.266 9.961 1 98.12 369 PRO B O 1
ATOM 5784 N N . ALA B 1 370 ? -4.414 -20.156 9.289 1 98.19 370 ALA B N 1
ATOM 5785 C CA . ALA B 1 370 ? -4.727 -20.672 7.961 1 98.19 370 ALA B CA 1
ATOM 5786 C C . ALA B 1 370 ? -5.152 -22.125 8.031 1 98.19 370 ALA B C 1
ATOM 5788 O O . ALA B 1 370 ? -4.699 -22.875 8.898 1 98.19 370 ALA B O 1
ATOM 5789 N N . PRO B 1 371 ? -6.047 -22.516 7.172 1 98.19 371 PRO B N 1
ATOM 5790 C CA . PRO B 1 371 ? -6.418 -23.938 7.148 1 98.19 371 PRO B CA 1
ATOM 5791 C C . PRO B 1 371 ? -5.281 -24.828 6.656 1 98.19 371 PRO B C 1
ATOM 5793 O O . PRO B 1 371 ? -4.469 -24.406 5.836 1 98.19 371 PRO B O 1
ATOM 5796 N N . GLY B 1 372 ? -5.211 -26.047 7.23 1 97.38 372 GLY B N 1
ATOM 5797 C CA . GLY B 1 372 ? -4.383 -27.062 6.59 1 97.38 372 GLY B CA 1
ATOM 5798 C C . GLY B 1 372 ? -4.809 -27.359 5.168 1 97.38 372 GLY B C 1
ATOM 5799 O O . GLY B 1 372 ? -5.887 -26.953 4.734 1 97.38 372 GLY B O 1
ATOM 5800 N N . PHE B 1 373 ? -3.938 -28.109 4.461 1 97.44 373 PHE B N 1
ATOM 5801 C CA . PHE B 1 373 ? -4.258 -28.484 3.09 1 97.44 373 PHE B CA 1
ATOM 5802 C C . PHE B 1 373 ? -5.59 -29.234 3.029 1 97.44 373 PHE B C 1
ATOM 5804 O O . PHE B 1 373 ? -5.738 -30.297 3.621 1 97.44 373 PHE B O 1
ATOM 5811 N N . ALA B 1 374 ? -6.609 -28.594 2.328 1 98.06 374 ALA B N 1
ATOM 5812 C CA . ALA B 1 374 ? -7.898 -29.234 2.051 1 98.06 374 ALA B CA 1
ATOM 5813 C C . ALA B 1 374 ? -8.586 -29.656 3.342 1 98.06 374 ALA B C 1
ATOM 5815 O O . ALA B 1 374 ? -9.32 -30.656 3.359 1 98.06 374 ALA B O 1
ATOM 5816 N N . GLU B 1 375 ? -8.344 -28.891 4.352 1 98.06 375 GLU B N 1
ATOM 5817 C CA . GLU B 1 375 ? -8.695 -29.312 5.707 1 98.06 375 GLU B CA 1
ATOM 5818 C C . GLU B 1 375 ? -10.203 -29.438 5.875 1 98.06 375 GLU B C 1
ATOM 5820 O O . GLU B 1 375 ? -10.68 -30.328 6.59 1 98.06 375 GLU B O 1
ATOM 5825 N N . GLN B 1 376 ? -10.992 -28.656 5.262 1 98.62 376 GLN B N 1
ATOM 5826 C CA . GLN B 1 376 ? -12.422 -28.625 5.531 1 98.62 376 GLN B CA 1
ATOM 5827 C C . GLN B 1 376 ? -13.219 -29.172 4.352 1 98.62 376 GLN B C 1
ATOM 5829 O O . GLN B 1 376 ? -14.398 -28.859 4.184 1 98.62 376 GLN B O 1
ATOM 5834 N N . THR B 1 377 ? -12.625 -30.016 3.512 1 98.69 377 THR B N 1
ATOM 5835 C CA . THR B 1 377 ? -13.242 -30.484 2.275 1 98.69 377 THR B CA 1
ATOM 5836 C C . THR B 1 377 ? -14.578 -31.156 2.562 1 98.69 377 THR B C 1
ATOM 5838 O O . THR B 1 377 ? -15.609 -30.766 2.014 1 98.69 377 THR B O 1
ATOM 5841 N N . ASP B 1 378 ? -14.609 -32.125 3.484 1 98.38 378 ASP B N 1
ATOM 5842 C CA . ASP B 1 378 ? -15.828 -32.875 3.764 1 98.38 378 ASP B CA 1
ATOM 5843 C C . ASP B 1 378 ? -16.922 -31.953 4.312 1 98.38 378 ASP B C 1
ATOM 5845 O O . ASP B 1 378 ? -18.078 -32.031 3.889 1 98.38 378 ASP B O 1
ATOM 5849 N N . GLU B 1 379 ? -16.516 -31.141 5.223 1 98.38 379 GLU B N 1
ATOM 5850 C CA . GLU B 1 379 ? -17.453 -30.203 5.84 1 98.38 379 GLU B CA 1
ATOM 5851 C C . GLU B 1 379 ? -18.078 -29.281 4.793 1 98.38 379 GLU B C 1
ATOM 5853 O O . GLU B 1 379 ? -19.297 -29.078 4.809 1 98.38 379 GLU B O 1
ATOM 5858 N N . ILE B 1 380 ? -17.281 -28.734 3.908 1 98.69 380 ILE B N 1
ATOM 5859 C CA . ILE B 1 380 ? -17.75 -27.812 2.879 1 98.69 380 ILE B CA 1
ATOM 5860 C C . ILE B 1 380 ? -18.688 -28.531 1.92 1 98.69 380 ILE B C 1
ATOM 5862 O O . ILE B 1 380 ? -19.719 -27.984 1.525 1 98.69 380 ILE B O 1
ATOM 5866 N N . LEU B 1 381 ? -18.359 -29.781 1.536 1 98.69 381 LEU B N 1
ATOM 5867 C CA . LEU B 1 381 ? -19.203 -30.547 0.626 1 98.69 381 LEU B CA 1
ATOM 5868 C C . LEU B 1 381 ? -20.547 -30.859 1.262 1 98.69 381 LEU B C 1
ATOM 5870 O O . LEU B 1 381 ? -21.594 -30.812 0.592 1 98.69 381 LEU B O 1
ATOM 5874 N N . MET B 1 382 ? -20.547 -31.172 2.523 1 98.38 382 MET B N 1
ATOM 5875 C CA . MET B 1 382 ? -21.797 -31.406 3.232 1 98.38 382 MET B CA 1
ATOM 5876 C C . MET B 1 382 ? -22.625 -30.141 3.318 1 98.38 382 MET B C 1
ATOM 5878 O O . MET B 1 382 ? -23.859 -30.188 3.211 1 98.38 382 MET B O 1
ATOM 5882 N N . GLU B 1 383 ? -21.984 -29.016 3.496 1 97.75 383 GLU B N 1
ATOM 5883 C CA . GLU B 1 383 ? -22.672 -27.719 3.584 1 97.75 383 GLU B CA 1
ATOM 5884 C C . GLU B 1 383 ? -23.422 -27.422 2.301 1 97.75 383 GLU B C 1
ATOM 5886 O O . GLU B 1 383 ? -24.453 -26.734 2.332 1 97.75 383 GLU B O 1
ATOM 5891 N N . ILE B 1 384 ? -22.938 -27.922 1.191 1 97 384 ILE B N 1
ATOM 5892 C CA . ILE B 1 384 ? -23.609 -27.609 -0.058 1 97 384 ILE B CA 1
ATOM 5893 C C . ILE B 1 384 ? -24.578 -28.734 -0.429 1 97 384 ILE B C 1
ATOM 5895 O O . ILE B 1 384 ? -25.031 -28.812 -1.57 1 97 384 ILE B O 1
ATOM 5899 N N . GLY B 1 385 ? -24.781 -29.734 0.463 1 97.12 385 GLY B N 1
ATOM 5900 C CA . GLY B 1 385 ? -25.906 -30.641 0.355 1 97.12 385 GLY B CA 1
ATOM 5901 C C . GLY B 1 385 ? -25.5 -32.031 -0.141 1 97.12 385 GLY B C 1
ATOM 5902 O O . GLY B 1 385 ? -26.359 -32.844 -0.456 1 97.12 385 GLY B O 1
ATOM 5903 N N . LEU B 1 386 ? -24.25 -32.281 -0.191 1 97.5 386 LEU B N 1
ATOM 5904 C CA . LEU B 1 386 ? -23.828 -33.594 -0.658 1 97.5 386 LEU B CA 1
ATOM 5905 C C . LEU B 1 386 ? -23.797 -34.594 0.493 1 97.5 386 LEU B C 1
ATOM 5907 O O . LEU B 1 386 ? -23.406 -34.25 1.61 1 97.5 386 LEU B O 1
ATOM 5911 N N . ASP B 1 387 ? -24.25 -35.781 0.201 1 97.44 387 ASP B N 1
ATOM 5912 C CA . ASP B 1 387 ? -24.188 -36.812 1.218 1 97.44 387 ASP B CA 1
ATOM 5913 C C . ASP B 1 387 ? -22.906 -37.625 1.079 1 97.44 387 ASP B C 1
ATOM 5915 O O . ASP B 1 387 ? -22.109 -37.406 0.162 1 97.44 387 ASP B O 1
ATOM 5919 N N . TRP B 1 388 ? -22.766 -38.562 1.958 1 97.31 388 TRP B N 1
ATOM 5920 C CA . TRP B 1 388 ? -21.531 -39.312 2.043 1 97.31 388 TRP B CA 1
ATOM 5921 C C . TRP B 1 388 ? -21.328 -40.156 0.801 1 97.31 388 TRP B C 1
ATOM 5923 O O . TRP B 1 388 ? -20.203 -40.375 0.354 1 97.31 388 TRP B O 1
ATOM 5933 N N . ASP B 1 389 ? -22.359 -40.688 0.229 1 97.69 389 ASP B N 1
ATOM 5934 C CA . ASP B 1 389 ? -22.25 -41.5 -0.979 1 97.69 389 ASP B CA 1
ATOM 5935 C C . ASP B 1 389 ? -21.672 -40.688 -2.137 1 97.69 389 ASP B C 1
ATOM 5937 O O . ASP B 1 389 ? -20.766 -41.125 -2.83 1 97.69 389 ASP B O 1
ATOM 5941 N N . ARG B 1 390 ? -22.188 -39.531 -2.287 1 97.5 390 ARG B N 1
ATOM 5942 C CA . ARG B 1 390 ? -21.703 -38.656 -3.348 1 97.5 390 ARG B CA 1
ATOM 5943 C C . ARG B 1 390 ? -20.266 -38.219 -3.094 1 97.5 390 ARG B C 1
ATOM 5945 O O . ARG B 1 390 ? -19.453 -38.125 -4.023 1 97.5 390 ARG B O 1
ATOM 5952 N N . ILE B 1 391 ? -19.922 -37.938 -1.854 1 98.12 391 ILE B N 1
ATOM 5953 C CA . ILE B 1 391 ? -18.578 -37.5 -1.481 1 98.12 391 ILE B CA 1
ATOM 5954 C C . ILE B 1 391 ? -17.578 -38.594 -1.799 1 98.12 391 ILE B C 1
ATOM 5956 O O . ILE B 1 391 ? -16.5 -38.344 -2.336 1 98.12 391 ILE B O 1
ATOM 5960 N N . ILE B 1 392 ? -17.953 -39.812 -1.525 1 97.75 392 ILE B N 1
ATOM 5961 C CA . ILE B 1 392 ? -17.078 -40.938 -1.812 1 97.75 392 ILE B CA 1
ATOM 5962 C C . ILE B 1 392 ? -16.875 -41.062 -3.318 1 97.75 392 ILE B C 1
ATOM 5964 O O . ILE B 1 392 ? -15.758 -41.344 -3.775 1 97.75 392 ILE B O 1
ATOM 5968 N N . GLU B 1 393 ? -17.906 -40.844 -4.086 1 97.69 393 GLU B N 1
ATOM 5969 C CA . GLU B 1 393 ? -17.812 -40.875 -5.543 1 97.69 393 GLU B CA 1
ATOM 5970 C C . GLU B 1 393 ? -16.828 -39.812 -6.039 1 97.69 393 GLU B C 1
ATOM 5972 O O . GLU B 1 393 ? -16.016 -40.094 -6.934 1 97.69 393 GLU B O 1
ATOM 5977 N N . LEU B 1 394 ? -16.938 -38.625 -5.512 1 98.25 394 LEU B N 1
ATOM 5978 C CA . LEU B 1 394 ? -16.062 -37.5 -5.898 1 98.25 394 LEU B CA 1
ATOM 5979 C C . LEU B 1 394 ? -14.609 -37.844 -5.566 1 98.25 394 LEU B C 1
ATOM 5981 O O . LEU B 1 394 ? -13.703 -37.531 -6.352 1 98.25 394 LEU B O 1
ATOM 5985 N N . LYS B 1 395 ? -14.398 -38.406 -4.371 1 97.81 395 LYS B N 1
ATOM 5986 C CA . LYS B 1 395 ? -13.047 -38.812 -3.975 1 97.81 395 LYS B CA 1
ATOM 5987 C C . LYS B 1 395 ? -12.5 -39.875 -4.898 1 97.81 395 LYS B C 1
ATOM 5989 O O . LYS B 1 395 ? -11.336 -39.844 -5.293 1 97.81 395 LYS B O 1
ATOM 5994 N N . THR B 1 396 ? -13.367 -40.844 -5.266 1 97 396 THR B N 1
ATOM 5995 C CA . THR B 1 396 ? -12.977 -41.938 -6.141 1 97 396 THR B CA 1
ATOM 5996 C C . THR B 1 396 ? -12.617 -41.438 -7.531 1 97 396 THR B C 1
ATOM 5998 O O . THR B 1 396 ? -11.703 -41.938 -8.172 1 97 396 THR B O 1
ATOM 6001 N N . ALA B 1 397 ? -13.297 -40.406 -7.934 1 96.38 397 ALA B N 1
ATOM 6002 C CA . ALA B 1 397 ? -13.07 -39.812 -9.242 1 96.38 397 ALA B CA 1
ATOM 6003 C C . ALA B 1 397 ? -11.836 -38.906 -9.227 1 96.38 397 ALA B C 1
ATOM 6005 O O . ALA B 1 397 ? -11.383 -38.438 -10.273 1 96.38 397 ALA B O 1
ATOM 6006 N N . GLY B 1 398 ? -11.305 -38.594 -8.039 1 96.69 398 GLY B N 1
ATOM 6007 C CA . GLY B 1 398 ? -10.156 -37.719 -7.902 1 96.69 398 GLY B CA 1
ATOM 6008 C C . GLY B 1 398 ? -10.523 -36.25 -7.938 1 96.69 398 GLY B C 1
ATOM 6009 O O . GLY B 1 398 ? -9.656 -35.375 -8.055 1 96.69 398 GLY B O 1
ATOM 6010 N N . ALA B 1 399 ? -11.789 -35.969 -7.82 1 98.19 399 ALA B N 1
ATOM 6011 C CA . ALA B 1 399 ? -12.289 -34.594 -7.941 1 98.19 399 ALA B CA 1
ATOM 6012 C C . ALA B 1 399 ? -12.008 -33.812 -6.672 1 98.19 399 ALA B C 1
ATOM 6014 O O . ALA B 1 399 ? -11.836 -32.594 -6.723 1 98.19 399 ALA B O 1
ATOM 6015 N N . VAL B 1 400 ? -12.008 -34.469 -5.559 1 98.5 400 VAL B N 1
ATOM 6016 C CA . VAL B 1 400 ? -11.758 -33.812 -4.277 1 98.5 400 VAL B CA 1
ATOM 6017 C C . VAL B 1 400 ? -10.734 -34.625 -3.48 1 98.5 400 VAL B C 1
ATOM 6019 O O . VAL B 1 400 ? -10.422 -35.75 -3.838 1 98.5 400 VAL B O 1
ATOM 6022 N N . THR B 1 401 ? -10.227 -33.938 -2.498 1 96.25 401 THR B N 1
ATOM 6023 C CA . THR B 1 401 ? -9.273 -34.594 -1.606 1 96.25 401 THR B CA 1
ATOM 6024 C C . THR B 1 401 ? -10 -35.469 -0.593 1 96.25 401 THR B C 1
ATOM 6026 O O . THR B 1 401 ? -11.078 -35.125 -0.113 1 96.25 401 THR B O 1
#

pLDDT: mean 97.11, std 2.77, range [72.94, 99.0]

Sequence (802 aa):
MRPLEGIRVLEVAMYGFVPSAGAVLAEWGADVLKVEHAVTGDPQRGLRQTGMLRVEGDPNPNIEHANRGKRSIGLDMSVAEGREVLCELARRSDVFLTSFLPGARKKFGIDVDDIRAVNPKIIYARGSALGPRGEESVKGGYDMTAFWCRAGTAATITPAGMPGMIAPPGPAYGDTISGTNLAGGIAAALLARERTGEPSIVDVSLLGSGLWSMGHTVALTKHLGQRLEAPPPGVHGAPNNPLVGLYSTSDGRYISFVMMQPTKFWADVCRHVDLPELADDPRFATVEKIAANTPDAVEILTKAIATRTLAEWSERFATLAGPWAPVQDTLQAAEDAQIRANEYMVRAGELELVANPVQFDVAPPQTKPAPGFAEQTDEILMEIGLDWDRIIELKTAGAVTMRPLEGIRVLEVAMYGFVPSAGAVLAEWGADVLKVEHAVTGDPQRGLRQTGMLRVEGDPNPNIEHANRGKRSIGLDMSVAEGREVLCELARRSDVFLTSFLPGARKKFGIDVDDIRAVNPKIIYARGSALGPRGEESVKGGYDMTAFWCRAGTAATITPAGMPGMIAPPGPAYGDTISGTNLAGGIAAALLARERTGEPSIVDVSLLGSGLWSMGHTVALTKHLGQRLEAPPPGVHGAPNNPLVGLYSTSDGRYISFVMMQPTKFWADVCRHVDLPELADDPRFATVEKIAANTPDAVEILTKAIATRTLAEWSERFATLAGPWAPVQDTLQAAEDAQIRANEYMVRAGELELVANPVQFDVAPPQTKPAPGFAEQTDEILMEIGLDWDRIIELKTAGAVT